Protein 7KIU (pdb70)

Foldseek 3Di:
DAKEKEDEWAQQEPVLVPPVLLLVLVLVVCVVHQKYKYWNYDYPPDPPVVSQCVNCVCVPPVAQHKDKDKDPFFADPPDTMMIMMIHRPVFKDWPDWDFDFDPDDDTCPQASGTWTKTKMAGCPFPPRIEIETEHDGDQQRLLRNQQCVVVVVVVCVVVDVHAKYKYWYFSNCWDPRNYPVSLVSRCCRVVPLKAWLDDQQQAFFLDPVDRGPRITMIMHHPRFVVQWDPPQWHFDNSCVVVVHDSVSVVSNHRTTMTMTDGD/DFKEKEDEWAQQEPVLVPPPLLLVLVLVVCQVHQKYKYWNYFDPPDPPVVSQCVNPPVPPDLQSRKDKDKDPFFFQDPGTMIIMMIHRPNFKDWPDWDFDDDPPDPPVDQARGTWTKTKMAGVPFQPRIEIETEHDGDQQRLLRNQQCVVVVVVVCCVVPVGAKYKYWYFSQCWDPRNYPVSLVSRCCRVVPLWPWLDDQQQAFFLDPVDRGPRITMIIHHPRQVVQWDPPQWHFDNSCVVVVHDSVSVVSNHRGTMTMTDGD/DFKEKEDEWAQQEPVLLPPVLLLVLVLVVCVVHQKYKYKNYDDPPDDVVVSQCVNPVPPPVRPWHKDKDKDPFFFQVRSTMIIMMIHTVVFKDWPDWDFDWDPPDPTCPQASGTWTKTKMAGCPFQDGIEIETEHDHDQQRLLRNQLCVVVVVVVCVVVDVHAKYKYWYFSQCWDPSNYPVSLVSRCCRVVPLWAWLDDQQQAFFLDPVDRGPRITMIIHHPRFVVQWDPPQWHFDNSCVVVVHDSVSVVSSHRGTMTMTDGD/DFKEKEDEWAQQEPVLVPPVLLLVLVLVVCLNHQKYKYWNYDYPPDDVVVSLCVQLVDDDDQQSQKDKDKDPWFFQPPRTIIIMMIHRVVFKDWPDWDFDDDPPDCDVVLARGTWTKTKMAGCPFPDGIEIETEHDGDLQSLLSNQQCVVVVVVVCCVVPVGAKYKYWYFSQCWDPRNDPVSQVSRCCRVVPLWAWLDDQQQAFFLDPVDRGPRITMIMHHPRQVVQWDPPFWHFDNSCVVVVHDSVSVVSNHRTTMTMTDGD

Sequence (1052 aa):
PMRICSFNVRSFGESKQEDKNAMDVIVKVIKRCDIILVMEIKDSNNRICPILMEKLNRNSRRGITYNYVISSRLGRNTYKEQYAFLYKEKLVSVKRSYHYHDYQDGDADVFSSREPFVVWFQSPHTAVKDFVIIPLHTTPETSVKEIDELVEVYTDVKHRWKAENFIFMGDFNAGCSYVPKKAWKNIRLRTDPRFVWLIGDQEDTTVKKSTNCAYDRIVLRGQEIVSSVVPKSNSVFDFQKAYKLTEEEALDVSDHFPVEFKLQPMRICSFNVRSFGESKQEDKNAMDVIVKVIKRCDIILVMEIKDSNNRICPILMEKLNRNSRRGITYNYVISSRLGRNTYKEQYAFLYKEKLVSVKRSYHYHDYQDGDADVFSREPFVVWFQSPHTAVKDFVIIPLHTTPETSVKEIDELVEVYTDVKHRWKAENFIFMGDFNAGCSYVPKKAWKNIRLRTDPRFVWLIGDQEDTTVKKSTNCAYDRIVLRGQEIVSSVVPKSNSVFDFQKAYKLTEEEALDVSDHFPVEFKLQPMRICCSFNVRSFGESKQEDKNAMDVIVKVIKRCDIILVMEIKDSNNRICPILMEKLNRNSRRGITYNYVISSRLGRNTYKEQYAFLYKEKLVSVKRRSYHYHDYQDGDADVFSREPFVVWFQSPHTAVKDFVIIPLHTTPETSVKEIDELVEVYTDVKHRWKAENFIFMGDFNAGCSYVPKKAWKNIRLRTDPRFVWLIGDQEDTTVKKSTNCAYDRIVLRGQEIVSSVVPKSNSVFDFQKAYKLTEEEALDVSDHFPVEFKLQPMRICSFNVRSFGESKQEDKNAMDVIVKVIKRCDIILVMEIKDSNNRICPILMEKLNRNSRRGITYNYVISSRLGRNTYKEQYAFLYKEKLVSVKRSYHYHDYQDGDADVFSREPFVVWFQSPHTAVKDFVIIPLHTTPETSVKEIDELVEVYTDVKHRWKAENFIFMGDFNAGCSYVPKKAWKNIRLRTDPRFVWLIGDQEDTTVKKSTNCAYDRIVLRGQEIVSSSVVPKSNSVFDFQKAYKLTEEEALDVSDHFPVEFKLQ

Secondary structure (DSSP, 8-state):
-EEEEEEEEEEESGGGGG-HHHHHHHHHHHHT-SEEEEEEE--SS-SHHHHHHHHHSS-HHHH--EEEEEPPPBSSSS--BEEEEEEETTT-EEEEEEE----SS-SSSS-SS--EEEEEE-TTSSS-EEEEEEEE--GGGHHHHHHHHHHHHHHHHHHS----EEEEEE---STTTS-GGGGGG-HHHHSTTSEESS-TT---BSSTT-----EEEEEE-HHHHTTBPTT--EE--HHHHTT--HHHHHHH-SB--EEEEE-/-EEEEEEEEEEESHHHHT-HHHHHHHHHHHHT-SEEEEEEE--SS-SHHHHHHHHTTT-SSSTT-EEEEE---B-SSS--BEEEEEEETTT-EEEEEEE---SS-STT---SS--EEEEEE-TTSSS-EEEEEEEE--GGGHHHHHHHHHHHHHHHHHHH----EEEEEE---STTTS-GGGGGG-HHHHSTTSEESS-TT---BSSTT-----EEEEEE-HHHHTTBPTT--EE--HHHHTT--HHHHHHH-SB--EEEEE-/-EEEEEEEEEEESTTGGG-HHHHHHHHHHHHT-SEEEEEEE--SS-SHHHHHHHHTSS-TTSS--EEEEE---B-TTS--BEEEEEEETTT-EEEEEEE----SSSSSSS-SS--EEEEEE-TTSSS-EEEEEEEE--GGGHHHHHHHHHHHHHHHHHHS----EEEEEE---STTTS-GGGGGG-HHHHSTTSEESS-TT---BSSTT-----EEEEEE-HHHHTTBPTT--EE--HHHHTT--HHHHHTT-SB--EEEEE-/-EEEEEEEEEEE-GGGGG-SHHHHHHHHHHHT-SEEEEEEE--SS--HHHHHHHHHHS--TTTT--EEEE---B-SSS--BEEEEEE-TTT-EEEEEEE---SS-TTT-S-SS--EEEEEE-TTSSS-EEEEEEEE--GGGHHHHHHHHHHHHHHHHHHH----EEEEEE---STTTS-GGGGGG-HHHHSTTSEESS-TT---BSSTT-----EEEEEESHHHHTTBPTT--EE--HHHHTT--HHHHHHH-SB--EEEEE-

Solvent-accessible surface area: 46081 Å² total; per-residue (Å²): 129,11,48,0,0,1,1,0,0,86,55,4,10,118,92,28,80,146,52,151,112,3,5,59,11,1,18,92,1,0,74,61,0,14,0,0,0,2,0,28,1,61,22,94,126,80,5,8,43,29,3,26,150,70,0,41,95,176,121,38,200,228,29,38,38,2,61,61,33,49,3,19,75,3,18,106,73,98,53,55,5,21,5,0,0,0,21,31,83,138,44,3,56,42,59,40,34,3,14,19,24,40,56,126,142,31,51,98,102,57,16,15,10,36,0,8,0,0,15,0,58,1,75,118,7,64,0,112,11,0,0,0,0,0,0,12,0,9,45,80,34,0,39,154,2,0,24,29,0,20,70,0,23,58,19,0,86,119,23,16,130,1,115,9,0,0,0,0,0,4,0,9,2,10,52,60,19,4,64,186,140,15,23,126,101,0,97,0,62,79,34,110,154,8,53,43,19,0,34,66,170,65,44,0,9,4,78,177,43,17,114,5,2,8,2,2,0,0,0,32,17,155,86,0,47,86,6,23,34,100,194,15,49,39,32,29,39,0,35,154,40,50,166,35,78,63,129,81,0,36,70,1,0,40,15,10,0,0,9,0,56,0,108,129,8,44,0,0,2,1,0,0,87,64,6,12,122,83,29,68,126,46,160,112,2,17,82,9,0,9,95,1,0,94,62,0,16,0,0,0,2,0,23,2,62,28,90,130,87,10,9,58,45,2,26,124,71,2,46,58,198,68,83,190,162,25,47,24,2,48,55,31,46,3,24,86,7,21,107,11,59,25,42,5,23,4,0,0,1,22,24,75,101,52,3,50,44,62,49,34,7,10,19,37,47,64,158,88,51,114,84,85,46,9,14,19,44,0,6,0,0,36,0,78,0,76,129,6,76,4,119,38,0,0,0,0,0,0,14,0,28,18,62,63,0,29,146,1,0,20,28,0,18,69,0,18,52,23,0,65,103,20,23,138,4,112,10,0,0,0,0,0,2,0,10,2,10,67,43,32,4,42,194,156,13,24,140,100,0,97,0,62,78,33,110,157,7,52,41,22,1,34,65,171,73,36,0,10,2,96,156,103,53,111,6,2,34,2,2,0,0,0,28,16,162,118,0,47,90,13,25,30,106,176,14,41,41,28,30,38,0,22,151,50,50,184,34,68,58,121,80,0,36,76,1,0,38,14,12,0,0,8,0,60,0,120,132,14,46,0,1,1,1,0,0,85,53,1,11,98,83,25,36,142,49,156,115,1,6,60,5,0,19,69,1,0,75,61,0,17,0,0,0,1,0,26,4,77,12,85,130,70,49,2,55,32,3,20,121,63,2,54,103,157,40,57,160,161,42,12,37,7,44,62,31,47,3,26,78,0,16,131,94,99,184,65,12,21,3,0,0,0,20,20,72,124,52,3,54,44,66,22,29,6,15,19,24,42,67,127,143,36,41,66,94,56,15,16,30,36,0,6,0,0,23,0,79,1,73,141,11,71,4,119,19,0,0,0,0,0,0,14,0,48,51,160,64,1,34,136,2,0,19,29,0,18,73,0,15,52,24,0,88,130,17,18,90,6,90,9,0,0,0,0,0,3,0,10,2,11,65,94,79,4,51,191,130,5,22,151,86,0,96,0,62,79,33,111,157,7,51,42,18,0,34,69,178,70,32,0,8,3,94,154,100,53,107,8,3,34,3,1,0,0,0,28,7,129,104,0,32,82,12,36,31,115,193,9,47,40,30,29,48,0,38,160,52,53,191,36,79,73,131,85,0,33,62,1,0,38,16,13,1,0,9,0,56,0,138,122,12,46,0,0,2,0,1,0,84,54,4,13,90,87,30,77,135,53,137,113,3,3,50,13,1,2,110,0,1,63,62,0,16,0,0,0,2,0,26,1,54,17,77,134,82,6,3,50,46,4,24,114,29,0,60,112,103,94,80,186,102,17,23,17,12,56,48,34,46,3,18,94,3,14,106,126,116,154,45,10,18,4,0,0,1,18,43,85,96,57,3,56,42,54,44,34,4,9,20,40,39,66,170,76,35,120,71,79,43,8,13,25,38,0,8,0,0,35,0,65,2,81,132,10,52,0,108,24,0,0,0,0,0,1,13,0,32,44,139,51,1,37,150,0,0,24,30,0,18,71,0,22,54,20,0,86,95,24,22,145,3,115,5,0,0,0,0,0,3,0,11,2,10,70,94,80,4,63,165,143,14,24,136,87,0,97,0,62,78,34,110,154,7,52,43,21,1,25,79,141,56,42,0,10,6,93,178,99,52,115,7,2,33,3,2,0,0,0,31,16,156,90,0,40,78,6,24,36,107,189,14,51,41,28,30,36,0,37,150,38,60,184,33,73,58,120,84,0,39,77,1,0,39,13,10,1,0,9,0,54,0,109

Radius of gyration: 33.16 Å; Cα contacts (8 Å, |Δi|>4): 2261; chains: 4; bounding box: 72×88×78 Å

Organism: Homo sapiens (NCBI:txid9606)

B-factor: mean 64.95, std 29.43, range [20.05, 199.14]

Structure (mmCIF, N/CA/C/O backbone):
data_7KIU
#
_entry.id   7KIU
#
_cell.length_a   52.313
_cell.length_b   72.671
_cell.length_c   73.169
_cell.angle_alpha   85.394
_cell.angle_beta   80.558
_cell.angle_gamma   88.392
#
_symmetry.space_group_name_H-M   'P 1'
#
loop_
_entity.id
_entity.type
_entity.pdbx_description
1 polymer 'Deoxyribonuclease gamma'
2 non-polymer 'MAGNESIUM ION'
3 water water
#
loop_
_atom_site.group_PDB
_atom_site.id
_atom_site.type_symbol
_atom_site.label_atom_id
_atom_site.label_alt_id
_atom_site.label_comp_id
_atom_site.label_asym_id
_atom_site.label_entity_id
_atom_site.label_seq_id
_atom_site.pdbx_PDB_ins_code
_atom_site.Cartn_x
_atom_site.Cartn_y
_atom_site.Cartn_z
_atom_site.occupancy
_atom_site.B_iso_or_equiv
_atom_site.auth_seq_id
_atom_site.auth_comp_id
_atom_site.auth_asym_id
_atom_site.auth_atom_id
_atom_site.pdbx_PDB_model_num
ATOM 1 N N . PRO A 1 19 ? 64.09900 19.77200 -2.41300 1.000 68.38188 20 PRO A N 1
ATOM 2 C CA . PRO A 1 19 ? 64.13200 21.22600 -2.54200 1.000 59.33343 20 PRO A CA 1
ATOM 3 C C . PRO A 1 19 ? 63.10800 21.90900 -1.63000 1.000 52.31417 20 PRO A C 1
ATOM 4 O O . PRO A 1 19 ? 61.96200 21.55400 -1.67000 1.000 71.88757 20 PRO A O 1
ATOM 8 N N . MET A 1 20 ? 63.57200 22.89800 -0.87500 1.000 59.65715 21 MET A N 1
ATOM 9 C CA . MET A 1 20 ? 62.72400 23.57300 0.13200 1.000 51.90096 21 MET A CA 1
ATOM 10 C C . MET A 1 20 ? 62.02000 24.78600 -0.46400 1.000 44.05528 21 MET A C 1
ATOM 11 O O . MET A 1 20 ? 62.67800 25.59200 -1.11100 1.000 57.24634 21 MET A O 1
ATOM 16 N N . ARG A 1 21 ? 60.72500 24.89600 -0.21500 1.000 47.37673 22 ARG A N 1
ATOM 17 C CA . ARG A 1 21 ? 59.90100 26.01200 -0.73200 1.000 40.88122 22 ARG A CA 1
ATOM 18 C C . ARG A 1 21 ? 59.69100 27.08600 0.33200 1.000 45.51072 22 ARG A C 1
ATOM 19 O O . ARG A 1 21 ? 59.27900 26.74700 1.43200 1.000 37.69399 22 ARG A O 1
ATOM 27 N N . ILE A 1 22 ? 59.95900 28.33500 -0.01700 1.000 39.10469 23 ILE A N 1
ATOM 28 C CA . ILE A 1 22 ? 59.77400 29.50200 0.86100 1.000 37.94666 23 ILE A CA 1
ATOM 29 C C . ILE A 1 22 ? 58.73200 30.40000 0.20400 1.000 37.65715 23 ILE A C 1
ATOM 30 O O . ILE A 1 22 ? 58.85500 30.72300 -0.95600 1.000 40.33642 23 ILE A O 1
ATOM 35 N N . CYS A 1 23 ? 57.71600 30.79600 0.97000 1.000 36.13065 24 CYS A N 1
ATOM 36 C CA . CYS A 1 23 ? 56.53200 31.48700 0.49500 1.000 41.95503 24 CYS A CA 1
ATOM 37 C C . CYS A 1 23 ? 56.29200 32.72200 1.33900 1.000 40.64961 24 CYS A C 1
ATOM 38 O O . CYS A 1 23 ? 56.59100 32.76100 2.48600 1.000 36.83336 24 CYS A O 1
ATOM 41 N N . SER A 1 24 ? 55.68100 33.73400 0.73600 1.000 37.07023 25 SER A N 1
ATOM 42 C CA . SER A 1 24 ? 55.18300 34.87000 1.43900 1.000 38.42303 25 SER A CA 1
ATOM 43 C C . SER A 1 24 ? 53.74100 35.01700 1.00000 1.000 38.41513 25 SER A C 1
ATOM 44 O O . SER A 1 24 ? 53.41900 34.90100 -0.18400 1.000 39.22576 25 SER A O 1
ATOM 47 N N . PHE A 1 25 ? 52.86300 35.25900 1.97700 1.000 38.33881 26 PHE A N 1
ATOM 48 C CA . PHE A 1 25 ? 51.41900 35.27000 1.76100 1.000 38.43092 26 PHE A CA 1
ATOM 49 C C . PHE A 1 25 ? 50.74800 36.36800 2.57300 1.000 38.46251 26 PHE A C 1
ATOM 50 O O . PHE A 1 25 ? 50.66700 36.27700 3.77100 1.000 40.88122 26 PHE A O 1
ATOM 58 N N . ASN A 1 26 ? 50.25300 37.40000 1.89500 1.000 43.79472 27 ASN A N 1
ATOM 59 C CA . ASN A 1 26 ? 49.41500 38.39200 2.53300 1.000 44.70536 27 ASN A CA 1
ATOM 60 C C . ASN A 1 26 ? 47.98000 37.88000 2.58300 1.000 50.87715 27 ASN A C 1
ATOM 61 O O . ASN A 1 26 ? 47.32200 37.85400 1.57800 1.000 46.97932 27 ASN A O 1
ATOM 66 N N . VAL A 1 27 ? 47.53000 37.49600 3.78600 1.000 43.78420 28 VAL A N 1
ATOM 67 C CA . VAL A 1 27 ? 46.19400 37.04500 4.05800 1.000 53.53800 28 VAL A CA 1
ATOM 68 C C . VAL A 1 27 ? 45.39500 38.18800 4.60700 1.000 49.07694 28 VAL A C 1
ATOM 69 O O . VAL A 1 27 ? 45.57600 38.59700 5.75900 1.000 58.93865 28 VAL A O 1
ATOM 73 N N . ARG A 1 28 ? 44.46300 38.68800 3.79400 1.000 58.65177 29 ARG A N 1
ATOM 74 C CA . ARG A 1 28 ? 43.70700 39.86400 4.13300 1.000 68.00815 29 ARG A CA 1
ATOM 75 C C . ARG A 1 28 ? 43.00700 39.69600 5.49500 1.000 64.19980 29 ARG A C 1
ATOM 76 O O . ARG A 1 28 ? 42.18600 38.78800 5.65200 1.000 56.68048 29 ARG A O 1
ATOM 84 N N . SER A 1 29 ? 43.37300 40.56600 6.45800 1.000 66.23426 30 SER A N 1
ATOM 85 C CA . SER A 1 29 ? 42.70500 40.69500 7.75600 1.000 66.76853 30 SER A CA 1
ATOM 86 C C . SER A 1 29 ? 42.54900 39.34400 8.44900 1.000 62.78384 30 SER A C 1
ATOM 87 O O . SER A 1 29 ? 41.45600 38.84300 8.64000 1.000 61.53369 30 SER A O 1
ATOM 90 N N . PHE A 1 30 ? 43.69500 38.72600 8.71800 1.000 64.44983 31 PHE A N 1
ATOM 91 C CA . PHE A 1 30 ? 43.70200 37.38400 9.33900 1.000 66.14477 31 PHE A CA 1
ATOM 92 C C . PHE A 1 30 ? 43.43000 37.54500 10.82300 1.000 62.86280 31 PHE A C 1
ATOM 93 O O . PHE A 1 30 ? 44.37500 37.53100 11.62000 1.000 65.45522 31 PHE A O 1
ATOM 101 N N . GLY A 1 31 ? 42.16000 37.70200 11.16100 1.000 75.02478 32 GLY A N 1
ATOM 102 C CA . GLY A 1 31 ? 41.73600 37.84200 12.54600 1.000 68.41873 32 GLY A CA 1
ATOM 103 C C . GLY A 1 31 ? 40.87300 36.67300 12.96200 1.000 84.99177 32 GLY A C 1
ATOM 104 O O . GLY A 1 31 ? 40.74400 35.69700 12.23500 1.000 81.80191 32 GLY A O 1
ATOM 105 N N . GLU A 1 32 ? 40.24400 36.77600 14.13400 1.000 91.21620 33 GLU A N 1
ATOM 106 C CA . GLU A 1 32 ? 39.39800 35.67200 14.67200 1.000 102.35964 33 GLU A CA 1
ATOM 107 C C . GLU A 1 32 ? 38.24600 35.35100 13.71800 1.000 95.51935 33 GLU A C 1
ATOM 108 O O . GLU A 1 32 ? 37.93500 34.17400 13.55000 1.000 95.10877 33 GLU A O 1
ATOM 114 N N . SER A 1 33 ? 37.65300 36.37100 13.11700 1.000 93.30592 34 SER A N 1
ATOM 115 C CA . SER A 1 33 ? 36.53800 36.16700 12.19700 1.000 92.39529 34 SER A CA 1
ATOM 116 C C . SER A 1 33 ? 36.86900 35.20200 11.04800 1.000 98.19335 34 SER A C 1
ATOM 117 O O . SER A 1 33 ? 36.01000 34.41500 10.62000 1.000 88.74485 34 SER A O 1
ATOM 120 N N . LYS A 1 34 ? 38.11000 35.28000 10.53500 1.000 88.84749 35 LYS A N 1
ATOM 121 C CA . LYS A 1 34 ? 38.49000 34.47000 9.40700 1.000 83.55739 35 LYS A CA 1
ATOM 122 C C . LYS A 1 34 ? 38.52000 32.98500 9.73700 1.000 99.02503 35 LYS A C 1
ATOM 123 O O . LYS A 1 34 ? 38.19600 32.16500 8.85900 1.000 101.99381 35 LYS A O 1
ATOM 129 N N . GLN A 1 35 ? 38.75800 32.64800 11.00600 1.000 114.34002 36 GLN A N 1
ATOM 130 C CA . GLN A 1 35 ? 38.80100 31.23200 11.46900 1.000 119.83016 36 GLN A CA 1
ATOM 131 C C . GLN A 1 35 ? 37.46000 30.54900 11.24100 1.000 117.11404 36 GLN A C 1
ATOM 132 O O . GLN A 1 35 ? 37.42900 29.30800 11.17000 1.000 128.14431 36 GLN A O 1
ATOM 138 N N . GLU A 1 36 ? 36.40200 31.33000 11.09800 1.000 112.48717 37 GLU A N 1
ATOM 139 C CA . GLU A 1 36 ? 35.03000 30.76300 11.00100 1.000 117.77202 37 GLU A CA 1
ATOM 140 C C . GLU A 1 36 ? 34.65000 30.39700 9.57000 1.000 117.42197 37 GLU A C 1
ATOM 141 O O . GLU A 1 36 ? 33.73000 29.57900 9.41600 1.000 118.19575 37 GLU A O 1
ATOM 147 N N . ASP A 1 37 ? 35.28300 31.00200 8.56900 1.000 123.31479 38 ASP A N 1
ATOM 148 C CA . ASP A 1 37 ? 34.99000 30.56700 7.20200 1.000 120.20652 38 ASP A CA 1
ATOM 149 C C . ASP A 1 37 ? 35.77800 29.28800 6.94900 1.000 97.78804 38 ASP A C 1
ATOM 150 O O . ASP A 1 37 ? 36.94000 29.34800 6.56300 1.000 89.22649 38 ASP A O 1
ATOM 155 N N . LYS A 1 38 ? 35.15800 28.13300 7.17700 1.000 91.05302 39 LYS A N 1
ATOM 156 C CA . LYS A 1 38 ? 35.90100 26.84900 7.06400 1.000 87.79474 39 LYS A CA 1
ATOM 157 C C . LYS A 1 38 ? 36.46800 26.68200 5.65500 1.000 86.70513 39 LYS A C 1
ATOM 158 O O . LYS A 1 38 ? 37.59000 26.18900 5.53900 1.000 92.30580 39 LYS A O 1
ATOM 164 N N . ASN A 1 39 ? 35.70800 27.06000 4.63500 1.000 86.06295 40 ASN A N 1
ATOM 165 C CA . ASN A 1 39 ? 36.19000 26.98100 3.26100 1.000 75.82225 40 ASN A CA 1
ATOM 166 C C . ASN A 1 39 ? 37.46300 27.77300 3.00200 1.000 83.47843 40 ASN A C 1
ATOM 167 O O . ASN A 1 39 ? 38.42200 27.25400 2.46600 1.000 67.88446 40 ASN A O 1
ATOM 172 N N . ALA A 1 40 ? 37.45800 29.03800 3.40900 1.000 71.07168 41 ALA A N 1
ATOM 173 C CA . ALA A 1 40 ? 38.63800 29.89900 3.27300 1.000 74.89845 41 ALA A CA 1
ATOM 174 C C . ALA A 1 40 ? 39.78000 29.37800 4.12600 1.000 66.37375 41 ALA A C 1
ATOM 175 O O . ALA A 1 40 ? 40.93900 29.41300 3.71000 1.000 72.27182 41 ALA A O 1
ATOM 177 N N . MET A 1 41 ? 39.45600 28.85600 5.30800 1.000 63.91029 42 MET A N 1
ATOM 178 C CA . MET A 1 41 ? 40.47900 28.37100 6.23100 1.000 72.16392 42 MET A CA 1
ATOM 179 C C . MET A 1 41 ? 41.13600 27.11000 5.68500 1.000 61.93901 42 MET A C 1
ATOM 180 O O . MET A 1 41 ? 42.33200 26.94700 5.81900 1.000 59.22552 42 MET A O 1
ATOM 185 N N . ASP A 1 42 ? 40.35500 26.22200 5.06100 1.000 65.21571 43 ASP A N 1
ATOM 186 C CA . ASP A 1 42 ? 40.91400 25.02200 4.45000 1.000 65.83158 43 ASP A CA 1
ATOM 187 C C . ASP A 1 42 ? 41.86100 25.36700 3.26800 1.000 77.70405 43 ASP A C 1
ATOM 188 O O . ASP A 1 42 ? 42.92100 24.76700 3.13300 1.000 74.55631 43 ASP A O 1
ATOM 193 N N . VAL A 1 43 ? 41.51900 26.37800 2.46000 1.000 68.13448 44 VAL A N 1
ATOM 194 C CA . VAL A 1 43 ? 42.39600 26.83100 1.40600 1.000 57.75692 44 VAL A CA 1
ATOM 195 C C . VAL A 1 43 ? 43.69600 27.36500 1.98600 1.000 56.54362 44 VAL A C 1
ATOM 196 O O . VAL A 1 43 ? 44.78400 27.08300 1.46100 1.000 64.76303 44 VAL A O 1
ATOM 200 N N . ILE A 1 44 ? 43.60000 28.16200 3.05700 1.000 55.29347 45 ILE A N 1
ATOM 201 C CA . ILE A 1 44 ? 44.80200 28.72200 3.69600 1.000 51.41406 45 ILE A CA 1
ATOM 202 C C . ILE A 1 44 ? 45.72500 27.63400 4.24900 1.000 51.65619 45 ILE A C 1
ATOM 203 O O . ILE A 1 44 ? 46.93900 27.69800 4.07200 1.000 56.33570 45 ILE A O 1
ATOM 208 N N . VAL A 1 45 ? 45.14900 26.63600 4.91400 1.000 52.92477 46 VAL A N 1
ATOM 209 C CA . VAL A 1 45 ? 45.91100 25.50700 5.40500 1.000 57.94905 46 VAL A CA 1
ATOM 210 C C . VAL A 1 45 ? 46.62000 24.78000 4.25800 1.000 56.74365 46 VAL A C 1
ATOM 211 O O . VAL A 1 45 ? 47.79700 24.47800 4.37200 1.000 55.71984 46 VAL A O 1
ATOM 215 N N . LYS A 1 46 ? 45.91100 24.50600 3.16300 1.000 55.61983 47 LYS A N 1
ATOM 216 C CA . LYS A 1 46 ? 46.51000 23.84500 1.98600 1.000 57.75692 47 LYS A CA 1
ATOM 217 C C . LYS A 1 46 ? 47.65500 24.65800 1.44100 1.000 52.47471 47 LYS A C 1
ATOM 218 O O . LYS A 1 46 ? 48.68000 24.12000 1.12000 1.000 55.17767 47 LYS A O 1
ATOM 224 N N . VAL A 1 47 ? 47.49000 25.97600 1.33800 1.000 49.60332 48 VAL A N 1
ATOM 225 C CA . VAL A 1 47 ? 48.58900 26.82400 0.85900 1.000 48.30053 48 VAL A CA 1
ATOM 226 C C . VAL A 1 47 ? 49.84800 26.68800 1.74200 1.000 50.14812 48 VAL A C 1
ATOM 227 O O . VAL A 1 47 ? 50.96900 26.52700 1.25700 1.000 49.51383 48 VAL A O 1
ATOM 231 N N . ILE A 1 48 ? 49.64400 26.76800 3.05100 1.000 46.74245 49 ILE A N 1
ATOM 232 C CA . ILE A 1 48 ? 50.72500 26.63700 4.00800 1.000 45.47387 49 ILE A CA 1
ATOM 233 C C . ILE A 1 48 ? 51.42100 25.29500 3.84500 1.000 50.90347 49 ILE A C 1
ATOM 234 O O . ILE A 1 48 ? 52.64100 25.23800 3.86400 1.000 56.15147 49 ILE A O 1
ATOM 239 N N . LYS A 1 49 ? 50.65200 24.22600 3.62800 1.000 49.74544 50 LYS A N 1
ATOM 240 C CA . LYS A 1 49 ? 51.20600 22.85400 3.57200 1.000 58.12013 50 LYS A CA 1
ATOM 241 C C . LYS A 1 49 ? 52.14100 22.57500 2.39600 1.000 59.92824 50 LYS A C 1
ATOM 242 O O . LYS A 1 49 ? 52.97500 21.70200 2.46800 1.000 68.03710 50 LYS A O 1
ATOM 248 N N . ARG A 1 50 ? 52.04800 23.38700 1.34500 1.000 51.20351 51 ARG A N 1
ATOM 249 C CA . ARG A 1 50 ? 53.02200 23.35600 0.27300 1.000 56.26990 51 ARG A CA 1
ATOM 250 C C . ARG A 1 50 ? 54.39400 23.93900 0.66300 1.000 56.17516 51 ARG A C 1
ATOM 251 O O . ARG A 1 50 ? 55.36600 23.73100 -0.02800 1.000 53.38798 51 ARG A O 1
ATOM 259 N N . CYS A 1 51 ? 54.45700 24.69100 1.76700 1.000 53.94331 52 CYS A N 1
ATOM 260 C CA . CYS A 1 51 ? 55.64000 25.49500 2.09100 1.000 50.93505 52 CYS A CA 1
ATOM 261 C C . CYS A 1 51 ? 56.39800 24.96700 3.30400 1.000 61.30209 52 CYS A C 1
ATOM 262 O O . CYS A 1 51 ? 55.80600 24.48100 4.27300 1.000 65.78157 52 CYS A O 1
ATOM 265 N N . ASP A 1 52 ? 57.73000 25.07800 3.23500 1.000 44.85538 53 ASP A N 1
ATOM 266 C CA . ASP A 1 52 ? 58.62800 24.68200 4.35000 1.000 47.93469 53 ASP A CA 1
ATOM 267 C C . ASP A 1 52 ? 58.79000 25.90400 5.25600 1.000 46.53189 53 ASP A C 1
ATOM 268 O O . ASP A 1 52 ? 58.90900 25.69200 6.45400 1.000 43.46837 53 ASP A O 1
ATOM 273 N N . ILE A 1 53 ? 58.89800 27.11300 4.70200 1.000 40.65751 54 ILE A N 1
ATOM 274 C CA . ILE A 1 53 ? 58.80400 28.33100 5.46800 1.000 40.27062 54 ILE A CA 1
ATOM 275 C C . ILE A 1 53 ? 57.78000 29.23500 4.81000 1.000 35.73850 54 ILE A C 1
ATOM 276 O O . ILE A 1 53 ? 57.82900 29.40700 3.61400 1.000 39.37577 54 ILE A O 1
ATOM 281 N N . ILE A 1 54 ? 56.86300 29.80500 5.59900 1.000 35.29371 55 ILE A N 1
ATOM 282 C CA . ILE A 1 54 ? 55.95800 30.77100 5.05500 1.000 34.09356 55 ILE A CA 1
ATOM 283 C C . ILE A 1 54 ? 55.76300 31.96600 5.95800 1.000 36.32804 55 ILE A C 1
ATOM 284 O O . ILE A 1 54 ? 55.47700 31.82900 7.13900 1.000 34.53309 55 ILE A O 1
ATOM 289 N N . LEU A 1 55 ? 55.92600 33.15400 5.37100 1.000 35.57795 56 LEU A N 1
ATOM 290 C CA . LEU A 1 55 ? 55.65000 34.39400 6.01300 1.000 38.92572 56 LEU A CA 1
ATOM 291 C C . LEU A 1 55 ? 54.19700 34.71900 5.77700 1.000 41.37338 56 LEU A C 1
ATOM 292 O O . LEU A 1 55 ? 53.74600 34.79200 4.64800 1.000 37.73084 56 LEU A O 1
ATOM 297 N N . VAL A 1 56 ? 53.46100 34.93700 6.85400 1.000 34.53046 57 VAL A N 1
ATOM 298 C CA . VAL A 1 56 ? 52.08700 35.34200 6.81000 1.000 35.90957 57 VAL A CA 1
ATOM 299 C C . VAL A 1 56 ? 52.00900 36.76100 7.35600 1.000 41.30232 57 VAL A C 1
ATOM 300 O O . VAL A 1 56 ? 52.54900 37.04800 8.41400 1.000 43.96053 57 VAL A O 1
ATOM 304 N N . MET A 1 57 ? 51.37200 37.65600 6.59400 1.000 38.87571 58 MET A N 1
ATOM 305 C CA . MET A 1 57 ? 51.18200 39.04800 6.96300 1.000 53.80908 58 MET A CA 1
ATOM 306 C C . MET A 1 57 ? 49.71300 39.37600 7.12900 1.000 54.50917 58 MET A C 1
ATOM 307 O O . MET A 1 57 ? 48.84100 38.68400 6.57600 1.000 53.27744 58 MET A O 1
ATOM 312 N N . GLU A 1 58 ? 49.47600 40.47900 7.84000 1.000 51.22719 59 GLU A N 1
ATOM 313 C CA . GLU A 1 58 ? 48.15600 41.03300 8.15300 1.000 62.17851 59 GLU A CA 1
ATOM 314 C C . GLU A 1 58 ? 47.46200 40.17700 9.22600 1.000 63.42076 59 GLU A C 1
ATOM 315 O O . GLU A 1 58 ? 46.23200 40.08800 9.26000 1.000 67.87130 59 GLU A O 1
ATOM 321 N N . ILE A 1 59 ? 48.24700 39.57600 10.13100 1.000 54.61971 60 ILE A N 1
ATOM 322 C CA . ILE A 1 59 ? 47.66900 38.95200 11.31300 1.000 58.50965 60 ILE A CA 1
ATOM 323 C C . ILE A 1 59 ? 47.24200 40.05200 12.27000 1.000 62.89175 60 ILE A C 1
ATOM 324 O O . ILE A 1 59 ? 48.07100 40.87800 12.66800 1.000 56.98841 60 ILE A O 1
ATOM 329 N N . LYS A 1 60 ? 45.94300 40.06500 12.60300 1.000 60.13353 61 LYS A N 1
ATOM 330 C CA . LYS A 1 60 ? 45.30900 41.08200 13.42300 1.000 83.44422 61 LYS A CA 1
ATOM 331 C C . LYS A 1 60 ? 44.50800 40.42900 14.56500 1.000 90.71614 61 LYS A C 1
ATOM 332 O O . LYS A 1 60 ? 43.38300 40.02900 14.34600 1.000 102.60441 61 LYS A O 1
ATOM 338 N N . ASP A 1 61 ? 45.11500 40.36500 15.76200 1.000 117.69569 62 ASP A N 1
ATOM 339 C CA . ASP A 1 61 ? 44.43900 39.79400 16.96400 1.000 129.37341 62 ASP A CA 1
ATOM 340 C C . ASP A 1 61 ? 45.23500 40.10700 18.24000 1.000 125.07815 62 ASP A C 1
ATOM 341 O O . ASP A 1 61 ? 46.47500 40.10000 18.16100 1.000 128.78123 62 ASP A O 1
ATOM 346 N N . SER A 1 62 ? 44.56000 40.38800 19.36300 1.000 120.44339 63 SER A N 1
ATOM 347 C CA . SER A 1 62 ? 45.21600 40.62800 20.66100 1.000 113.43729 63 SER A CA 1
ATOM 348 C C . SER A 1 62 ? 45.08800 39.42500 21.63300 1.000 114.20053 63 SER A C 1
ATOM 349 O O . SER A 1 62 ? 45.27200 39.57600 22.84600 1.000 118.08521 63 SER A O 1
ATOM 352 N N . ASN A 1 63 ? 44.96200 38.23400 21.03900 1.000 122.72787 64 ASN A N 1
ATOM 353 C CA . ASN A 1 63 ? 44.91900 36.97400 21.82800 1.000 110.38429 64 ASN A CA 1
ATOM 354 C C . ASN A 1 63 ? 45.76100 35.94300 21.06500 1.000 119.24324 64 ASN A C 1
ATOM 355 O O . ASN A 1 63 ? 46.99500 36.07500 21.11000 1.000 102.17014 64 ASN A O 1
ATOM 360 N N . ASN A 1 64 ? 45.12600 35.00600 20.34100 1.000 120.39338 65 ASN A N 1
ATOM 361 C CA . ASN A 1 64 ? 45.88800 33.92700 19.65500 1.000 99.97514 65 ASN A CA 1
ATOM 362 C C . ASN A 1 64 ? 45.16600 33.33100 18.44100 1.000 111.67655 65 ASN A C 1
ATOM 363 O O . ASN A 1 64 ? 44.16400 32.63100 18.64900 1.000 108.88674 65 ASN A O 1
ATOM 368 N N . ARG A 1 65 ? 45.67700 33.56300 17.22300 1.000 129.88136 66 ARG A N 1
ATOM 369 C CA . ARG A 1 65 ? 45.11500 32.98400 15.97100 1.000 122.55417 66 ARG A CA 1
ATOM 370 C C . ARG A 1 65 ? 46.17000 32.03300 15.41700 1.000 102.14909 66 ARG A C 1
ATOM 371 O O . ARG A 1 65 ? 45.82200 31.13600 14.64600 1.000 105.47844 66 ARG A O 1
ATOM 379 N N . ILE A 1 66 ? 47.41500 32.24100 15.79600 1.000 86.59986 67 ILE A N 1
ATOM 380 C CA . ILE A 1 66 ? 48.52000 31.43600 15.39100 1.000 84.44960 67 ILE A CA 1
ATOM 381 C C . ILE A 1 66 ? 48.53800 30.02000 16.04200 1.000 91.60572 67 ILE A C 1
ATOM 382 O O . ILE A 1 66 ? 49.16600 29.08400 15.54500 1.000 87.88159 67 ILE A O 1
ATOM 387 N N . CYS A 1 67 ? 47.87000 29.84200 17.18600 1.000 94.12971 68 CYS A N 1
ATOM 388 C CA . CYS A 1 67 ? 47.76700 28.47200 17.78000 1.000 100.51995 68 CYS A CA 1
ATOM 389 C C . CYS A 1 67 ? 46.63400 27.68600 17.08100 1.000 97.23008 68 CYS A C 1
ATOM 390 O O . CYS A 1 67 ? 46.91600 26.53300 16.72900 1.000 91.63204 68 CYS A O 1
ATOM 393 N N . PRO A 1 68 ? 45.36600 28.17500 16.89700 1.000 109.83949 69 PRO A N 1
ATOM 394 C CA . PRO A 1 68 ? 44.39600 27.48200 16.04400 1.000 97.86173 69 PRO A CA 1
ATOM 395 C C . PRO A 1 68 ? 44.95500 27.00900 14.72200 1.000 82.15985 69 PRO A C 1
ATOM 396 O O . PRO A 1 68 ? 44.64000 25.91800 14.31100 1.000 81.61505 69 PRO A O 1
ATOM 400 N N . ILE A 1 69 ? 45.79800 27.82400 14.10000 1.000 61.66002 70 ILE A N 1
ATOM 401 C CA . ILE A 1 69 ? 46.32600 27.44500 12.76600 1.000 69.69783 70 ILE A CA 1
ATOM 402 C C . ILE A 1 69 ? 47.25100 26.24300 12.95300 1.000 69.36884 70 ILE A C 1
ATOM 403 O O . ILE A 1 69 ? 47.18900 25.34200 12.12400 1.000 75.78277 70 ILE A O 1
ATOM 408 N N . LEU A 1 70 ? 48.03100 26.21400 14.03100 1.000 74.64579 71 LEU A N 1
ATOM 409 C CA . LEU A 1 70 ? 49.01300 25.11500 14.19400 1.000 72.43763 71 LEU A CA 1
ATOM 410 C C . LEU A 1 70 ? 48.24200 23.83500 14.49300 1.000 82.13616 71 LEU A C 1
ATOM 411 O O . LEU A 1 70 ? 48.58900 22.80900 13.94000 1.000 81.85981 71 LEU A O 1
ATOM 416 N N . MET A 1 71 ? 47.19900 23.93300 15.30600 1.000 88.08951 72 MET A N 1
ATOM 417 C CA . MET A 1 71 ? 46.37600 22.76000 15.59800 1.000 89.06857 72 MET A CA 1
ATOM 418 C C . MET A 1 71 ? 45.84500 22.18800 14.27900 1.000 83.99428 72 MET A C 1
ATOM 419 O O . MET A 1 71 ? 46.00900 20.99200 13.99500 1.000 83.11523 72 MET A O 1
ATOM 424 N N . GLU A 1 72 ? 45.24600 23.05700 13.45500 1.000 82.03352 73 GLU A N 1
ATOM 425 C CA . GLU A 1 72 ? 44.70800 22.66500 12.16100 1.000 86.71040 73 GLU A CA 1
ATOM 426 C C . GLU A 1 72 ? 45.76800 22.00800 11.28900 1.000 75.69065 73 GLU A C 1
ATOM 427 O O . GLU A 1 72 ? 45.55300 20.97100 10.67900 1.000 86.72619 73 GLU A O 1
ATOM 433 N N . LYS A 1 73 ? 46.97700 22.56200 11.28200 1.000 72.56660 74 LYS A N 1
ATOM 434 C CA . LYS A 1 73 ? 48.03100 22.03800 10.37300 1.000 72.01653 74 LYS A CA 1
ATOM 435 C C . LYS A 1 73 ? 48.67800 20.77300 10.92900 1.000 67.92657 74 LYS A C 1
ATOM 436 O O . LYS A 1 73 ? 49.33200 20.07600 10.14900 1.000 79.30951 74 LYS A O 1
ATOM 442 N N . LEU A 1 74 ? 48.51100 20.48400 12.21400 1.000 73.99308 75 LEU A N 1
ATOM 443 C CA . LEU A 1 74 ? 49.23600 19.33000 12.80300 1.000 75.31429 75 LEU A CA 1
ATOM 444 C C . LEU A 1 74 ? 48.28800 18.17200 13.11800 1.000 88.50272 75 LEU A C 1
ATOM 445 O O . LEU A 1 74 ? 48.75100 17.21000 13.75100 1.000 100.75419 75 LEU A O 1
ATOM 450 N N . ASN A 1 75 ? 47.03100 18.27000 12.66500 1.000 102.74390 76 ASN A N 1
ATOM 451 C CA . ASN A 1 75 ? 46.01500 17.21000 12.91900 1.000 113.03461 76 ASN A CA 1
ATOM 452 C C . ASN A 1 75 ? 46.49200 15.89500 12.28400 1.000 125.88615 76 ASN A C 1
ATOM 453 O O . ASN A 1 75 ? 46.62500 14.91700 13.03500 1.000 138.59030 76 ASN 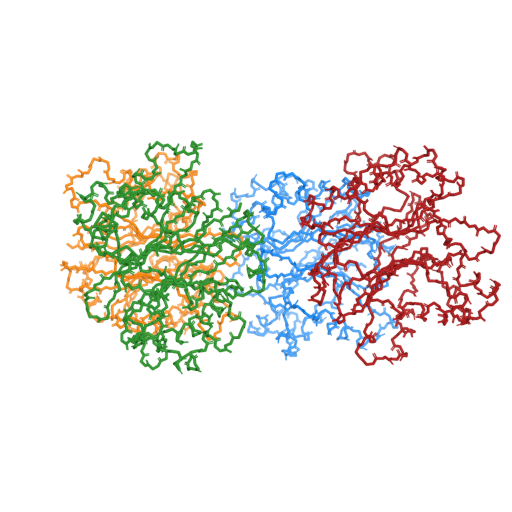A O 1
ATOM 458 N N . ARG A 1 76 ? 46.71600 15.85300 10.96900 1.000 123.86748 77 ARG A N 1
ATOM 459 C CA . ARG A 1 76 ? 47.31000 14.66700 10.31600 1.000 136.98221 77 ARG A CA 1
ATOM 460 C C . ARG A 1 76 ? 48.72700 14.76600 10.86400 1.000 145.15951 77 ARG A C 1
ATOM 461 O O . ARG A 1 76 ? 49.44800 15.67800 10.42500 1.000 149.65215 77 ARG A O 1
ATOM 469 N N . ASN A 1 77 ? 49.09400 13.91200 11.80500 1.000 150.31013 78 ASN A N 1
ATOM 470 C CA . ASN A 1 77 ? 50.36000 14.00600 12.56800 1.000 163.25642 78 ASN A CA 1
ATOM 471 C C . ASN A 1 77 ? 51.27400 13.27800 11.58700 1.000 172.91284 78 ASN A C 1
ATOM 472 O O . ASN A 1 77 ? 52.30300 12.72500 12.02400 1.000 171.39687 78 ASN A O 1
ATOM 477 N N . SER A 1 78 ? 50.95000 13.37300 10.28600 1.000 171.32054 79 SER A N 1
ATOM 478 C CA . SER A 1 78 ? 51.62100 12.64900 9.16900 1.000 164.99347 79 SER A CA 1
ATOM 479 C C . SER A 1 78 ? 53.13300 12.71400 8.93800 1.000 165.28561 79 SER A C 1
ATOM 480 O O . SER A 1 78 ? 53.72800 13.78400 9.13100 1.000 157.22411 79 SER A O 1
ATOM 483 N N . ARG A 1 79 ? 53.68700 11.61400 8.41200 1.000 178.74775 80 ARG A N 1
ATOM 484 C CA . ARG A 1 79 ? 55.15100 11.49200 8.17800 1.000 175.70791 80 ARG A CA 1
ATOM 485 C C . ARG A 1 79 ? 55.74900 11.41900 9.57800 1.000 181.20067 80 ARG A C 1
ATOM 486 O O . ARG A 1 79 ? 56.93000 11.79100 9.68500 1.000 181.95603 80 ARG A O 1
ATOM 494 N N . ARG A 1 80 ? 54.97400 10.92400 10.55600 1.000 174.43670 81 ARG A N 1
ATOM 495 C CA . ARG A 1 80 ? 55.41700 10.76200 11.96900 1.000 161.39567 81 ARG A CA 1
ATOM 496 C C . ARG A 1 80 ? 56.29300 11.99600 12.16300 1.000 163.78016 81 ARG A C 1
ATOM 497 O O . ARG A 1 80 ? 57.50500 11.82800 12.40600 1.000 159.71125 81 ARG A O 1
ATOM 505 N N . GLY A 1 81 ? 55.70000 13.18300 12.03200 1.000 158.91905 82 GLY A N 1
ATOM 506 C CA . GLY A 1 81 ? 56.52500 14.39500 12.13900 1.000 139.28249 82 GLY A CA 1
ATOM 507 C C . GLY A 1 81 ? 56.55100 15.50400 11.10800 1.000 124.37544 82 GLY A C 1
ATOM 508 O O . GLY A 1 81 ? 57.55900 16.22700 11.10000 1.000 134.24504 82 GLY A O 1
ATOM 509 N N . ILE A 1 82 ? 55.55000 15.64400 10.22500 1.000 108.86568 83 ILE A N 1
ATOM 510 C CA . ILE A 1 82 ? 55.54600 16.88500 9.38800 1.000 90.81089 83 ILE A CA 1
ATOM 511 C C . ILE A 1 82 ? 54.92800 17.94200 10.28900 1.000 82.19407 83 ILE A C 1
ATOM 512 O O . ILE A 1 82 ? 53.80800 18.39900 10.03600 1.000 89.85551 83 ILE A O 1
ATOM 517 N N . THR A 1 83 ? 55.63400 18.25300 11.36200 1.000 71.56121 84 THR A N 1
ATOM 518 C CA . THR A 1 83 ? 55.17700 19.25800 12.29100 1.000 74.08257 84 THR A CA 1
ATOM 519 C C . THR A 1 83 ? 55.61700 20.66800 11.88000 1.000 63.12073 84 THR A C 1
ATOM 520 O O . THR A 1 83 ? 56.67700 20.87700 11.31200 1.000 61.44421 84 THR A O 1
ATOM 524 N N . TYR A 1 84 ? 54.74000 21.62300 12.18200 1.000 60.71254 85 TYR A N 1
ATOM 525 C CA . TYR A 1 84 ? 54.90300 23.02800 11.93800 1.000 56.05409 85 TYR A CA 1
ATOM 526 C C . TYR A 1 84 ? 54.99300 23.71200 13.28800 1.000 56.19884 85 TYR A C 1
ATOM 527 O O . TYR A 1 84 ? 54.33800 23.31200 14.25200 1.000 59.32553 85 TYR A O 1
ATOM 536 N N . ASN A 1 85 ? 55.85800 24.71800 13.36400 1.000 53.39061 86 ASN A N 1
ATOM 537 C CA . ASN A 1 85 ? 55.94600 25.64100 14.48000 1.000 53.24586 86 ASN A CA 1
ATOM 538 C C . ASN A 1 85 ? 55.94800 27.04700 13.89000 1.000 49.36645 86 ASN A C 1
ATOM 539 O O . ASN A 1 85 ? 55.93400 27.21500 12.67500 1.000 48.94534 86 ASN A O 1
ATOM 544 N N . TYR A 1 86 ? 56.03100 28.01100 14.79700 1.000 52.37207 87 TYR A N 1
ATOM 545 C CA . TYR A 1 86 ? 55.93500 29.40600 14.35500 1.000 46.70034 87 TYR A CA 1
ATOM 546 C C . TYR A 1 86 ? 56.69500 30.36800 15.24000 1.000 48.96377 87 TYR A C 1
ATOM 547 O O . TYR A 1 86 ? 56.96500 30.03800 16.39600 1.000 49.89546 87 TYR A O 1
ATOM 556 N N . VAL A 1 87 ? 57.14500 31.46300 14.65200 1.000 44.77905 88 VAL A N 1
ATOM 557 C CA . VAL A 1 87 ? 57.60500 32.59700 15.39400 1.000 57.34635 88 VAL A CA 1
ATOM 558 C C . VAL A 1 87 ? 56.80500 33.75800 14.88800 1.000 44.47112 88 VAL A C 1
ATOM 559 O O . VAL A 1 87 ? 56.56500 33.86400 13.73800 1.000 42.19980 88 VAL A O 1
ATOM 563 N N . ILE A 1 88 ? 56.39300 34.62100 15.81500 1.000 51.42195 89 ILE A N 1
ATOM 564 C CA . ILE A 1 88 ? 55.57800 35.76600 15.49400 1.000 48.12682 89 ILE A CA 1
ATOM 565 C C . ILE A 1 88 ? 56.19600 37.03200 16.09500 1.000 48.65583 89 ILE A C 1
ATOM 566 O O . ILE A 1 88 ? 56.75100 36.99100 17.15600 1.000 50.96927 89 ILE A O 1
ATOM 571 N N . SER A 1 89 ? 56.08700 38.14200 15.36600 1.000 41.92345 90 SER A N 1
ATOM 572 C CA . SER A 1 89 ? 56.55400 39.43700 15.79900 1.000 37.10708 90 SER A CA 1
ATOM 573 C C . SER A 1 89 ? 55.67000 39.92200 16.91500 1.000 42.90251 90 SER A C 1
ATOM 574 O O . SER A 1 89 ? 54.65000 39.33900 17.19000 1.000 48.61636 90 SER A O 1
ATOM 577 N N . SER A 1 90 ? 56.06400 41.02000 17.56700 1.000 50.48237 91 SER A N 1
ATOM 578 C CA . SER A 1 90 ? 55.16900 41.83400 18.39200 1.000 48.01102 91 SER A CA 1
ATOM 579 C C . SER A 1 90 ? 54.15500 42.53500 17.52100 1.000 54.63023 91 SER A C 1
ATOM 580 O O . SER A 1 90 ? 54.21800 42.49100 16.26200 1.000 62.23378 91 SER A O 1
ATOM 583 N N . ARG A 1 91 ? 53.22100 43.19100 18.21000 1.000 52.11414 92 ARG A N 1
ATOM 584 C CA . ARG A 1 91 ? 52.17100 43.96600 17.52900 1.000 53.19322 92 ARG A CA 1
ATOM 585 C C . ARG A 1 91 ? 52.78000 45.29900 17.11900 1.000 57.62796 92 ARG A C 1
ATOM 586 O O . ARG A 1 91 ? 53.23100 46.02300 18.00500 1.000 63.36812 92 ARG A O 1
ATOM 594 N N . LEU A 1 92 ? 52.76800 45.60400 15.83200 1.000 60.30197 93 LEU A N 1
ATOM 595 C CA . LEU A 1 92 ? 53.40700 46.73700 15.21600 1.000 50.94558 93 LEU A CA 1
ATOM 596 C C . LEU A 1 92 ? 52.52000 47.65200 14.39200 1.000 55.01712 93 LEU A C 1
ATOM 597 O O . LEU A 1 92 ? 51.88700 47.24200 13.40600 1.000 68.56875 93 LEU A O 1
ATOM 602 N N . GLY A 1 93 ? 52.55800 48.93200 14.76300 1.000 60.67833 94 GLY A N 1
ATOM 603 C CA . GLY A 1 93 ? 51.87400 49.97300 14.04600 1.000 78.63838 94 GLY A CA 1
ATOM 604 C C . GLY A 1 93 ? 52.04400 51.26400 14.83400 1.000 88.01055 94 GLY A C 1
ATOM 605 O O . GLY A 1 93 ? 52.84300 51.32100 15.73900 1.000 92.79534 94 GLY A O 1
ATOM 606 N N . ARG A 1 94 ? 51.32800 52.32400 14.44200 1.000 117.39829 95 ARG A N 1
ATOM 607 C CA . ARG A 1 94 ? 51.45700 53.63700 15.13900 1.000 134.56613 95 ARG A CA 1
ATOM 608 C C . ARG A 1 94 ? 50.71600 53.52800 16.47700 1.000 144.94896 95 ARG A C 1
ATOM 609 O O . ARG A 1 94 ? 51.35700 53.78500 17.51700 1.000 145.13056 95 ARG A O 1
ATOM 617 N N . ASN A 1 95 ? 49.45300 53.01500 16.50900 1.000 161.70097 96 ASN A N 1
ATOM 618 C CA . ASN A 1 95 ? 48.64600 53.03200 17.77900 1.000 159.31647 96 ASN A CA 1
ATOM 619 C C . ASN A 1 95 ? 47.57500 51.93000 18.00400 1.000 154.93963 96 ASN A C 1
ATOM 620 O O . ASN A 1 95 ? 47.85700 51.04500 18.81300 1.000 156.50297 96 ASN A O 1
ATOM 625 N N . THR A 1 96 ? 46.34400 52.03700 17.47300 1.000 147.02552 97 THR A N 1
ATOM 626 C CA . THR A 1 96 ? 45.19800 51.11700 17.73400 1.000 137.17434 97 THR A CA 1
ATOM 627 C C . THR A 1 96 ? 45.35500 50.10600 16.59100 1.000 130.99465 97 THR A C 1
ATOM 628 O O . THR A 1 96 ? 45.01200 48.93000 16.81900 1.000 122.51206 97 THR A O 1
ATOM 632 N N . TYR A 1 97 ? 45.85200 50.52100 15.42000 1.000 118.76687 98 TYR A N 1
ATOM 633 C CA . TYR A 1 97 ? 45.89500 49.62400 14.28700 1.000 106.86808 98 TYR A CA 1
ATOM 634 C C . TYR A 1 97 ? 47.25300 48.91900 14.26100 1.000 98.64867 98 TYR A C 1
ATOM 635 O O . TYR A 1 97 ? 48.21500 49.46700 13.76800 1.000 109.92371 98 TYR A O 1
ATOM 644 N N . LYS A 1 98 ? 47.29800 47.67900 14.77000 1.000 73.78253 99 LYS A N 1
ATOM 645 C CA . LYS A 1 98 ? 48.47600 46.84900 14.85200 1.000 68.32398 99 LYS A CA 1
ATOM 646 C C . LYS A 1 98 ? 48.35300 45.62000 13.97200 1.000 70.99009 99 LYS A C 1
ATOM 647 O O . LYS A 1 98 ? 47.25900 45.09500 13.79600 1.000 75.40904 99 LYS A O 1
ATOM 653 N N . GLU A 1 99 ? 49.50100 45.13700 13.48000 1.000 56.32254 100 GLU A N 1
ATOM 654 C CA . GLU A 1 99 ? 49.60400 43.88100 12.77800 1.000 58.42806 100 GLU A CA 1
ATOM 655 C C . GLU A 1 99 ? 50.78900 43.10100 13.32600 1.000 50.06390 100 GLU A C 1
ATOM 656 O O . GLU A 1 99 ? 51.67500 43.66300 13.94700 1.000 48.64794 100 GLU A O 1
ATOM 662 N N . GLN A 1 100 ? 50.82600 41.80800 12.99100 1.000 41.11282 101 GLN A N 1
ATOM 663 C CA . GLN A 1 100 ? 51.94700 40.95200 13.25000 1.000 41.31285 101 GLN A CA 1
ATOM 664 C C . GLN A 1 100 ? 52.41600 40.28200 11.98800 1.000 45.67653 101 GLN A C 1
ATOM 665 O O . GLN A 1 100 ? 51.61200 40.05400 11.08500 1.000 47.10565 101 GLN A O 1
ATOM 671 N N . TYR A 1 101 ? 53.73400 40.03500 11.90900 1.000 40.72330 102 TYR A N 1
ATOM 672 C CA . TYR A 1 101 ? 54.36000 39.14600 10.93600 1.000 33.48823 102 TYR A CA 1
ATOM 673 C C . TYR A 1 101 ? 54.52000 37.83100 11.67400 1.000 33.28294 102 TYR A C 1
ATOM 674 O O . TYR A 1 101 ? 54.97400 37.82400 12.78300 1.000 41.54445 102 TYR A O 1
ATOM 683 N N . ALA A 1 102 ? 54.18400 36.71600 11.02300 1.000 37.87033 103 ALA A N 1
ATOM 684 C CA . ALA A 1 102 ? 54.45300 35.37300 11.49800 1.000 34.09619 103 ALA A CA 1
ATOM 685 C C . ALA A 1 102 ? 55.18800 34.56700 10.44600 1.000 40.15218 103 ALA A C 1
ATOM 686 O O . ALA A 1 102 ? 54.93100 34.68900 9.30500 1.000 47.56623 103 ALA A O 1
ATOM 688 N N . PHE A 1 103 ? 56.13600 33.74700 10.88700 1.000 39.48631 104 PHE A N 1
ATOM 689 C CA . PHE A 1 103 ? 56.79500 32.77400 10.09400 1.000 38.78886 104 PHE A CA 1
ATOM 690 C C . PHE A 1 103 ? 56.34700 31.41900 10.61700 1.000 40.35221 104 PHE A C 1
ATOM 691 O O . PHE A 1 103 ? 56.48100 31.13200 11.78900 1.000 48.15577 104 PHE A O 1
ATOM 699 N N . LEU A 1 104 ? 55.76800 30.60600 9.73900 1.000 40.07586 105 LEU A N 1
ATOM 700 C CA . LEU A 1 104 ? 55.40600 29.24100 10.04000 1.000 43.26835 105 LEU A CA 1
ATOM 701 C C . LEU A 1 104 ? 56.41300 28.40200 9.32400 1.000 43.41310 105 LEU A C 1
ATOM 702 O O . LEU A 1 104 ? 56.77000 28.71100 8.17200 1.000 47.34252 105 LEU A O 1
ATOM 707 N N . TYR A 1 105 ? 56.88600 27.33900 9.97700 1.000 41.04703 106 TYR A N 1
ATOM 708 C CA . TYR A 1 105 ? 57.96000 26.53100 9.38900 1.000 49.50067 106 TYR A CA 1
ATOM 709 C C . TYR A 1 105 ? 57.88600 25.09500 9.82200 1.000 50.30340 106 TYR A C 1
ATOM 710 O O . TYR A 1 105 ? 57.37800 24.78100 10.90400 1.000 46.60032 106 TYR A O 1
ATOM 719 N N . LYS A 1 106 ? 58.41600 24.21300 8.97200 1.000 56.05146 107 LYS A N 1
ATOM 720 C CA . LYS A 1 106 ? 58.50300 22.80100 9.30200 1.000 56.23832 107 LYS A CA 1
ATOM 721 C C . LYS A 1 106 ? 59.68300 22.57900 10.24800 1.000 58.07275 107 LYS A C 1
ATOM 722 O O . LYS A 1 106 ? 60.87200 22.69500 9.84500 1.000 53.84067 107 LYS A O 1
ATOM 728 N N . GLU A 1 107 ? 59.34200 22.24400 11.49700 1.000 59.67031 108 GLU A N 1
ATOM 729 C CA . GLU A 1 107 ? 60.29700 22.03900 12.58800 1.000 66.26058 108 GLU A CA 1
ATOM 730 C C . GLU A 1 107 ? 61.51600 21.17400 12.25600 1.000 73.48513 108 GLU A C 1
ATOM 731 O O . GLU A 1 107 ? 62.62500 21.50000 12.62900 1.000 83.90216 108 GLU A O 1
ATOM 737 N N . LYS A 1 108 ? 61.29400 20.06200 11.56200 1.000 64.38667 109 LYS A N 1
ATOM 738 C CA . LYS A 1 108 ? 62.34100 19.09700 11.27000 1.000 68.07658 109 LYS A CA 1
ATOM 739 C C . LYS A 1 108 ? 63.31500 19.54000 10.16700 1.000 63.95767 109 LYS A C 1
ATOM 740 O O . LYS A 1 108 ? 64.34000 18.91900 9.98200 1.000 72.67187 109 LYS A O 1
ATOM 746 N N . LEU A 1 109 ? 62.97800 20.60000 9.43600 1.000 56.99894 110 LEU A N 1
ATOM 747 C CA . LEU A 1 109 ? 63.77200 21.05700 8.30100 1.000 56.37518 110 LEU A CA 1
ATOM 748 C C . LEU A 1 109 ? 64.55900 22.31600 8.58400 1.000 55.91197 110 LEU A C 1
ATOM 749 O O . LEU A 1 109 ? 65.65100 22.48500 8.04400 1.000 75.13006 110 LEU A O 1
ATOM 754 N N . VAL A 1 110 ? 63.98100 23.21100 9.39500 1.000 62.34695 111 VAL A N 1
ATOM 755 C CA . VAL A 1 110 ? 64.63200 24.43000 9.82600 1.000 50.47447 111 VAL A CA 1
ATOM 756 C C . VAL A 1 110 ? 64.35100 24.77100 11.25600 1.000 51.62198 111 VAL A C 1
ATOM 757 O O . VAL A 1 110 ? 63.33500 24.33400 11.82200 1.000 63.01808 111 VAL A O 1
ATOM 761 N N . SER A 1 111 ? 65.24100 25.61600 11.80200 1.000 55.23031 112 SER A N 1
ATOM 762 C CA . SER A 1 111 ? 65.09400 26.22700 13.10700 1.000 52.69316 112 SER A CA 1
ATOM 763 C C . SER A 1 111 ? 65.45900 27.69900 13.08600 1.000 50.95874 112 SER A C 1
ATOM 764 O O . SER A 1 111 ? 66.10700 28.17000 12.16100 1.000 50.54553 112 SER A O 1
ATOM 767 N N . VAL A 1 112 ? 64.97100 28.42300 14.10700 1.000 57.22528 113 VAL A N 1
ATOM 768 C CA . VAL A 1 112 ? 65.22200 29.83800 14.31100 1.000 48.39001 113 VAL A CA 1
ATOM 769 C C . VAL A 1 112 ? 66.44200 29.99700 15.20400 1.000 51.43248 113 VAL A C 1
ATOM 770 O O . VAL A 1 112 ? 66.45200 29.53200 16.30200 1.000 62.91017 113 VAL A O 1
ATOM 774 N N . LYS A 1 113 ? 67.48300 30.62900 14.67400 1.000 50.01652 114 LYS A N 1
ATOM 775 C CA . LYS A 1 113 ? 68.68500 30.91100 15.48900 1.000 52.30627 114 LYS A CA 1
ATOM 776 C C . LYS A 1 113 ? 68.42100 32.18300 16.28900 1.000 49.89019 114 LYS A C 1
ATOM 777 O O . LYS A 1 113 ? 68.57800 32.13100 17.49800 1.000 61.53106 114 LYS A O 1
ATOM 783 N N . ARG A 1 114 ? 68.02600 33.26800 15.62700 1.000 48.95850 115 ARG A N 1
ATOM 784 C CA . ARG A 1 114 ? 67.73000 34.55000 16.31200 1.000 52.44839 115 ARG A CA 1
ATOM 785 C C . ARG A 1 114 ? 66.64500 35.33000 15.58100 1.000 40.68646 115 ARG A C 1
ATOM 786 O O . ARG A 1 114 ? 66.40000 35.03600 14.41600 1.000 36.04643 115 ARG A O 1
ATOM 794 N N . SER A 1 115 ? 66.03100 36.28400 16.26400 1.000 41.31548 116 SER A N 1
ATOM 795 C CA . SER A 1 115 ? 65.07100 37.17400 15.66500 1.000 38.08351 116 SER A CA 1
ATOM 796 C C . SER A 1 115 ? 65.17400 38.51400 16.34100 1.000 43.78683 116 SER A C 1
ATOM 797 O O . SER A 1 115 ? 65.49300 38.58500 17.52400 1.000 41.18652 116 SER A O 1
ATOM 800 N N . TYR A 1 116 ? 64.93600 39.59800 15.59900 1.000 34.12514 117 TYR A N 1
ATOM 801 C CA . TYR A 1 116 ? 64.80800 40.89100 16.25100 1.000 41.08914 117 TYR A CA 1
ATOM 802 C C . TYR A 1 116 ? 64.01600 41.84400 15.41000 1.000 40.55223 117 TYR A C 1
ATOM 803 O O . TYR A 1 116 ? 63.84900 41.62900 14.24600 1.000 44.62640 117 TYR A O 1
ATOM 812 N N . HIS A 1 117 ? 63.52200 42.90100 16.04900 1.000 38.11246 118 HIS A N 1
ATOM 813 C CA . HIS A 1 117 ? 62.81000 43.98200 15.38900 1.000 40.55486 118 HIS A CA 1
ATOM 814 C C . HIS A 1 117 ? 63.79500 45.08300 15.04900 1.000 36.09380 118 HIS A C 1
ATOM 815 O O . HIS A 1 117 ? 64.49700 45.59600 15.90000 1.000 40.07586 118 HIS A O 1
ATOM 822 N N . TYR A 1 118 ? 63.81600 45.46600 13.78300 1.000 42.68933 119 TYR A N 1
ATOM 823 C CA . TYR A 1 118 ? 64.70000 46.51200 13.33100 1.000 37.90718 119 TYR A CA 1
ATOM 824 C C . TYR A 1 118 ? 64.33600 47.79200 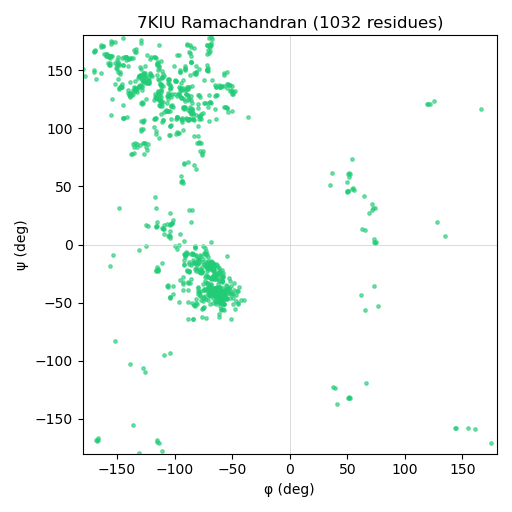14.06400 1.000 36.62544 119 TYR A C 1
ATOM 825 O O . TYR A 1 118 ? 63.18000 48.09500 14.24900 1.000 34.98314 119 TYR A O 1
ATOM 834 N N . HIS A 1 119 ? 65.34700 48.52800 14.50500 1.000 37.53871 120 HIS A N 1
ATOM 835 C CA . HIS A 1 119 ? 65.19100 49.84300 15.08400 1.000 36.30435 120 HIS A CA 1
ATOM 836 C C . HIS A 1 119 ? 66.30400 50.83100 14.65200 1.000 38.08878 120 HIS A C 1
ATOM 837 O O . HIS A 1 119 ? 67.47300 50.53600 14.75000 1.000 50.97716 120 HIS A O 1
ATOM 844 N N . ASP A 1 120 ? 65.91400 52.02200 14.19900 1.000 48.65320 121 ASP A N 1
ATOM 845 C CA . ASP A 1 120 ? 66.86800 52.97600 13.65600 1.000 52.52998 121 ASP A CA 1
ATOM 846 C C . ASP A 1 120 ? 67.31300 53.81400 14.81400 1.000 45.52914 121 ASP A C 1
ATOM 847 O O . ASP A 1 120 ? 66.57700 54.62500 15.32200 1.000 59.52293 121 ASP A O 1
ATOM 852 N N . TYR A 1 121 ? 68.55000 53.61800 15.24500 1.000 51.92991 122 TYR A N 1
ATOM 853 C CA . TYR A 1 121 ? 69.10700 54.34600 16.37400 1.000 66.42902 122 TYR A CA 1
ATOM 854 C C . TYR A 1 121 ? 69.38800 55.83900 16.10300 1.000 71.11379 122 TYR A C 1
ATOM 855 O O . TYR A 1 121 ? 69.49500 56.64000 17.03100 1.000 79.33846 122 TYR A O 1
ATOM 864 N N . GLN A 1 122 ? 69.36300 56.19400 14.82000 1.000 63.22863 123 GLN A N 1
ATOM 865 C CA . GLN A 1 122 ? 69.64100 57.58700 14.40500 1.000 85.53131 123 GLN A CA 1
ATOM 866 C C . GLN A 1 122 ? 68.38200 58.43400 14.25000 1.000 94.37711 123 GLN A C 1
ATOM 867 O O . GLN A 1 122 ? 67.39700 57.92700 13.70400 1.000 93.47700 123 GLN A O 1
ATOM 873 N N . ASP A 1 123 ? 68.44100 59.67500 14.70700 1.000 133.14228 124 ASP A N 1
ATOM 874 C CA . ASP A 1 123 ? 67.38300 60.71400 14.64000 1.000 138.53503 124 ASP A CA 1
ATOM 875 C C . ASP A 1 123 ? 65.96300 60.14400 14.85500 1.000 154.92384 124 ASP A C 1
ATOM 876 O O . ASP A 1 123 ? 65.73000 59.48500 15.87500 1.000 150.86809 124 ASP A O 1
ATOM 881 N N . GLY A 1 124 ? 65.09400 60.37600 13.86800 1.000 144.21203 125 GLY A N 1
ATOM 882 C CA . GLY A 1 124 ? 63.72400 59.84700 13.94300 1.000 134.44244 125 GLY A CA 1
ATOM 883 C C . GLY A 1 124 ? 63.74500 58.36100 14.18100 1.000 128.55489 125 GLY A C 1
ATOM 884 O O . GLY A 1 124 ? 64.20800 57.62400 13.29400 1.000 125.03341 125 GLY A O 1
ATOM 885 N N . ASP A 1 125 ? 63.26100 57.94500 15.34000 1.000 121.21453 126 ASP A N 1
ATOM 886 C CA . ASP A 1 125 ? 63.29300 56.52500 15.72000 1.000 130.48670 126 ASP A CA 1
ATOM 887 C C . ASP A 1 125 ? 62.13600 55.60400 15.24700 1.000 139.32197 126 ASP A C 1
ATOM 888 O O . ASP A 1 125 ? 62.35700 54.39400 15.09600 1.000 115.31646 126 ASP A O 1
ATOM 893 N N . ALA A 1 126 ? 60.92800 56.16300 15.07700 1.000 174.11561 127 ALA A N 1
ATOM 894 C CA . ALA A 1 126 ? 59.76700 55.43900 14.54200 1.000 165.16980 127 ALA A CA 1
ATOM 895 C C . ALA A 1 126 ? 59.30300 56.03900 13.19400 1.000 153.13415 127 ALA A C 1
ATOM 896 O O . ALA A 1 126 ? 58.09700 56.01000 12.87200 1.000 148.34673 127 ALA A O 1
ATOM 898 N N . ASP A 1 127 ? 60.26000 56.57600 12.42100 1.000 113.40833 128 ASP A N 1
ATOM 899 C CA . ASP A 1 127 ? 59.94500 57.40700 11.26100 1.000 97.56433 128 ASP A CA 1
ATOM 900 C C . ASP A 1 127 ? 59.46800 56.61300 10.03700 1.000 91.25041 128 ASP A C 1
ATOM 901 O O . ASP A 1 127 ? 58.35100 56.84100 9.62500 1.000 100.75419 128 ASP A O 1
ATOM 906 N N . VAL A 1 128 ? 60.29100 55.71900 9.46000 1.000 53.83803 129 VAL A N 1
ATOM 907 C CA . VAL A 1 128 ? 60.07600 55.21400 8.08400 1.000 53.62485 129 VAL A CA 1
ATOM 908 C C . VAL A 1 128 ? 59.06800 54.05300 7.94500 1.000 55.15661 129 VAL A C 1
ATOM 909 O O . VAL A 1 128 ? 58.17300 54.06900 7.10500 1.000 61.91532 129 VAL A O 1
ATOM 913 N N . PHE A 1 129 ? 59.26400 52.99900 8.72400 1.000 54.92237 130 PHE A N 1
ATOM 914 C CA . PHE A 1 129 ? 58.36800 51.85600 8.69000 1.000 59.15446 130 PHE A CA 1
ATOM 915 C C . PHE A 1 129 ? 57.24600 51.98400 9.71500 1.000 59.16236 130 PHE A C 1
ATOM 916 O O . PHE A 1 129 ? 57.48700 52.34000 10.85900 1.000 62.53381 130 PHE A O 1
ATOM 924 N N A SER A 1 130 ? 55.95300 51.84400 9.40900 0.350 62.49170 131 SER A N 1
ATOM 925 N N B SER A 1 130 ? 55.96000 51.77800 9.41400 0.650 62.53118 131 SER A N 1
ATOM 926 C CA A SER A 1 130 ? 54.95900 51.89100 10.53900 0.350 63.06546 131 SER A CA 1
ATOM 927 C CA B SER A 1 130 ? 54.93200 51.82100 10.51100 0.650 62.87596 131 SER A CA 1
ATOM 928 C C A SER A 1 130 ? 55.08800 50.54200 11.23800 0.350 60.99152 131 SER A C 1
ATOM 929 C C B SER A 1 130 ? 55.00100 50.46600 11.20100 0.650 61.02311 131 SER A C 1
ATOM 930 O O A SER A 1 130 ? 55.28800 50.54400 12.46900 0.350 64.44720 131 SER A O 1
ATOM 931 O O B SER A 1 130 ? 55.08700 50.44800 12.43700 0.650 64.80777 131 SER A O 1
ATOM 936 N N . ARG A 1 131 ? 55.36900 49.52700 10.45400 1.000 48.41107 132 ARG A N 1
ATOM 937 C CA . ARG A 1 131 ? 55.58900 48.08900 10.77200 1.000 41.80764 132 ARG A CA 1
ATOM 938 C C . ARG A 1 131 ? 57.04700 47.71000 10.51700 1.000 52.70106 132 ARG A C 1
ATOM 939 O O . ARG A 1 131 ? 57.35400 47.28400 9.39700 1.000 63.13389 132 ARG A O 1
ATOM 947 N N . GLU A 1 132 ? 57.89600 47.83100 11.53100 1.000 45.36597 133 GLU A N 1
ATOM 948 C CA . GLU A 1 132 ? 59.33700 47.57500 11.41900 1.000 53.19848 133 GLU A CA 1
ATOM 949 C C . GLU A 1 132 ? 59.54500 46.10500 11.08800 1.000 44.31847 133 GLU A C 1
ATOM 950 O O . GLU A 1 132 ? 58.90700 45.24300 11.66100 1.000 45.69232 133 GLU A O 1
ATOM 956 N N . PRO A 1 133 ? 60.43600 45.76100 10.14600 1.000 42.17348 134 PRO A N 1
ATOM 957 C CA . PRO A 1 133 ? 60.73200 44.35700 9.87100 1.000 42.19453 134 PRO A CA 1
ATOM 958 C C . PRO A 1 133 ? 61.09900 43.56000 11.08700 1.000 41.76290 134 PRO A C 1
ATOM 959 O O . PRO A 1 133 ? 61.84900 44.02200 11.93600 1.000 38.30196 134 PRO A O 1
ATOM 963 N N . PHE A 1 134 ? 60.53900 42.34900 11.15000 1.000 42.97357 135 PHE A N 1
ATOM 964 C CA . PHE A 1 134 ? 60.82100 41.36900 12.15800 1.000 38.66516 135 PHE A CA 1
ATOM 965 C C . PHE A 1 134 ? 61.72000 40.39000 11.43800 1.000 35.41214 135 PHE A C 1
ATOM 966 O O . PHE A 1 134 ? 61.24000 39.58300 10.68500 1.000 41.29442 135 PHE A O 1
ATOM 974 N N . VAL A 1 135 ? 63.03200 40.48300 11.71200 1.000 39.33103 136 VAL A N 1
ATOM 975 C CA . VAL A 1 135 ? 64.07600 39.83600 11.00500 1.000 30.99056 136 VAL A CA 1
ATOM 976 C C . VAL A 1 135 ? 64.35600 38.54600 11.69600 1.000 32.18807 136 VAL A C 1
ATOM 977 O O . VAL A 1 135 ? 64.44700 38.50600 12.88100 1.000 40.49696 136 VAL A O 1
ATOM 981 N N . VAL A 1 136 ? 64.48800 37.46900 10.93700 1.000 31.21953 137 VAL A N 1
ATOM 982 C CA . VAL A 1 136 ? 64.63600 36.14500 11.48800 1.000 38.33618 137 VAL A CA 1
ATOM 983 C C . VAL A 1 136 ? 65.74800 35.44300 10.77100 1.000 37.75453 137 VAL A C 1
ATOM 984 O O . VAL A 1 136 ? 65.82200 35.48300 9.54600 1.000 39.06521 137 VAL A O 1
ATOM 988 N N . TRP A 1 137 ? 66.60500 34.78400 11.55300 1.000 43.45521 138 TRP A N 1
ATOM 989 C CA . TRP A 1 137 ? 67.79100 34.10000 11.07800 1.000 41.55761 138 TRP A CA 1
ATOM 990 C C . TRP A 1 137 ? 67.46300 32.63700 11.19000 1.000 41.16546 138 TRP A C 1
ATOM 991 O O . TRP A 1 137 ? 67.20400 32.12800 12.30000 1.000 47.18197 138 TRP A O 1
ATOM 1002 N N . PHE A 1 138 ? 67.41800 31.95900 10.03700 1.000 40.31536 139 PHE A N 1
ATOM 1003 C CA . PHE A 1 138 ? 67.06000 30.52800 9.98800 1.000 40.61803 139 PHE A CA 1
ATOM 1004 C C . PHE A 1 138 ? 68.29200 29.69200 9.75700 1.000 48.18999 139 PHE A C 1
ATOM 1005 O O . PHE A 1 138 ? 69.17700 30.07200 8.99700 1.000 50.17707 139 PHE A O 1
ATOM 1013 N N . GLN A 1 139 ? 68.29400 28.54500 10.43300 1.000 53.99068 140 GLN A N 1
ATOM 1014 C CA . GLN A 1 139 ? 69.34300 27.52500 10.24100 1.000 59.06234 140 GLN A CA 1
ATOM 1015 C C . GLN A 1 139 ? 68.67600 26.46500 9.38400 1.000 64.13401 140 GLN A C 1
ATOM 1016 O O . GLN A 1 139 ? 67.55000 26.10100 9.70000 1.000 57.64112 140 GLN A O 1
ATOM 1022 N N . SER A 1 140 ? 69.36600 25.97700 8.37600 1.000 59.48871 141 SER A N 1
ATOM 1023 C CA . SER A 1 140 ? 68.81800 25.06500 7.39900 1.000 60.08352 141 SER A CA 1
ATOM 1024 C C . SER A 1 140 ? 69.82800 23.96800 7.09700 1.000 71.52437 141 SER A C 1
ATOM 1025 O O . SER A 1 140 ? 70.50000 24.00500 6.07400 1.000 65.90001 141 SER A O 1
ATOM 1028 N N . PRO A 1 141 ? 69.97000 22.95200 7.97700 1.000 73.23773 142 PRO A N 1
ATOM 1029 C CA . PRO A 1 141 ? 71.03400 21.95900 7.79800 1.000 70.07156 142 PRO A CA 1
ATOM 1030 C C . PRO A 1 141 ? 70.97300 21.13400 6.47900 1.000 71.68228 142 PRO A C 1
ATOM 1031 O O . PRO A 1 141 ? 72.00500 20.66000 6.04400 1.000 75.69855 142 PRO A O 1
ATOM 1035 N N . HIS A 1 142 ? 69.80100 21.02000 5.84700 1.000 70.55320 143 HIS A N 1
ATOM 1036 C CA . HIS A 1 142 ? 69.62000 20.19300 4.64100 1.000 74.13520 143 HIS A CA 1
ATOM 1037 C C . HIS A 1 142 ? 69.81800 20.88800 3.29200 1.000 70.56372 143 HIS A C 1
ATOM 1038 O O . HIS A 1 142 ? 70.00100 20.21100 2.27500 1.000 82.66517 143 HIS A O 1
ATOM 1045 N N . THR A 1 143 ? 69.80000 22.22400 3.27100 1.000 65.16044 144 THR A N 1
ATOM 1046 C CA . THR A 1 143 ? 70.09000 22.96400 2.04900 1.000 78.36466 144 THR A CA 1
ATOM 1047 C C . THR A 1 143 ? 71.58200 23.21700 1.86100 1.000 83.33631 144 THR A C 1
ATOM 1048 O O . THR A 1 143 ? 72.37000 23.04400 2.78700 1.000 79.88326 144 THR A O 1
ATOM 1052 N N . ALA A 1 144 ? 71.95100 23.60500 0.63400 1.000 90.60560 145 ALA A N 1
ATOM 1053 C CA . ALA A 1 144 ? 73.31400 23.99800 0.26900 1.000 86.70776 145 ALA A CA 1
ATOM 1054 C C . ALA A 1 144 ? 73.73500 25.22600 1.05800 1.000 87.98160 145 ALA A C 1
ATOM 1055 O O . ALA A 1 144 ? 74.86000 25.29500 1.53200 1.000 90.52928 145 ALA A O 1
ATOM 1057 N N . VAL A 1 145 ? 72.75800 26.13200 1.25800 1.000 85.16021 146 VAL A N 1
ATOM 1058 C CA . VAL A 1 145 ? 72.94300 27.34900 2.10400 1.000 74.71422 146 VAL A CA 1
ATOM 1059 C C . VAL A 1 145 ? 72.49900 26.93800 3.50700 1.000 71.75334 146 VAL A C 1
ATOM 1060 O O . VAL A 1 145 ? 71.31400 26.70100 3.68700 1.000 66.52640 146 VAL A O 1
ATOM 1064 N N . LYS A 1 146 ? 73.39200 26.94800 4.48200 1.000 57.54901 147 LYS A N 1
ATOM 1065 C CA . LYS A 1 146 ? 73.12500 26.40600 5.80100 1.000 62.96808 147 LYS A CA 1
ATOM 1066 C C . LYS A 1 146 ? 72.35100 27.33400 6.68400 1.000 67.36597 147 LYS A C 1
ATOM 1067 O O . LYS A 1 146 ? 71.72600 26.90200 7.65500 1.000 69.22146 147 LYS A O 1
ATOM 1073 N N . ASP A 1 147 ? 72.38900 28.62600 6.35300 1.000 53.68538 148 ASP A N 1
ATOM 1074 C CA . ASP A 1 147 ? 71.57200 29.60300 7.03100 1.000 52.60104 148 ASP A CA 1
ATOM 1075 C C . ASP A 1 147 ? 71.30700 30.83600 6.18500 1.000 55.83038 148 ASP A C 1
ATOM 1076 O O . ASP A 1 147 ? 72.06800 31.15500 5.23200 1.000 52.59052 148 ASP A O 1
ATOM 1081 N N . PHE A 1 148 ? 70.20300 31.51400 6.51400 1.000 47.65835 149 PHE A N 1
ATOM 1082 C CA . PHE A 1 148 ? 69.81800 32.71400 5.83300 1.000 44.48691 149 PHE A CA 1
ATOM 1083 C C . PHE A 1 148 ? 68.92000 33.57200 6.74000 1.000 43.07622 149 PHE A C 1
ATOM 1084 O O . PHE A 1 148 ? 68.33400 33.08100 7.69700 1.000 37.99929 149 PHE A O 1
ATOM 1092 N N . VAL A 1 149 ? 68.80200 34.84300 6.37500 1.000 32.84078 150 VAL A N 1
ATOM 1093 C CA . VAL A 1 149 ? 68.03100 35.78200 7.07200 1.000 34.15673 150 VAL A CA 1
ATOM 1094 C C . VAL A 1 149 ? 66.87900 36.15300 6.16800 1.000 33.98565 150 VAL A C 1
ATOM 1095 O O . VAL A 1 149 ? 67.08100 36.36000 5.00600 1.000 32.42494 150 VAL A O 1
ATOM 1099 N N . ILE A 1 150 ? 65.67700 36.26000 6.73500 1.000 30.47471 151 ILE A N 1
ATOM 1100 C CA . ILE A 1 150 ? 64.52100 36.76800 6.05100 1.000 32.55390 151 ILE A CA 1
ATOM 1101 C C . ILE A 1 150 ? 64.15100 38.07800 6.70700 1.000 31.14058 151 ILE A C 1
ATOM 1102 O O . ILE A 1 150 ? 63.96000 38.15300 7.93000 1.000 31.69064 151 ILE A O 1
ATOM 1107 N N . ILE A 1 151 ? 64.05800 39.11400 5.87300 1.000 32.44600 152 ILE A N 1
ATOM 1108 C CA . ILE A 1 151 ? 63.63600 40.43900 6.26000 1.000 26.16103 152 ILE A CA 1
ATOM 1109 C C . ILE A 1 151 ? 62.26500 40.62100 5.62100 1.000 32.16175 152 ILE A C 1
ATOM 1110 O O . ILE A 1 151 ? 62.16300 40.78400 4.41300 1.000 31.92751 152 ILE A O 1
ATOM 1115 N N . PRO A 1 152 ? 61.16700 40.60100 6.40000 1.000 29.69830 153 PRO A N 1
ATOM 1116 C CA . PRO A 1 152 ? 59.83200 40.81900 5.85900 1.000 30.52471 153 PRO A CA 1
ATOM 1117 C C . PRO A 1 152 ? 59.43500 42.27900 5.90200 1.000 35.45688 153 PRO A C 1
ATOM 1118 O O . PRO A 1 152 ? 59.84900 43.02600 6.75600 1.000 39.98111 153 PRO A O 1
ATOM 1122 N N . LEU A 1 153 ? 58.58700 42.68500 4.96500 1.000 32.07490 154 LEU A N 1
ATOM 1123 C CA . LEU A 1 153 ? 58.07000 44.02100 4.95400 1.000 41.28916 154 LEU A CA 1
ATOM 1124 C C . LEU A 1 153 ? 56.66300 44.04200 4.43000 1.000 38.30722 154 LEU A C 1
ATOM 1125 O O . LEU A 1 153 ? 56.36600 43.42300 3.39300 1.000 41.37601 154 LEU A O 1
ATOM 1130 N N . HIS A 1 154 ? 55.81200 44.79400 5.13200 1.000 40.50486 155 HIS A N 1
ATOM 1131 C CA . HIS A 1 154 ? 54.50900 45.11800 4.64300 1.000 43.95790 155 HIS A CA 1
ATOM 1132 C C . HIS A 1 154 ? 54.39000 46.60500 4.72000 1.000 42.71038 155 HIS A C 1
ATOM 1133 O O . HIS A 1 154 ? 54.27200 47.17000 5.78300 1.000 47.36357 155 HIS A O 1
ATOM 1140 N N . THR A 1 155 ? 54.43900 47.24800 3.55500 1.000 49.69017 156 THR A N 1
ATOM 1141 C CA . THR A 1 155 ? 54.51100 48.70100 3.45400 1.000 45.87129 156 THR A CA 1
ATOM 1142 C C . THR A 1 155 ? 53.11100 49.22600 3.51100 1.000 48.97166 156 THR A C 1
ATOM 1143 O O . THR A 1 155 ? 52.13800 48.50600 3.22300 1.000 41.32864 156 THR A O 1
ATOM 1147 N N . THR A 1 156 ? 53.11500 50.52800 3.81300 1.000 47.32146 157 THR A N 1
ATOM 1148 C CA . THR A 1 156 ? 51.90300 51.34200 3.73400 1.000 50.90347 157 THR A CA 1
ATOM 1149 C C . THR A 1 156 ? 51.89600 51.75500 2.25500 1.000 48.55845 157 THR A C 1
ATOM 1150 O O . THR A 1 156 ? 52.93500 52.25100 1.82200 1.000 55.14082 157 THR A O 1
ATOM 1154 N N . PRO A 1 157 ? 50.81900 51.58300 1.45200 1.000 51.97465 158 PRO A N 1
ATOM 1155 C CA . PRO A 1 157 ? 50.86700 51.82700 0.01100 1.000 48.82427 158 PRO A CA 1
ATOM 1156 C C . PRO A 1 157 ? 51.48400 53.17900 -0.38600 1.000 50.21918 158 PRO A C 1
ATOM 1157 O O . PRO A 1 157 ? 52.39100 53.14500 -1.19000 1.000 53.36692 158 PRO A O 1
ATOM 1161 N N . GLU A 1 158 ? 51.05300 54.30600 0.16200 1.000 47.50043 159 GLU A N 1
ATOM 1162 C CA . GLU A 1 158 ? 51.55300 55.61000 -0.35600 1.000 54.16702 159 GLU A CA 1
ATOM 1163 C C . GLU A 1 158 ? 53.01800 55.91100 -0.01200 1.000 43.15254 159 GLU A C 1
ATOM 1164 O O . GLU A 1 158 ? 53.54700 56.86300 -0.58700 1.000 57.95695 159 GLU A O 1
ATOM 1170 N N . THR A 1 159 ? 53.64500 55.14000 0.87100 1.000 46.86088 160 THR A N 1
ATOM 1171 C CA . THR A 1 159 ? 55.02600 55.39200 1.23300 1.000 53.10110 160 THR A CA 1
ATOM 1172 C C . THR A 1 159 ? 55.94400 54.24200 0.81900 1.000 40.24956 160 THR A C 1
ATOM 1173 O O . THR A 1 159 ? 57.06500 54.16500 1.22900 1.000 48.73216 160 THR A O 1
ATOM 1177 N N . SER A 1 160 ? 55.46100 53.37900 -0.06700 1.000 36.23592 161 SER A N 1
ATOM 1178 C CA . SER A 1 160 ? 56.24700 52.26600 -0.53300 1.000 44.09213 161 SER A CA 1
ATOM 1179 C C . SER A 1 160 ? 57.60300 52.63400 -1.13000 1.000 35.37003 161 SER A C 1
ATOM 1180 O O . SER A 1 160 ? 58.53800 51.91400 -0.88900 1.000 40.07586 161 SER A O 1
ATOM 1183 N N . VAL A 1 161 ? 57.70600 53.71800 -1.89100 1.000 36.65176 162 VAL A N 1
ATOM 1184 C CA . VAL A 1 161 ? 58.99600 54.09300 -2.47200 1.000 44.55534 162 VAL A CA 1
ATOM 1185 C C . VAL A 1 161 ? 60.07800 54.27200 -1.38400 1.000 45.89761 162 VAL A C 1
ATOM 1186 O O . VAL A 1 161 ? 61.08700 53.55400 -1.40900 1.000 38.79149 162 VAL A O 1
ATOM 1190 N N . LYS A 1 162 ? 59.81700 55.14900 -0.41300 1.000 36.82547 163 LYS A N 1
ATOM 1191 C CA . LYS A 1 162 ? 60.70100 55.28900 0.71200 1.000 34.81733 163 LYS A CA 1
ATOM 1192 C C . LYS A 1 162 ? 60.93400 54.00400 1.49900 1.000 43.89474 163 LYS A C 1
ATOM 1193 O O . LYS A 1 162 ? 62.07700 53.70800 1.84700 1.000 40.56802 163 LYS A O 1
ATOM 1199 N N . GLU A 1 163 ? 59.87800 53.22600 1.77100 1.000 37.79137 164 GLU A N 1
ATOM 1200 C CA . GLU A 1 163 ? 60.00400 52.06400 2.64600 1.000 37.08603 164 GLU A CA 1
ATOM 1201 C C . GLU A 1 163 ? 60.82100 51.00500 1.97600 1.000 32.52495 164 GLU A C 1
ATOM 1202 O O . GLU A 1 163 ? 61.68700 50.37800 2.60400 1.000 40.43643 164 GLU A O 1
ATOM 1208 N N . ILE A 1 164 ? 60.59200 50.79200 0.68100 1.000 30.52734 165 ILE A N 1
ATOM 1209 C CA . ILE A 1 164 ? 61.36900 49.76700 -0.02900 1.000 39.08363 165 ILE A CA 1
ATOM 1210 C C . ILE A 1 164 ? 62.84800 50.15900 -0.06400 1.000 41.63131 165 ILE A C 1
ATOM 1211 O O . ILE A 1 164 ? 63.71700 49.31800 0.12700 1.000 37.15709 165 ILE A O 1
ATOM 1216 N N . ASP A 1 165 ? 63.11100 51.44800 -0.29700 1.000 38.38618 166 ASP A N 1
ATOM 1217 C CA . ASP A 1 165 ? 64.44300 51.97800 -0.35400 1.000 34.98314 166 ASP A CA 1
ATOM 1218 C C . ASP A 1 165 ? 65.19700 51.73800 0.94600 1.000 46.05289 166 ASP A C 1
ATOM 1219 O O . ASP A 1 165 ? 66.36600 51.33600 0.91600 1.000 44.35005 166 ASP A O 1
ATOM 1224 N N . GLU A 1 166 ? 64.50000 51.92800 2.08300 1.000 40.74173 167 GLU A N 1
ATOM 1225 C CA . GLU A 1 166 ? 65.07600 51.77300 3.41300 1.000 41.81554 167 GLU A CA 1
ATOM 1226 C C . GLU A 1 166 ? 65.45000 50.34800 3.77900 1.000 38.62305 167 GLU A C 1
ATOM 1227 O O . GLU A 1 166 ? 66.18800 50.12500 4.71300 1.000 46.61612 167 GLU A O 1
ATOM 1233 N N . LEU A 1 167 ? 64.95500 49.35900 3.03100 1.000 38.20195 168 LEU A N 1
ATOM 1234 C CA . LEU A 1 167 ? 65.36700 47.99700 3.23300 1.000 32.97237 168 LEU A CA 1
ATOM 1235 C C . LEU A 1 167 ? 66.86900 47.79000 3.09300 1.000 38.20984 168 LEU A C 1
ATOM 1236 O O . LEU A 1 167 ? 67.40300 46.86400 3.70600 1.000 42.72881 168 LEU A O 1
ATOM 1241 N N . VAL A 1 168 ? 67.56800 48.61000 2.30300 1.000 38.14142 169 VAL A N 1
ATOM 1242 C CA . VAL A 1 168 ? 69.04700 48.49900 2.33400 1.000 40.16271 169 VAL A CA 1
ATOM 1243 C C . VAL A 1 168 ? 69.69400 48.87200 3.67000 1.000 32.73024 169 VAL A C 1
ATOM 1244 O O . VAL A 1 168 ? 70.73200 48.36100 4.00400 1.000 40.74962 169 VAL A O 1
ATOM 1248 N N . GLU A 1 169 ? 69.06300 49.75000 4.43400 1.000 38.51251 170 GLU A N 1
ATOM 1249 C CA . GLU A 1 169 ? 69.53100 50.08900 5.78800 1.000 38.56515 170 GLU A CA 1
ATOM 1250 C C . GLU A 1 169 ? 69.29500 48.94400 6.77500 1.000 34.78312 170 GLU A C 1
ATOM 1251 O O . GLU A 1 169 ? 70.06700 48.71400 7.69000 1.000 40.19429 170 GLU A O 1
ATOM 1257 N N . VAL A 1 170 ? 68.21800 48.18800 6.59000 1.000 36.23329 171 VAL A N 1
ATOM 1258 C CA . VAL A 1 170 ? 67.98300 47.00300 7.46700 1.000 32.91447 171 VAL A CA 1
ATOM 1259 C C . VAL A 1 170 ? 69.06600 45.97300 7.16600 1.000 34.87787 171 VAL A C 1
ATOM 1260 O O . VAL A 1 170 ? 69.59400 45.41200 8.10500 1.000 38.95993 171 VAL A O 1
ATOM 1264 N N . TYR A 1 171 ? 69.41000 45.80200 5.89500 1.000 31.19058 172 TYR A N 1
ATOM 1265 C CA . TYR A 1 171 ? 70.45200 44.84100 5.45600 1.000 32.68023 172 TYR A CA 1
ATOM 1266 C C . TYR A 1 171 ? 71.78100 45.18200 6.13000 1.000 38.28880 172 TYR A C 1
ATOM 1267 O O . TYR A 1 171 ? 72.46000 44.26800 6.60300 1.000 43.88947 172 TYR A O 1
ATOM 1276 N N . THR A 1 172 ? 72.12700 46.46100 6.15900 1.000 33.56455 173 THR A N 1
ATOM 1277 C CA . THR A 1 172 ? 73.33300 46.93500 6.81900 1.000 36.35173 173 THR A CA 1
ATOM 1278 C C . THR A 1 172 ? 73.33500 46.65100 8.31000 1.000 38.32038 173 THR A C 1
ATOM 1279 O O . THR A 1 172 ? 74.32200 46.20700 8.87000 1.000 42.01820 173 THR A O 1
ATOM 1283 N N . ASP A 1 173 ? 72.21800 46.93900 8.96700 1.000 41.90502 174 ASP A N 1
ATOM 1284 C CA . ASP A 1 173 ? 72.12100 46.75300 10.38400 1.000 44.94486 174 ASP A CA 1
ATOM 1285 C C . ASP A 1 173 ? 72.29500 45.26900 10.70400 1.000 37.38080 174 ASP A C 1
ATOM 1286 O O . ASP A 1 173 ? 73.04900 44.88500 11.58900 1.000 43.83683 174 ASP A O 1
ATOM 1291 N N . VAL A 1 174 ? 71.64000 44.40500 9.93400 1.000 45.31596 175 VAL A N 1
ATOM 1292 C CA . VAL A 1 174 ? 71.68100 42.93800 10.21100 1.000 37.72031 175 VAL A CA 1
ATOM 1293 C C . VAL A 1 174 ? 73.10300 42.41400 10.00400 1.000 38.16773 175 VAL A C 1
ATOM 1294 O O . VAL A 1 174 ? 73.52500 41.56900 10.78800 1.000 51.11929 175 VAL A O 1
ATOM 1298 N N . LYS A 1 175 ? 73.80800 42.93000 9.00000 1.000 42.86303 176 LYS A N 1
ATOM 1299 C CA . LYS A 1 175 ? 75.21000 42.49300 8.78100 1.000 44.62114 176 LYS A CA 1
ATOM 1300 C C . LYS A 1 175 ? 76.09200 42.92000 9.96700 1.000 43.70524 176 LYS A C 1
ATOM 1301 O O . LYS A 1 175 ? 76.93400 42.12200 10.36500 1.000 52.05887 176 LYS A O 1
ATOM 1307 N N . HIS A 1 176 ? 75.92300 44.13500 10.48700 1.000 47.29514 177 HIS A N 1
ATOM 1308 C CA . HIS A 1 176 ? 76.65400 44.58600 11.68600 1.000 47.99786 177 HIS A CA 1
ATOM 1309 C C . HIS A 1 176 ? 76.31900 43.64300 12.89300 1.000 46.69507 177 HIS A C 1
ATOM 1310 O O . HIS A 1 176 ? 77.18100 43.31000 13.69800 1.000 56.90156 177 HIS A O 1
ATOM 1317 N N . ARG A 1 177 ? 75.06200 43.26200 13.05600 1.000 43.55259 178 ARG A N 1
ATOM 1318 C CA . ARG A 1 177 ? 74.66000 42.49800 14.26400 1.000 44.43691 178 ARG A CA 1
ATOM 1319 C C . ARG A 1 177 ? 74.99200 41.01000 14.19500 1.000 45.97130 178 ARG A C 1
ATOM 1320 O O . ARG A 1 177 ? 75.36800 40.46500 15.23600 1.000 51.98255 178 ARG A O 1
ATOM 1328 N N . TRP A 1 178 ? 74.87100 40.37800 13.03800 1.000 41.84449 179 TRP A N 1
ATOM 1329 C CA . TRP A 1 178 ? 74.98700 38.92800 12.89000 1.000 51.24562 179 TRP A CA 1
ATOM 1330 C C . TRP A 1 178 ? 76.06400 38.58300 11.86200 1.000 46.15027 179 TRP A C 1
ATOM 1331 O O . TRP A 1 178 ? 76.47300 39.39200 10.99200 1.000 54.11965 179 TRP A O 1
ATOM 1342 N N . LYS A 1 179 ? 76.53200 37.26900 11.88600 1.000 63.18126 180 LYS A N 1
ATOM 1343 C CA . LYS A 1 179 ? 77.53800 36.87100 10.88400 1.000 77.59878 180 LYS A CA 1
ATOM 1344 C C . LYS A 1 179 ? 77.03000 36.81300 9.42400 1.000 63.92082 180 LYS A C 1
ATOM 1345 O O . LYS A 1 179 ? 77.82300 36.57800 8.55000 1.000 79.41478 180 LYS A O 1
ATOM 1351 N N . ALA A 1 180 ? 75.73600 37.16400 9.19000 1.000 67.66074 181 ALA A N 1
ATOM 1352 C CA . ALA A 1 180 ? 74.99400 36.63100 8.05600 1.000 58.24119 181 ALA A CA 1
ATOM 1353 C C . ALA A 1 180 ? 75.36400 37.21000 6.70200 1.000 57.30950 181 ALA A C 1
ATOM 1354 O O . ALA A 1 180 ? 75.58000 38.40200 6.56900 1.000 51.51144 181 ALA A O 1
ATOM 1356 N N . GLU A 1 181 ? 75.37500 36.33100 5.69200 1.000 61.18365 182 GLU A N 1
ATOM 1357 C CA . GLU A 1 181 ? 75.75900 36.64700 4.31100 1.000 60.38092 182 GLU A CA 1
ATOM 1358 C C . GLU A 1 181 ? 74.62600 36.49700 3.27600 1.000 46.48189 182 GLU A C 1
ATOM 1359 O O . GLU A 1 181 ? 74.65700 37.10600 2.23900 1.000 52.29048 182 GLU A O 1
ATOM 1365 N N . ASN A 1 182 ? 73.60500 35.70700 3.59700 1.000 42.90251 183 ASN A N 1
ATOM 1366 C CA . ASN A 1 182 ? 72.53900 35.37800 2.69400 1.000 36.53596 183 ASN A CA 1
ATOM 1367 C C . ASN A 1 182 ? 71.25000 35.90100 3.20400 1.000 36.40173 183 ASN A C 1
ATOM 1368 O O . ASN A 1 182 ? 70.84100 35.57400 4.32600 1.000 42.46825 183 ASN A O 1
ATOM 1373 N N . PHE A 1 183 ? 70.57400 36.67000 2.34700 1.000 34.95945 184 PHE A N 1
ATOM 1374 C CA . PHE A 1 183 ? 69.36600 37.38700 2.68000 1.000 30.90107 184 PHE A CA 1
ATOM 1375 C C . PHE A 1 183 ? 68.23800 37.16400 1.70100 1.000 33.64614 184 PHE A C 1
ATOM 1376 O O . PHE A 1 183 ? 68.46700 37.04800 0.48400 1.000 32.51179 184 PHE A O 1
ATOM 1384 N N . ILE A 1 184 ? 67.01900 37.14400 2.23800 1.000 28.57711 185 ILE A N 1
ATOM 1385 C CA . ILE A 1 184 ? 65.77400 37.08600 1.47400 1.000 29.00611 185 ILE A CA 1
ATOM 1386 C C . ILE A 1 184 ? 64.93600 38.22900 2.00100 1.000 34.25148 185 ILE A C 1
ATOM 1387 O O . ILE A 1 184 ? 64.73300 38.31300 3.15400 1.000 37.90718 185 ILE A O 1
ATOM 1392 N N . PHE A 1 185 ? 64.53600 39.16400 1.14500 1.000 32.09332 186 PHE A N 1
ATOM 1393 C CA . PHE A 1 185 ? 63.61200 40.23900 1.49800 1.000 34.52256 186 PHE A CA 1
ATOM 1394 C C . PHE A 1 185 ? 62.29000 39.83600 0.82600 1.000 39.67318 186 PHE A C 1
ATOM 1395 O O . PHE A 1 185 ? 62.24700 39.53000 -0.36600 1.000 33.83300 186 PHE A O 1
ATOM 1403 N N . MET A 1 186 ? 61.20900 39.80900 1.58800 1.000 36.73598 187 MET A N 1
ATOM 1404 C CA . MET A 1 186 ? 59.95900 39.40600 1.04600 1.000 41.19968 187 MET A CA 1
ATOM 1405 C C . MET A 1 186 ? 58.81400 40.06700 1.71200 1.000 39.87583 187 MET A C 1
ATOM 1406 O O . MET A 1 186 ? 58.94500 40.56300 2.84900 1.000 43.97106 187 MET A O 1
ATOM 1411 N N . GLY A 1 187 ? 57.70600 40.15500 0.96700 1.000 47.16618 188 GLY A N 1
ATOM 1412 C CA . GLY A 1 187 ? 56.43200 40.59600 1.53400 1.000 42.17085 188 GLY A CA 1
ATOM 1413 C C . GLY A 1 187 ? 55.64300 41.42800 0.56000 1.000 44.24478 188 GLY A C 1
ATOM 1414 O O . GLY A 1 187 ? 55.85500 41.37100 -0.63400 1.000 42.60774 188 GLY A O 1
ATOM 1415 N N . ASP A 1 188 ? 54.73800 42.22900 1.10400 1.000 43.48153 189 ASP A N 1
ATOM 1416 C CA . ASP A 1 188 ? 53.89800 43.08300 0.35200 1.000 39.93637 189 ASP A CA 1
ATOM 1417 C C . ASP A 1 188 ? 54.51700 44.47500 0.33900 1.000 42.20769 189 ASP A C 1
ATOM 1418 O O . ASP A 1 188 ? 54.27500 45.28600 1.23500 1.000 40.72594 189 ASP A O 1
ATOM 1423 N N . PHE A 1 189 ? 55.26200 44.74100 -0.73600 1.000 29.97201 190 PHE A N 1
ATOM 1424 C CA . PHE A 1 189 ? 55.90500 46.00100 -1.00100 1.000 35.84377 190 PHE A CA 1
ATOM 1425 C C . PHE A 1 189 ? 55.01000 46.99400 -1.67500 1.000 31.45640 190 PHE A C 1
ATOM 1426 O O . PHE A 1 189 ? 55.43300 48.09900 -1.93200 1.000 46.95563 190 PHE A O 1
ATOM 1434 N N . ASN A 1 190 ? 53.81000 46.58600 -2.08400 1.000 32.40915 191 ASN A N 1
ATOM 1435 C CA . ASN A 1 190 ? 52.93900 47.41500 -2.89600 1.000 34.18831 191 ASN A CA 1
ATOM 1436 C C . ASN A 1 190 ? 53.69200 47.99200 -4.09800 1.000 47.87942 191 ASN A C 1
ATOM 1437 O O . ASN A 1 190 ? 53.57900 49.17800 -4.43200 1.000 56.37781 191 ASN A O 1
ATOM 1442 N N . ALA A 1 191 ? 54.44800 47.11700 -4.76600 1.000 39.93374 192 ALA A N 1
ATOM 1443 C CA . ALA A 1 191 ? 55.46000 47.51500 -5.71400 1.000 42.38403 192 ALA A CA 1
ATOM 1444 C C . ALA A 1 191 ? 54.92000 47.51500 -7.10800 1.000 42.16821 192 ALA A C 1
ATOM 1445 O O . ALA A 1 191 ? 55.48700 46.90600 -8.00900 1.000 54.45390 192 ALA A O 1
ATOM 1447 N N . GLY A 1 192 ? 53.82800 48.22500 -7.31900 1.000 39.52579 193 GLY A N 1
ATOM 1448 C CA . GLY A 1 192 ? 53.34300 48.38700 -8.66200 1.000 46.34503 193 GLY A CA 1
ATOM 1449 C C . GLY A 1 192 ? 52.30900 49.44300 -8.78900 1.000 57.93589 193 GLY A C 1
ATOM 1450 O O . GLY A 1 192 ? 52.11800 50.23100 -7.87800 1.000 53.08005 193 GLY A O 1
ATOM 1451 N N . CYS A 1 193 ? 51.63200 49.42700 -9.94600 1.000 71.46646 194 CYS A N 1
ATOM 1452 C CA . CYS A 1 193 ? 50.44200 50.21700 -10.23300 1.000 77.81459 194 CYS A CA 1
ATOM 1453 C C . CYS A 1 193 ? 50.74600 51.67600 -9.87600 1.000 72.45606 194 CYS A C 1
ATOM 1454 O O . CYS A 1 193 ? 51.80500 52.16800 -10.28600 1.000 63.09178 194 CYS A O 1
ATOM 1457 N N . SER A 1 194 ? 49.87000 52.36500 -9.14000 1.000 62.79700 195 SER A N 1
ATOM 1458 C CA . SER A 1 194 ? 50.08900 53.78900 -8.85500 1.000 71.82177 195 SER A CA 1
ATOM 1459 C C . SER A 1 194 ? 51.05800 54.08800 -7.67900 1.000 63.30496 195 SER A C 1
ATOM 1460 O O . SER A 1 194 ? 51.55100 55.20300 -7.55000 1.000 68.59770 195 SER A O 1
ATOM 1463 N N . TYR A 1 195 ? 51.33600 53.08100 -6.85500 1.000 57.09369 196 TYR A N 1
ATOM 1464 C CA . TYR A 1 195 ? 52.19200 53.28200 -5.65700 1.000 54.59339 196 TYR A CA 1
ATOM 1465 C C . TYR A 1 195 ? 53.66900 53.35500 -6.03300 1.000 56.23043 196 TYR A C 1
ATOM 1466 O O . TYR A 1 195 ? 54.35800 54.23800 -5.51400 1.000 62.25746 196 TYR A O 1
ATOM 1475 N N . VAL A 1 196 ? 54.14700 52.42700 -6.85600 1.000 46.65823 197 VAL A N 1
ATOM 1476 C CA . VAL A 1 196 ? 55.49700 52.48200 -7.32800 1.000 49.39540 197 VAL A CA 1
ATOM 1477 C C . VAL A 1 196 ? 55.42500 52.49700 -8.84400 1.000 48.16893 197 VAL A C 1
ATOM 1478 O O . VAL A 1 196 ? 55.48500 51.45600 -9.48400 1.000 53.23270 197 VAL A O 1
ATOM 1482 N N . PRO A 1 197 ? 55.28600 53.67800 -9.46800 1.000 51.65356 198 PRO A N 1
ATOM 1483 C CA . PRO A 1 197 ? 55.28800 53.75800 -10.92900 1.000 47.22935 198 PRO A CA 1
ATOM 1484 C C . PRO A 1 197 ? 56.68700 53.48200 -11.50900 1.000 52.27469 198 PRO A C 1
ATOM 1485 O O . PRO A 1 197 ? 57.70000 53.46100 -10.77000 1.000 52.42207 198 PRO A O 1
ATOM 1489 N N . LYS A 1 198 ? 56.74000 53.26600 -12.82600 1.000 50.91663 199 LYS A N 1
ATOM 1490 C CA . LYS A 1 198 ? 57.97500 52.89500 -13.50700 1.000 55.46454 199 LYS A CA 1
ATOM 1491 C C . LYS A 1 198 ? 59.12700 53.87800 -13.26400 1.000 55.09871 199 LYS A C 1
ATOM 1492 O O . LYS A 1 198 ? 60.25800 53.44300 -13.06200 1.000 54.64866 199 LYS A O 1
ATOM 1498 N N . LYS A 1 199 ? 58.81600 55.18000 -13.23800 1.000 54.89342 200 LYS A N 1
ATOM 1499 C CA . LYS A 1 199 ? 59.79000 56.25000 -13.03800 1.000 63.34181 200 LYS A CA 1
ATOM 1500 C C . LYS A 1 199 ? 60.41100 56.27600 -11.62400 1.000 63.14968 200 LYS A C 1
ATOM 1501 O O . LYS A 1 199 ? 61.43100 56.90100 -11.41400 1.000 71.64017 200 LYS A O 1
ATOM 1507 N N . ALA A 1 200 ? 59.78300 55.61000 -10.65900 1.000 42.21296 201 ALA A N 1
ATOM 1508 C CA . ALA A 1 200 ? 60.19200 55.69500 -9.28100 1.000 46.52926 201 ALA A CA 1
ATOM 1509 C C . ALA A 1 200 ? 61.25200 54.68300 -8.93300 1.000 46.26871 201 ALA A C 1
ATOM 1510 O O . ALA A 1 200 ? 61.87800 54.79700 -7.88700 1.000 43.59470 201 ALA A O 1
ATOM 1512 N N . TRP A 1 201 ? 61.44200 53.67100 -9.78700 1.000 38.55725 202 TRP A N 1
ATOM 1513 C CA . TRP A 1 201 ? 62.45100 52.64700 -9.53000 1.000 46.68981 202 TRP A CA 1
ATOM 1514 C C . TRP A 1 201 ? 63.88900 53.19200 -9.39200 1.000 40.07059 202 TRP A C 1
ATOM 1515 O O . TRP A 1 201 ? 64.69100 52.65600 -8.63000 1.000 42.67354 202 TRP A O 1
ATOM 1526 N N . LYS A 1 202 ? 64.17000 54.29200 -10.08700 1.000 41.88660 203 LYS A N 1
ATOM 1527 C CA . LYS A 1 202 ? 65.40800 55.04300 -9.96700 1.000 48.25052 203 LYS A CA 1
ATOM 1528 C C . LYS A 1 202 ? 65.78400 55.43200 -8.53900 1.000 51.39827 203 LYS A C 1
ATOM 1529 O O . LYS A 1 202 ? 66.95100 55.60500 -8.24900 1.000 53.25112 203 LYS A O 1
ATOM 1535 N N . ASN A 1 203 ? 64.79200 55.66300 -7.67300 1.000 45.55809 204 ASN A N 1
ATOM 1536 C CA . ASN A 1 203 ? 65.05800 56.12200 -6.33000 1.000 46.65296 204 ASN A CA 1
ATOM 1537 C C . ASN A 1 203 ? 64.94900 55.05000 -5.32000 1.000 41.20494 204 ASN A C 1
ATOM 1538 O O . ASN A 1 203 ? 64.87400 55.33800 -4.14100 1.000 48.76901 204 ASN A O 1
ATOM 1543 N N . ILE A 1 204 ? 65.00800 53.79600 -5.76500 1.000 36.84126 205 ILE A N 1
ATOM 1544 C CA . ILE A 1 204 ? 64.96300 52.68200 -4.86000 1.000 35.99379 205 ILE A CA 1
ATOM 1545 C C . ILE A 1 204 ? 66.25400 51.89900 -4.97200 1.000 33.37769 205 ILE A C 1
ATOM 1546 O O . ILE A 1 204 ? 66.50000 51.21800 -5.99200 1.000 36.24645 205 ILE A O 1
ATOM 1551 N N . ARG A 1 205 ? 67.09500 52.00900 -3.93400 1.000 37.11761 206 ARG A N 1
ATOM 1552 C CA . ARG A 1 205 ? 68.43900 51.42900 -3.92500 1.000 37.14919 206 ARG A CA 1
ATOM 1553 C C . ARG A 1 205 ? 68.34200 49.88800 -3.96100 1.000 39.72582 206 ARG A C 1
ATOM 1554 O O . ARG A 1 205 ? 69.23900 49.20300 -4.41200 1.000 40.52591 206 ARG A O 1
ATOM 1562 N N . LEU A 1 206 ? 67.22800 49.34800 -3.48400 1.000 35.58585 207 LEU A N 1
ATOM 1563 C CA . LEU A 1 206 ? 67.02900 47.90200 -3.51500 1.000 36.42279 207 LEU A CA 1
ATOM 1564 C C . LEU A 1 206 ? 66.91700 47.36900 -4.97700 1.000 40.67593 207 LEU A C 1
ATOM 1565 O O . LEU A 1 206 ? 67.11500 46.19100 -5.20900 1.000 37.80190 207 LEU A O 1
ATOM 1570 N N . ARG A 1 207 ? 66.62600 48.25400 -5.92900 1.000 35.14369 208 ARG A N 1
ATOM 1571 C CA . ARG A 1 207 ? 66.57200 47.87000 -7.36200 1.000 36.75967 208 ARG A CA 1
ATOM 1572 C C . ARG A 1 207 ? 67.82800 48.36200 -8.09500 1.000 37.82296 208 ARG A C 1
ATOM 1573 O O . ARG A 1 207 ? 68.40300 47.56200 -8.83500 1.000 51.31931 208 ARG A O 1
ATOM 1581 N N . THR A 1 208 ? 68.24600 49.61300 -7.90000 1.000 41.07598 209 THR A N 1
ATOM 1582 C CA . THR A 1 208 ? 69.37900 50.11400 -8.68200 1.000 40.31010 209 THR A CA 1
ATOM 1583 C C . THR A 1 208 ? 70.75700 49.48900 -8.32000 1.000 42.34455 209 THR A C 1
ATOM 1584 O O . THR A 1 208 ? 71.67700 49.62200 -9.06600 1.000 51.25615 209 THR A O 1
ATOM 1588 N N . ASP A 1 209 ? 70.89600 48.87900 -7.13700 1.000 43.39468 210 ASP A N 1
ATOM 1589 C CA . ASP A 1 209 ? 72.08000 48.10400 -6.80300 1.000 47.45306 210 ASP A CA 1
ATOM 1590 C C . ASP A 1 209 ? 71.84600 46.67700 -7.30000 1.000 44.76063 210 ASP A C 1
ATOM 1591 O O . ASP A 1 209 ? 71.07100 45.94200 -6.70900 1.000 40.53381 210 ASP A O 1
ATOM 1596 N N . PRO A 1 210 ? 72.52500 46.22600 -8.37800 1.000 48.21104 211 PRO A N 1
ATOM 1597 C CA . PRO A 1 210 ? 72.18600 44.95700 -9.03400 1.000 44.31584 211 PRO A CA 1
ATOM 1598 C C . PRO A 1 210 ? 72.59800 43.69700 -8.23800 1.000 51.15613 211 PRO A C 1
ATOM 1599 O O . PRO A 1 210 ? 72.22900 42.58500 -8.58300 1.000 63.39181 211 PRO A O 1
ATOM 1603 N N . ARG A 1 211 ? 73.34100 43.86500 -7.14600 1.000 56.19358 212 ARG A N 1
ATOM 1604 C CA . ARG A 1 211 ? 73.61900 42.73600 -6.28200 1.000 49.07957 212 ARG A CA 1
ATOM 1605 C C . ARG A 1 211 ? 72.35500 42.23200 -5.58500 1.000 49.32697 212 ARG A C 1
ATOM 1606 O O . ARG A 1 211 ? 72.34700 41.13100 -5.02200 1.000 49.63227 212 ARG A O 1
ATOM 1614 N N . PHE A 1 212 ? 71.30600 43.06300 -5.58600 1.000 40.29167 213 PHE A N 1
ATOM 1615 C CA . PHE A 1 212 ? 69.98600 42.63800 -5.14200 1.000 38.99941 213 PHE A CA 1
ATOM 1616 C C . PHE A 1 212 ? 69.28800 42.01900 -6.34500 1.000 37.00444 213 PHE A C 1
ATOM 1617 O O . PHE A 1 212 ? 69.10200 42.69100 -7.33300 1.000 45.19752 213 PHE A O 1
ATOM 1625 N N . VAL A 1 213 ? 68.95500 40.72400 -6.23600 1.000 36.71756 214 VAL A N 1
ATOM 1626 C CA . VAL A 1 213 ? 68.34100 39.94300 -7.30600 1.000 36.30172 214 VAL A CA 1
ATOM 1627 C C . VAL A 1 213 ? 66.83600 39.75900 -7.04400 1.000 34.14883 214 VAL A C 1
ATOM 1628 O O . VAL A 1 213 ? 66.43800 39.23500 -5.98400 1.000 37.49923 214 VAL A O 1
ATOM 1632 N N . TRP A 1 214 ? 66.01900 40.27700 -7.97800 1.000 40.70225 215 TRP A N 1
ATOM 1633 C CA . TRP A 1 214 ? 64.55200 40.26800 -7.90800 1.000 38.31512 215 TRP A CA 1
ATOM 1634 C C . TRP A 1 214 ? 63.98900 38.97600 -8.48800 1.000 42.60511 215 TRP A C 1
ATOM 1635 O O . TRP A 1 214 ? 64.14100 38.72700 -9.61300 1.000 40.39695 215 TRP A O 1
ATOM 1646 N N . LEU A 1 215 ? 63.34800 38.14800 -7.68400 1.000 39.08363 216 LEU A N 1
ATOM 1647 C CA . LEU A 1 215 ? 62.80100 36.88000 -8.16200 1.000 43.51311 216 LEU A CA 1
ATOM 1648 C C . LEU A 1 215 ? 61.39300 36.99500 -8.68500 1.000 43.41310 216 LEU A C 1
ATOM 1649 O O . LEU A 1 215 ? 60.98400 36.18400 -9.44100 1.000 58.97549 216 LEU A O 1
ATOM 1654 N N . ILE A 1 216 ? 60.64800 38.01600 -8.28100 1.000 50.09548 217 ILE A N 1
ATOM 1655 C CA . ILE A 1 216 ? 59.35500 38.31800 -8.85800 1.000 35.47267 217 ILE A CA 1
ATOM 1656 C C . ILE A 1 216 ? 59.50900 39.63300 -9.58400 1.000 46.58980 217 ILE A C 1
ATOM 1657 O O . ILE A 1 216 ? 59.78800 40.69600 -8.97000 1.000 43.40784 217 ILE A O 1
ATOM 1662 N N . GLY A 1 217 ? 59.27600 39.58200 -10.89700 1.000 42.29981 218 GLY A N 1
ATOM 1663 C CA . GLY A 1 217 ? 59.52500 40.68700 -11.80100 1.000 39.20733 218 GLY A CA 1
ATOM 1664 C C . GLY A 1 217 ? 58.33600 41.58300 -11.93100 1.000 46.64770 218 GLY A C 1
ATOM 1665 O O . GLY A 1 217 ? 57.24300 41.27200 -11.43900 1.000 41.00228 218 GLY A O 1
ATOM 1666 N N . ASP A 1 218 ? 58.53600 42.71400 -12.61600 1.000 44.50270 219 ASP A N 1
ATOM 1667 C CA . ASP A 1 218 ? 57.52300 43.75200 -12.68000 1.000 44.46849 219 ASP A CA 1
ATOM 1668 C C . ASP A 1 218 ? 56.29800 43.32300 -13.50300 1.000 42.25243 219 ASP A C 1
ATOM 1669 O O . ASP A 1 218 ? 55.26700 43.94800 -13.39200 1.000 50.59817 219 ASP A O 1
ATOM 1674 N N . GLN A 1 219 ? 56.39900 42.24900 -14.28500 1.000 51.20614 220 GLN A N 1
ATOM 1675 C CA . GLN A 1 219 ? 55.26000 41.77800 -15.12400 1.000 50.85347 220 GLN A CA 1
ATOM 1676 C C . GLN A 1 219 ? 54.34200 40.72600 -14.45400 1.000 54.65919 220 GLN A C 1
ATOM 1677 O O . GLN A 1 219 ? 53.35900 40.32100 -15.02300 1.000 52.22995 220 GLN A O 1
ATOM 1683 N N . GLU A 1 220 ? 54.61400 40.39800 -13.20200 1.000 52.01413 221 GLU A N 1
ATOM 1684 C CA . GLU A 1 220 ? 53.79700 39.36900 -12.53200 1.000 50.20865 221 GLU A CA 1
ATOM 1685 C C . GLU A 1 220 ? 52.48800 39.95100 -11.99300 1.000 54.61971 221 GLU A C 1
ATOM 1686 O O . GLU A 1 220 ? 52.42800 41.16000 -11.78000 1.000 46.04499 221 GLU A O 1
ATOM 1692 N N . ASP A 1 221 ? 51.45700 39.12000 -11.86800 1.000 43.14465 222 ASP A N 1
ATOM 1693 C CA . ASP A 1 221 ? 50.22100 39.52800 -11.24900 1.000 45.09751 222 ASP A CA 1
ATOM 1694 C C . ASP A 1 221 ? 50.15600 38.84800 -9.89100 1.000 40.90490 222 ASP A C 1
ATOM 1695 O O . ASP A 1 221 ? 50.06300 37.65200 -9.82400 1.000 46.94773 222 ASP A O 1
ATOM 1700 N N . THR A 1 222 ? 50.18600 39.61800 -8.79900 1.000 38.04930 223 THR A N 1
ATOM 1701 C CA . THR A 1 222 ? 49.96700 39.06000 -7.46300 1.000 38.50198 223 THR A CA 1
ATOM 1702 C C . THR A 1 222 ? 48.59000 39.39700 -6.88500 1.000 40.06533 223 THR A C 1
ATOM 1703 O O . THR A 1 222 ? 48.33600 39.06200 -5.72900 1.000 42.57353 223 THR A O 1
ATOM 1707 N N . THR A 1 223 ? 47.70700 40.00600 -7.69800 1.000 39.93900 224 THR A N 1
ATOM 1708 C CA . THR A 1 223 ? 46.35200 40.31700 -7.29100 1.000 42.38140 224 THR A CA 1
ATOM 1709 C C . THR A 1 223 ? 45.31800 39.27800 -7.72500 1.000 43.92369 224 THR A C 1
ATOM 1710 O O . THR A 1 223 ? 45.21000 38.93600 -8.90600 1.000 44.55797 224 THR A O 1
ATOM 1714 N N . VAL A 1 224 ? 44.51100 38.82500 -6.75900 1.000 45.01856 225 VAL A N 1
ATOM 1715 C CA . VAL A 1 224 ? 43.46500 37.84300 -6.97500 1.000 46.99774 225 VAL A CA 1
ATOM 1716 C C . VAL A 1 224 ? 42.43800 38.37800 -7.95400 1.000 50.10864 225 VAL A C 1
ATOM 1717 O O . VAL A 1 224 ? 42.05500 37.68500 -8.86900 1.000 51.08507 225 VAL A O 1
ATOM 1721 N N . LYS A 1 225 ? 41.97200 39.60800 -7.75300 1.000 52.09309 226 LYS A N 1
ATOM 1722 C CA . LYS A 1 225 ? 41.04200 40.22700 -8.72100 1.000 55.46191 226 LYS A CA 1
ATOM 1723 C C . LYS A 1 225 ? 41.56700 40.14000 -10.15700 1.000 54.56444 226 LYS A C 1
ATOM 1724 O O . LYS A 1 225 ? 42.73600 40.45300 -10.43700 1.000 52.02466 226 LYS A O 1
ATOM 1730 N N . LYS A 1 226 ? 40.68400 39.72000 -11.05300 1.000 59.23342 227 LYS A N 1
ATOM 1731 C CA . LYS A 1 226 ? 40.98100 39.62000 -12.48100 1.000 59.97035 227 LYS A CA 1
ATOM 1732 C C . LYS A 1 226 ? 41.24200 40.99600 -13.12200 1.000 58.19382 227 LYS A C 1
ATOM 1733 O O . LYS A 1 226 ? 41.92900 41.08800 -14.08900 1.000 61.42052 227 LYS A O 1
ATOM 1739 N N . SER A 1 227 ? 40.65700 42.06000 -12.57500 1.000 60.45462 228 SER A N 1
ATOM 1740 C CA . SER A 1 227 ? 40.68000 43.37300 -13.20400 1.000 62.53381 228 SER A CA 1
ATOM 1741 C C . SER A 1 227 ? 42.00900 44.07200 -12.97300 1.000 64.15506 228 SER A C 1
ATOM 1742 O O . SER A 1 227 ? 42.31000 45.05400 -13.61000 1.000 61.61002 228 SER A O 1
ATOM 1745 N N . THR A 1 228 ? 42.81100 43.56500 -12.04400 1.000 56.38571 229 THR A N 1
ATOM 1746 C CA . THR A 1 228 ? 44.08900 44.16600 -11.81300 1.000 63.77344 229 THR A CA 1
ATOM 1747 C C . THR A 1 228 ? 45.20900 43.17700 -12.02700 1.000 50.58764 229 THR A C 1
ATOM 1748 O O . THR A 1 228 ? 45.03700 41.94400 -11.79500 1.000 49.35592 229 THR A O 1
ATOM 1752 N N . ASN A 1 229 ? 46.32700 43.74300 -12.51500 1.000 49.64806 230 ASN A N 1
ATOM 1753 C CA . ASN A 1 229 ? 47.55400 43.03300 -12.84200 1.000 49.28486 230 ASN A CA 1
ATOM 1754 C C . ASN A 1 229 ? 48.72600 43.84800 -12.28200 1.000 56.25411 230 ASN A C 1
ATOM 1755 O O . ASN A 1 229 ? 49.25600 44.71100 -12.96500 1.000 68.70297 230 ASN A O 1
ATOM 1760 N N . CYS A 1 230 ? 49.02600 43.64600 -10.99800 1.000 44.27373 231 CYS A N 1
ATOM 1761 C CA . CYS A 1 230 ? 50.17100 44.34000 -10.36400 1.000 46.72139 231 CYS A CA 1
ATOM 1762 C C . CYS A 1 230 ? 51.01200 43.36300 -9.53400 1.000 53.29323 231 CYS A C 1
ATOM 1763 O O . CYS A 1 230 ? 50.41100 42.49400 -8.89600 1.000 41.73132 231 CYS A O 1
ATOM 1766 N N . ALA A 1 231 ? 52.34200 43.48400 -9.56500 1.000 40.55223 232 ALA A N 1
ATOM 1767 C CA . ALA A 1 231 ? 53.27200 42.71900 -8.77700 1.000 38.39671 232 ALA A CA 1
ATOM 1768 C C . ALA A 1 231 ? 53.48400 43.46500 -7.43700 1.000 41.39180 232 ALA A C 1
ATOM 1769 O O . ALA A 1 231 ? 54.56900 43.99800 -7.16300 1.000 43.20255 232 ALA A O 1
ATOM 1771 N N . TYR A 1 232 ? 52.45800 43.44800 -6.59700 1.000 36.07011 233 TYR A N 1
ATOM 1772 C CA . TYR A 1 232 ? 52.56000 43.99100 -5.26400 1.000 36.61755 233 TYR A CA 1
ATOM 1773 C C . TYR A 1 232 ? 53.51900 43.25400 -4.36400 1.000 41.66552 233 TYR A C 1
ATOM 1774 O O . TYR A 1 232 ? 54.29000 43.88700 -3.65700 1.000 39.37314 233 TYR A O 1
ATOM 1783 N N . ASP A 1 233 ? 53.51400 41.92100 -4.43700 1.000 37.37027 234 ASP A N 1
ATOM 1784 C CA . ASP A 1 233 ? 54.28400 41.06000 -3.55600 1.000 35.42004 234 ASP A CA 1
ATOM 1785 C C . ASP A 1 233 ? 55.55200 40.62200 -4.25500 1.000 38.59147 234 ASP A C 1
ATOM 1786 O O . ASP A 1 233 ? 55.56500 40.37200 -5.45700 1.000 36.85179 234 ASP A O 1
ATOM 1791 N N . ARG A 1 234 ? 56.64100 40.56700 -3.49000 1.000 37.28605 235 ARG A N 1
ATOM 1792 C CA . ARG A 1 234 ? 57.97900 40.44400 -4.05100 1.000 37.06234 235 ARG A CA 1
ATOM 1793 C C . ARG A 1 234 ? 58.93000 39.62900 -3.20700 1.000 42.34192 235 ARG A C 1
ATOM 1794 O O . ARG A 1 234 ? 58.73800 39.40200 -2.03000 1.000 37.23341 235 ARG A O 1
ATOM 1802 N N . ILE A 1 235 ? 59.98300 39.16200 -3.86100 1.000 33.61982 236 ILE A N 1
ATOM 1803 C CA . ILE A 1 235 ? 61.02200 38.43500 -3.24300 1.000 34.25148 236 ILE A CA 1
ATOM 1804 C C . ILE A 1 235 ? 62.31000 38.94000 -3.86200 1.000 38.35197 236 ILE A C 1
ATOM 1805 O O . ILE A 1 235 ? 62.44700 38.97600 -5.08300 1.000 37.05181 236 ILE A O 1
ATOM 1810 N N . VAL A 1 236 ? 63.25600 39.31100 -2.99800 1.000 29.15350 237 VAL A N 1
ATOM 1811 C CA . VAL A 1 236 ? 64.54100 39.82600 -3.40600 1.000 40.19956 237 VAL A CA 1
ATOM 1812 C C . VAL A 1 236 ? 65.62900 39.08700 -2.58500 1.000 31.59063 237 VAL A C 1
ATOM 1813 O O . VAL A 1 236 ? 65.47800 38.86300 -1.38000 1.000 36.70177 237 VAL A O 1
ATOM 1817 N N . LEU A 1 237 ? 66.69200 38.65400 -3.26300 1.000 33.91986 238 LEU A N 1
ATOM 1818 C CA . LEU A 1 237 ? 67.76600 37.98300 -2.60500 1.000 34.98051 238 LEU A CA 1
ATOM 1819 C C . LEU A 1 237 ? 69.02500 38.86300 -2.62500 1.000 39.47052 238 LEU A C 1
ATOM 1820 O O . LEU A 1 237 ? 69.24700 39.64400 -3.55500 1.000 37.09392 238 LEU A O 1
ATOM 1825 N N . ARG A 1 238 ? 69.91900 38.57900 -1.68500 1.000 33.80405 239 ARG A N 1
ATOM 1826 C CA . ARG A 1 238 ? 71.28900 39.06400 -1.71000 1.000 37.89665 239 ARG A CA 1
ATOM 1827 C C . ARG A 1 238 ? 72.17200 38.02000 -1.11300 1.000 38.72306 239 ARG A C 1
ATOM 1828 O O . ARG A 1 238 ? 71.85800 37.45300 -0.07500 1.000 37.92034 239 ARG A O 1
ATOM 1836 N N . GLY A 1 239 ? 73.33400 37.81500 -1.74000 1.000 46.60559 240 GLY A N 1
ATOM 1837 C CA . GLY A 1 239 ? 74.30500 36.80100 -1.34200 1.000 45.79760 240 GLY A CA 1
ATOM 1838 C C . GLY A 1 239 ? 74.48600 35.85000 -2.50200 1.000 44.68167 240 GLY A C 1
ATOM 1839 O O . GLY A 1 239 ? 73.52200 35.22700 -2.94000 1.000 50.66397 240 GLY A O 1
ATOM 1840 N N . GLN A 1 240 ? 75.71800 35.73900 -3.00200 1.000 59.71242 241 GLN A N 1
ATOM 1841 C CA . GLN A 1 240 ? 76.00400 34.92000 -4.16700 1.000 55.89091 241 GLN A CA 1
ATOM 1842 C C . GLN A 1 240 ? 75.66000 33.43700 -3.94000 1.000 55.26452 241 GLN A C 1
ATOM 1843 O O . GLN A 1 240 ? 75.17900 32.77000 -4.86700 1.000 60.09142 241 GLN A O 1
ATOM 1849 N N . GLU A 1 241 ? 75.88100 32.93500 -2.71700 1.000 60.36776 242 GLU A N 1
ATOM 1850 C CA . GLU A 1 241 ? 75.52400 31.55600 -2.36000 1.000 58.56228 242 GLU A CA 1
ATOM 1851 C C . GLU A 1 241 ? 74.01800 31.23500 -2.49700 1.000 56.58573 242 GLU A C 1
ATOM 1852 O O . GLU A 1 241 ? 73.64200 30.24200 -3.09200 1.000 54.09859 242 GLU A O 1
ATOM 1858 N N . ILE A 1 242 ? 73.15900 32.08600 -1.94200 1.000 47.93996 243 ILE A N 1
ATOM 1859 C CA . ILE A 1 242 ? 71.75000 31.81900 -1.96400 1.000 48.99008 243 ILE A CA 1
ATOM 1860 C C . ILE A 1 242 ? 71.15400 32.05800 -3.34600 1.000 51.12718 243 ILE A C 1
ATOM 1861 O O . ILE A 1 242 ? 70.28200 31.29600 -3.77500 1.000 52.38786 243 ILE A O 1
ATOM 1866 N N . VAL A 1 243 ? 71.61900 33.10900 -4.03100 1.000 50.89031 244 VAL A N 1
ATOM 1867 C CA . VAL A 1 243 ? 71.19700 33.42000 -5.40000 1.000 49.37171 244 VAL A CA 1
ATOM 1868 C C . VAL A 1 243 ? 71.40600 32.23200 -6.34300 1.000 54.90922 244 VAL A C 1
ATOM 1869 O O . VAL A 1 243 ? 70.52400 31.88900 -7.12000 1.000 60.25722 244 VAL A O 1
ATOM 1873 N N . SER A 1 244 ? 72.58000 31.61400 -6.27100 1.000 51.14561 245 SER A N 1
ATOM 1874 C CA . SER A 1 244 ? 72.91700 30.51200 -7.17600 1.000 52.72474 245 SER A CA 1
ATOM 1875 C C . SER A 1 244 ? 72.35200 29.15200 -6.72000 1.000 53.03531 245 SER A C 1
ATOM 1876 O O . SER A 1 244 ? 72.50300 28.17500 -7.39700 1.000 56.72522 245 SER A O 1
ATOM 1879 N N . SER A 1 245 ? 71.68900 29.13200 -5.57200 1.000 59.25184 246 SER A N 1
ATOM 1880 C CA . SER A 1 245 ? 70.98300 27.96900 -5.02500 1.000 54.51706 246 SER A CA 1
ATOM 1881 C C . SER A 1 245 ? 69.45100 27.98000 -5.30000 1.000 54.59076 246 SER A C 1
ATOM 1882 O O . SER A 1 245 ? 68.76000 27.07200 -4.91000 1.000 60.10721 246 SER A O 1
ATOM 1885 N N . VAL A 1 246 ? 68.93000 29.04900 -5.92000 1.000 52.66158 247 VAL A N 1
ATOM 1886 C CA . VAL A 1 246 ? 67.53400 29.12100 -6.32800 1.000 51.84832 247 VAL A CA 1
ATOM 1887 C C . VAL A 1 246 ? 67.26400 28.06400 -7.41700 1.000 54.86447 247 VAL A C 1
ATOM 1888 O O . VAL A 1 246 ? 67.96100 27.98300 -8.39400 1.000 65.01832 247 VAL A O 1
ATOM 1892 N N . VAL A 1 247 ? 66.24400 27.23400 -7.22000 1.000 48.87428 248 VAL A N 1
ATOM 1893 C CA . VAL A 1 247 ? 65.88800 26.25700 -8.22000 1.000 43.63681 248 VAL A CA 1
ATOM 1894 C C . VAL A 1 247 ? 65.31800 26.98200 -9.43900 1.000 54.05911 248 VAL A C 1
ATOM 1895 O O . VAL A 1 247 ? 64.33800 27.71500 -9.32700 1.000 49.66648 248 VAL A O 1
ATOM 1899 N N . PRO A 1 248 ? 65.91200 26.79800 -10.64400 1.000 51.85359 249 PRO A N 1
ATOM 1900 C CA . PRO A 1 248 ? 65.39100 27.42000 -11.86200 1.000 50.12180 249 PRO A CA 1
ATOM 1901 C C . PRO A 1 248 ? 63.88700 27.17500 -12.11100 1.000 44.64219 249 PRO A C 1
ATOM 1902 O O . PRO A 1 248 ? 63.41200 26.04500 -12.06900 1.000 49.18221 249 PRO A O 1
ATOM 1906 N N . LYS A 1 249 ? 63.18400 28.26500 -12.41700 1.000 46.55032 250 LYS A N 1
ATOM 1907 C CA . LYS A 1 249 ? 61.74200 28.34400 -12.67100 1.000 51.53513 250 LYS A CA 1
ATOM 1908 C C . LYS A 1 249 ? 60.84300 28.21200 -11.43900 1.000 50.37972 250 LYS A C 1
ATOM 1909 O O . LYS A 1 249 ? 59.63200 28.19800 -11.56600 1.000 56.55152 250 LYS A O 1
ATOM 1915 N N . SER A 1 250 ? 61.42900 28.08500 -10.25100 1.000 47.97944 251 SER A N 1
ATOM 1916 C CA . SER A 1 250 ? 60.65400 27.86900 -9.03200 1.000 45.84760 251 SER A CA 1
ATOM 1917 C C . SER A 1 250 ? 60.01300 29.14500 -8.55500 1.000 46.47663 251 SER A C 1
ATOM 1918 O O . SER A 1 250 ? 59.03700 29.10800 -7.81500 1.000 43.82368 251 SER A O 1
ATOM 1921 N N . ASN A 1 251 ? 60.57500 30.28400 -8.98000 1.000 41.13914 252 ASN A N 1
ATOM 1922 C CA . ASN A 1 251 ? 60.18300 31.57100 -8.46100 1.000 46.04236 252 ASN A CA 1
ATOM 1923 C C . ASN A 1 251 ? 58.92800 32.00600 -9.16300 1.000 49.79544 252 ASN A C 1
ATOM 1924 O O . ASN A 1 251 ? 58.95900 32.27700 -10.31800 1.000 51.13508 252 ASN A O 1
ATOM 1929 N N . SER A 1 252 ? 57.80800 32.05300 -8.44300 1.000 41.97082 253 SER A N 1
ATOM 1930 C CA . SER A 1 252 ? 56.53500 32.27900 -9.04700 1.000 44.04212 253 SER A CA 1
ATOM 1931 C C . SER A 1 252 ? 55.45100 32.69000 -8.05900 1.000 44.20267 253 SER A C 1
ATOM 1932 O O . SER A 1 252 ? 55.64000 32.67100 -6.85900 1.000 42.48667 253 SER A O 1
ATOM 1935 N N . VAL A 1 253 ? 54.31700 33.10500 -8.63100 1.000 47.21619 254 VAL A N 1
ATOM 1936 C CA . VAL A 1 253 ? 53.06500 33.37400 -7.96600 1.000 46.02920 254 VAL A CA 1
ATOM 1937 C C . VAL A 1 253 ? 52.28800 32.07400 -7.96900 1.000 50.72713 254 VAL A C 1
ATOM 1938 O O . VAL A 1 253 ? 52.13800 31.44000 -9.00100 1.000 51.46670 254 VAL A O 1
ATOM 1942 N N . PHE A 1 254 ? 51.79200 31.66300 -6.80200 1.000 49.47435 255 PHE A N 1
ATOM 1943 C CA . PHE A 1 254 ? 50.96500 30.48000 -6.72900 1.000 51.77726 255 PHE A CA 1
ATOM 1944 C C . PHE A 1 254 ? 49.53400 30.91200 -6.82900 1.000 54.46442 255 PHE A C 1
ATOM 1945 O O . PHE A 1 254 ? 49.00500 31.46800 -5.88400 1.000 47.07670 255 PHE A O 1
ATOM 1953 N N . ASP A 1 255 ? 48.90900 30.61100 -7.96700 1.000 50.83767 256 ASP A N 1
ATOM 1954 C CA . ASP A 1 255 ? 47.48300 30.94400 -8.20500 1.000 57.10685 256 ASP A CA 1
ATOM 1955 C C . ASP A 1 255 ? 46.59300 29.90800 -7.52400 1.000 61.01784 256 ASP A C 1
ATOM 1956 O O . ASP A 1 255 ? 46.22800 28.93100 -8.18700 1.000 56.99631 256 ASP A O 1
ATOM 1961 N N . PHE A 1 256 ? 46.26400 30.12600 -6.25600 1.000 54.84868 257 PHE A N 1
ATOM 1962 C CA . PHE A 1 256 ? 45.45700 29.16700 -5.50700 1.000 48.01892 257 PHE A CA 1
ATOM 1963 C C . PHE A 1 256 ? 44.01800 29.04100 -6.02300 1.000 57.15685 257 PHE A C 1
ATOM 1964 O O . PHE A 1 256 ? 43.35000 28.06000 -5.77600 1.000 50.90347 257 PHE A O 1
ATOM 1972 N N . GLN A 1 257 ? 43.55600 30.06600 -6.73600 1.000 51.02454 258 GLN A N 1
ATOM 1973 C CA . GLN A 1 257 ? 42.23600 30.06900 -7.34000 1.000 53.98279 258 GLN A CA 1
ATOM 1974 C C . GLN A 1 257 ? 42.11500 29.03000 -8.45100 1.000 59.92297 258 GLN A C 1
ATOM 1975 O O . GLN A 1 257 ? 41.13400 28.30800 -8.49400 1.000 60.11510 258 GLN A O 1
ATOM 1981 N N . LYS A 1 258 ? 43.11400 28.97300 -9.32900 1.000 52.63789 259 LYS A N 1
ATOM 1982 C CA . LYS A 1 258 ? 43.11900 27.98500 -10.43200 1.000 61.00468 259 LYS A CA 1
ATOM 1983 C C . LYS A 1 258 ? 43.43300 26.61100 -9.85700 1.000 63.54972 259 LYS A C 1
ATOM 1984 O O . LYS A 1 258 ? 42.80800 25.65500 -10.29500 1.000 71.65070 259 LYS A O 1
ATOM 1990 N N . ALA A 1 259 ? 44.34100 26.53700 -8.89000 1.000 58.28594 260 ALA A N 1
ATOM 1991 C CA . ALA A 1 259 ? 44.78200 25.27300 -8.32500 1.000 55.05923 260 ALA A CA 1
ATOM 1992 C C . ALA A 1 259 ? 43.69300 24.51500 -7.57900 1.000 64.73671 260 ALA A C 1
ATOM 1993 O O . ALA A 1 259 ? 43.66900 23.29500 -7.63700 1.000 65.79473 260 ALA A O 1
ATOM 1995 N N . TYR A 1 260 ? 42.81400 25.23600 -6.86500 1.000 67.07646 261 TYR A N 1
ATOM 1996 C CA . TYR A 1 260 ? 41.73000 24.62200 -6.12400 1.000 63.61026 261 TYR A CA 1
ATOM 1997 C C . TYR A 1 260 ? 40.36500 24.90600 -6.76300 1.000 73.33511 261 TYR A C 1
ATOM 1998 O O . TYR A 1 260 ? 39.32700 24.62900 -6.15200 1.000 77.86986 261 TYR A O 1
ATOM 2007 N N . LYS A 1 261 ? 40.36800 25.33800 -8.02200 1.000 65.66050 262 LYS A N 1
ATOM 2008 C CA . LYS A 1 261 ? 39.10100 25.52700 -8.78200 1.000 81.38081 262 LYS A CA 1
ATOM 2009 C C . LYS A 1 261 ? 38.08400 26.34700 -7.99000 1.000 75.17480 262 LYS A C 1
ATOM 2010 O O . LYS A 1 261 ? 36.94700 25.88200 -7.83700 1.000 71.24538 262 LYS A O 1
ATOM 2016 N N . LEU A 1 262 ? 38.47600 27.52800 -7.53700 1.000 66.73695 263 LEU A N 1
ATOM 2017 C CA . LEU A 1 262 ? 37.59600 28.44400 -6.82200 1.000 58.70178 263 LEU A CA 1
ATOM 2018 C C . LEU A 1 262 ? 37.09000 29.55700 -7.73000 1.000 59.81770 263 LEU A C 1
ATOM 2019 O O . LEU A 1 262 ? 37.82500 30.00600 -8.61400 1.000 70.06630 263 LEU A O 1
ATOM 2024 N N . THR A 1 263 ? 35.92200 30.08300 -7.36500 1.000 62.94176 264 THR A N 1
ATOM 2025 C CA . THR A 1 263 ? 35.37400 31.26000 -8.07000 1.000 64.71829 264 THR A CA 1
ATOM 2026 C C . THR A 1 263 ? 36.01200 32.51400 -7.47300 1.000 74.92214 264 THR A C 1
ATOM 2027 O O . THR A 1 263 ? 36.65200 32.40400 -6.42600 1.000 60.09142 264 THR A O 1
ATOM 2031 N N . GLU A 1 264 ? 35.81700 33.65500 -8.11800 1.000 72.44816 265 GLU A N 1
ATOM 2032 C CA . GLU A 1 264 ? 36.42800 34.89700 -7.67400 1.000 73.00612 265 GLU A CA 1
ATOM 2033 C C . GLU A 1 264 ? 36.03000 35.26200 -6.23100 1.000 69.82153 265 GLU A C 1
ATOM 2034 O O . GLU A 1 264 ? 36.89600 35.69300 -5.43200 1.000 67.87393 265 GLU A O 1
ATOM 2040 N N . GLU A 1 265 ? 34.75100 35.05900 -5.90600 1.000 67.17384 266 GLU A N 1
ATOM 2041 C CA . GLU A 1 265 ? 34.21000 35.35600 -4.58200 1.000 71.26644 266 GLU A CA 1
ATOM 2042 C C . GLU A 1 265 ? 34.85800 34.46000 -3.51500 1.000 66.64220 266 GLU A C 1
ATOM 2043 O O . GLU A 1 265 ? 35.28800 34.94000 -2.48000 1.000 78.15937 266 GLU A O 1
ATOM 2049 N N . GLU A 1 266 ? 34.97300 33.17400 -3.81400 1.000 68.90037 267 GLU A N 1
ATOM 2050 C CA . GLU A 1 266 ? 35.59500 32.23600 -2.85100 1.000 65.60787 267 GLU A CA 1
ATOM 2051 C C . GLU A 1 266 ? 37.07400 32.60300 -2.69500 1.000 60.90467 267 GLU A C 1
ATOM 2052 O O . GLU A 1 266 ? 37.58800 32.48500 -1.58200 1.000 61.43631 267 GLU A O 1
ATOM 2058 N N . ALA A 1 267 ? 37.72300 33.00700 -3.78800 1.000 56.97788 268 ALA A N 1
ATOM 2059 C CA . ALA A 1 267 ? 39.14200 33.32300 -3.71100 1.000 61.12312 268 ALA A CA 1
ATOM 2060 C C . ALA A 1 267 ? 39.38100 34.62500 -2.94100 1.000 52.79580 268 ALA A C 1
ATOM 2061 O O . ALA A 1 267 ? 40.34000 34.72700 -2.21400 1.000 56.16200 268 ALA A O 1
ATOM 2063 N N . LEU A 1 268 ? 38.48300 35.59600 -3.09800 1.000 55.73037 269 LEU A N 1
ATOM 2064 C CA . LEU A 1 268 ? 38.58200 36.85400 -2.37500 1.000 63.60763 269 LEU A CA 1
ATOM 2065 C C . LEU A 1 268 ? 38.34800 36.72000 -0.87000 1.000 74.12468 269 LEU A C 1
ATOM 2066 O O . LEU A 1 268 ? 38.95100 37.48300 -0.11500 1.000 64.49721 269 LEU A O 1
ATOM 2071 N N . ASP A 1 269 ? 37.52900 35.74100 -0.44500 1.000 60.42303 270 ASP A N 1
ATOM 2072 C CA . ASP A 1 269 ? 37.39200 35.35400 0.97500 1.000 68.01079 270 ASP A CA 1
ATOM 2073 C C . ASP A 1 269 ? 38.69300 34.84700 1.61600 1.000 58.70704 270 ASP A C 1
ATOM 2074 O O . ASP A 1 269 ? 38.91500 34.97500 2.80000 1.000 62.19167 270 ASP A O 1
ATOM 2079 N N . VAL A 1 270 ? 39.54500 34.22400 0.81400 1.000 57.92537 271 VAL A N 1
ATOM 2080 C CA . VAL A 1 270 ? 40.85100 33.76800 1.27000 1.000 56.68048 271 VAL A CA 1
ATOM 2081 C C . VAL A 1 270 ? 41.80000 34.93800 1.40100 1.000 54.86184 271 VAL A C 1
ATOM 2082 O O . VAL A 1 270 ? 42.42900 35.13200 2.45100 1.000 54.61444 271 VAL A O 1
ATOM 2086 N N . SER A 1 271 ? 41.94100 35.69800 0.30800 1.000 54.96975 272 SER A N 1
ATOM 2087 C CA . SER A 1 271 ? 42.76700 36.89000 0.28600 1.000 47.91364 272 SER A CA 1
ATOM 2088 C C . SER A 1 271 ? 42.56600 37.68700 -0.97200 1.000 54.50917 272 SER A C 1
ATOM 2089 O O . SER A 1 271 ? 41.95300 37.21400 -1.95100 1.000 54.35125 272 SER A O 1
ATOM 2092 N N . ASP A 1 272 ? 43.07600 38.92000 -0.94200 1.000 55.75669 273 ASP A N 1
ATOM 2093 C CA . ASP A 1 272 ? 43.15200 39.76500 -2.13500 1.000 59.09393 273 ASP A CA 1
ATOM 2094 C C . ASP A 1 272 ? 44.49100 39.58600 -2.86900 1.000 46.63454 273 ASP A C 1
ATOM 2095 O O . ASP A 1 272 ? 44.65900 40.06000 -3.97300 1.000 43.98948 273 ASP A O 1
ATOM 2100 N N . HIS A 1 273 ? 45.42400 38.87300 -2.24600 1.000 42.92357 274 HIS A N 1
ATOM 2101 C CA . HIS A 1 273 ? 46.74100 38.68600 -2.78000 1.000 42.46035 274 HIS A CA 1
ATOM 2102 C C . HIS A 1 273 ? 47.01700 37.21200 -2.93800 1.000 40.71804 274 HIS A C 1
ATOM 2103 O O . HIS A 1 273 ? 46.67100 36.43700 -2.07900 1.000 41.03387 274 HIS A O 1
ATOM 2110 N N . PHE A 1 274 ? 47.67700 36.84300 -4.03800 1.000 39.28892 275 PHE A N 1
ATOM 2111 C CA . PHE A 1 274 ? 48.23200 35.51700 -4.20900 1.000 38.45461 275 PHE A CA 1
ATOM 2112 C C . PHE A 1 274 ? 49.57500 35.43600 -3.49300 1.000 41.34706 275 PHE A C 1
ATOM 2113 O O . PHE A 1 274 ? 50.31900 36.41100 -3.42500 1.000 37.53082 275 PHE A O 1
ATOM 2121 N N . PRO A 1 275 ? 49.93900 34.24700 -2.97500 1.000 38.67306 276 PRO A N 1
ATOM 2122 C CA . PRO A 1 275 ? 51.27600 34.03000 -2.44900 1.000 34.75417 276 PRO A CA 1
ATOM 2123 C C . PRO A 1 275 ? 52.34300 33.95400 -3.53000 1.000 37.22025 276 PRO A C 1
ATOM 2124 O O . PRO A 1 275 ? 52.04600 33.55100 -4.63400 1.000 40.74173 276 PRO A O 1
ATOM 2128 N N . VAL A 1 276 ? 53.57000 34.36700 -3.17400 1.000 39.41525 277 VAL A N 1
ATOM 2129 C CA . VAL A 1 276 ? 54.75500 34.24600 -4.00000 1.000 38.69674 277 VAL A CA 1
ATOM 2130 C C . VAL A 1 276 ? 55.68600 33.26700 -3.32800 1.000 36.45437 277 VAL A C 1
ATOM 2131 O O . VAL A 1 276 ? 55.60700 33.07900 -2.13900 1.000 36.09907 277 VAL A O 1
ATOM 2135 N N . GLU A 1 277 ? 56.53900 32.61600 -4.11500 1.000 39.65212 278 GLU A N 1
ATOM 2136 C CA . GLU A 1 277 ? 57.35600 31.54000 -3.60000 1.000 37.47555 278 GLU A CA 1
ATOM 2137 C C . GLU A 1 277 ? 58.57300 31.27200 -4.45100 1.000 41.67868 278 GLU A C 1
ATOM 2138 O O . GLU A 1 277 ? 58.65300 31.70700 -5.57100 1.000 39.72055 278 GLU A O 1
ATOM 2144 N N . PHE A 1 278 ? 59.53600 30.54800 -3.88700 1.000 33.45138 279 PHE A N 1
ATOM 2145 C CA . PHE A 1 278 ? 60.61900 30.02900 -4.67100 1.000 32.93816 279 PHE A CA 1
ATOM 2146 C C . PHE A 1 278 ? 61.13000 28.83100 -3.94300 1.000 33.54613 279 PHE A C 1
ATOM 2147 O O . PHE A 1 278 ? 60.69300 28.55400 -2.86200 1.000 32.62760 279 PHE A O 1
ATOM 2155 N N . LYS A 1 279 ? 62.04100 28.11300 -4.58900 1.000 36.79389 280 LYS A N 1
ATOM 2156 C CA . LYS A 1 279 ? 62.66800 26.95100 -4.01900 1.000 40.16797 280 LYS A CA 1
ATOM 2157 C C . LYS A 1 279 ? 64.17100 27.09800 -3.98400 1.000 46.41083 280 LYS A C 1
ATOM 2158 O O . LYS A 1 279 ? 64.77700 27.65900 -4.93100 1.000 41.60499 280 LYS A O 1
ATOM 2164 N N . LEU A 1 280 ? 64.74900 26.54700 -2.91300 1.000 46.31345 281 LEU A N 1
ATOM 2165 C CA . LEU A 1 280 ? 66.17300 26.51100 -2.65000 1.000 51.30352 281 LEU A CA 1
ATOM 2166 C C . LEU A 1 280 ? 66.65500 25.11400 -2.75600 1.000 59.93350 281 LEU A C 1
ATOM 2167 O O . LEU A 1 280 ? 66.07000 24.25500 -2.10200 1.000 66.21320 281 LEU A O 1
ATOM 2172 N N . GLN A 1 281 ? 67.80100 24.90600 -3.41800 1.000 74.30101 282 GLN A N 1
ATOM 2173 C CA . GLN A 1 281 ? 68.49000 23.58400 -3.48000 1.000 77.66984 282 GLN A CA 1
ATOM 2174 C C . GLN A 1 281 ? 69.15800 23.28000 -2.10800 1.000 103.97299 282 GLN A C 1
ATOM 2175 O O . GLN A 1 281 ? 68.92500 22.28300 -1.45800 1.000 100.24623 282 GLN A O 1
ATOM 2182 N N . PRO B 1 19 ? 27.22500 83.71800 -12.20000 1.000 74.17731 20 PRO B N 1
ATOM 2183 C CA . PRO B 1 19 ? 27.13700 82.26100 -11.98600 1.000 84.12061 20 PRO B CA 1
ATOM 2184 C C . PRO B 1 19 ? 28.36900 81.72900 -11.27300 1.000 85.40761 20 PRO B C 1
ATOM 2185 O O . PRO B 1 19 ? 29.49100 82.08600 -11.61900 1.000 85.32339 20 PRO B O 1
ATOM 2189 N N . MET B 1 20 ? 28.12600 80.92700 -10.22800 1.000 65.12886 21 MET B N 1
ATOM 2190 C CA . MET B 1 20 ? 29.22700 80.43700 -9.36200 1.000 63.58920 21 MET B CA 1
ATOM 2191 C C . MET B 1 20 ? 29.82600 79.12700 -9.86800 1.000 61.33630 21 MET B C 1
ATOM 2192 O O . MET B 1 20 ? 29.06600 78.25000 -10.25900 1.000 62.26010 21 MET B O 1
ATOM 2197 N N . ARG B 1 21 ? 31.14800 79.03100 -9.87300 1.000 52.67474 22 ARG B N 1
ATOM 2198 C CA . ARG B 1 21 ? 31.85400 77.84100 -10.28400 1.000 57.54637 22 ARG B CA 1
ATOM 2199 C C . ARG B 1 21 ? 32.41400 77.06400 -9.11700 1.000 44.86854 22 ARG B C 1
ATOM 2200 O O . ARG B 1 21 ? 33.13600 77.60500 -8.29300 1.000 56.73312 22 ARG B O 1
ATOM 2208 N N . ILE B 1 22 ? 32.12700 75.76100 -9.08600 1.000 47.26356 23 ILE B N 1
ATOM 2209 C CA . ILE B 1 22 ? 32.57900 74.82800 -8.03700 1.000 36.95180 23 ILE B CA 1
ATOM 2210 C C . ILE B 1 22 ? 33.50700 73.79800 -8.71000 1.000 41.27863 23 ILE B C 1
ATOM 2211 O O . ILE B 1 22 ? 33.12900 73.20400 -9.68000 1.000 40.76805 23 ILE B O 1
ATOM 2216 N N . CYS B 1 23 ? 34.70800 73.61300 -8.15900 1.000 41.02597 24 CYS B N 1
ATOM 2217 C CA . CYS B 1 23 ? 35.77800 72.83700 -8.73300 1.000 38.99678 24 CYS B CA 1
ATOM 2218 C C . CYS B 1 23 ? 36.32600 71.85900 -7.71100 1.000 40.11797 24 CYS B C 1
ATOM 2219 O O . CYS B 1 23 ? 36.33000 72.10200 -6.55400 1.000 42.93146 24 CYS B O 1
ATOM 2222 N N . SER B 1 24 ? 36.86700 70.75100 -8.19600 1.000 42.68407 25 SER B N 1
ATOM 2223 C CA . SER B 1 24 ? 37.57500 69.81200 -7.38900 1.000 39.23628 25 SER B CA 1
ATOM 2224 C C . SER B 1 24 ? 38.86800 69.56500 -8.14000 1.000 42.74986 25 SER B C 1
ATOM 2225 O O . SER B 1 24 ? 38.86000 69.36100 -9.37300 1.000 43.89474 25 SER B O 1
ATOM 2228 N N . PHE B 1 25 ? 39.97100 69.53700 -7.39100 1.000 35.94378 26 PHE B N 1
ATOM 2229 C CA . PHE B 1 25 ? 41.31000 69.50000 -7.96600 1.000 47.86890 26 PHE B CA 1
ATOM 2230 C C . PHE B 1 25 ? 42.24200 68.65100 -7.11600 1.000 39.83372 26 PHE B C 1
ATOM 2231 O O . PHE B 1 25 ? 42.63200 69.04600 -6.04500 1.000 43.12886 26 PHE B O 1
ATOM 2239 N N . ASN B 1 26 ? 42.62000 67.48400 -7.61800 1.000 38.00192 27 ASN B N 1
ATOM 2240 C CA . ASN B 1 26 ? 43.64900 66.68200 -6.98100 1.000 49.00061 27 ASN B CA 1
ATOM 2241 C C . ASN B 1 26 ? 45.01200 67.17600 -7.43700 1.000 46.96879 27 ASN B C 1
ATOM 2242 O O . ASN B 1 26 ? 45.39700 66.94500 -8.57100 1.000 50.72450 27 ASN B O 1
ATOM 2247 N N . VAL B 1 27 ? 45.72400 67.84000 -6.52900 1.000 48.23736 28 VAL B N 1
ATOM 2248 C CA . VAL B 1 27 ? 47.06700 68.34500 -6.74200 1.000 50.46921 28 VAL B CA 1
ATOM 2249 C C . VAL B 1 27 ? 48.04400 67.35600 -6.15300 1.000 48.92429 28 VAL B C 1
ATOM 2250 O O . VAL B 1 27 ? 48.17900 67.23800 -4.92900 1.000 68.89247 28 VAL B O 1
ATOM 2254 N N . ARG B 1 28 ? 48.76300 66.66900 -7.02400 1.000 54.79341 29 ARG B N 1
ATOM 2255 C CA . ARG B 1 28 ? 49.63800 65.59300 -6.59000 1.000 56.98052 29 ARG B CA 1
ATOM 2256 C C . ARG B 1 28 ? 50.65100 66.07600 -5.55800 1.000 70.91377 29 ARG B C 1
ATOM 2257 O O . ARG B 1 28 ? 51.43900 66.95000 -5.86500 1.000 65.93159 29 ARG B O 1
ATOM 2265 N N . SER B 1 29 ? 50.58900 65.50500 -4.34200 1.000 71.75334 30 SER B N 1
ATOM 2266 C CA . SER B 1 29 ? 51.57300 65.70900 -3.27100 1.000 70.44266 30 SER B CA 1
ATOM 2267 C C . SER B 1 29 ? 51.82300 67.19200 -3.02000 1.000 63.52077 30 SER B C 1
ATOM 2268 O O . SER B 1 29 ? 52.90000 67.70300 -3.24300 1.000 63.01808 30 SER B O 1
ATOM 2271 N N . PHE B 1 30 ? 50.75500 67.88800 -2.61900 1.000 55.54350 31 PHE B N 1
ATOM 2272 C CA . PHE B 1 30 ? 50.83500 69.34300 -2.33200 1.000 70.87955 31 PHE B CA 1
ATOM 2273 C C . PHE B 1 30 ? 51.50400 69.53200 -0.97800 1.000 73.74568 31 PHE B C 1
ATOM 2274 O O . PHE B 1 30 ? 50.79400 69.76200 0.01600 1.000 71.55068 31 PHE B O 1
ATOM 2282 N N . GLY B 1 31 ? 52.82600 69.41800 -0.95000 1.000 70.40581 32 GLY B N 1
ATOM 2283 C CA . GLY B 1 31 ? 53.60700 69.60500 0.26500 1.000 75.74592 32 GLY B CA 1
ATOM 2284 C C . GLY B 1 31 ? 54.48300 70.84600 0.15000 1.000 93.57438 32 GLY B C 1
ATOM 2285 O O . GLY B 1 31 ? 54.34600 71.62000 -0.78800 1.000 93.15327 32 GLY B O 1
ATOM 2286 N N . GLU B 1 32 ? 55.40200 71.04600 1.10100 1.000 122.09885 33 GLU B N 1
ATOM 2287 C CA . GLU B 1 32 ? 56.27600 72.26000 1.10600 1.000 139.05615 33 GLU B CA 1
ATOM 2288 C C . GLU B 1 32 ? 57.08700 72.32800 -0.18800 1.000 138.46397 33 GLU B C 1
ATOM 2289 O O . GLU B 1 32 ? 57.20400 73.41500 -0.76400 1.000 145.64641 33 GLU B O 1
ATOM 2295 N N . SER B 1 33 ? 57.61300 71.19400 -0.62300 1.000 110.92646 34 SER B N 1
ATOM 2296 C CA . SER B 1 33 ? 58.39700 71.13600 -1.86000 1.000 112.23714 34 SER B CA 1
ATOM 2297 C C . SER B 1 33 ? 57.68000 71.73100 -3.08700 1.000 105.61529 34 SER B C 1
ATOM 2298 O O . SER B 1 33 ? 58.30600 72.36600 -3.93300 1.000 112.69772 34 SER B O 1
ATOM 2301 N N . LYS B 1 34 ? 56.36600 71.52400 -3.19000 1.000 95.02718 35 LYS B N 1
ATOM 2302 C CA . LYS B 1 34 ? 55.62000 72.03400 -4.33600 1.000 103.44925 35 LYS B CA 1
ATOM 2303 C C . LYS B 1 34 ? 55.55300 73.56300 -4.34300 1.000 100.98842 35 LYS B C 1
ATOM 2304 O O . LYS B 1 34 ? 55.57000 74.18300 -5.40200 1.000 96.46420 35 LYS B O 1
ATOM 2310 N N . GLN B 1 35 ? 55.59200 74.16500 -3.15600 1.000 110.52904 36 GLN B N 1
ATOM 2311 C CA . GLN B 1 35 ? 55.55700 75.64900 -3.05100 1.000 119.04848 36 GLN B CA 1
ATOM 2312 C C . GLN B 1 35 ? 56.77100 76.24300 -3.76900 1.000 123.80958 36 GLN B C 1
ATOM 2313 O O . GLN B 1 35 ? 56.66800 77.38600 -4.25300 1.000 126.13354 36 GLN B O 1
ATOM 2319 N N . GLU B 1 36 ? 57.85200 75.46000 -3.89100 1.000 123.42006 37 GLU B N 1
ATOM 2320 C CA . GLU B 1 36 ? 59.12500 75.97500 -4.47600 1.000 133.60812 37 GLU B CA 1
ATOM 2321 C C . GLU B 1 36 ? 59.07100 76.08000 -6.01100 1.000 139.69833 37 GLU B C 1
ATOM 2322 O O . GLU B 1 36 ? 59.83600 76.88900 -6.56100 1.000 130.70251 37 GLU B O 1
ATOM 2328 N N . ASP B 1 37 ? 58.21400 75.30600 -6.68000 1.000 132.87646 38 ASP B N 1
ATOM 2329 C CA . ASP B 1 37 ? 58.15000 75.32400 -8.13000 1.000 124.21226 38 ASP B CA 1
ATOM 2330 C C . ASP B 1 37 ? 57.27400 76.50300 -8.50400 1.000 110.38166 38 ASP B C 1
ATOM 2331 O O . ASP B 1 37 ? 56.05900 76.37200 -8.54400 1.000 105.96534 38 ASP B O 1
ATOM 2336 N N . LYS B 1 38 ? 57.90300 77.65800 -8.75500 1.000 102.88602 39 LYS B N 1
ATOM 2337 C CA . LYS B 1 38 ? 57.21400 78.90100 -9.11200 1.000 93.84809 39 LYS B CA 1
ATOM 2338 C C . LYS B 1 38 ? 56.20900 78.68400 -10.23900 1.000 83.66266 39 LYS B C 1
ATOM 2339 O O . LYS B 1 38 ? 55.07000 79.13700 -10.15100 1.000 91.33727 39 LYS B O 1
ATOM 2345 N N . ASN B 1 39 ? 56.64700 77.96800 -11.27800 1.000 88.20005 40 ASN B N 1
ATOM 2346 C CA . ASN B 1 39 ? 55.83600 77.70000 -12.46400 1.000 84.16535 40 ASN B CA 1
ATOM 2347 C C . ASN B 1 39 ? 54.56800 76.92200 -12.13800 1.000 82.36777 40 ASN B C 1
ATOM 2348 O O . ASN B 1 39 ? 53.46800 77.32400 -12.51800 1.000 81.38081 40 ASN B O 1
ATOM 2353 N N . ALA B 1 40 ? 54.72600 75.81200 -11.40900 1.000 83.25209 41 ALA B N 1
ATOM 2354 C CA . ALA B 1 40 ? 53.60400 74.99500 -10.99600 1.000 81.22026 41 ALA B CA 1
ATOM 2355 C C . ALA B 1 40 ? 52.68900 75.76600 -10.05200 1.000 81.32554 41 ALA B C 1
ATOM 2356 O O . ALA B 1 40 ? 51.47300 75.65700 -10.13500 1.000 75.08532 41 ALA B O 1
ATOM 2358 N N . MET B 1 41 ? 53.28700 76.57500 -9.17400 1.000 84.95492 42 MET B N 1
ATOM 2359 C CA . MET B 1 41 ? 52.52600 77.30800 -8.18000 1.000 75.45115 42 MET B CA 1
ATOM 2360 C C . MET B 1 41 ? 51.68700 78.40600 -8.84100 1.000 73.29563 42 MET B C 1
ATOM 2361 O O . MET B 1 41 ? 50.52800 78.62200 -8.44100 1.000 71.00851 42 MET B O 1
ATOM 2366 N N . ASP B 1 42 ? 52.23900 79.06500 -9.86500 1.000 69.62940 43 ASP B N 1
ATOM 2367 C CA . ASP B 1 42 ? 51.47100 80.06400 -10.59100 1.000 75.99595 43 ASP B CA 1
ATOM 2368 C C . ASP B 1 42 ? 50.25600 79.46100 -11.33100 1.000 71.11642 43 ASP B C 1
ATOM 2369 O O . ASP B 1 42 ? 49.15700 80.04500 -11.30700 1.000 80.88865 43 ASP B O 1
ATOM 2374 N N . VAL B 1 43 ? 50.43600 78.26700 -11.92100 1.000 72.81136 44 VAL B N 1
ATOM 2375 C CA . VAL B 1 43 ? 49.33700 77.57600 -12.56600 1.000 64.82619 44 VAL B CA 1
ATOM 2376 C C . VAL B 1 43 ? 48.25600 77.23300 -11.53600 1.000 68.95037 44 VAL B C 1
ATOM 2377 O O . VAL B 1 43 ? 47.07100 77.38200 -11.80200 1.000 64.02873 44 VAL B O 1
ATOM 2381 N N . ILE B 1 44 ? 48.66800 76.73400 -10.36900 1.000 58.15960 45 ILE B N 1
ATOM 2382 C CA . ILE B 1 44 ? 47.72200 76.36500 -9.32600 1.000 53.18796 45 ILE B CA 1
ATOM 2383 C C . ILE B 1 44 ? 46.90500 77.55700 -8.82600 1.000 65.61839 45 ILE B C 1
ATOM 2384 O O . ILE B 1 44 ? 45.70100 77.45300 -8.65400 1.000 54.61181 45 ILE B O 1
ATOM 2389 N N . VAL B 1 45 ? 47.55100 78.70700 -8.67900 1.000 59.94929 46 VAL B N 1
ATOM 2390 C CA . VAL B 1 45 ? 46.82900 79.92400 -8.22100 1.000 62.31010 46 VAL B CA 1
ATOM 2391 C C . VAL B 1 45 ? 45.84600 80.36000 -9.30600 1.000 66.62115 46 VAL B C 1
ATOM 2392 O O . VAL B 1 45 ? 44.71000 80.68300 -8.95700 1.000 58.84916 46 VAL B O 1
ATOM 2396 N N . LYS B 1 46 ? 46.25100 80.31700 -10.57200 1.000 56.75154 47 LYS B N 1
ATOM 2397 C CA . LYS B 1 46 ? 45.33800 80.66500 -11.66200 1.000 58.19908 47 LYS B CA 1
ATOM 2398 C C . LYS B 1 46 ? 44.12900 79.71300 -11.68000 1.000 59.54925 47 LYS B C 1
ATOM 2399 O O . LYS B 1 46 ? 43.01000 80.14300 -11.84900 1.000 58.48596 47 LYS B O 1
ATOM 2405 N N . VAL B 1 47 ? 44.34900 78.41200 -11.47800 1.000 50.24023 48 VAL B N 1
ATOM 2406 C CA . VAL B 1 47 ? 43.24100 77.47400 -11.43900 1.000 50.85873 48 VAL B CA 1
ATOM 2407 C C . VAL B 1 47 ? 42.24900 77.80900 -10.33400 1.000 55.74879 48 VAL B C 1
ATOM 2408 O O . VAL B 1 47 ? 41.01700 77.81900 -10.55500 1.000 58.49912 48 VAL B O 1
ATOM 2412 N N . ILE B 1 48 ? 42.76300 78.07800 -9.13900 1.000 46.83719 49 ILE B N 1
ATOM 2413 C CA . ILE B 1 48 ? 41.90100 78.41000 -7.97500 1.000 46.23449 49 ILE B CA 1
ATOM 2414 C C . ILE B 1 48 ? 41.12100 79.68200 -8.28000 1.000 49.90335 49 ILE B C 1
ATOM 2415 O O . ILE B 1 48 ? 39.93700 79.72600 -7.94000 1.000 52.71158 49 ILE B O 1
ATOM 2420 N N . LYS B 1 49 ? 41.73600 80.63900 -8.96800 1.000 48.43475 50 LYS B N 1
ATOM 2421 C CA . LYS B 1 49 ? 41.09300 81.93900 -9.18500 1.000 51.02191 50 LYS B CA 1
ATOM 2422 C C . LYS B 1 49 ? 39.87900 81.91200 -10.09300 1.000 50.63765 50 LYS B C 1
ATOM 2423 O O . LYS B 1 49 ? 39.03100 82.78000 -10.01800 1.000 54.42758 50 LYS B O 1
ATOM 2429 N N . ARG B 1 50 ? 39.76400 80.87200 -10.91700 1.000 51.42985 51 ARG B N 1
ATOM 2430 C CA . ARG B 1 50 ? 38.57600 80.65000 -11.71100 1.000 55.71457 51 ARG B CA 1
ATOM 2431 C C . ARG B 1 50 ? 37.38700 80.18700 -10.86100 1.000 60.47567 51 ARG B C 1
ATOM 2432 O O . ARG B 1 50 ? 36.25000 80.23500 -11.32100 1.000 60.32565 51 ARG B O 1
ATOM 2440 N N . CYS B 1 51 ? 37.64600 79.70900 -9.63700 1.000 54.99607 52 CYS B N 1
ATOM 2441 C CA . CYS B 1 51 ? 36.62000 79.03900 -8.85200 1.000 62.87333 52 CYS B CA 1
ATOM 2442 C C . CYS B 1 51 ? 36.16400 79.83300 -7.64100 1.000 62.69173 52 CYS B C 1
ATOM 2443 O O . CYS B 1 51 ? 36.94300 80.51900 -6.98800 1.000 64.29718 52 CYS B O 1
ATOM 2446 N N . ASP B 1 52 ? 34.86700 79.72000 -7.36100 1.000 63.86029 53 ASP B N 1
ATOM 2447 C CA . ASP B 1 52 ? 34.21800 80.32900 -6.21300 1.000 50.67186 53 ASP B CA 1
ATOM 2448 C C . ASP B 1 52 ? 34.25900 79.42400 -4.97800 1.000 45.61073 53 ASP B C 1
ATOM 2449 O O . ASP B 1 52 ? 34.31900 79.90500 -3.87500 1.000 46.90562 53 ASP B O 1
ATOM 2454 N N . ILE B 1 53 ? 34.22800 78.10500 -5.18800 1.000 39.34156 54 ILE B N 1
ATOM 2455 C CA . ILE B 1 53 ? 34.59200 77.11100 -4.19800 1.000 36.04116 54 ILE B CA 1
ATOM 2456 C C . ILE B 1 53 ? 35.48100 76.08200 -4.89900 1.000 33.15398 54 ILE B C 1
ATOM 2457 O O . ILE B 1 53 ? 35.16000 75.61300 -5.98300 1.000 41.79975 54 ILE B O 1
ATOM 2462 N N . ILE B 1 54 ? 36.59700 75.71800 -4.26700 1.000 38.27038 55 ILE B N 1
ATOM 2463 C CA . ILE B 1 54 ? 37.42900 74.67500 -4.78700 1.000 31.42482 55 ILE B CA 1
ATOM 2464 C C . ILE B 1 54 ? 37.93200 73.76100 -3.70500 1.000 34.06987 55 ILE B C 1
ATOM 2465 O O . ILE B 1 54 ? 38.48600 74.19400 -2.70600 1.000 38.27564 55 ILE B O 1
ATOM 2470 N N . LEU B 1 55 ? 37.71000 72.45900 -3.91700 1.000 37.20709 56 LEU B N 1
ATOM 2471 C CA . LEU B 1 55 ? 38.22300 71.41000 -3.10100 1.000 34.72785 56 LEU B CA 1
ATOM 2472 C C . LEU B 1 55 ? 39.58800 71.05900 -3.62600 1.000 40.00480 56 LEU B C 1
ATOM 2473 O O . LEU B 1 55 ? 39.75700 70.73100 -4.78700 1.000 38.31775 56 LEU B O 1
ATOM 2478 N N . VAL B 1 56 ? 40.57900 71.10600 -2.74000 1.000 37.10182 57 VAL B N 1
ATOM 2479 C CA . VAL B 1 56 ? 41.94100 70.70600 -3.05800 1.000 37.28605 57 VAL B CA 1
ATOM 2480 C C . VAL B 1 56 ? 42.22800 69.45500 -2.22900 1.000 38.73359 57 VAL B C 1
ATOM 2481 O O . VAL B 1 56 ? 41.96400 69.44100 -1.03200 1.000 39.10206 57 VAL B O 1
ATOM 2485 N N . MET B 1 57 ? 42.72700 68.40200 -2.89200 1.000 35.72007 58 MET B N 1
ATOM 2486 C CA . MET B 1 57 ? 43.09800 67.16000 -2.24200 1.000 47.25303 58 MET B CA 1
ATOM 2487 C C . MET B 1 57 ? 44.57500 66.87800 -2.37400 1.000 55.50402 58 MET B C 1
ATOM 2488 O O . MET B 1 57 ? 45.23700 67.40300 -3.29700 1.000 49.44803 58 MET B O 1
ATOM 2493 N N . GLU B 1 58 ? 45.05400 65.98000 -1.49700 1.000 41.77869 59 GLU B N 1
ATOM 2494 C CA . GLU B 1 58 ? 46.43300 65.53300 -1.41700 1.000 45.57389 59 GLU B CA 1
ATOM 2495 C C . GLU B 1 58 ? 47.33900 66.66400 -0.82100 1.000 57.93589 59 GLU B C 1
ATOM 2496 O O . GLU B 1 58 ? 48.51700 66.73700 -1.10700 1.000 56.70680 59 GLU B O 1
ATOM 2502 N N . ILE B 1 59 ? 46.77600 67.49300 0.06200 1.000 55.11977 60 ILE B N 1
ATOM 2503 C CA . ILE B 1 59 ? 47.58800 68.37800 0.89900 1.000 48.30053 60 ILE B CA 1
ATOM 2504 C C . ILE B 1 59 ? 48.27100 67.54100 1.96300 1.000 56.76207 60 ILE B C 1
ATOM 2505 O O . ILE B 1 59 ? 47.61000 66.84300 2.71700 1.000 51.75094 60 ILE B O 1
ATOM 2510 N N . LYS B 1 60 ? 49.60900 67.60200 1.97900 1.000 66.15530 61 LYS B N 1
ATOM 2511 C CA . LYS B 1 60 ? 50.47400 66.79200 2.83700 1.000 66.78169 61 LYS B CA 1
ATOM 2512 C C . LYS B 1 60 ? 51.46400 67.68700 3.56800 1.000 70.26632 61 LYS B C 1
ATOM 2513 O O . LYS B 1 60 ? 52.43600 68.08000 2.97100 1.000 94.57976 61 LYS B O 1
ATOM 2519 N N . ASP B 1 61 ? 51.18900 68.01600 4.84800 1.000 76.61445 62 ASP B N 1
ATOM 2520 C CA . ASP B 1 61 ? 52.11500 68.84100 5.68900 1.000 104.62833 62 ASP B CA 1
ATOM 2521 C C . ASP B 1 61 ? 51.68400 68.85300 7.16700 1.000 104.97574 62 ASP B C 1
ATOM 2522 O O . ASP B 1 61 ? 50.46100 68.84200 7.41300 1.000 116.03760 62 ASP B O 1
ATOM 2527 N N . SER B 1 62 ? 52.65300 68.98500 8.07100 1.000 103.09131 63 SER B N 1
ATOM 2528 C CA . SER B 1 62 ? 52.36700 68.98300 9.53000 1.000 121.73565 63 SER B CA 1
ATOM 2529 C C . SER B 1 62 ? 52.45000 70.41100 10.07900 1.000 136.66902 63 SER B C 1
ATOM 2530 O O . SER B 1 62 ? 52.46800 70.55800 11.31400 1.000 135.03198 63 SER B O 1
ATOM 2533 N N . ASN B 1 63 ? 52.51700 71.41200 9.20000 1.000 130.89991 64 ASN B N 1
ATOM 2534 C CA . ASN B 1 63 ? 52.57800 72.83900 9.61400 1.000 119.56434 64 ASN B CA 1
ATOM 2535 C C . ASN B 1 63 ? 51.47600 73.61900 8.89200 1.000 121.15137 64 ASN B C 1
ATOM 2536 O O . ASN B 1 63 ? 50.30500 73.42900 9.26000 1.000 99.29612 64 ASN B O 1
ATOM 2541 N N . ASN B 1 64 ? 51.84600 74.43700 7.89600 1.000 128.48909 65 ASN B N 1
ATOM 2542 C CA . ASN B 1 64 ? 50.85100 75.25400 7.14900 1.000 113.11356 65 ASN B CA 1
ATOM 2543 C C . ASN B 1 64 ? 51.32000 75.61000 5.73300 1.000 107.95242 65 ASN B C 1
ATOM 2544 O O . ASN B 1 64 ? 52.39600 76.21400 5.60700 1.000 112.41085 65 ASN B O 1
ATOM 2549 N N . ARG B 1 65 ? 50.52500 75.28000 4.71600 1.000 114.79797 66 ARG B N 1
ATOM 2550 C CA . ARG B 1 65 ? 50.81500 75.73100 3.32700 1.000 122.24097 66 ARG B CA 1
ATOM 2551 C C . ARG B 1 65 ? 49.49200 76.30300 2.82600 1.000 111.21597 66 ARG B C 1
ATOM 2552 O O . ARG B 1 65 ? 49.45300 76.92400 1.75500 1.000 113.22937 66 ARG B O 1
ATOM 2560 N N . ILE B 1 66 ? 48.46700 76.17500 3.66200 1.000 108.06822 67 ILE B N 1
ATOM 2561 C CA . ILE B 1 66 ? 47.14400 76.73600 3.30200 1.000 98.19072 67 ILE B CA 1
ATOM 2562 C C . ILE B 1 66 ? 47.14300 78.23700 3.62700 1.000 92.73480 67 ILE B C 1
ATOM 2563 O O . ILE B 1 66 ? 46.27900 78.94700 3.10700 1.000 88.36849 67 ILE B O 1
ATOM 2568 N N . CYS B 1 67 ? 48.08700 78.71200 4.44100 1.000 93.41646 68 CYS B N 1
ATOM 2569 C CA . CYS B 1 67 ? 48.22700 80.18800 4.65000 1.000 106.69700 68 CYS B CA 1
ATOM 2570 C C . CYS B 1 67 ? 49.10900 80.79100 3.52500 1.000 102.25963 68 CYS B C 1
ATOM 2571 O O . CYS B 1 67 ? 48.67300 81.82300 2.99200 1.000 87.22362 68 CYS B O 1
ATOM 2574 N N . PRO B 1 68 ? 50.33600 80.29300 3.16000 1.000 117.84571 69 PRO B N 1
ATOM 2575 C CA . PRO B 1 68 ? 51.03200 80.76300 1.95900 1.000 109.43944 69 PRO B CA 1
ATOM 2576 C C . PRO B 1 68 ? 50.15600 80.86700 0.72500 1.000 92.40055 69 PRO B C 1
ATOM 2577 O O . PRO B 1 68 ? 50.28700 81.82800 -0.00200 1.000 98.99082 69 PRO B O 1
ATOM 2581 N N . ILE B 1 69 ? 49.26100 79.89800 0.50900 1.000 88.28164 70 ILE B N 1
ATOM 2582 C CA . ILE B 1 69 ? 48.40200 79.92100 -0.66100 1.000 82.88889 70 ILE B CA 1
ATOM 2583 C C . ILE B 1 69 ? 47.48800 81.14600 -0.58100 1.000 77.33296 70 ILE B C 1
ATOM 2584 O O . ILE B 1 69 ? 47.36100 81.85400 -1.58100 1.000 70.54793 70 ILE B O 1
ATOM 2589 N N . LEU B 1 70 ? 46.92400 81.43000 0.58900 1.000 79.60691 71 LEU B N 1
ATOM 2590 C CA . LEU B 1 70 ? 45.93400 82.52800 0.68500 1.000 74.15100 71 LEU B CA 1
ATOM 2591 C C . LEU B 1 70 ? 46.67000 83.84700 0.50000 1.000 85.38129 71 LEU B C 1
ATOM 2592 O O . LEU B 1 70 ? 46.14000 84.71300 -0.18600 1.000 78.56731 71 LEU B O 1
ATOM 2597 N N . MET B 1 71 ? 47.87500 83.95200 1.05300 1.000 89.44757 72 MET B N 1
ATOM 2598 C CA . MET B 1 71 ? 48.64600 85.18200 0.85400 1.000 85.72607 72 MET B CA 1
ATOM 2599 C C . MET B 1 71 ? 48.82200 85.40900 -0.64600 1.000 89.66338 72 MET B C 1
ATOM 2600 O O . MET B 1 71 ? 48.51600 86.47200 -1.16000 1.000 92.49530 72 MET B O 1
ATOM 2605 N N . GLU B 1 72 ? 49.28800 84.37900 -1.35400 1.000 80.13329 73 GLU B N 1
ATOM 2606 C CA . GLU B 1 72 ? 49.48600 84.44200 -2.80100 1.000 89.82393 73 GLU B CA 1
ATOM 2607 C C . GLU B 1 72 ? 48.19300 84.82700 -3.52100 1.000 82.21512 73 GLU B C 1
ATOM 2608 O O . GLU B 1 72 ? 48.17900 85.68300 -4.39200 1.000 85.46814 73 GLU B O 1
ATOM 2614 N N . LYS B 1 73 ? 47.06800 84.26400 -3.07700 1.000 86.78935 74 LYS B N 1
ATOM 2615 C CA . LYS B 1 73 ? 45.78100 84.50100 -3.78800 1.000 75.79856 74 LYS B CA 1
ATOM 2616 C C . LYS B 1 73 ? 45.17300 85.85700 -3.42600 1.000 84.17062 74 LYS B C 1
ATOM 2617 O O . LYS B 1 73 ? 44.28400 86.30800 -4.16700 1.000 77.69089 74 LYS B O 1
ATOM 2623 N N . LEU B 1 74 ? 45.64800 86.47700 -2.34700 1.000 85.41287 75 LEU B N 1
ATOM 2624 C CA . LEU B 1 74 ? 45.01900 87.73200 -1.85700 1.000 88.16320 75 LEU B CA 1
ATOM 2625 C C . LEU B 1 74 ? 45.98600 88.91200 -1.95700 1.000 102.41228 75 LEU B C 1
ATOM 2626 O O . LEU B 1 74 ? 45.74600 89.92200 -1.27600 1.000 95.16667 75 LEU B O 1
ATOM 2631 N N . ASN B 1 75 ? 47.02500 88.78700 -2.77800 1.000 114.74534 76 ASN B N 1
ATOM 2632 C CA . ASN B 1 75 ? 48.05700 89.85500 -2.88100 1.000 112.68983 76 ASN B CA 1
ATOM 2633 C C . ASN B 1 75 ? 47.70800 91.15500 -3.59900 1.000 126.89416 76 ASN B C 1
ATOM 2634 O O . ASN B 1 75 ? 47.90500 92.22100 -2.99000 1.000 121.05399 76 ASN B O 1
ATOM 2639 N N . ARG B 1 76 ? 47.41800 91.05800 -4.89500 1.000 154.50274 77 ARG B N 1
ATOM 2640 C CA . ARG B 1 76 ? 46.99900 92.26300 -5.64600 1.000 158.44795 77 ARG B CA 1
ATOM 2641 C C . ARG B 1 76 ? 45.48900 92.10400 -5.51700 1.000 154.63696 77 ARG B C 1
ATOM 2642 O O . ARG B 1 76 ? 44.84700 91.92500 -6.56700 1.000 162.16418 77 ARG B O 1
ATOM 2650 N N . ASN B 1 77 ? 44.98200 92.07700 -4.27500 1.000 161.45357 78 ASN B N 1
ATOM 2651 C CA . ASN B 1 77 ? 43.51900 91.95200 -4.01800 1.000 163.53013 78 ASN B CA 1
ATOM 2652 C C . ASN B 1 77 ? 42.79500 92.74100 -5.09900 1.000 170.68099 78 ASN B C 1
ATOM 2653 O O . ASN B 1 77 ? 42.83600 93.97800 -5.03600 1.000 158.85326 78 ASN B O 1
ATOM 2658 N N . SER B 1 78 ? 42.12200 92.05500 -6.01500 1.000 165.23823 79 SER B N 1
ATOM 2659 C CA . SER B 1 78 ? 41.54600 92.76300 -7.18400 1.000 168.21227 79 SER B CA 1
ATOM 2660 C C . SER B 1 78 ? 40.39100 93.66400 -6.73300 1.000 164.87503 79 SER B C 1
ATOM 2661 O O . SER B 1 78 ? 40.44300 94.85700 -7.08400 1.000 155.83974 79 SER B O 1
ATOM 2664 N N . ARG B 1 79 ? 39.42800 93.13800 -5.98500 1.000 119.43537 80 ARG B N 1
ATOM 2665 C CA . ARG B 1 79 ? 38.26700 94.00400 -5.68200 1.000 123.79642 80 ARG B CA 1
ATOM 2666 C C . ARG B 1 79 ? 37.66300 93.69400 -4.32200 1.000 135.22674 80 ARG B C 1
ATOM 2667 O O . ARG B 1 79 ? 36.44700 93.90800 -4.26600 1.000 143.08294 80 ARG B O 1
ATOM 2675 N N . ARG B 1 80 ? 38.46700 93.26000 -3.34300 1.000 144.31204 81 ARG B N 1
ATOM 2676 C CA . ARG B 1 80 ? 38.00300 92.93000 -1.96000 1.000 143.05926 81 ARG B CA 1
ATOM 2677 C C . ARG B 1 80 ? 36.98900 91.78300 -1.99400 1.000 130.52354 81 ARG B C 1
ATOM 2678 O O . ARG B 1 80 ? 37.08600 90.88600 -1.14400 1.000 125.32818 81 ARG B O 1
ATOM 2686 N N . GLY B 1 81 ? 36.04800 91.82300 -2.93200 1.000 130.21298 82 GLY B N 1
ATOM 2687 C CA . GLY B 1 81 ? 35.00600 90.78300 -3.02600 1.000 131.29732 82 GLY B CA 1
ATOM 2688 C C . GLY B 1 81 ? 35.56500 89.50600 -3.61500 1.000 140.63791 82 GLY B C 1
ATOM 2689 O O . GLY B 1 81 ? 34.78400 88.54600 -3.76100 1.000 144.79368 82 GLY B O 1
ATOM 2690 N N . ILE B 1 82 ? 36.84500 89.50100 -3.97300 1.000 119.83016 83 ILE B N 1
ATOM 2691 C CA . ILE B 1 82 ? 37.54900 88.30400 -4.47100 1.000 111.73445 83 ILE B CA 1
ATOM 2692 C C . ILE B 1 82 ? 38.52700 87.70900 -3.43100 1.000 102.46755 83 ILE B C 1
ATOM 2693 O O . ILE B 1 82 ? 39.41600 86.88400 -3.75800 1.000 99.25137 83 ILE B O 1
ATOM 2698 N N . THR B 1 83 ? 38.31600 88.11700 -2.17500 1.000 90.51085 84 THR B N 1
ATOM 2699 C CA . THR B 1 83 ? 39.13400 87.60400 -1.04700 1.000 74.57999 84 THR B CA 1
ATOM 2700 C C . THR B 1 83 ? 38.84900 86.11400 -0.82200 1.000 76.21703 84 THR B C 1
ATOM 2701 O O . THR B 1 83 ? 37.71800 85.67500 -0.89900 1.000 62.77858 84 THR B O 1
ATOM 2705 N N . TYR B 1 84 ? 39.87700 85.35900 -0.50700 1.000 71.52437 85 TYR B N 1
ATOM 2706 C CA . TYR B 1 84 ? 39.67300 83.91600 -0.36000 1.000 53.28534 85 TYR B CA 1
ATOM 2707 C C . TYR B 1 84 ? 39.90700 83.51700 1.08500 1.000 58.54386 85 TYR B C 1
ATOM 2708 O O . TYR B 1 84 ? 40.70000 84.16000 1.77300 1.000 60.88625 85 TYR B O 1
ATOM 2717 N N . ASN B 1 85 ? 39.11700 82.58200 1.56400 1.000 50.62449 86 ASN B N 1
ATOM 2718 C CA . ASN B 1 85 ? 39.34600 81.97000 2.84800 1.000 56.30938 86 ASN B CA 1
ATOM 2719 C C . ASN B 1 85 ? 39.30800 80.45500 2.62700 1.000 46.65823 86 ASN B C 1
ATOM 2720 O O . ASN B 1 85 ? 39.04500 80.00600 1.53700 1.000 44.40532 86 ASN B O 1
ATOM 2725 N N . TYR B 1 86 ? 39.58500 79.69000 3.67800 1.000 48.01628 87 TYR B N 1
ATOM 2726 C CA . TYR B 1 86 ? 39.61600 78.26000 3.58000 1.000 51.69304 87 TYR B CA 1
ATOM 2727 C C . TYR B 1 86 ? 39.18800 77.60900 4.86300 1.000 43.89474 87 TYR B C 1
ATOM 2728 O O . TYR B 1 86 ? 39.27500 78.21800 5.92800 1.000 46.65559 87 TYR B O 1
ATOM 2737 N N . VAL B 1 87 ? 38.68800 76.37800 4.73500 1.000 41.29969 88 VAL B N 1
ATOM 2738 C CA . VAL B 1 87 ? 38.52000 75.48400 5.84600 1.000 41.62341 88 VAL B CA 1
ATOM 2739 C C . VAL B 1 87 ? 39.21400 74.20900 5.42800 1.000 40.19956 88 VAL B C 1
ATOM 2740 O O . VAL B 1 87 ? 39.14200 73.81500 4.31400 1.000 38.03351 88 VAL B O 1
ATOM 2744 N N . ILE B 1 88 ? 39.91100 73.57800 6.36000 1.000 42.01030 89 ILE B N 1
ATOM 2745 C CA . ILE B 1 88 ? 40.71000 72.40300 6.10700 1.000 41.75501 89 ILE B CA 1
ATOM 2746 C C . ILE B 1 88 ? 40.41000 71.32400 7.13500 1.000 42.58142 89 ILE B C 1
ATOM 2747 O O . ILE B 1 88 ? 40.12000 71.62700 8.29400 1.000 44.66062 89 ILE B O 1
ATOM 2752 N N . SER B 1 89 ? 40.42500 70.06100 6.68500 1.000 36.35436 90 SER B N 1
ATOM 2753 C CA . SER B 1 89 ? 40.15000 68.91000 7.52100 1.000 33.68825 90 SER B CA 1
ATOM 2754 C C . SER B 1 89 ? 41.30900 68.70700 8.45600 1.000 39.72582 90 SER B C 1
ATOM 2755 O O . SER B 1 89 ? 42.34400 69.36200 8.32000 1.000 45.58178 90 SER B O 1
ATOM 2758 N N . SER B 1 90 ? 41.15200 67.79400 9.42300 1.000 41.89713 91 SER B N 1
ATOM 2759 C CA . SER B 1 90 ? 42.26100 67.18800 10.12700 1.000 39.38630 91 SER B CA 1
ATOM 2760 C C . SER B 1 90 ? 43.04600 66.27400 9.18000 1.000 41.81028 91 SER B C 1
ATOM 2761 O O . SER B 1 90 ? 42.67800 66.03100 8.01900 1.000 39.69423 91 SER B O 1
ATOM 2764 N N . ARG B 1 91 ? 44.09900 65.70000 9.73700 1.000 41.19704 92 ARG B N 1
ATOM 2765 C CA . ARG B 1 91 ? 45.02100 64.84700 9.07000 1.000 47.81100 92 ARG B CA 1
ATOM 2766 C C . ARG B 1 91 ? 44.50300 63.40600 9.08500 1.000 43.64997 92 ARG B C 1
ATOM 2767 O O . ARG B 1 91 ? 44.47200 62.76500 10.09800 1.000 47.74783 92 ARG B O 1
ATOM 2775 N N . LEU B 1 92 ? 44.15600 62.90800 7.90900 1.000 40.40748 93 LEU B N 1
ATOM 2776 C CA . LEU B 1 92 ? 43.42400 61.66400 7.70900 1.000 44.37111 93 LEU B CA 1
ATOM 2777 C C . LEU B 1 92 ? 44.26600 60.62700 7.01500 1.000 39.68634 93 LEU B C 1
ATOM 2778 O O . LEU B 1 92 ? 44.88600 60.90300 5.95500 1.000 47.42674 93 LEU B O 1
ATOM 2783 N N . GLY B 1 93 ? 44.27800 59.43200 7.59600 1.000 42.93146 94 GLY B N 1
ATOM 2784 C CA . GLY B 1 93 ? 44.76900 58.27100 6.92100 1.000 45.21858 94 GLY B CA 1
ATOM 2785 C C . GLY B 1 93 ? 44.62000 57.12900 7.88500 1.000 59.85981 94 GLY B C 1
ATOM 2786 O O . GLY B 1 93 ? 44.73700 57.30900 9.08900 1.000 59.57030 94 GLY B O 1
ATOM 2787 N N . ARG B 1 94 ? 44.42900 55.92500 7.32900 1.000 59.63083 95 ARG B N 1
ATOM 2788 C CA . ARG B 1 94 ? 44.37900 54.66300 8.06300 1.000 57.32793 95 ARG B CA 1
ATOM 2789 C C . ARG B 1 94 ? 45.68500 54.32600 8.80300 1.000 68.54243 95 ARG B C 1
ATOM 2790 O O . ARG B 1 94 ? 45.66000 53.57300 9.78100 1.000 86.02874 95 ARG B O 1
ATOM 2798 N N . ASN B 1 95 ? 46.81700 54.89200 8.34800 1.000 72.56923 96 ASN B N 1
ATOM 2799 C CA . ASN B 1 95 ? 48.14900 54.54800 8.83300 1.000 71.01378 96 ASN B CA 1
ATOM 2800 C C . ASN B 1 95 ? 49.00100 55.80000 9.05800 1.000 72.82452 96 ASN B C 1
ATOM 2801 O O . ASN B 1 95 ? 48.45200 56.85000 9.26900 1.000 86.51037 96 ASN B O 1
ATOM 2806 N N . THR B 1 96 ? 50.32400 55.67700 9.01400 1.000 83.33631 97 THR B N 1
ATOM 2807 C CA . THR B 1 96 ? 51.25500 56.80100 9.16700 1.000 77.79354 97 THR B CA 1
ATOM 2808 C C . THR B 1 96 ? 50.96600 57.99500 8.24200 1.000 75.98806 97 THR B C 1
ATOM 2809 O O . THR B 1 96 ? 51.12200 59.15700 8.62900 1.000 84.89702 97 THR B O 1
ATOM 2813 N N . TYR B 1 97 ? 50.60000 57.67200 6.99900 1.000 64.33140 98 TYR B N 1
ATOM 2814 C CA . TYR B 1 97 ? 50.54500 58.59700 5.89200 1.000 57.12264 98 TYR B CA 1
ATOM 2815 C C . TYR B 1 97 ? 49.22200 59.30800 5.93500 1.000 55.73563 98 TYR B C 1
ATOM 2816 O O . TYR B 1 97 ? 48.18900 58.71100 5.65800 1.000 56.70943 98 TYR B O 1
ATOM 2825 N N . LYS B 1 98 ? 49.27600 60.61900 6.20500 1.000 51.69830 99 LYS B N 1
ATOM 2826 C CA . LYS B 1 98 ? 48.10300 61.48300 6.31300 1.000 55.46191 99 LYS B CA 1
ATOM 2827 C C . LYS B 1 98 ? 47.98600 62.47500 5.19000 1.000 54.59339 99 LYS B C 1
ATOM 2828 O O . LYS B 1 98 ? 48.96500 62.89900 4.66100 1.000 59.32553 99 LYS B O 1
ATOM 2834 N N . GLU B 1 99 ? 46.75100 62.83400 4.84700 1.000 49.29802 100 GLU B N 1
ATOM 2835 C CA . GLU B 1 99 ? 46.43100 63.90500 3.91100 1.000 40.26272 100 GLU B CA 1
ATOM 2836 C C . GLU B 1 99 ? 45.33100 64.76700 4.50500 1.000 38.35197 100 GLU B C 1
ATOM 2837 O O . GLU B 1 99 ? 44.65600 64.36500 5.44100 1.000 46.09500 100 GLU B O 1
ATOM 2843 N N . GLN B 1 100 ? 45.09000 65.92000 3.89400 1.000 38.65727 101 GLN B N 1
ATOM 2844 C CA . GLN B 1 100 ? 44.01700 66.82500 4.26500 1.000 41.64183 101 GLN B CA 1
ATOM 2845 C C . GLN B 1 100 ? 43.20800 67.20200 3.04600 1.000 38.70201 101 GLN B C 1
ATOM 2846 O O . GLN B 1 100 ? 43.77400 67.27400 1.94700 1.000 37.52029 101 GLN B O 1
ATOM 2852 N N . TYR B 1 101 ? 41.88800 67.39600 3.24900 1.000 32.55127 102 TYR B N 1
ATOM 2853 C CA . TYR B 1 101 ? 40.98500 68.02700 2.31700 1.000 34.88576 102 TYR B CA 1
ATOM 2854 C C . TYR B 1 101 ? 40.91600 69.48600 2.72800 1.000 29.97465 102 TYR B C 1
ATOM 2855 O O . TYR B 1 101 ? 40.75300 69.76600 3.89000 1.000 41.69447 102 TYR B O 1
ATOM 2864 N N . ALA B 1 102 ? 41.03000 70.40800 1.77200 1.000 38.11510 103 ALA B N 1
ATOM 2865 C CA . ALA B 1 102 ? 40.81100 71.83100 1.97400 1.000 34.50414 103 ALA B CA 1
ATOM 2866 C C . ALA B 1 102 ? 39.80900 72.37200 1.00500 1.000 36.70440 103 ALA B C 1
ATOM 2867 O O . ALA B 1 102 ? 39.78200 71.98000 -0.14300 1.000 41.13651 103 ALA B O 1
ATOM 2869 N N . PHE B 1 103 ? 38.94200 73.26500 1.49100 1.000 33.10660 104 PHE B N 1
ATOM 2870 C CA . PHE B 1 103 ? 38.04800 74.00200 0.66700 1.000 36.26224 104 PHE B CA 1
ATOM 2871 C C . PHE B 1 103 ? 38.51200 75.43500 0.71800 1.000 37.77032 104 PHE B C 1
ATOM 2872 O O . PHE B 1 103 ? 38.64600 76.00600 1.79900 1.000 41.31811 104 PHE B O 1
ATOM 2880 N N . LEU B 1 104 ? 38.71800 75.98600 -0.46800 1.000 39.08890 105 LEU B N 1
ATOM 2881 C CA . LEU B 1 104 ? 39.10700 77.39400 -0.59400 1.000 37.16761 105 LEU B CA 1
ATOM 2882 C C . LEU B 1 104 ? 37.89300 78.04900 -1.23300 1.000 40.37326 105 LEU B C 1
ATOM 2883 O O . LEU B 1 104 ? 37.35300 77.45700 -2.16300 1.000 39.61791 105 LEU B O 1
ATOM 2888 N N . TYR B 1 105 ? 37.45400 79.18400 -0.70600 1.000 32.96711 106 TYR B N 1
ATOM 2889 C CA . TYR B 1 105 ? 36.22800 79.83700 -1.17600 1.000 45.33438 106 TYR B CA 1
ATOM 2890 C C . TYR B 1 105 ? 36.30000 81.32300 -1.14000 1.000 43.69734 106 TYR B C 1
ATOM 2891 O O . TYR B 1 105 ? 37.05000 81.87600 -0.37500 1.000 46.18185 106 TYR B O 1
ATOM 2900 N N . LYS B 1 106 ? 35.50800 81.96700 -1.99500 1.000 48.64794 107 LYS B N 1
ATOM 2901 C CA . LYS B 1 106 ? 35.37000 83.40400 -2.00200 1.000 50.54290 107 LYS B CA 1
ATOM 2902 C C . LYS B 1 106 ? 34.47000 83.85900 -0.85500 1.000 53.26954 107 LYS B C 1
ATOM 2903 O O . LYS B 1 106 ? 33.26300 83.67700 -0.90900 1.000 52.91424 107 LYS B O 1
ATOM 2909 N N . GLU B 1 107 ? 35.08500 84.47600 0.15800 1.000 60.58884 108 GLU B N 1
ATOM 2910 C CA . GLU B 1 107 ? 34.42600 84.99100 1.35600 1.000 59.73874 108 GLU B CA 1
ATOM 2911 C C . GLU B 1 107 ? 33.08700 85.72200 1.14300 1.000 66.35006 108 GLU B C 1
ATOM 2912 O O . GLU B 1 107 ? 32.12100 85.49000 1.84800 1.000 64.34456 108 GLU B O 1
ATOM 2918 N N . LYS B 1 108 ? 33.04400 86.63400 0.18200 1.000 63.06809 109 LYS B N 1
ATOM 2919 C CA . LYS B 1 108 ? 31.88900 87.47600 -0.03200 1.000 70.33475 109 LYS B CA 1
ATOM 2920 C C . LYS B 1 108 ? 30.74200 86.79200 -0.75000 1.000 71.33224 109 LYS B C 1
ATOM 2921 O O . LYS B 1 108 ? 29.66200 87.36100 -0.85300 1.000 80.20962 109 LYS B O 1
ATOM 2927 N N . LEU B 1 109 ? 30.97300 85.57900 -1.25900 1.000 59.40712 110 LEU B N 1
ATOM 2928 C CA . LEU B 1 109 ? 29.96700 84.83700 -2.01500 1.000 62.25220 110 LEU B CA 1
ATOM 2929 C C . LEU B 1 109 ? 29.37700 83.69100 -1.24300 1.000 57.36740 110 LEU B C 1
ATOM 2930 O O . LEU B 1 109 ? 28.21900 83.37700 -1.44200 1.000 58.74389 110 LEU B O 1
ATOM 2935 N N . VAL B 1 110 ? 30.19900 83.02800 -0.42400 1.000 46.27134 111 VAL B N 1
ATOM 2936 C CA . VAL B 1 110 ? 29.77600 81.94000 0.43000 1.000 53.88541 111 VAL B CA 1
ATOM 2937 C C . VAL B 1 110 ? 30.46300 81.94300 1.76500 1.000 50.29814 111 VAL B C 1
ATOM 2938 O O . VAL B 1 110 ? 31.52200 82.50400 1.90200 1.000 53.95121 111 VAL B O 1
ATOM 2942 N N . SER B 1 111 ? 29.85200 81.23300 2.71600 1.000 47.70046 112 SER B N 1
ATOM 2943 C CA . SER B 1 111 ? 30.38600 80.98600 4.04400 1.000 52.87739 112 SER B CA 1
ATOM 2944 C C . SER B 1 111 ? 30.10300 79.54800 4.47800 1.000 48.24526 112 SER B C 1
ATOM 2945 O O . SER B 1 111 ? 29.24000 78.86000 3.91900 1.000 45.21068 112 SER B O 1
ATOM 2948 N N . VAL B 1 112 ? 30.89000 79.09900 5.46300 1.000 47.05038 113 VAL B N 1
ATOM 2949 C CA . VAL B 1 112 ? 30.78800 77.78500 6.06300 1.000 51.16403 113 VAL B CA 1
ATOM 2950 C C . VAL B 1 112 ? 29.86600 77.89000 7.28500 1.000 42.33139 113 VAL B C 1
ATOM 2951 O O . VAL B 1 112 ? 30.13900 78.62900 8.18200 1.000 50.70345 113 VAL B O 1
ATOM 2955 N N . LYS B 1 113 ? 28.74300 77.17900 7.27000 1.000 42.59984 114 LYS B N 1
ATOM 2956 C CA . LYS B 1 113 ? 27.86700 77.09200 8.41700 1.000 43.62102 114 LYS B CA 1
ATOM 2957 C C . LYS B 1 113 ? 28.41600 76.05800 9.41200 1.000 40.52328 114 LYS B C 1
ATOM 2958 O O . LYS B 1 113 ? 28.53600 76.33500 10.57500 1.000 44.40006 114 LYS B O 1
ATOM 2964 N N . ARG B 1 114 ? 28.70600 74.86100 8.89900 1.000 38.82834 115 ARG B N 1
ATOM 2965 C CA . ARG B 1 114 ? 29.19900 73.76100 9.75700 1.000 37.69399 115 ARG B CA 1
ATOM 2966 C C . ARG B 1 114 ? 30.12200 72.82500 8.98000 1.000 40.61276 115 ARG B C 1
ATOM 2967 O O . ARG B 1 114 ? 30.05200 72.83200 7.75500 1.000 34.96998 115 ARG B O 1
ATOM 2975 N N . SER B 1 115 ? 30.96400 72.07200 9.68000 1.000 35.41740 116 SER B N 1
ATOM 2976 C CA . SER B 1 115 ? 31.78600 71.05100 9.07700 1.000 30.97213 116 SER B CA 1
ATOM 2977 C C . SER B 1 115 ? 31.97800 69.92500 10.04100 1.000 29.42984 116 SER B C 1
ATOM 2978 O O . SER B 1 115 ? 31.97100 70.14000 11.17900 1.000 29.83779 116 SER B O 1
ATOM 2981 N N . TYR B 1 116 ? 32.10900 68.69000 9.56000 1.000 33.54086 117 TYR B N 1
ATOM 2982 C CA . TYR B 1 116 ? 32.46100 67.58000 10.41900 1.000 28.91136 117 TYR B CA 1
ATOM 2983 C C . TYR B 1 116 ? 33.02600 66.43500 9.62400 1.000 30.77211 117 TYR B C 1
ATOM 2984 O O . TYR B 1 116 ? 32.88300 66.37900 8.45800 1.000 32.35651 117 TYR B O 1
ATOM 2993 N N . HIS B 1 117 ? 33.70700 65.52700 10.31500 1.000 32.97764 118 HIS B N 1
ATOM 2994 C CA . HIS B 1 117 ? 34.28700 64.33300 9.75800 1.000 31.38797 118 HIS B CA 1
ATOM 2995 C C . HIS B 1 117 ? 33.30700 63.19300 9.94200 1.000 36.30698 118 HIS B C 1
ATOM 2996 O O . HIS B 1 117 ? 32.88200 62.89200 11.04400 1.000 33.48033 118 HIS B O 1
ATOM 3003 N N . TYR B 1 118 ? 32.98500 62.51600 8.83900 1.000 30.69579 119 TYR B N 1
ATOM 3004 C CA . TYR B 1 118 ? 32.11400 61.37700 8.89900 1.000 27.29801 119 TYR B CA 1
ATOM 3005 C C . TYR B 1 118 ? 32.73400 60.31500 9.77800 1.000 31.23269 119 TYR B C 1
ATOM 3006 O O . TYR B 1 118 ? 33.87700 60.08600 9.71300 1.000 40.80226 119 TYR B O 1
ATOM 3015 N N . HIS B 1 119 ? 31.93900 59.70300 10.66100 1.000 37.32026 120 HIS B N 1
ATOM 3016 C CA . HIS B 1 119 ? 32.31200 58.50600 11.43000 1.000 35.58321 120 HIS B CA 1
ATOM 3017 C C . HIS B 1 119 ? 31.14300 57.50100 11.55400 1.000 39.71529 120 HIS B C 1
ATOM 3018 O O . HIS B 1 119 ? 30.05000 57.89400 11.88600 1.000 44.30531 120 HIS B O 1
ATOM 3025 N N . ASP B 1 120 ? 31.38200 56.21000 11.30900 1.000 40.20482 121 ASP B N 1
ATOM 3026 C CA . ASP B 1 120 ? 30.30900 55.22000 11.31300 1.000 44.01580 121 ASP B CA 1
ATOM 3027 C C . ASP B 1 120 ? 30.13100 54.74400 12.70200 1.000 47.71888 121 ASP B C 1
ATOM 3028 O O . ASP B 1 120 ? 30.96700 54.00300 13.22800 1.000 57.55427 121 ASP B O 1
ATOM 3033 N N . TYR B 1 121 ? 29.02800 55.14900 13.32300 1.000 48.13472 122 TYR B N 1
ATOM 3034 C CA . TYR B 1 121 ? 28.79700 54.79400 14.72500 1.000 65.05254 122 TYR B CA 1
ATOM 3035 C C . TYR B 1 121 ? 28.38100 53.3160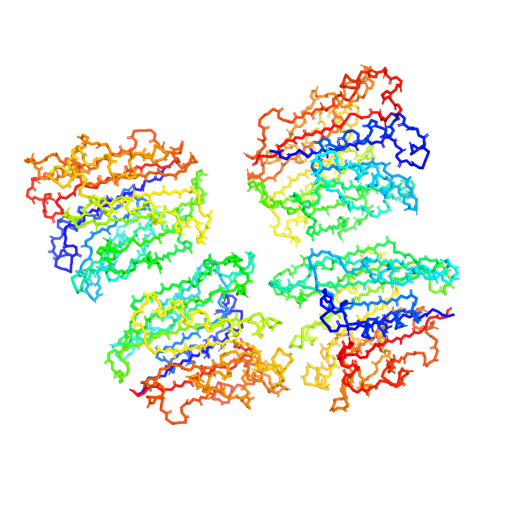0 14.94600 1.000 73.41670 122 TYR B C 1
ATOM 3036 O O . TYR B 1 121 ? 28.49000 52.81600 16.07200 1.000 77.77248 122 TYR B O 1
ATOM 3045 N N . GLN B 1 122 ? 27.94500 52.64100 13.87800 1.000 62.61803 123 GLN B N 1
ATOM 3046 C CA . GLN B 1 122 ? 27.50300 51.23800 13.96700 1.000 91.47413 123 GLN B CA 1
ATOM 3047 C C . GLN B 1 122 ? 28.68600 50.29400 13.87000 1.000 92.59005 123 GLN B C 1
ATOM 3048 O O . GLN B 1 122 ? 28.98700 49.67600 14.84300 1.000 91.90049 123 GLN B O 1
ATOM 3054 N N . ASP B 1 123 ? 29.40700 50.23600 12.75200 1.000 115.78757 124 ASP B N 1
ATOM 3055 C CA . ASP B 1 123 ? 30.64300 49.46400 12.73000 1.000 136.14001 124 ASP B CA 1
ATOM 3056 C C . ASP B 1 123 ? 31.84500 50.40700 12.44500 1.000 146.35702 124 ASP B C 1
ATOM 3057 O O . ASP B 1 123 ? 32.07600 50.80600 11.31300 1.000 140.15891 124 ASP B O 1
ATOM 3062 N N . GLY B 1 124 ? 32.57800 50.76300 13.51000 1.000 136.41636 125 GLY B N 1
ATOM 3063 C CA . GLY B 1 124 ? 33.94100 51.26900 13.40000 1.000 126.49938 125 GLY B CA 1
ATOM 3064 C C . GLY B 1 124 ? 34.87000 50.12600 12.99600 1.000 134.43454 125 GLY B C 1
ATOM 3065 O O . GLY B 1 124 ? 35.92300 50.35000 12.41900 1.000 115.42700 125 GLY B O 1
ATOM 3066 N N . ASP B 1 125 ? 34.37200 48.91300 13.26000 1.000 136.10316 126 ASP B N 1
ATOM 3067 C CA . ASP B 1 125 ? 35.10000 47.71100 12.79900 1.000 128.58121 126 ASP B CA 1
ATOM 3068 C C . ASP B 1 125 ? 34.75900 47.57900 11.32100 1.000 134.06607 126 ASP B C 1
ATOM 3069 O O . ASP B 1 125 ? 33.65600 48.02000 10.96100 1.000 138.50082 126 ASP B O 1
ATOM 3074 N N . ALA B 1 126 ? 35.66200 47.00700 10.51900 1.000 131.24468 127 ALA B N 1
ATOM 3075 C CA . ALA B 1 126 ? 35.47800 46.90600 9.05000 1.000 118.35630 127 ALA B CA 1
ATOM 3076 C C . ALA B 1 126 ? 35.46100 48.31900 8.45500 1.000 115.65597 127 ALA B C 1
ATOM 3077 O O . ALA B 1 126 ? 34.63900 48.56900 7.56200 1.000 109.82896 127 ALA B O 1
ATOM 3079 N N . ASP B 1 127 ? 36.34800 49.19400 8.93800 1.000 125.50715 128 ASP B N 1
ATOM 3080 C CA . ASP B 1 127 ? 36.40100 50.60000 8.44800 1.000 113.80312 128 ASP B CA 1
ATOM 3081 C C . ASP B 1 127 ? 36.54600 50.70000 6.93500 1.000 111.14491 128 ASP B C 1
ATOM 3082 O O . ASP B 1 127 ? 37.44000 50.04200 6.37900 1.000 121.21453 128 ASP B O 1
ATOM 3087 N N . VAL B 1 128 ? 35.76200 51.57500 6.32400 1.000 71.64543 129 VAL B N 1
ATOM 3088 C CA . VAL B 1 128 ? 35.67600 51.69500 4.86200 1.000 65.49996 129 VAL B CA 1
ATOM 3089 C C . VAL B 1 128 ? 36.54800 52.78900 4.22100 1.000 57.28845 129 VAL B C 1
ATOM 3090 O O . VAL B 1 128 ? 37.21200 52.57300 3.22200 1.000 59.10709 129 VAL B O 1
ATOM 3094 N N . PHE B 1 129 ? 36.48600 54.00500 4.75700 1.000 49.56384 130 PHE B N 1
ATOM 3095 C CA . PHE B 1 129 ? 37.29600 55.09900 4.26600 1.000 60.62043 130 PHE B CA 1
ATOM 3096 C C . PHE B 1 129 ? 38.65900 55.18500 4.97400 1.000 62.19693 130 PHE B C 1
ATOM 3097 O O . PHE B 1 129 ? 38.74000 55.07800 6.17400 1.000 63.61289 130 PHE B O 1
ATOM 3105 N N . SER B 1 130 ? 39.73200 55.35400 4.20400 1.000 49.31118 131 SER B N 1
ATOM 3106 C CA . SER B 1 130 ? 41.05000 55.60700 4.79800 1.000 55.69615 131 SER B CA 1
ATOM 3107 C C . SER B 1 130 ? 41.07000 57.09000 5.19900 1.000 48.38738 131 SER B C 1
ATOM 3108 O O . SER B 1 130 ? 41.53000 57.46400 6.25100 1.000 57.85167 131 SER B O 1
ATOM 3111 N N . ARG B 1 131 ? 40.50900 57.91700 4.32900 1.000 45.28701 132 ARG B N 1
ATOM 3112 C CA . ARG B 1 131 ? 40.30300 59.32800 4.49800 1.000 46.45820 132 ARG B CA 1
ATOM 3113 C C . ARG B 1 131 ? 38.81200 59.64600 4.57500 1.000 47.41884 132 ARG B C 1
ATOM 3114 O O . ARG B 1 131 ? 38.17900 59.92200 3.54600 1.000 53.77224 132 ARG B O 1
ATOM 3122 N N . GLU B 1 132 ? 38.26800 59.66900 5.79800 1.000 45.68969 133 GLU B N 1
ATOM 3123 C CA . GLU B 1 132 ? 36.84100 59.88900 6.00800 1.000 40.93122 133 GLU B CA 1
ATOM 3124 C C . GLU B 1 132 ? 36.47400 61.23700 5.40900 1.000 35.65164 133 GLU B C 1
ATOM 3125 O O . GLU B 1 132 ? 37.17900 62.21500 5.58000 1.000 42.78934 133 GLU B O 1
ATOM 3131 N N . PRO B 1 133 ? 35.35500 61.34500 4.69100 1.000 30.62209 134 PRO B N 1
ATOM 3132 C CA . PRO B 1 133 ? 34.92900 62.64000 4.1670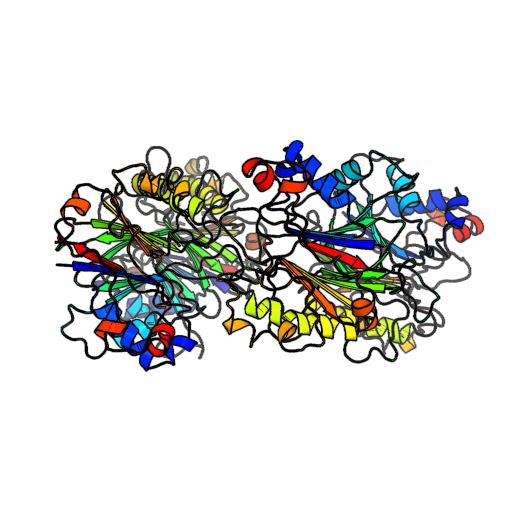0 1.000 31.65906 134 PRO B CA 1
ATOM 3133 C C . PRO B 1 133 ? 34.81400 63.72400 5.21700 1.000 37.77558 134 PRO B C 1
ATOM 3134 O O . PRO B 1 133 ? 34.33200 63.47600 6.30800 1.000 32.39073 134 PRO B O 1
ATOM 3138 N N . PHE B 1 134 ? 35.28200 64.91300 4.86000 1.000 35.24370 135 PHE B N 1
ATOM 3139 C CA . PHE B 1 134 ? 35.22100 66.10900 5.64400 1.000 31.35639 135 PHE B CA 1
ATOM 3140 C C . PHE B 1 134 ? 34.11500 66.88800 4.98400 1.000 40.54433 135 PHE B C 1
ATOM 3141 O O . PHE B 1 134 ? 34.34900 67.52000 3.97400 1.000 37.68083 135 PHE B O 1
ATOM 3149 N N . VAL B 1 135 ? 32.93400 66.86500 5.61400 1.000 31.40903 136 VAL B N 1
ATOM 3150 C CA . VAL B 1 135 ? 31.69400 67.32100 5.06300 1.000 30.23784 136 VAL B CA 1
ATOM 3151 C C . VAL B 1 135 ? 31.51100 68.74900 5.49000 1.000 32.51969 136 VAL B C 1
ATOM 3152 O O . VAL B 1 135 ? 31.73100 69.07700 6.62700 1.000 33.73036 136 VAL B O 1
ATOM 3156 N N . VAL B 1 136 ? 31.14800 69.61700 4.55000 1.000 26.52950 137 VAL B N 1
ATOM 3157 C CA . VAL B 1 136 ? 31.07100 71.02000 4.81000 1.000 32.53811 137 VAL B CA 1
ATOM 3158 C C . VAL B 1 136 ? 29.76300 71.54700 4.27000 1.000 27.59015 137 VAL B C 1
ATOM 3159 O O . VAL B 1 136 ? 29.37400 71.21700 3.14500 1.000 33.38032 137 VAL B O 1
ATOM 3163 N N . TRP B 1 137 ? 29.08600 72.35100 5.09600 1.000 29.58776 138 TRP B N 1
ATOM 3164 C CA . TRP B 1 137 ? 27.78100 72.90000 4.82700 1.000 37.78874 138 TRP B CA 1
ATOM 3165 C C . TRP B 1 137 ? 27.99700 74.34800 4.49500 1.000 36.50438 138 TRP B C 1
ATOM 3166 O O . TRP B 1 137 ? 28.45400 75.09700 5.32700 1.000 43.48942 138 TRP B O 1
ATOM 3177 N N . PHE B 1 138 ? 27.70000 74.72400 3.25100 1.000 44.03160 139 PHE B N 1
ATOM 3178 C CA . PHE B 1 138 ? 27.91700 76.04400 2.73400 1.000 45.46861 139 PHE B CA 1
ATOM 3179 C C . PHE B 1 138 ? 26.61700 76.80800 2.63400 1.000 50.61396 139 PHE B C 1
ATOM 3180 O O . PHE B 1 138 ? 25.60600 76.25700 2.25900 1.000 50.54290 139 PHE B O 1
ATOM 3188 N N . GLN B 1 139 ? 26.69300 78.10200 2.96000 1.000 50.18760 140 GLN B N 1
ATOM 3189 C CA . GLN B 1 139 ? 25.62600 79.04500 2.79400 1.000 51.97992 140 GLN B CA 1
ATOM 3190 C C . GLN B 1 139 ? 25.97200 79.85700 1.59800 1.000 55.86196 140 GLN B C 1
ATOM 3191 O O . GLN B 1 139 ? 27.10500 80.29400 1.47100 1.000 59.85981 140 GLN B O 1
ATOM 3197 N N . SER B 1 140 ? 24.96500 79.90600 0.73900 1.000 55.43296 141 SER B N 1
ATOM 3198 C CA . SER B 1 140 ? 25.09600 80.55200 -0.56700 1.000 54.76709 141 SER B CA 1
ATOM 3199 C C . SER B 1 140 ? 24.01500 81.64400 -0.76100 1.000 58.29646 141 SER B C 1
ATOM 3200 O O . SER B 1 140 ? 23.06200 81.34600 -1.48400 1.000 58.35437 141 SER B O 1
ATOM 3203 N N . PRO B 1 141 ? 24.13000 82.90800 -0.25200 1.000 50.61660 142 PRO B N 1
ATOM 3204 C CA . PRO B 1 141 ? 23.01500 83.84700 -0.38600 1.000 60.54147 142 PRO B CA 1
ATOM 3205 C C . PRO B 1 141 ? 22.63700 84.26400 -1.82000 1.000 70.05840 142 PRO B C 1
ATOM 3206 O O . PRO B 1 141 ? 21.48400 84.60800 -2.04100 1.000 75.22744 142 PRO B O 1
ATOM 3210 N N . HIS B 1 142 ? 23.57400 84.19800 -2.77200 1.000 69.61361 143 HIS B N 1
ATOM 3211 C CA . HIS B 1 142 ? 23.35200 84.69600 -4.14500 1.000 74.22206 143 HIS B CA 1
ATOM 3212 C C . HIS B 1 142 ? 22.83400 83.68700 -5.16400 1.000 66.16320 143 HIS B C 1
ATOM 3213 O O . HIS B 1 142 ? 22.30700 84.08400 -6.19300 1.000 90.01079 143 HIS B O 1
ATOM 3220 N N . THR B 1 143 ? 22.88500 82.40600 -4.81600 1.000 69.17672 144 THR B N 1
ATOM 3221 C CA . THR B 1 143 ? 22.38900 81.37000 -5.74900 1.000 78.36203 144 THR B CA 1
ATOM 3222 C C . THR B 1 143 ? 20.95400 80.99300 -5.40700 1.000 76.62498 144 THR B C 1
ATOM 3223 O O . THR B 1 143 ? 20.52200 81.30400 -4.29700 1.000 84.70489 144 THR B O 1
ATOM 3227 N N . ALA B 1 144 ? 20.25800 80.35100 -6.34200 1.000 78.29623 145 ALA B N 1
ATOM 3228 C CA . ALA B 1 144 ? 18.88900 79.86200 -6.08100 1.000 64.45773 145 ALA B CA 1
ATOM 3229 C C . ALA B 1 144 ? 18.95800 78.91700 -4.89300 1.000 66.52640 145 ALA B C 1
ATOM 3230 O O . ALA B 1 144 ? 18.16800 79.09100 -3.96200 1.000 80.27278 145 ALA B O 1
ATOM 3232 N N . VAL B 1 145 ? 19.86100 77.94100 -4.94700 1.000 67.67654 146 VAL B N 1
ATOM 3233 C CA . VAL B 1 145 ? 20.08200 77.06700 -3.76600 1.000 61.94427 146 VAL B CA 1
ATOM 3234 C C . VAL B 1 145 ? 20.79100 77.92300 -2.72000 1.000 69.52676 146 VAL B C 1
ATOM 3235 O O . VAL B 1 145 ? 21.88600 78.39600 -2.99600 1.000 70.68479 146 VAL B O 1
ATOM 3239 N N . LYS B 1 146 ? 20.17500 78.11900 -1.56300 1.000 67.69759 147 LYS B N 1
ATOM 3240 C CA . LYS B 1 146 ? 20.73700 78.99600 -0.53300 1.000 50.24023 147 LYS B CA 1
ATOM 3241 C C . LYS B 1 146 ? 21.79100 78.31100 0.30000 1.000 52.12467 147 LYS B C 1
ATOM 3242 O O . LYS B 1 146 ? 22.60700 78.96900 0.91400 1.000 48.27421 147 LYS B O 1
ATOM 3248 N N . ASP B 1 147 ? 21.77300 76.97700 0.30200 1.000 46.52926 148 ASP B N 1
ATOM 3249 C CA . ASP B 1 147 ? 22.77200 76.20200 0.95600 1.000 51.01401 148 ASP B CA 1
ATOM 3250 C C . ASP B 1 147 ? 22.89400 74.78100 0.37600 1.000 51.67462 148 ASP B C 1
ATOM 3251 O O . ASP B 1 147 ? 21.96600 74.21900 -0.21200 1.000 46.17396 148 ASP B O 1
ATOM 3256 N N . PHE B 1 148 ? 24.09100 74.22500 0.54100 1.000 43.69471 149 PHE B N 1
ATOM 3257 C CA . PHE B 1 148 ? 24.38900 72.90200 0.10400 1.000 37.73874 149 PHE B CA 1
ATOM 3258 C C . PHE B 1 148 ? 25.53700 72.31200 0.92200 1.000 40.36273 149 PHE B C 1
ATOM 3259 O O . PHE B 1 148 ? 26.28800 73.01900 1.57700 1.000 35.15685 149 PHE B O 1
ATOM 3267 N N . VAL B 1 149 ? 25.65200 70.99100 0.85800 1.000 30.68526 150 VAL B N 1
ATOM 3268 C CA . VAL B 1 149 ? 26.64400 70.23300 1.53300 1.000 32.54601 150 VAL B CA 1
ATOM 3269 C C . VAL B 1 149 ? 27.55100 69.68400 0.43500 1.000 36.16486 150 VAL B C 1
ATOM 3270 O O . VAL B 1 149 ? 27.08800 69.24300 -0.59800 1.000 30.52471 150 VAL B O 1
ATOM 3274 N N . ILE B 1 150 ? 28.86500 69.72200 0.69100 1.000 39.01784 151 ILE B N 1
ATOM 3275 C CA . ILE B 1 150 ? 29.85300 69.10000 -0.14400 1.000 33.63824 151 ILE B CA 1
ATOM 3276 C C . ILE B 1 150 ? 30.46800 67.98800 0.65500 1.000 32.08279 151 ILE B C 1
ATOM 3277 O O . ILE B 1 150 ? 30.96100 68.21700 1.76100 1.000 35.32529 151 ILE B O 1
ATOM 3282 N N . ILE B 1 151 ? 30.41900 66.77400 0.07900 1.000 36.27277 152 ILE B N 1
ATOM 3283 C CA . ILE B 1 151 ? 31.01100 65.58300 0.63900 1.000 29.72198 152 ILE B CA 1
ATOM 3284 C C . ILE B 1 151 ? 32.19100 65.25800 -0.26500 1.000 37.60977 152 ILE B C 1
ATOM 3285 O O . ILE B 1 151 ? 31.99500 64.81000 -1.39000 1.000 37.11498 152 ILE B O 1
ATOM 3290 N N . PRO B 1 152 ? 33.45100 65.48100 0.17700 1.000 30.59841 153 PRO B N 1
ATOM 3291 C CA . PRO B 1 152 ? 34.62100 65.15100 -0.62700 1.000 29.62987 153 PRO B CA 1
ATOM 3292 C C . PRO B 1 152 ? 35.12400 63.75200 -0.35300 1.000 38.73359 153 PRO B C 1
ATOM 3293 O O . PRO B 1 152 ? 34.96400 63.22500 0.73000 1.000 35.63585 153 PRO B O 1
ATOM 3297 N N . LEU B 1 153 ? 35.75000 63.14700 -1.35800 1.000 32.74340 154 LEU B N 1
ATOM 3298 C CA . LEU B 1 153 ? 36.32800 61.83000 -1.20100 1.000 37.85980 154 LEU B CA 1
ATOM 3299 C C . LEU B 1 153 ? 37.56800 61.68300 -2.04100 1.000 35.68586 154 LEU B C 1
ATOM 3300 O O . LEU B 1 153 ? 37.57800 62.05400 -3.19700 1.000 38.49672 154 LEU B O 1
ATOM 3305 N N . HIS B 1 154 ? 38.61000 61.11300 -1.44200 1.000 39.12574 155 HIS B N 1
ATOM 3306 C CA . HIS B 1 154 ? 39.76700 60.67500 -2.14800 1.000 34.80944 155 HIS B CA 1
ATOM 3307 C C . HIS B 1 154 ? 39.98900 59.22500 -1.75400 1.000 39.18365 155 HIS B C 1
ATOM 3308 O O . HIS B 1 154 ? 40.42300 58.92700 -0.64700 1.000 43.14991 155 HIS B O 1
ATOM 3315 N N . THR B 1 155 ? 39.66800 58.32500 -2.68700 1.000 41.57604 156 THR B N 1
ATOM 3316 C CA . THR B 1 155 ? 39.62800 56.89900 -2.41300 1.000 50.92979 156 THR B CA 1
ATOM 3317 C C . THR B 1 155 ? 41.01200 56.37200 -2.59200 1.000 48.27158 156 THR B C 1
ATOM 3318 O O . THR B 1 155 ? 41.83300 56.99100 -3.26500 1.000 44.48954 156 THR B O 1
ATOM 3322 N N . THR B 1 156 ? 41.26000 55.23300 -1.94500 1.000 50.64555 157 THR B N 1
ATOM 3323 C CA . THR B 1 156 ? 42.37200 54.36000 -2.22000 1.000 62.12324 157 THR B CA 1
ATOM 3324 C C . THR B 1 156 ? 42.00200 53.57200 -3.46700 1.000 58.87285 157 THR B C 1
ATOM 3325 O O . THR B 1 156 ? 40.93800 52.98100 -3.48800 1.000 57.11474 157 THR B O 1
ATOM 3329 N N . PRO B 1 157 ? 42.84600 53.54000 -4.52400 1.000 58.96496 158 PRO B N 1
ATOM 3330 C CA . PRO B 1 157 ? 42.49300 52.86300 -5.77200 1.000 66.63431 158 PRO B CA 1
ATOM 3331 C C . PRO B 1 157 ? 41.86200 51.46300 -5.60700 1.000 62.52592 158 PRO B C 1
ATOM 3332 O O . PRO B 1 157 ? 40.78500 51.26800 -6.12000 1.000 56.43045 158 PRO B O 1
ATOM 3336 N N . GLU B 1 158 ? 42.47400 50.56900 -4.83500 1.000 55.80932 159 GLU B N 1
ATOM 3337 C CA . GLU B 1 158 ? 41.99700 49.16100 -4.75100 1.000 66.64483 159 GLU B CA 1
ATOM 3338 C C . GLU B 1 158 ? 40.64700 49.00800 -4.04600 1.000 68.34504 159 GLU B C 1
ATOM 3339 O O . GLU B 1 158 ? 40.05700 47.93000 -4.18200 1.000 69.87943 159 GLU B O 1
ATOM 3345 N N . THR B 1 159 ? 40.19400 50.01200 -3.29600 1.000 61.56264 160 THR B N 1
ATOM 3346 C CA . THR B 1 159 ? 38.95900 49.88800 -2.55500 1.000 53.63275 160 THR B CA 1
ATOM 3347 C C . THR B 1 159 ? 37.90000 50.88300 -3.05100 1.000 52.32996 160 THR B C 1
ATOM 3348 O O . THR B 1 159 ? 36.91100 51.08200 -2.41500 1.000 47.34515 160 THR B O 1
ATOM 3352 N N . SER B 1 160 ? 38.11200 51.46200 -4.23000 1.000 43.85526 161 SER B N 1
ATOM 3353 C CA . SER B 1 160 ? 37.18800 52.45000 -4.75800 1.000 46.99774 161 SER B CA 1
ATOM 3354 C C . SER B 1 160 ? 35.71600 51.99100 -4.85400 1.000 38.22300 161 SER B C 1
ATOM 3355 O O . SER B 1 160 ? 34.83900 52.74000 -4.58800 1.000 36.12012 161 SER B O 1
ATOM 3358 N N . VAL B 1 161 ? 35.47900 50.75200 -5.24500 1.000 39.56527 162 VAL B N 1
ATOM 3359 C CA . VAL B 1 161 ? 34.12400 50.24200 -5.40500 1.000 46.08974 162 VAL B CA 1
ATOM 3360 C C . VAL B 1 161 ? 33.38000 50.32500 -4.08400 1.000 37.60977 162 VAL B C 1
ATOM 3361 O O . VAL B 1 161 ? 32.34500 50.98500 -4.01700 1.000 40.81542 162 VAL B O 1
ATOM 3365 N N . LYS B 1 162 ? 33.93000 49.71400 -3.03200 1.000 39.51000 163 LYS B N 1
ATOM 3366 C CA . LYS B 1 162 ? 33.35700 49.86100 -1.69200 1.000 39.23365 163 LYS B CA 1
ATOM 3367 C C . LYS B 1 162 ? 33.21000 51.30800 -1.23200 1.000 44.19740 163 LYS B C 1
ATOM 3368 O O . LYS B 1 162 ? 32.17500 51.67700 -0.72800 1.000 43.10517 163 LYS B O 1
ATOM 3374 N N . GLU B 1 163 ? 34.23500 52.13800 -1.42900 1.000 40.88911 164 GLU B N 1
ATOM 3375 C CA . GLU B 1 163 ? 34.25700 53.47200 -0.86500 1.000 33.69878 164 GLU B CA 1
ATOM 3376 C C . GLU B 1 163 ? 33.22100 54.32100 -1.56500 1.000 30.97213 164 GLU B C 1
ATOM 3377 O O . GLU B 1 163 ? 32.50600 55.08800 -0.94400 1.000 41.27863 164 GLU B O 1
ATOM 3383 N N . ILE B 1 164 ? 33.13100 54.22000 -2.88000 1.000 34.41728 165 ILE B N 1
ATOM 3384 C CA . ILE B 1 164 ? 32.12700 55.00200 -3.60400 1.000 34.60415 165 ILE B CA 1
ATOM 3385 C C . ILE B 1 164 ? 30.71100 54.59600 -3.18800 1.000 33.57245 165 ILE B C 1
ATOM 3386 O O . ILE B 1 164 ? 29.85900 55.43700 -2.99600 1.000 37.04655 165 ILE B O 1
ATOM 3391 N N . ASP B 1 165 ? 30.49700 53.29600 -3.02400 1.000 36.48069 166 ASP B N 1
ATOM 3392 C CA . ASP B 1 165 ? 29.22600 52.76400 -2.60400 1.000 39.02836 166 ASP B CA 1
ATOM 3393 C C . ASP B 1 165 ? 28.78600 53.32300 -1.23700 1.000 36.67545 166 ASP B C 1
ATOM 3394 O O . ASP B 1 165 ? 27.63300 53.69900 -1.04700 1.000 45.35544 166 ASP B O 1
ATOM 3399 N N . GLU B 1 166 ? 29.74500 53.42000 -0.31600 1.000 37.59924 167 GLU B N 1
ATOM 3400 C CA . GLU B 1 166 ? 29.53300 53.91400 1.02600 1.000 33.21451 167 GLU B CA 1
ATOM 3401 C C . GLU B 1 166 ? 29.19200 55.38700 1.12400 1.000 34.25411 167 GLU B C 1
ATOM 3402 O O . GLU B 1 166 ? 28.68400 55.83400 2.12900 1.000 40.50486 167 GLU B O 1
ATOM 3408 N N . LEU B 1 167 ? 29.42900 56.14800 0.06600 1.000 34.56204 168 LEU B N 1
ATOM 3409 C CA . LEU B 1 167 ? 29.00900 57.52300 0.03300 1.000 36.49911 168 LEU B CA 1
ATOM 3410 C C . LEU B 1 167 ? 27.49800 57.69500 0.22200 1.000 40.12060 168 LEU B C 1
ATOM 3411 O O . LEU B 1 167 ? 27.09600 58.74400 0.70100 1.000 35.70428 168 LEU B O 1
ATOM 3416 N N . VAL B 1 168 ? 26.66600 56.70600 -0.14400 1.000 32.75393 169 VAL B N 1
ATOM 3417 C CA . VAL B 1 168 ? 25.25300 56.84500 0.21000 1.000 34.44887 169 VAL B CA 1
ATOM 3418 C C . VAL B 1 168 ? 24.97800 56.81300 1.72100 1.000 36.35173 169 VAL B C 1
ATOM 3419 O O . VAL B 1 168 ? 24.00400 57.38800 2.17900 1.000 41.54709 169 VAL B O 1
ATOM 3423 N N . GLU B 1 169 ? 25.82800 56.14200 2.49500 1.000 37.69399 170 GLU B N 1
ATOM 3424 C CA . GLU B 1 169 ? 25.69200 56.12400 3.94600 1.000 36.82547 170 GLU B CA 1
ATOM 3425 C C . GLU B 1 169 ? 26.10800 57.46800 4.56100 1.000 32.74077 170 GLU B C 1
ATOM 3426 O O . GLU B 1 169 ? 25.54700 57.90600 5.56100 1.000 34.37254 170 GLU B O 1
ATOM 3432 N N . VAL B 1 170 ? 27.06000 58.14700 3.92900 1.000 29.16929 171 VAL B N 1
ATOM 3433 C CA . VAL B 1 170 ? 27.46200 59.49700 4.40800 1.000 34.95419 171 VAL B CA 1
ATOM 3434 C C . VAL B 1 170 ? 26.28400 60.42900 4.14800 1.000 38.97046 171 VAL B C 1
ATOM 3435 O O . VAL B 1 170 ? 25.95400 61.19200 5.03300 1.000 39.29155 171 VAL B O 1
ATOM 3439 N N . TYR B 1 171 ? 25.64200 60.28700 2.99600 1.000 33.87511 172 TYR B N 1
ATOM 3440 C CA . TYR B 1 171 ? 24.48800 61.13900 2.62400 1.000 33.48823 172 TYR B CA 1
ATOM 3441 C C . TYR B 1 171 ? 23.39500 61.00400 3.68100 1.000 39.55737 172 TYR B C 1
ATOM 3442 O O . TYR B 1 171 ? 22.85400 62.02000 4.11800 1.000 37.01233 172 TYR B O 1
ATOM 3451 N N . THR B 1 172 ? 23.10500 59.77800 4.08100 1.000 32.01436 173 THR B N 1
ATOM 3452 C CA . THR B 1 172 ? 22.09100 59.51300 5.07600 1.000 39.43894 173 THR B CA 1
ATOM 3453 C C . THR B 1 172 ? 22.42600 60.11200 6.43500 1.000 42.01556 173 THR B C 1
ATOM 3454 O O . THR B 1 172 ? 21.56700 60.69500 7.08800 1.000 37.37553 173 THR B O 1
ATOM 3458 N N . ASP B 1 173 ? 23.68700 59.95700 6.85500 1.000 39.50210 174 ASP B N 1
ATOM 3459 C CA . ASP B 1 173 ? 24.12600 60.46600 8.13300 1.000 34.52519 174 ASP B CA 1
ATOM 3460 C C . ASP B 1 173 ? 23.96500 61.97900 8.11700 1.000 33.43296 174 ASP B C 1
ATOM 3461 O O . ASP B 1 173 ? 23.39100 62.54700 9.03500 1.000 43.92369 174 ASP B O 1
ATOM 3466 N N . VAL B 1 174 ? 24.39100 62.63100 7.02900 1.000 30.62472 175 VAL B N 1
ATOM 3467 C CA . VAL B 1 174 ? 24.35800 64.08000 6.95900 1.000 32.83288 175 VAL B CA 1
ATOM 3468 C C . VAL B 1 174 ? 22.97200 64.63100 6.94800 1.000 30.83001 175 VAL B C 1
ATOM 3469 O O . VAL B 1 174 ? 22.71900 65.66400 7.57300 1.000 42.92094 175 VAL B O 1
ATOM 3473 N N . LYS B 1 175 ? 22.05200 63.96600 6.24200 1.000 39.23102 176 LYS B N 1
ATOM 3474 C CA . LYS B 1 175 ? 20.63600 64.33200 6.33300 1.000 41.63394 176 LYS B CA 1
ATOM 3475 C C . LYS B 1 175 ? 20.07200 64.25000 7.72800 1.000 38.32828 176 LYS B C 1
ATOM 3476 O O . LYS B 1 175 ? 19.40400 65.16200 8.14500 1.000 47.75046 176 LYS B O 1
ATOM 3482 N N . HIS B 1 176 ? 20.33800 63.15800 8.45700 1.000 46.38451 177 HIS B N 1
ATOM 3483 C CA . HIS B 1 176 ? 19.87800 63.01400 9.84400 1.000 49.93757 177 HIS B CA 1
ATOM 3484 C C . HIS B 1 176 ? 20.49700 64.14600 10.73000 1.000 45.53177 177 HIS B C 1
ATOM 3485 O O . HIS B 1 176 ? 19.84000 64.67100 11.60700 1.000 53.88014 177 HIS B O 1
ATOM 3492 N N . ARG B 1 177 ? 21.77400 64.46700 10.53700 1.000 38.43619 178 ARG B N 1
ATOM 3493 C CA . ARG B 1 177 ? 22.45500 65.43700 11.44000 1.000 40.47591 178 ARG B CA 1
ATOM 3494 C C . ARG B 1 177 ? 22.02600 66.87600 11.17900 1.000 35.83324 178 ARG B C 1
ATOM 3495 O O . ARG B 1 177 ? 21.75700 67.58400 12.14500 1.000 38.01772 178 ARG B O 1
ATOM 3503 N N . TRP B 1 178 ? 21.97900 67.28500 9.92300 1.000 33.82774 179 TRP B N 1
ATOM 3504 C CA . TRP B 1 178 ? 21.68800 68.67000 9.56600 1.000 43.21044 179 TRP B CA 1
ATOM 3505 C C . TRP B 1 178 ? 20.35900 68.98100 8.87600 1.000 40.89438 179 TRP B C 1
ATOM 3506 O O . TRP B 1 178 ? 19.99300 70.12900 8.73700 1.000 50.59291 179 TRP B O 1
ATOM 3517 N N . LYS B 1 179 ? 19.67000 67.98200 8.34000 1.000 45.98183 180 LYS B N 1
ATOM 3518 C CA . LYS B 1 179 ? 18.42500 68.26100 7.60300 1.000 60.76781 180 LYS B CA 1
ATOM 3519 C C . LYS B 1 179 ? 18.62100 69.08100 6.30000 1.000 60.88888 180 LYS B C 1
ATOM 3520 O O . LYS B 1 179 ? 17.66200 69.54900 5.69300 1.000 63.74185 180 LYS B O 1
ATOM 3526 N N . ALA B 1 180 ? 19.88300 69.22200 5.86300 1.000 57.38056 181 ALA B N 1
ATOM 3527 C CA . ALA B 1 180 ? 20.23500 69.63900 4.50800 1.000 49.11642 181 ALA B CA 1
ATOM 3528 C C . ALA B 1 180 ? 19.64100 68.74000 3.40200 1.000 57.04631 181 ALA B C 1
ATOM 3529 O O . ALA B 1 180 ? 19.51000 67.52600 3.59100 1.000 55.64615 181 ALA B O 1
ATOM 3531 N N . GLU B 1 181 ? 19.29300 69.35300 2.26100 1.000 47.52938 182 GLU B N 1
ATOM 3532 C CA . GLU B 1 181 ? 18.63300 68.69300 1.13700 1.000 50.07179 182 GLU B CA 1
ATOM 3533 C C . GLU B 1 181 ? 19.43600 68.60200 -0.17400 1.000 48.27421 182 GLU B C 1
ATOM 3534 O O . GLU B 1 181 ? 19.19200 67.74000 -1.00600 1.000 50.88768 182 GLU B O 1
ATOM 3540 N N . ASN B 1 182 ? 20.43600 69.46900 -0.32200 1.000 40.48907 183 ASN B N 1
ATOM 3541 C CA . ASN B 1 182 ? 21.21100 69.58100 -1.53300 1.000 37.97034 183 ASN B CA 1
ATOM 3542 C C . ASN B 1 182 ? 22.62600 69.21100 -1.28600 1.000 33.30662 183 ASN B C 1
ATOM 3543 O O . ASN B 1 182 ? 23.26700 69.77200 -0.41200 1.000 35.56742 183 ASN B O 1
ATOM 3548 N N . PHE B 1 183 ? 23.11800 68.26000 -2.08400 1.000 31.90646 184 PHE B N 1
ATOM 3549 C CA . PHE B 1 183 ? 24.42000 67.64800 -1.92500 1.000 40.14166 184 PHE B CA 1
ATOM 3550 C C . PHE B 1 183 ? 25.22900 67.62100 -3.20600 1.000 33.00133 184 PHE B C 1
ATOM 3551 O O . PHE B 1 183 ? 24.70100 67.44100 -4.29600 1.000 29.87727 184 PHE B O 1
ATOM 3559 N N . ILE B 1 184 ? 26.54100 67.75800 -3.03100 1.000 37.78874 185 ILE B N 1
ATOM 3560 C CA . ILE B 1 184 ? 27.53100 67.64100 -4.08300 1.000 29.13770 185 ILE B CA 1
ATOM 3561 C C . ILE B 1 184 ? 28.55200 66.67300 -3.52800 1.000 27.51909 185 ILE B C 1
ATOM 3562 O O . ILE B 1 184 ? 29.03700 66.88700 -2.48000 1.000 38.73886 185 ILE B O 1
ATOM 3567 N N . PHE B 1 185 ? 28.79900 65.55900 -4.21700 1.000 35.79640 186 PHE B N 1
ATOM 3568 C CA . PHE B 1 185 ? 29.84500 64.61500 -3.88900 1.000 27.37433 186 PHE B CA 1
ATOM 3569 C C . PHE B 1 185 ? 30.91500 64.83700 -4.94300 1.000 39.51263 186 PHE B C 1
ATOM 3570 O O . PHE B 1 185 ? 30.63800 64.84400 -6.14200 1.000 37.80453 186 PHE B O 1
ATOM 3578 N N . MET B 1 186 ? 32.14800 65.04200 -4.51500 1.000 29.44564 187 MET B N 1
ATOM 3579 C CA . MET B 1 186 ? 33.19200 65.29600 -5.46600 1.000 43.91316 187 MET B CA 1
ATOM 3580 C C . MET B 1 186 ? 34.50300 64.83600 -4.94600 1.000 36.38857 187 MET B C 1
ATOM 3581 O O . MET B 1 186 ? 34.67600 64.63900 -3.75000 1.000 40.28904 187 MET B O 1
ATOM 3586 N N . GLY B 1 187 ? 35.40800 64.56700 -5.87800 1.000 40.26535 188 GLY B N 1
ATOM 3587 C CA . GLY B 1 187 ? 36.79900 64.27500 -5.56900 1.000 41.94977 188 GLY B CA 1
ATOM 3588 C C . GLY B 1 187 ? 37.36000 63.23600 -6.52600 1.000 48.25842 188 GLY B C 1
ATOM 3589 O O . GLY B 1 187 ? 36.85900 63.02100 -7.60600 1.000 42.23664 188 GLY B O 1
ATOM 3590 N N . ASP B 1 188 ? 38.41300 62.57900 -6.06900 1.000 38.39671 189 ASP B N 1
ATOM 3591 C CA . ASP B 1 188 ? 39.08800 61.56800 -6.78700 1.000 39.89163 189 ASP B CA 1
ATOM 3592 C C . ASP B 1 188 ? 38.56200 60.21400 -6.29700 1.000 41.27863 189 ASP B C 1
ATOM 3593 O O . ASP B 1 188 ? 39.04300 59.66000 -5.33100 1.000 45.96341 189 ASP B O 1
ATOM 3598 N N . PHE B 1 189 ? 37.59500 59.68000 -7.04600 1.000 36.06485 190 PHE B N 1
ATOM 3599 C CA . PHE B 1 189 ? 36.98400 58.39700 -6.81400 1.000 39.93900 190 PHE B CA 1
ATOM 3600 C C . PHE B 1 189 ? 37.74100 57.24900 -7.43700 1.000 40.36273 190 PHE B C 1
ATOM 3601 O O . PHE B 1 189 ? 37.33200 56.09100 -7.30200 1.000 43.41047 190 PHE B O 1
ATOM 3609 N N . ASN B 1 190 ? 38.75900 57.55600 -8.24700 1.000 39.52053 191 ASN B N 1
ATOM 3610 C CA . ASN B 1 190 ? 39.46700 56.55200 -9.02300 1.000 43.57101 191 ASN B CA 1
ATOM 3611 C C . ASN B 1 190 ? 38.46200 55.68500 -9.80500 1.000 48.27421 191 ASN B C 1
ATOM 3612 O O . ASN B 1 190 ? 38.56700 54.44100 -9.86500 1.000 51.40353 191 ASN B O 1
ATOM 3617 N N . ALA B 1 191 ? 37.50800 56.37000 -10.44100 1.000 40.19692 192 ALA B N 1
ATOM 3618 C CA . ALA B 1 191 ? 36.32100 55.74100 -10.97200 1.000 43.77367 192 ALA B CA 1
ATOM 3619 C C . ALA B 1 191 ? 36.51000 55.37300 -12.43500 1.000 45.82392 192 ALA B C 1
ATOM 3620 O O . ALA B 1 191 ? 35.72600 55.75600 -13.29400 1.000 46.87404 192 ALA B O 1
ATOM 3622 N N . GLY B 1 192 ? 37.55400 54.62300 -12.72800 1.000 44.77905 193 GLY B N 1
ATOM 3623 C CA . GLY B 1 192 ? 37.71300 54.14500 -14.07400 1.000 47.93996 193 GLY B CA 1
ATOM 3624 C C . GLY B 1 192 ? 38.74000 53.08100 -14.21300 1.000 58.99392 193 GLY B C 1
ATOM 3625 O O . GLY B 1 192 ? 39.20500 52.54700 -13.20800 1.000 67.41861 193 GLY B O 1
ATOM 3626 N N . CYS B 1 193 ? 39.07900 52.76900 -15.46000 1.000 61.19155 194 CYS B N 1
ATOM 3627 C CA . CYS B 1 193 ? 40.17200 51.90300 -15.83900 1.000 64.21033 194 CYS B CA 1
ATOM 3628 C C . CYS B 1 193 ? 40.06000 50.59700 -15.07500 1.000 59.92561 194 CYS B C 1
ATOM 3629 O O . CYS B 1 193 ? 38.98600 50.05100 -15.04800 1.000 61.70477 194 CYS B O 1
ATOM 3632 N N . SER B 1 194 ? 41.12600 50.11100 -14.45200 1.000 58.63335 195 SER B N 1
ATOM 3633 C CA . SER B 1 194 ? 41.08900 48.82000 -13.76500 1.000 65.37100 195 SER B CA 1
ATOM 3634 C C . SER B 1 194 ? 40.48200 48.86100 -12.33000 1.000 60.47830 195 SER B C 1
ATOM 3635 O O . SER B 1 194 ? 40.12500 47.81800 -11.77800 1.000 75.82751 195 SER B O 1
ATOM 3638 N N . TYR B 1 195 ? 40.34300 50.05700 -11.75700 1.000 52.80370 196 TYR B N 1
ATOM 3639 C CA . TYR B 1 195 ? 39.85500 50.18600 -10.40200 1.000 50.00863 196 TYR B CA 1
ATOM 3640 C C . TYR B 1 195 ? 38.35200 50.07500 -10.25000 1.000 51.31931 196 TYR B C 1
ATOM 3641 O O . TYR B 1 195 ? 37.85800 49.47700 -9.30200 1.000 53.90910 196 TYR B O 1
ATOM 3650 N N . VAL B 1 196 ? 37.61700 50.71200 -11.15800 1.000 50.07179 197 VAL B N 1
ATOM 3651 C CA . VAL B 1 196 ? 36.18100 50.54000 -11.22300 1.000 44.69483 197 VAL B CA 1
ATOM 3652 C C . VAL B 1 196 ? 35.87900 50.13600 -12.65100 1.000 52.09046 197 VAL B C 1
ATOM 3653 O O . VAL B 1 196 ? 35.61100 50.99000 -13.48000 1.000 54.83815 197 VAL B O 1
ATOM 3657 N N . PRO B 1 197 ? 35.93000 48.83000 -12.97100 1.000 49.89546 198 PRO B N 1
ATOM 3658 C CA . PRO B 1 197 ? 35.57200 48.37000 -14.32100 1.000 52.79054 198 PRO B CA 1
ATOM 3659 C C . PRO B 1 197 ? 34.04800 48.50200 -14.57900 1.000 52.15099 198 PRO B C 1
ATOM 3660 O O . PRO B 1 197 ? 33.24800 48.72000 -13.64200 1.000 57.80956 198 PRO B O 1
ATOM 3664 N N . LYS B 1 198 ? 33.66300 48.41700 -15.84400 1.000 54.74077 199 LYS B N 1
ATOM 3665 C CA . LYS B 1 198 ? 32.28500 48.56300 -16.30400 1.000 64.63407 199 LYS B CA 1
ATOM 3666 C C . LYS B 1 198 ? 31.26600 47.71200 -15.52200 1.000 55.22241 199 LYS B C 1
ATOM 3667 O O . LYS B 1 198 ? 30.21500 48.18700 -15.17800 1.000 61.46263 199 LYS B O 1
ATOM 3673 N N . LYS B 1 199 ? 31.63000 46.46200 -15.22700 1.000 57.28318 200 LYS B N 1
ATOM 3674 C CA . LYS B 1 199 ? 30.79800 45.48700 -14.56300 1.000 58.58860 200 LYS B CA 1
ATOM 3675 C C . LYS B 1 199 ? 30.55300 45.82100 -13.07600 1.000 66.02897 200 LYS B C 1
ATOM 3676 O O . LYS B 1 199 ? 29.64400 45.27100 -12.47600 1.000 64.38404 200 LYS B O 1
ATOM 3682 N N . ALA B 1 200 ? 31.36700 46.70900 -12.48800 1.000 54.02753 201 ALA B N 1
ATOM 3683 C CA . ALA B 1 200 ? 31.31500 46.97000 -11.08200 1.000 49.07694 201 ALA B CA 1
ATOM 3684 C C . ALA B 1 200 ? 30.29500 48.04700 -10.74400 1.000 53.56695 201 ALA B C 1
ATOM 3685 O O . ALA B 1 200 ? 29.91100 48.17400 -9.58500 1.000 44.66062 201 ALA B O 1
ATOM 3687 N N . TRP B 1 201 ? 29.86600 48.81700 -11.75100 1.000 47.22935 202 TRP B N 1
ATOM 3688 C CA . TRP B 1 201 ? 28.89100 49.87500 -11.53600 1.000 44.84748 202 TRP B CA 1
ATOM 3689 C C . TRP B 1 201 ? 27.54800 49.40000 -10.95000 1.000 45.07646 202 TRP B C 1
ATOM 3690 O O . TRP B 1 201 ? 26.93200 50.10900 -10.12500 1.000 49.42698 202 TRP B O 1
ATOM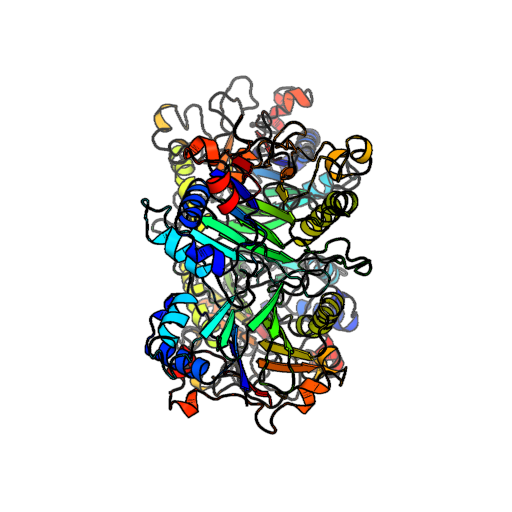 3701 N N . LYS B 1 202 ? 27.16500 48.17200 -11.29200 1.000 49.07167 203 LYS B N 1
ATOM 3702 C CA . LYS B 1 202 ? 26.02100 47.48600 -10.71800 1.000 50.85083 203 LYS B CA 1
ATOM 3703 C C . LYS B 1 202 ? 25.99200 47.41700 -9.20600 1.000 54.86184 203 LYS B C 1
ATOM 3704 O O . LYS B 1 202 ? 24.93700 47.29400 -8.64900 1.000 63.19442 203 LYS B O 1
ATOM 3710 N N . ASN B 1 203 ? 27.15000 47.40900 -8.54500 1.000 47.47148 204 ASN B N 1
ATOM 3711 C CA . ASN B 1 203 ? 27.19600 47.25400 -7.08300 1.000 50.40868 204 ASN B CA 1
ATOM 3712 C C . ASN B 1 203 ? 27.48200 48.52800 -6.39800 1.000 43.75261 204 ASN B C 1
ATOM 3713 O O . ASN B 1 203 ? 27.85600 48.54000 -5.23100 1.000 51.90359 204 ASN B O 1
ATOM 3718 N N . ILE B 1 204 ? 27.29200 49.63800 -7.10500 1.000 41.96029 205 ILE B N 1
ATOM 3719 C CA . ILE B 1 204 ? 27.52000 50.94300 -6.51600 1.000 43.62892 205 ILE B CA 1
ATOM 3720 C C . ILE B 1 204 ? 26.22300 51.69600 -6.49500 1.000 38.28091 205 ILE B C 1
ATOM 3721 O O . ILE B 1 204 ? 25.72600 52.12700 -7.52100 1.000 37.46502 205 ILE B O 1
ATOM 3726 N N . ARG B 1 205 ? 25.68200 51.86000 -5.29300 1.000 46.52663 206 ARG B N 1
ATOM 3727 C CA . ARG B 1 205 ? 24.37400 52.48100 -5.05100 1.000 41.29706 206 ARG B CA 1
ATOM 3728 C C . ARG B 1 205 ? 24.42600 53.94800 -5.46200 1.000 45.76075 206 ARG B C 1
ATOM 3729 O O . ARG B 1 205 ? 23.40700 54.53000 -5.83200 1.000 36.90442 206 ARG B O 1
ATOM 3737 N N . LEU B 1 206 ? 25.62400 54.55500 -5.43300 1.000 34.93577 207 LEU B N 1
ATOM 3738 C CA . LEU B 1 206 ? 25.74300 55.94800 -5.85700 1.000 32.48547 207 LEU B CA 1
ATOM 3739 C C . LEU B 1 206 ? 25.46000 56.12300 -7.36100 1.000 34.90945 207 LEU B C 1
ATOM 3740 O O . LEU B 1 206 ? 25.14100 57.21700 -7.79800 1.000 42.93146 207 LEU B O 1
ATOM 3745 N N . ARG B 1 207 ? 25.52400 55.03200 -8.12500 1.000 34.92261 208 ARG B N 1
ATOM 3746 C CA . ARG B 1 207 ? 25.20400 55.06000 -9.57800 1.000 34.79891 208 ARG B CA 1
ATOM 3747 C C . ARG B 1 207 ? 23.82500 54.44000 -9.83800 1.000 37.53871 208 ARG B C 1
ATOM 3748 O O . ARG B 1 207 ? 23.06000 55.03600 -10.59500 1.000 43.49995 208 ARG B O 1
ATOM 3756 N N . THR B 1 208 ? 23.51400 53.29800 -9.22500 1.000 43.97633 209 THR B N 1
ATOM 3757 C CA . THR B 1 208 ? 22.25300 52.64400 -9.54500 1.000 50.62712 209 THR B CA 1
ATOM 3758 C C . THR B 1 208 ? 20.98600 53.35700 -9.04300 1.000 55.25663 209 THR B C 1
ATOM 3759 O O . THR B 1 208 ? 19.90300 53.06700 -9.51900 1.000 50.39025 209 THR B O 1
ATOM 3763 N N . ASP B 1 209 ? 21.11400 54.23700 -8.04000 1.000 44.71326 210 ASP B N 1
ATOM 3764 C CA . ASP B 1 209 ? 20.01000 55.07000 -7.60000 1.000 42.79460 210 ASP B CA 1
ATOM 3765 C C . ASP B 1 209 ? 20.04700 56.33500 -8.45300 1.000 43.90790 210 ASP B C 1
ATOM 3766 O O . ASP B 1 209 ? 20.90600 57.18300 -8.24400 1.000 41.59972 210 ASP B O 1
ATOM 3771 N N . PRO B 1 210 ? 19.12100 56.52900 -9.42200 1.000 41.98924 211 PRO B N 1
ATOM 3772 C CA . PRO B 1 210 ? 19.25400 57.60000 -10.41000 1.000 44.13424 211 PRO B CA 1
ATOM 3773 C C . PRO B 1 210 ? 18.95800 59.01300 -9.84300 1.000 48.98482 211 PRO B C 1
ATOM 3774 O O . PRO B 1 210 ? 19.18800 59.99600 -10.49800 1.000 56.53309 211 PRO B O 1
ATOM 3778 N N . ARG B 1 211 ? 18.48500 59.11500 -8.60300 1.000 43.89737 212 ARG B N 1
ATOM 3779 C CA . ARG B 1 211 ? 18.37200 60.41300 -7.97000 1.000 42.73933 212 ARG B CA 1
ATOM 3780 C C . ARG B 1 211 ? 19.75300 61.03300 -7.71200 1.000 42.14189 212 ARG B C 1
ATOM 3781 O O . ARG B 1 211 ? 19.83600 62.23300 -7.46200 1.000 42.23401 212 ARG B O 1
ATOM 3789 N N . PHE B 1 212 ? 20.81500 60.21600 -7.75500 1.000 36.93338 213 PHE B N 1
ATOM 3790 C CA . PHE B 1 212 ? 22.18700 60.72100 -7.80700 1.000 33.33558 213 PHE B CA 1
ATOM 3791 C C . PHE B 1 212 ? 22.55000 61.02000 -9.25100 1.000 44.26320 213 PHE B C 1
ATOM 3792 O O . PHE B 1 212 ? 22.54600 60.12700 -10.05800 1.000 44.35532 213 PHE B O 1
ATOM 3800 N N . VAL B 1 213 ? 22.78200 62.29800 -9.56900 1.000 36.09643 214 VAL B N 1
ATOM 3801 C CA . VAL B 1 213 ? 23.06200 62.77700 -10.93500 1.000 44.17635 214 VAL B CA 1
ATOM 3802 C C . VAL B 1 213 ? 24.58800 63.02400 -11.13700 1.000 37.80453 214 VAL B C 1
ATOM 3803 O O . VAL B 1 213 ? 25.19400 63.78600 -10.39300 1.000 38.67043 214 VAL B O 1
ATOM 3807 N N . TRP B 1 214 ? 25.17400 62.28100 -12.07300 1.000 35.47267 215 TRP B N 1
ATOM 3808 C CA . TRP B 1 214 ? 26.58900 62.26700 -12.41200 1.000 34.46466 215 TRP B CA 1
ATOM 3809 C C . TRP B 1 214 ? 26.91100 63.34100 -13.43300 1.000 37.80716 215 TRP B C 1
ATOM 3810 O O . TRP B 1 214 ? 26.48400 63.25900 -14.51300 1.000 38.96520 215 TRP B O 1
ATOM 3821 N N . LEU B 1 215 ? 27.70200 64.34700 -13.05600 1.000 39.71529 216 LEU B N 1
ATOM 3822 C CA . LEU B 1 215 ? 28.04400 65.42400 -13.93800 1.000 45.83971 216 LEU B CA 1
ATOM 3823 C C . LEU B 1 215 ? 29.25600 65.16600 -14.78400 1.000 54.62760 216 LEU B C 1
ATOM 3824 O O . LEU B 1 215 ? 29.38500 65.74600 -15.81900 1.000 52.12993 216 LEU B O 1
ATOM 3829 N N . ILE B 1 216 ? 30.14400 64.28100 -14.34600 1.000 46.73718 217 ILE B N 1
ATOM 3830 C CA . ILE B 1 216 ? 31.24300 63.82300 -15.18500 1.000 38.26511 217 ILE B CA 1
ATOM 3831 C C . ILE B 1 216 ? 30.97500 62.36700 -15.49700 1.000 43.20255 217 ILE B C 1
ATOM 3832 O O . ILE B 1 216 ? 30.91700 61.50600 -14.59800 1.000 41.10493 217 ILE B O 1
ATOM 3837 N N . GLY B 1 217 ? 30.86200 62.08200 -16.79500 1.000 40.24956 218 GLY B N 1
ATOM 3838 C CA . GLY B 1 217 ? 30.48400 60.77400 -17.28300 1.000 46.79245 218 GLY B CA 1
ATOM 3839 C C . GLY B 1 217 ? 31.68500 59.88300 -17.48800 1.000 56.29886 218 GLY B C 1
ATOM 3840 O O . GLY B 1 217 ? 32.83800 60.30600 -17.40300 1.000 51.20088 218 GLY B O 1
ATOM 3841 N N . ASP B 1 218 ? 31.39300 58.62100 -17.79300 1.000 48.13209 219 ASP B N 1
ATOM 3842 C CA . ASP B 1 218 ? 32.38200 57.58100 -17.89200 1.000 53.83803 219 ASP B CA 1
ATOM 3843 C C . ASP B 1 218 ? 33.33600 57.78600 -19.07200 1.000 61.01521 219 ASP B C 1
ATOM 3844 O O . ASP B 1 218 ? 34.39600 57.19500 -19.07900 1.000 52.45366 219 ASP B O 1
ATOM 3849 N N . GLN B 1 219 ? 32.97100 58.63500 -20.04100 1.000 53.86698 220 GLN B N 1
ATOM 3850 C CA . GLN B 1 219 ? 33.83000 58.88200 -21.22700 1.000 68.07658 220 GLN B CA 1
ATOM 3851 C C . GLN B 1 219 ? 34.84700 60.01800 -21.10800 1.000 52.19310 220 GLN B C 1
ATOM 3852 O O . GLN B 1 219 ? 35.65800 60.18200 -21.97900 1.000 60.39145 220 GLN B O 1
ATOM 3858 N N . GLU B 1 220 ? 34.79800 60.77800 -20.01400 1.000 50.18760 221 GLU B N 1
ATOM 3859 C CA . GLU B 1 220 ? 35.69800 61.91900 -19.81300 1.000 69.11618 221 GLU B CA 1
ATOM 3860 C C . GLU B 1 220 ? 37.17100 61.47100 -19.51100 1.000 55.18030 221 GLU B C 1
ATOM 3861 O O . GLU B 1 220 ? 37.41400 60.39400 -18.96300 1.000 58.21487 221 GLU B O 1
ATOM 3867 N N . ASP B 1 221 ? 38.12300 62.34000 -19.82800 1.000 61.68898 222 ASP B N 1
ATOM 3868 C CA . ASP B 1 221 ? 39.53200 62.06700 -19.45700 1.000 57.13580 222 ASP B CA 1
ATOM 3869 C C . ASP B 1 221 ? 39.92300 63.08800 -18.39600 1.000 42.52089 222 ASP B C 1
ATOM 3870 O O . ASP B 1 221 ? 39.98700 64.27000 -18.72200 1.000 56.69890 222 ASP B O 1
ATOM 3875 N N . THR B 1 222 ? 40.15400 62.62300 -17.17700 1.000 44.20793 223 THR B N 1
ATOM 3876 C CA . THR B 1 222 ? 40.63300 63.52300 -16.11900 1.000 42.27875 223 THR B CA 1
ATOM 3877 C C . THR B 1 222 ? 42.13100 63.35000 -15.82800 1.000 46.27660 223 THR B C 1
ATOM 3878 O O . THR B 1 222 ? 42.62800 63.94600 -14.87500 1.000 52.87476 223 THR B O 1
ATOM 3882 N N . THR B 1 223 ? 42.82800 62.55000 -16.64700 1.000 41.42602 224 THR B N 1
ATOM 3883 C CA . THR B 1 223 ? 44.25900 62.35000 -16.51800 1.000 43.11043 224 THR B CA 1
ATOM 3884 C C . THR B 1 223 ? 45.07300 63.25700 -17.45500 1.000 47.56886 224 THR B C 1
ATOM 3885 O O . THR B 1 223 ? 44.86000 63.29300 -18.66500 1.000 48.32422 224 THR B O 1
ATOM 3889 N N . VAL B 1 224 ? 46.05200 63.94400 -16.87400 1.000 51.18772 225 VAL B N 1
ATOM 3890 C CA . VAL B 1 224 ? 46.94900 64.84700 -17.59700 1.000 53.97489 225 VAL B CA 1
ATOM 3891 C C . VAL B 1 224 ? 47.72600 64.08300 -18.64800 1.000 53.67749 225 VAL B C 1
ATOM 3892 O O . VAL B 1 224 ? 47.82600 64.53000 -19.76100 1.000 64.21823 225 VAL B O 1
ATOM 3896 N N . LYS B 1 225 ? 48.30800 62.94200 -18.29100 1.000 55.24610 226 LYS B N 1
ATOM 3897 C CA . LYS B 1 225 ? 48.98500 62.09500 -19.28700 1.000 63.51814 226 LYS B CA 1
ATOM 3898 C C . LYS B 1 225 ? 48.10100 61.82200 -20.50300 1.000 76.18019 226 LYS B C 1
ATOM 3899 O O . LYS B 1 225 ? 46.92700 61.43500 -20.36400 1.000 58.19908 226 LYS B O 1
ATOM 3905 N N . LYS B 1 226 ? 48.68600 62.01400 -21.68700 1.000 77.34348 227 LYS B N 1
ATOM 3906 C CA . LYS B 1 226 ? 48.02600 61.72600 -22.94700 1.000 83.52317 227 LYS B CA 1
ATOM 3907 C C . LYS B 1 226 ? 47.71900 60.23000 -23.13100 1.000 75.76435 227 LYS B C 1
ATOM 3908 O O . LYS B 1 226 ? 46.77500 59.86500 -23.80700 1.000 81.43082 227 LYS B O 1
ATOM 3914 N N . SER B 1 227 ? 48.54000 59.36000 -22.53500 1.000 72.51396 228 SER B N 1
ATOM 3915 C CA . SER B 1 227 ? 48.47100 57.92800 -22.79600 1.000 78.76997 228 SER B CA 1
ATOM 3916 C C . SER B 1 227 ? 47.34000 57.27700 -22.02700 1.000 75.36693 228 SER B C 1
ATOM 3917 O O . SER B 1 227 ? 46.99000 56.14200 -22.27100 1.000 79.68850 228 SER B O 1
ATOM 3920 N N . THR B 1 228 ? 46.75900 57.99500 -21.07300 1.000 61.67055 229 THR B N 1
ATOM 3921 C CA . THR B 1 228 ? 45.61800 57.45600 -20.36600 1.000 73.37196 229 THR B CA 1
ATOM 3922 C C . THR B 1 228 ? 44.39900 58.35100 -20.55600 1.000 58.85179 229 THR B C 1
ATOM 3923 O O . THR B 1 228 ? 44.51600 59.58800 -20.67400 1.000 59.33606 229 THR B O 1
ATOM 3927 N N . ASN B 1 229 ? 43.24700 57.67600 -20.62700 1.000 55.52508 230 ASN B N 1
ATOM 3928 C CA . ASN B 1 229 ? 41.93700 58.35200 -20.76900 1.000 63.30496 230 ASN B CA 1
ATOM 3929 C C . ASN B 1 229 ? 40.99700 57.71100 -19.74300 1.000 63.38392 230 ASN B C 1
ATOM 3930 O O . ASN B 1 229 ? 40.30000 56.76100 -20.11200 1.000 83.82584 230 ASN B O 1
ATOM 3935 N N . CYS B 1 230 ? 41.02000 58.16900 -18.49900 1.000 61.50474 231 CYS B N 1
ATOM 3936 C CA . CYS B 1 230 ? 40.17600 57.64600 -17.39800 1.000 57.65691 231 CYS B CA 1
ATOM 3937 C C . CYS B 1 230 ? 39.45100 58.81000 -16.71800 1.000 58.73599 231 CYS B C 1
ATOM 3938 O O . CYS B 1 230 ? 40.07600 59.86800 -16.59500 1.000 52.03255 231 CYS B O 1
ATOM 3941 N N . ALA B 1 231 ? 38.19300 58.63600 -16.32000 1.000 54.83289 232 ALA B N 1
ATOM 3942 C CA . ALA B 1 231 ? 37.40800 59.57100 -15.56400 1.000 48.13209 232 ALA B CA 1
ATOM 3943 C C . ALA B 1 231 ? 37.58000 59.24600 -14.07800 1.000 47.67940 232 ALA B C 1
ATOM 3944 O O . ALA B 1 231 ? 36.64100 58.78200 -13.41100 1.000 39.53369 232 ALA B O 1
ATOM 3946 N N . TYR B 1 232 ? 38.77800 59.51400 -13.55700 1.000 33.68035 233 TYR B N 1
ATOM 3947 C CA . TYR B 1 232 ? 39.04800 59.29400 -12.16400 1.000 52.15889 233 TYR B CA 1
ATOM 3948 C C . TYR B 1 232 ? 38.27600 60.22400 -11.24900 1.000 43.82368 233 TYR B C 1
ATOM 3949 O O . TYR B 1 232 ? 37.75900 59.78500 -10.23000 1.000 44.35795 233 TYR B O 1
ATOM 3958 N N . ASP B 1 233 ? 38.17500 61.49200 -11.64200 1.000 37.37553 234 ASP B N 1
ATOM 3959 C CA . ASP B 1 233 ? 37.60100 62.54100 -10.81300 1.000 39.62844 234 ASP B CA 1
ATOM 3960 C C . ASP B 1 233 ? 36.18100 62.78500 -11.25000 1.000 42.34981 234 ASP B C 1
ATOM 3961 O O . ASP B 1 233 ? 35.85100 62.73200 -12.44800 1.000 39.94953 234 ASP B O 1
ATOM 3966 N N . ARG B 1 234 ? 35.31700 63.00700 -10.25800 1.000 37.02023 235 ARG B N 1
ATOM 3967 C CA . ARG B 1 234 ? 33.88700 63.01600 -10.49700 1.000 35.77008 235 ARG B CA 1
ATOM 3968 C C . ARG B 1 234 ? 33.15300 64.04700 -9.70000 1.000 33.83037 235 ARG B C 1
ATOM 3969 O O . ARG B 1 234 ? 33.61700 64.53100 -8.64900 1.000 34.30938 235 ARG B O 1
ATOM 3977 N N . ILE B 1 235 ? 31.96300 64.37700 -10.19700 1.000 29.36142 236 ILE B N 1
ATOM 3978 C CA . ILE B 1 235 ? 31.04600 65.15900 -9.43300 1.000 28.74555 236 ILE B CA 1
ATOM 3979 C C . ILE B 1 235 ? 29.69000 64.51200 -9.55400 1.000 32.62760 236 ILE B C 1
ATOM 3980 O O . ILE B 1 235 ? 29.25100 64.22100 -10.64400 1.000 36.91758 236 ILE B O 1
ATOM 3985 N N . VAL B 1 236 ? 29.03400 64.33000 -8.41300 1.000 35.25423 237 VAL B N 1
ATOM 3986 C CA . VAL B 1 236 ? 27.69700 63.78600 -8.31800 1.000 31.55378 237 VAL B CA 1
ATOM 3987 C C . VAL B 1 236 ? 26.81300 64.73500 -7.45000 1.000 28.62448 237 VAL B C 1
ATOM 3988 O O . VAL B 1 236 ? 27.22800 65.22600 -6.43800 1.000 33.84616 237 VAL B O 1
ATOM 3992 N N . LEU B 1 237 ? 25.58000 64.97200 -7.88300 1.000 33.74615 238 LEU B N 1
ATOM 3993 C CA . LEU B 1 237 ? 24.64600 65.79900 -7.18600 1.000 32.61970 238 LEU B CA 1
ATOM 3994 C C . LEU B 1 237 ? 23.47400 65.01000 -6.70100 1.000 35.74902 238 LEU B C 1
ATOM 3995 O O . LEU B 1 237 ? 23.10800 64.02700 -7.30200 1.000 36.09907 238 LEU B O 1
ATOM 4000 N N . ARG B 1 238 ? 22.82600 65.50300 -5.64100 1.000 35.37529 239 ARG B N 1
ATOM 4001 C CA . ARG B 1 238 ? 21.55800 64.98200 -5.17400 1.000 34.69627 239 ARG B CA 1
ATOM 4002 C C . ARG B 1 238 ? 20.79600 66.14300 -4.60800 1.000 38.42303 239 ARG B C 1
ATOM 4003 O O . ARG B 1 238 ? 21.32200 66.93500 -3.83300 1.000 33.91196 239 ARG B O 1
ATOM 4011 N N . GLY B 1 239 ? 19.51300 66.19700 -4.96300 1.000 47.95575 240 GLY B N 1
ATOM 4012 C CA . GLY B 1 239 ? 18.59600 67.24600 -4.57100 1.000 41.76027 240 GLY B CA 1
ATOM 4013 C C . GLY B 1 239 ? 18.05800 67.85400 -5.84300 1.000 47.53991 240 GLY B C 1
ATOM 4014 O O . GLY B 1 239 ? 18.82900 68.35200 -6.65600 1.000 51.44301 240 GLY B O 1
ATOM 4015 N N . GLN B 1 240 ? 16.73100 67.81200 -6.01900 1.000 47.95049 241 GLN B N 1
ATOM 4016 C CA . GLN B 1 240 ? 16.09300 68.36100 -7.20100 1.000 59.20973 241 GLN B CA 1
ATOM 4017 C C . GLN B 1 240 ? 16.39300 69.86100 -7.40500 1.000 66.32111 241 GLN B C 1
ATOM 4018 O O . GLN B 1 240 ? 16.57500 70.29600 -8.53500 1.000 73.26405 241 GLN B O 1
ATOM 4024 N N . GLU B 1 241 ? 16.46000 70.64000 -6.31700 1.000 56.19358 242 GLU B N 1
ATOM 4025 C CA . GLU B 1 241 ? 16.80200 72.05400 -6.39100 1.000 49.11115 242 GLU B CA 1
ATOM 4026 C C . GLU B 1 241 ? 18.20500 72.34300 -6.97800 1.000 48.62688 242 GLU B C 1
ATOM 4027 O O . GLU B 1 241 ? 18.36800 73.17800 -7.86700 1.000 56.90419 242 GLU B O 1
ATOM 4033 N N . ILE B 1 242 ? 19.22400 71.66000 -6.48100 1.000 40.28378 243 ILE B N 1
ATOM 4034 C CA . ILE B 1 242 ? 20.57900 71.90200 -6.94600 1.000 45.11594 243 ILE B CA 1
ATOM 4035 C C . ILE B 1 242 ? 20.81700 71.33200 -8.35600 1.000 54.41179 243 ILE B C 1
ATOM 4036 O O . ILE B 1 242 ? 21.47700 71.95800 -9.16500 1.000 66.33953 243 ILE B O 1
ATOM 4041 N N . VAL B 1 243 ? 20.24300 70.16200 -8.63500 1.000 47.97154 244 VAL B N 1
ATOM 4042 C CA . VAL B 1 243 ? 20.30000 69.53900 -9.96400 1.000 53.47483 244 VAL B CA 1
ATOM 4043 C C . VAL B 1 243 ? 19.78000 70.45700 -11.05200 1.000 64.45246 244 VAL B C 1
ATOM 4044 O O . VAL B 1 243 ? 20.40800 70.60200 -12.09900 1.000 50.57712 244 VAL B O 1
ATOM 4048 N N . SER B 1 244 ? 18.61700 71.07200 -10.80600 1.000 55.05397 245 SER B N 1
ATOM 4049 C CA . SER B 1 244 ? 17.97800 71.91400 -11.81600 1.000 61.22050 245 SER B CA 1
ATOM 4050 C C . SER B 1 244 ? 18.55300 73.33900 -11.85400 1.000 62.77332 245 SER B C 1
ATOM 4051 O O . SER B 1 244 ? 18.16100 74.11700 -12.71100 1.000 69.46359 245 SER B O 1
ATOM 4054 N N . SER B 1 245 ? 19.49600 73.64600 -10.94300 1.000 59.29922 246 SER B N 1
ATOM 4055 C CA . SER B 1 245 ? 20.21800 74.91300 -10.94300 1.000 65.83421 246 SER B CA 1
ATOM 4056 C C . SER B 1 245 ? 21.62900 74.84400 -11.57700 1.000 65.91843 246 SER B C 1
ATOM 4057 O O . SER B 1 245 ? 22.32300 75.84700 -11.64500 1.000 60.84151 246 SER B O 1
ATOM 4060 N N . VAL B 1 246 ? 22.05200 73.66000 -12.02800 1.000 55.84617 247 VAL B N 1
ATOM 4061 C CA . VAL B 1 246 ? 23.27900 73.50400 -12.80100 1.000 60.25196 247 VAL B CA 1
ATOM 4062 C C . VAL B 1 246 ? 23.17300 74.26200 -14.12600 1.000 53.06426 247 VAL B C 1
ATOM 4063 O O . VAL B 1 246 ? 22.21800 74.10200 -14.86300 1.000 56.21727 247 VAL B O 1
ATOM 4067 N N . VAL B 1 247 ? 24.18300 75.09200 -14.38600 1.000 47.93996 248 VAL B N 1
ATOM 4068 C CA . VAL B 1 247 ? 24.25200 75.82100 -15.67900 1.000 62.17851 248 VAL B CA 1
ATOM 4069 C C . VAL B 1 247 ? 24.43700 74.78700 -16.81900 1.000 58.35963 248 VAL B C 1
ATOM 4070 O O . VAL B 1 247 ? 25.44700 74.09400 -16.79500 1.000 60.74939 248 VAL B O 1
ATOM 4074 N N . PRO B 1 248 ? 23.50300 74.61300 -17.79200 1.000 57.77535 249 PRO B N 1
ATOM 4075 C CA . PRO B 1 248 ? 23.67300 73.62900 -18.86500 1.000 64.79987 249 PRO B CA 1
ATOM 4076 C C . PRO B 1 248 ? 25.03600 73.69400 -19.59100 1.000 72.46658 249 PRO B C 1
ATOM 4077 O O . PRO B 1 248 ? 25.46000 74.77900 -20.03500 1.000 74.64842 249 PRO B O 1
ATOM 4081 N N . LYS B 1 249 ? 25.68500 72.52900 -19.71200 1.000 71.35066 250 LYS B N 1
ATOM 4082 C CA . LYS B 1 249 ? 27.01600 72.35600 -20.33100 1.000 67.57126 250 LYS B CA 1
ATOM 4083 C C . LYS B 1 249 ? 28.22100 72.86500 -19.53600 1.000 57.98327 250 LYS B C 1
ATOM 4084 O O . LYS B 1 249 ? 29.32200 72.81800 -20.01200 1.000 71.04010 250 LYS B O 1
ATOM 4090 N N . SER B 1 250 ? 27.99100 73.33400 -18.30800 1.000 57.67797 251 SER B N 1
ATOM 4091 C CA . SER B 1 250 ? 29.06900 73.88400 -17.47900 1.000 51.47459 251 SER B CA 1
ATOM 4092 C C . SER B 1 250 ? 29.93600 72.79100 -16.87800 1.000 53.02478 251 SER B C 1
ATOM 4093 O O . SER B 1 250 ? 31.05900 73.02400 -16.48500 1.000 46.73981 251 SER B O 1
ATOM 4096 N N . ASN B 1 251 ? 29.37100 71.59000 -16.78000 1.000 49.32170 252 ASN B N 1
ATOM 4097 C CA . ASN B 1 251 ? 30.02300 70.47400 -16.12700 1.000 50.83241 252 ASN B CA 1
ATOM 4098 C C . ASN B 1 251 ? 31.07800 69.89200 -17.02300 1.000 51.73252 252 ASN B C 1
ATOM 4099 O O . ASN B 1 251 ? 30.76600 69.35400 -18.05000 1.000 55.87512 252 ASN B O 1
ATOM 4104 N N . SER B 1 252 ? 32.34600 70.03800 -16.63300 1.000 56.30412 253 SER B N 1
ATOM 4105 C CA . SER B 1 252 ? 33.44100 69.64700 -17.48700 1.000 59.77296 253 SER B CA 1
ATOM 4106 C C . SER B 1 252 ? 34.76100 69.47700 -16.73600 1.000 46.25028 253 SER B C 1
ATOM 4107 O O . SER B 1 252 ? 34.87600 69.83200 -15.56700 1.000 46.75034 253 SER B O 1
ATOM 4110 N N . VAL B 1 253 ? 35.73600 68.93400 -17.46400 1.000 48.88744 254 VAL B N 1
ATOM 4111 C CA . VAL B 1 253 ? 37.13400 68.87100 -17.13700 1.000 50.04284 254 VAL B CA 1
ATOM 4112 C C . VAL B 1 253 ? 37.77400 70.13500 -17.65400 1.000 53.16690 254 VAL B C 1
ATOM 4113 O O . VAL B 1 253 ? 37.62300 70.46400 -18.79900 1.000 61.96796 254 VAL B O 1
ATOM 4117 N N . PHE B 1 254 ? 38.51100 70.84200 -16.80100 1.000 48.89797 255 PHE B N 1
ATOM 4118 C CA . PHE B 1 254 ? 39.22300 72.02600 -17.23400 1.000 56.21727 255 PHE B CA 1
ATOM 4119 C C . PHE B 1 254 ? 40.61500 71.57000 -17.58300 1.000 53.49852 255 PHE B C 1
ATOM 4120 O O . PHE B 1 254 ? 41.41500 71.24300 -16.68200 1.000 48.67426 255 PHE B O 1
ATOM 4128 N N . ASP B 1 255 ? 40.90900 71.54100 -18.88700 1.000 50.31393 256 ASP B N 1
ATOM 4129 C CA . ASP B 1 255 ? 42.23800 71.18100 -19.36100 1.000 65.85526 256 ASP B CA 1
ATOM 4130 C C . ASP B 1 255 ? 43.22100 72.36800 -19.22900 1.000 60.36513 256 ASP B C 1
ATOM 4131 O O . ASP B 1 255 ? 43.39900 73.15800 -20.17900 1.000 63.35233 256 ASP B O 1
ATOM 4136 N N . PHE B 1 256 ? 43.86700 72.47000 -18.06000 1.000 57.82272 257 PHE B N 1
ATOM 4137 C CA . PHE B 1 256 ? 44.79900 73.57500 -17.79800 1.000 70.61899 257 PHE B CA 1
ATOM 4138 C C . PHE B 1 256 ? 46.04100 73.56700 -18.69400 1.000 63.34444 257 PHE B C 1
ATOM 4139 O O . PHE B 1 256 ? 46.67400 74.59000 -18.87900 1.000 63.84713 257 PHE B O 1
ATOM 4147 N N . GLN B 1 257 ? 46.37600 72.39100 -19.23300 1.000 65.79736 258 GLN B N 1
ATOM 4148 C CA . GLN B 1 257 ? 47.50300 72.23300 -20.15700 1.000 65.28678 258 GLN B CA 1
ATOM 4149 C C . GLN B 1 257 ? 47.28600 72.99100 -21.46200 1.000 66.95540 258 GLN B C 1
ATOM 4150 O O . GLN B 1 257 ? 48.16400 73.70800 -21.90500 1.000 82.42304 258 GLN B O 1
ATOM 4156 N N . LYS B 1 258 ? 46.11100 72.81200 -22.06800 1.000 70.75059 259 LYS B N 1
ATOM 4157 C CA . LYS B 1 258 ? 45.74500 73.51300 -23.29900 1.000 77.49350 259 LYS B CA 1
ATOM 4158 C C . LYS B 1 258 ? 45.52400 74.99700 -23.00100 1.000 78.49099 259 LYS B C 1
ATOM 4159 O O . LYS B 1 258 ? 45.99000 75.84800 -23.71700 1.000 83.98902 259 LYS B O 1
ATOM 4165 N N . ALA B 1 259 ? 44.83300 75.28600 -21.89800 1.000 68.87142 260 ALA B N 1
ATOM 4166 C CA . ALA B 1 259 ? 44.46200 76.65200 -21.53400 1.000 73.05613 260 ALA B CA 1
ATOM 4167 C C . ALA B 1 259 ? 45.65000 77.58400 -21.27600 1.000 78.30149 260 ALA B C 1
ATOM 4168 O O . ALA B 1 259 ? 45.57300 78.75200 -21.60500 1.000 85.55236 260 ALA B O 1
ATOM 4170 N N . TYR B 1 260 ? 46.72100 77.06500 -20.66600 1.000 80.19119 261 TYR B N 1
ATOM 4171 C CA . TYR B 1 260 ? 47.92000 77.86500 -20.39700 1.000 79.45690 261 TYR B CA 1
ATOM 4172 C C . TYR B 1 260 ? 49.09600 77.44300 -21.26800 1.000 82.24934 261 TYR B C 1
ATOM 4173 O O . TYR B 1 260 ? 50.22700 77.86300 -21.02200 1.000 82.33356 261 TYR B O 1
ATOM 4182 N N . LYS B 1 261 ? 48.81200 76.64700 -22.30900 1.000 90.96354 262 LYS B N 1
ATOM 4183 C CA . LYS B 1 261 ? 49.79100 76.29700 -23.35400 1.000 89.70023 262 LYS B CA 1
ATOM 4184 C C . LYS B 1 261 ? 51.07600 75.70100 -22.77300 1.000 80.23067 262 LYS B C 1
ATOM 4185 O O . LYS B 1 261 ? 52.14800 76.11000 -23.13900 1.000 86.47353 262 LYS B O 1
ATOM 4191 N N . LEU B 1 262 ? 50.91900 74.73200 -21.86300 1.000 82.31513 263 LEU B N 1
ATOM 4192 C CA . LEU B 1 262 ? 52.00900 74.03000 -21.20100 1.000 79.42268 263 LEU B CA 1
ATOM 4193 C C . LEU B 1 262 ? 52.33100 72.71700 -21.92200 1.000 81.28080 263 LEU B C 1
ATOM 4194 O O . LEU B 1 262 ? 51.42800 72.06800 -22.45900 1.000 78.81998 263 LEU B O 1
ATOM 4199 N N . THR B 1 263 ? 53.60600 72.30400 -21.88200 1.000 79.82536 264 THR B N 1
ATOM 4200 C CA . THR B 1 263 ? 54.01600 70.95800 -22.29800 1.000 82.74940 264 THR B CA 1
ATOM 4201 C C . THR B 1 263 ? 53.49300 69.91400 -21.30700 1.000 76.57234 264 THR B C 1
ATOM 4202 O O . THR B 1 263 ? 53.00000 70.27600 -20.25100 1.000 85.66027 264 THR B O 1
ATOM 4206 N N . GLU B 1 264 ? 53.63000 68.62700 -21.63500 1.000 83.13365 265 GLU B N 1
ATOM 4207 C CA . GLU B 1 264 ? 53.18700 67.54400 -20.74100 1.000 95.49040 265 GLU B CA 1
ATOM 4208 C C . GLU B 1 264 ? 53.98700 67.52300 -19.43200 1.000 94.63240 265 GLU B C 1
ATOM 4209 O O . GLU B 1 264 ? 53.40900 67.31000 -18.35300 1.000 87.72368 265 GLU B O 1
ATOM 4215 N N . GLU B 1 265 ? 55.28500 67.80400 -19.51700 1.000 84.24958 266 GLU B N 1
ATOM 4216 C CA . GLU B 1 265 ? 56.15900 67.77200 -18.31500 1.000 87.22888 266 GLU B CA 1
ATOM 4217 C C . GLU B 1 265 ? 55.79500 68.93500 -17.39900 1.000 91.42938 266 GLU B C 1
ATOM 4218 O O . GLU B 1 265 ? 55.73100 68.71800 -16.18200 1.000 80.38859 266 GLU B O 1
ATOM 4224 N N . GLU B 1 266 ? 55.60700 70.12300 -17.96600 1.000 79.05422 267 GLU B N 1
ATOM 4225 C CA . GLU B 1 266 ? 55.14900 71.25700 -17.15700 1.000 74.19574 267 GLU B CA 1
ATOM 4226 C C . GLU B 1 266 ? 53.84900 70.92400 -16.47600 1.000 73.80359 267 GLU B C 1
ATOM 4227 O O . GLU B 1 266 ? 53.68600 71.19800 -15.31200 1.000 70.12420 267 GLU B O 1
ATOM 4233 N N . ALA B 1 267 ? 52.91400 70.31100 -17.21100 1.000 69.79521 268 ALA B N 1
ATOM 4234 C CA . ALA B 1 267 ? 51.60000 70.03100 -16.67500 1.000 62.02586 268 ALA B CA 1
ATOM 4235 C C . ALA B 1 267 ? 51.65600 68.95300 -15.60100 1.000 61.35736 268 ALA B C 1
ATOM 4236 O O . ALA B 1 267 ? 50.92100 69.02900 -14.63700 1.000 59.13077 268 ALA B O 1
ATOM 4238 N N . LEU B 1 268 ? 52.54400 67.96500 -15.76300 1.000 63.01808 269 LEU B N 1
ATOM 4239 C CA . LEU B 1 268 ? 52.72400 66.91500 -14.76000 1.000 62.48381 269 LEU B CA 1
ATOM 4240 C C . LEU B 1 268 ? 53.33100 67.39700 -13.45500 1.000 63.02335 269 LEU B C 1
ATOM 4241 O O . LEU B 1 268 ? 52.99500 66.83700 -12.41800 1.000 63.90766 269 LEU B O 1
ATOM 4246 N N . ASP B 1 269 ? 54.15700 68.45400 -13.50100 1.000 65.67366 270 ASP B N 1
ATOM 4247 C CA . ASP B 1 269 ? 54.65100 69.17300 -12.29700 1.000 69.66625 270 ASP B CA 1
ATOM 4248 C C . ASP B 1 269 ? 53.53700 69.81200 -11.46800 1.000 76.14071 270 ASP B C 1
ATOM 4249 O O . ASP B 1 269 ? 53.64400 69.94200 -10.25200 1.000 64.80251 270 ASP B O 1
ATOM 4254 N N . VAL B 1 270 ? 52.46500 70.23800 -12.14300 1.000 67.52915 271 VAL B N 1
ATOM 4255 C CA . VAL B 1 270 ? 51.31600 70.80200 -11.47000 1.000 61.13891 271 VAL B CA 1
ATOM 4256 C C . VAL B 1 270 ? 50.50200 69.69100 -10.82000 1.000 57.23581 271 VAL B C 1
ATOM 4257 O O . VAL B 1 270 ? 50.18800 69.74900 -9.62300 1.000 52.45892 271 VAL B O 1
ATOM 4261 N N . SER B 1 271 ? 50.12300 68.70000 -11.62700 1.000 57.18844 272 SER B N 1
ATOM 4262 C CA . SER B 1 271 ? 49.37800 67.53900 -11.15600 1.000 50.34551 272 SER B CA 1
ATOM 4263 C C . SER B 1 271 ? 49.29900 66.45100 -12.21900 1.000 59.54398 272 SER B C 1
ATOM 4264 O O . SER B 1 271 ? 49.61900 66.66800 -13.40700 1.000 57.22791 272 SER B O 1
ATOM 4267 N N . ASP B 1 272 ? 48.87100 65.26900 -11.77500 1.000 58.26488 273 ASP B N 1
ATOM 4268 C CA . ASP B 1 272 ? 48.54500 64.16000 -12.66800 1.000 51.00348 273 ASP B CA 1
ATOM 4269 C C . ASP B 1 272 ? 47.07800 64.17800 -13.05600 1.000 59.38870 273 ASP B C 1
ATOM 4270 O O . ASP B 1 272 ? 46.66500 63.44600 -13.93700 1.000 63.13915 273 ASP B O 1
ATOM 4275 N N . HIS B 1 273 ? 46.28700 65.04400 -12.41500 1.000 46.51610 274 HIS B N 1
ATOM 4276 C CA . HIS B 1 273 ? 44.86500 65.08700 -12.59900 1.000 43.47363 274 HIS B CA 1
ATOM 4277 C C . HIS B 1 273 ? 44.47300 66.44900 -13.04300 1.000 41.28653 274 HIS B C 1
ATOM 4278 O O . HIS B 1 273 ? 44.98700 67.42800 -12.53500 1.000 48.88481 274 HIS B O 1
ATOM 4285 N N . PHE B 1 274 ? 43.53300 66.51800 -13.99700 1.000 41.95503 275 PHE B N 1
ATOM 4286 C CA . PHE B 1 274 ? 42.87900 67.75400 -14.35300 1.000 46.72139 275 PHE B CA 1
ATOM 4287 C C . PHE B 1 274 ? 41.75400 68.02300 -13.37000 1.000 48.65057 275 PHE B C 1
ATOM 4288 O O . PHE B 1 274 ? 41.11200 67.09400 -12.89900 1.000 45.67390 275 PHE B O 1
ATOM 4296 N N . PRO B 1 275 ? 41.47500 69.30800 -13.05300 1.000 49.81387 276 PRO B N 1
ATOM 4297 C CA . PRO B 1 275 ? 40.30900 69.66000 -12.25300 1.000 53.37745 276 PRO B CA 1
ATOM 4298 C C . PRO B 1 275 ? 38.99500 69.48100 -13.01700 1.000 46.99774 276 PRO B C 1
ATOM 4299 O O . PRO B 1 275 ? 38.98400 69.57900 -14.24300 1.000 40.57855 276 PRO B O 1
ATOM 4303 N N . VAL B 1 276 ? 37.93500 69.16300 -12.27300 1.000 38.57831 277 VAL B N 1
ATOM 4304 C CA . VAL B 1 276 ? 36.59400 69.04800 -12.76600 1.000 39.36788 277 VAL B CA 1
ATOM 4305 C C . VAL B 1 276 ? 35.78400 70.15500 -12.11200 1.000 38.76517 277 VAL B C 1
ATOM 4306 O O . VAL B 1 276 ? 36.10900 70.59300 -11.03700 1.000 33.94618 277 VAL B O 1
ATOM 4310 N N . GLU B 1 277 ? 34.70300 70.58000 -12.77400 1.000 40.61013 278 GLU B N 1
ATOM 4311 C CA . GLU B 1 277 ? 33.96900 71.74700 -12.34300 1.000 35.75955 278 GLU B CA 1
ATOM 4312 C C . GLU B 1 277 ? 32.58600 71.81500 -12.89500 1.000 34.60941 278 GLU B C 1
ATOM 4313 O O . GLU B 1 277 ? 32.25800 71.12900 -13.83000 1.000 43.18676 278 GLU B O 1
ATOM 4319 N N . PHE B 1 278 ? 31.74700 72.65400 -12.29500 1.000 40.97597 279 PHE B N 1
ATOM 4320 C CA . PHE B 1 278 ? 30.47000 72.97700 -12.89700 1.000 38.65727 279 PHE B CA 1
ATOM 4321 C C . PHE B 1 278 ? 30.07700 74.31800 -12.38900 1.000 42.19190 279 PHE B C 1
ATOM 4322 O O . PHE B 1 278 ? 30.76900 74.86400 -11.55000 1.000 39.24944 279 PHE B O 1
ATOM 4330 N N . LYS B 1 279 ? 28.97900 74.84600 -12.92000 1.000 46.41609 280 LYS B N 1
ATOM 4331 C CA . LYS B 1 279 ? 28.43600 76.11600 -12.49700 1.000 49.39540 280 LYS B CA 1
ATOM 4332 C C . LYS B 1 279 ? 27.02000 75.99600 -12.00800 1.000 46.57401 280 LYS B C 1
ATOM 4333 O O . LYS B 1 279 ? 26.22400 75.25200 -12.60400 1.000 49.26117 280 LYS B O 1
ATOM 4339 N N . LEU B 1 280 ? 26.72300 76.77200 -10.95100 1.000 59.13341 281 LEU B N 1
ATOM 4340 C CA . LEU B 1 280 ? 25.40400 76.91200 -10.35300 1.000 57.45426 281 LEU B CA 1
ATOM 4341 C C . LEU B 1 280 ? 24.82400 78.25500 -10.70600 1.000 78.84366 281 LEU B C 1
ATOM 4342 O O . LEU B 1 280 ? 25.49600 79.26000 -10.55300 1.000 69.68467 281 LEU B O 1
ATOM 4347 N N . GLN B 1 281 ? 23.59800 78.37300 -11.24200 1.000 115.16118 282 GLN B N 1
ATOM 4348 C CA . GLN B 1 281 ? 22.96700 79.69500 -11.54600 1.000 120.90397 282 GLN B CA 1
ATOM 4349 C C . GLN B 1 281 ? 22.43000 80.38200 -10.26700 1.000 123.10423 282 GLN B C 1
ATOM 4350 O O . GLN B 1 281 ? 22.51400 81.56200 -10.09800 1.000 126.62044 282 GLN B O 1
ATOM 4357 N N . PRO C 1 19 ? 55.36100 71.89900 34.35600 1.000 79.52796 20 PRO C N 1
ATOM 4358 C CA . PRO C 1 19 ? 53.97000 71.45800 34.50700 1.000 77.26190 20 PRO C CA 1
ATOM 4359 C C . PRO C 1 19 ? 52.99800 72.36500 33.75400 1.000 61.54948 20 PRO C C 1
ATOM 4360 O O . PRO C 1 19 ? 53.11100 73.56800 33.79600 1.000 70.60320 20 PRO C O 1
ATOM 4364 N N . MET C 1 20 ? 52.09000 71.72700 33.01100 1.000 58.91496 21 MET C N 1
ATOM 4365 C CA . MET C 1 20 ? 51.16200 72.46600 32.12200 1.000 64.43931 21 MET C CA 1
ATOM 4366 C C . MET C 1 20 ? 49.88700 72.89900 32.84500 1.000 63.80239 21 MET C C 1
ATOM 4367 O O . MET C 1 20 ? 49.30800 72.08000 33.55300 1.000 60.54673 21 MET C O 1
ATOM 4372 N N . ARG C 1 21 ? 49.47300 74.13900 32.63000 1.000 51.84569 22 ARG C N 1
ATOM 4373 C CA . ARG C 1 21 ? 48.25700 74.68600 33.25400 1.000 51.56671 22 ARG C CA 1
ATOM 4374 C C . ARG C 1 21 ? 47.10400 74.70700 32.25500 1.000 48.24789 22 ARG C C 1
ATOM 4375 O O . ARG C 1 21 ? 47.28100 75.23200 31.16400 1.000 57.95695 22 ARG C O 1
ATOM 4383 N N . ILE C 1 22 ? 45.96000 74.17100 32.64600 1.000 50.95348 23 ILE C N 1
ATOM 4384 C CA . ILE C 1 22 ? 44.71900 74.13400 31.83900 1.000 46.00025 23 ILE C CA 1
ATOM 4385 C C . ILE C 1 22 ? 43.67500 74.95600 32.58100 1.000 42.93673 23 ILE C C 1
ATOM 4386 O O . ILE C 1 22 ? 43.41800 74.70100 33.74700 1.000 50.41131 23 ILE C O 1
ATOM 4391 N N A CYS C 1 23 ? 43.02800 75.82800 31.82000 0.430 50.58501 24 CYS C N 1
ATOM 4392 N N B CYS C 1 23 ? 43.07700 75.89000 31.85500 0.570 57.37530 24 CYS C N 1
ATOM 4393 C CA A CYS C 1 23 ? 42.06000 76.72000 32.46900 0.430 55.67510 24 CYS C CA 1
ATOM 4394 C CA B CYS C 1 23 ? 42.10300 76.76700 32.52200 0.570 56.70943 24 CYS C CA 1
ATOM 4395 C C A CYS C 1 23 ? 40.81100 76.93400 31.65500 0.430 56.08041 24 CYS C C 1
ATOM 4396 C C B CYS C 1 23 ? 40.86300 77.01700 31.68500 0.570 54.98291 24 CYS C C 1
ATOM 4397 O O A CYS C 1 23 ? 40.71500 76.34700 30.56800 0.430 49.74281 24 CYS C O 1
ATOM 4398 O O B CYS C 1 23 ? 40.81600 76.48900 30.56800 0.570 49.21116 24 CYS C O 1
ATOM 4403 N N . SER C 1 24 ? 39.79200 77.30900 32.40100 1.000 44.18951 25 SER C N 1
ATOM 4404 C CA . SER C 1 24 ? 38.51600 77.55800 31.79100 1.000 51.29036 25 SER C CA 1
ATOM 4405 C C . SER C 1 24 ? 38.07500 78.90700 32.32100 1.000 45.14752 25 SER C C 1
ATOM 4406 O O . SER C 1 24 ? 38.18800 79.16600 33.51500 1.000 46.38188 25 SER C O 1
ATOM 4409 N N . PHE C 1 25 ? 37.56100 79.75800 31.42700 1.000 39.77319 26 PHE C N 1
ATOM 4410 C CA . PHE C 1 25 ? 37.27800 81.15600 31.72900 1.000 42.77881 26 PHE C CA 1
ATOM 4411 C C . PHE C 1 25 ? 36.02400 81.62700 31.00800 1.000 45.10804 26 PHE C C 1
ATOM 4412 O O . PHE C 1 25 ? 36.03700 81.82000 29.81800 1.000 46.88983 26 PHE C O 1
ATOM 4420 N N . ASN C 1 26 ? 34.93600 81.84300 31.75200 1.000 40.90490 27 ASN C N 1
ATOM 4421 C CA . ASN C 1 26 ? 33.75800 82.47100 31.21700 1.000 45.31333 27 ASN C CA 1
ATOM 4422 C C . ASN C 1 26 ? 33.93800 83.97300 31.28000 1.000 54.49864 27 ASN C C 1
ATOM 4423 O O . ASN C 1 26 ? 33.86900 84.56500 32.35700 1.000 59.83349 27 ASN C O 1
ATOM 4428 N N . VAL C 1 27 ? 34.14700 84.58400 30.10600 1.000 57.48321 28 VAL C N 1
ATOM 4429 C CA . VAL C 1 27 ? 34.27500 86.01100 29.94500 1.000 55.17504 28 VAL C CA 1
ATOM 4430 C C . VAL C 1 27 ? 32.93600 86.55900 29.50900 1.000 62.32589 28 VAL C C 1
ATOM 4431 O O . VAL C 1 27 ? 32.51700 86.38100 28.36800 1.000 69.22935 28 VAL C O 1
ATOM 4435 N N . ARG C 1 28 ? 32.28600 87.28700 30.41000 1.000 60.69675 29 ARG C N 1
ATOM 4436 C CA . ARG C 1 28 ? 30.96900 87.80200 30.17500 1.000 62.89701 29 ARG C CA 1
ATOM 4437 C C . ARG C 1 28 ? 30.92200 88.63000 28.87900 1.000 64.94200 29 ARG C C 1
ATOM 4438 O O . ARG C 1 28 ? 31.60700 89.62900 28.77800 1.000 58.06749 29 ARG C O 1
ATOM 4446 N N . SER C 1 29 ? 30.12100 88.16000 27.90200 1.000 70.17157 30 SER C N 1
ATOM 4447 C CA . SER C 1 29 ? 29.78500 88.87500 26.67300 1.000 70.59267 30 SER C CA 1
ATOM 4448 C C . SER C 1 29 ? 31.03200 89.35800 25.95900 1.000 61.93637 30 SER C C 1
ATOM 4449 O O . SER C 1 29 ? 31.27000 90.54200 25.82900 1.000 69.80311 30 SER C O 1
ATOM 4452 N N . PHE C 1 30 ? 31.88100 88.39800 25.58000 1.000 59.49924 31 PHE C N 1
ATOM 4453 C CA . PHE C 1 30 ? 33.15100 88.70900 24.87900 1.000 70.72164 31 PHE C CA 1
ATOM 4454 C C . PHE C 1 30 ? 32.83600 89.04700 23.42800 1.000 70.10314 31 PHE C C 1
ATOM 4455 O O . PHE C 1 30 ? 33.08600 88.21500 22.55300 1.000 71.09800 31 PHE C O 1
ATOM 4463 N N . GLY C 1 31 ? 32.34000 90.25400 23.19600 1.000 76.52233 32 GLY C N 1
ATOM 4464 C CA . GLY C 1 31 ? 31.94700 90.70800 21.87700 1.000 76.36705 32 GLY C CA 1
ATOM 4465 C C . GLY C 1 31 ? 32.81100 91.85300 21.41700 1.000 91.41359 32 GLY C C 1
ATOM 4466 O O . GLY C 1 31 ? 33.82600 92.14900 22.02700 1.000 84.38643 32 GLY C O 1
ATOM 4467 N N . GLU C 1 32 ? 32.39600 92.52000 20.33600 1.000 105.94428 33 GLU C N 1
ATOM 4468 C CA . GLU C 1 32 ? 33.19500 93.58300 19.72300 1.000 113.68732 33 GLU C CA 1
ATOM 4469 C C . GLU C 1 32 ? 33.42000 94.76600 20.67500 1.000 104.77835 33 GLU C C 1
ATOM 4470 O O . GLU C 1 32 ? 34.51400 95.34800 20.71800 1.000 109.72105 33 GLU C O 1
ATOM 4476 N N . SER C 1 33 ? 32.43200 95.05800 21.52400 1.000 100.28834 34 SER C N 1
ATOM 4477 C CA . SER C 1 33 ? 32.54000 96.20500 22.46400 1.000 96.46420 34 SER C CA 1
ATOM 4478 C C . SER C 1 33 ? 33.50400 95.90500 23.61600 1.000 97.20639 34 SER C C 1
ATOM 4479 O O . SER C 1 33 ? 34.05400 96.84300 24.18500 1.000 103.75981 34 SER C O 1
ATOM 4482 N N . LYS C 1 34 ? 33.66900 94.65300 23.98300 1.000 88.75538 35 LYS C N 1
ATOM 4483 C CA . LYS C 1 34 ? 34.62700 94.31600 25.04000 1.000 83.39158 35 LYS C CA 1
ATOM 4484 C C . LYS C 1 34 ? 36.07100 94.50200 24.56500 1.000 100.36467 35 LYS C C 1
ATOM 4485 O O . LYS C 1 34 ? 36.92900 94.90600 25.35300 1.000 102.19120 35 LYS C O 1
ATOM 4491 N N . GLN C 1 35 ? 36.28900 94.34900 23.26400 1.000 125.65717 36 GLN C N 1
ATOM 4492 C CA . GLN C 1 35 ? 37.66500 94.46100 22.71500 1.000 123.12266 36 GLN C CA 1
ATOM 4493 C C . GLN C 1 35 ? 38.12300 95.91900 22.69400 1.000 109.50787 36 GLN C C 1
ATOM 4494 O O . GLN C 1 35 ? 39.28400 96.15800 22.34000 1.000 115.05590 36 GLN C O 1
ATOM 4500 N N . GLU C 1 36 ? 37.24500 96.84200 23.08200 1.000 114.27686 37 GLU C N 1
ATOM 4501 C CA . GLU C 1 36 ? 37.60500 98.25600 23.15800 1.000 118.46420 37 GLU C CA 1
ATOM 4502 C C . GLU C 1 36 ? 37.67800 98.82900 24.59300 1.000 117.12720 37 GLU C C 1
ATOM 4503 O O . GLU C 1 36 ? 37.69400 100.04700 24.78300 1.000 117.98257 37 GLU C O 1
ATOM 4509 N N . ASP C 1 37 ? 37.70200 97.94200 25.59900 1.000 119.17482 38 ASP C N 1
ATOM 4510 C CA . ASP C 1 37 ? 38.01200 98.31000 26.98700 1.000 118.00889 38 ASP C CA 1
ATOM 4511 C C . ASP C 1 37 ? 39.43200 97.80300 27.20300 1.000 104.02300 38 ASP C C 1
ATOM 4512 O O . ASP C 1 37 ? 39.63300 96.63000 27.52900 1.000 103.33607 38 ASP C O 1
ATOM 4517 N N . LYS C 1 38 ? 40.41100 98.69100 26.99400 1.000 87.91317 39 LYS C N 1
ATOM 4518 C CA . LYS C 1 38 ? 41.83700 98.38700 27.09300 1.000 96.19311 39 LYS C CA 1
ATOM 4519 C C . LYS C 1 38 ? 42.14500 97.70300 28.41900 1.000 90.83194 39 LYS C C 1
ATOM 4520 O O . LYS C 1 38 ? 42.86800 96.71900 28.47000 1.000 89.74234 39 LYS C O 1
ATOM 4526 N N . ASN C 1 39 ? 41.54900 98.19300 29.50900 1.000 92.60058 40 ASN C N 1
ATOM 4527 C CA . ASN C 1 39 ? 41.88800 97.69400 30.87500 1.000 90.72140 40 ASN C CA 1
ATOM 4528 C C . ASN C 1 39 ? 41.27500 96.32300 31.16000 1.000 85.51815 40 ASN C C 1
ATOM 4529 O O . ASN C 1 39 ? 41.79200 95.61800 31.99800 1.000 87.72104 40 ASN C O 1
ATOM 4534 N N . ALA C 1 40 ? 40.10000 96.03800 30.64800 1.000 73.69831 41 ALA C N 1
ATOM 4535 C CA . ALA C 1 40 ? 39.54200 94.68900 30.72700 1.000 84.83122 41 ALA C CA 1
ATOM 4536 C C . ALA C 1 40 ? 40.31800 93.74100 29.80500 1.000 82.57306 41 ALA C C 1
ATOM 4537 O O . ALA C 1 40 ? 40.57300 92.58800 30.15300 1.000 71.56648 41 ALA C O 1
ATOM 4539 N N . MET C 1 41 ? 40.72000 94.23800 28.63800 1.000 76.25914 42 MET C N 1
ATOM 4540 C CA . MET C 1 41 ? 41.41500 93.37100 27.65800 1.000 70.61899 42 MET C CA 1
ATOM 4541 C C . MET C 1 41 ? 42.80200 93.01300 28.18300 1.000 79.25161 42 MET C C 1
ATOM 4542 O O . MET C 1 41 ? 43.21500 91.86200 28.01300 1.000 66.90013 42 MET C O 1
ATOM 4547 N N . ASP C 1 42 ? 43.45800 93.95700 28.85600 1.000 77.56456 43 ASP C N 1
ATOM 4548 C CA . ASP C 1 42 ? 44.81000 93.69900 29.41300 1.000 78.89893 43 ASP C CA 1
ATOM 4549 C C . ASP C 1 42 ? 44.71200 92.58500 30.44900 1.000 78.64364 43 ASP C C 1
ATOM 4550 O O . ASP C 1 42 ? 45.57600 91.70400 30.45200 1.000 73.68252 43 ASP C O 1
ATOM 4555 N N . VAL C 1 43 ? 43.69600 92.65200 31.30000 1.000 78.56205 44 VAL C N 1
ATOM 4556 C CA . VAL C 1 43 ? 43.50200 91.62500 32.30700 1.000 67.22648 44 VAL C CA 1
ATOM 4557 C C . VAL C 1 43 ? 43.26100 90.27000 31.65200 1.000 59.72032 44 VAL C C 1
ATOM 4558 O O . VAL C 1 43 ? 43.82100 89.25100 32.09100 1.000 65.47890 44 VAL C O 1
ATOM 4562 N N . ILE C 1 44 ? 42.41900 90.24700 30.61100 1.000 58.53860 45 ILE C N 1
ATOM 4563 C CA . ILE C 1 44 ? 42.13000 89.00400 29.89100 1.000 55.26978 45 ILE C CA 1
ATOM 4564 C C . ILE C 1 44 ? 43.38200 88.38500 29.25800 1.000 63.83134 45 ILE C C 1
ATOM 4565 O O . ILE C 1 44 ? 43.59900 87.17600 29.35200 1.000 56.05935 45 ILE C O 1
ATOM 4570 N N . VAL C 1 45 ? 44.20700 89.21800 28.62200 1.000 58.98076 46 VAL C N 1
ATOM 4571 C CA . VAL C 1 45 ? 45.44900 88.75400 28.04500 1.000 63.03124 46 VAL C CA 1
ATOM 4572 C C . VAL C 1 45 ? 46.35700 88.16700 29.11100 1.000 59.84928 46 VAL C C 1
ATOM 4573 O O . VAL C 1 45 ? 46.91500 87.10000 28.91600 1.000 58.63335 46 VAL C O 1
ATOM 4577 N N . LYS C 1 46 ? 46.51000 88.85700 30.24000 1.000 61.42315 47 LYS C N 1
ATOM 4578 C CA . LYS C 1 46 ? 47.35200 88.35800 31.34400 1.000 71.73228 47 LYS C CA 1
ATOM 4579 C C . LYS C 1 46 ? 46.83600 87.01200 31.84000 1.000 58.02275 47 LYS C C 1
ATOM 4580 O O . LYS C 1 46 ? 47.60000 86.10700 32.07600 1.000 57.79377 47 LYS C O 1
ATOM 4586 N N . VAL C 1 47 ? 45.52000 86.87000 31.99200 1.000 64.81303 48 VAL C N 1
ATOM 4587 C CA . VAL C 1 47 ? 44.96400 85.57300 32.40900 1.000 62.21535 48 VAL C CA 1
ATOM 4588 C C . VAL C 1 47 ? 45.33700 84.43700 31.43100 1.000 55.40928 48 VAL C C 1
ATOM 4589 O O . VAL C 1 47 ? 45.76800 83.36400 31.83100 1.000 62.35484 48 VAL C O 1
ATOM 4593 N N . ILE C 1 48 ? 45.16200 84.70600 30.14400 1.000 50.76661 49 ILE C N 1
ATOM 4594 C CA . ILE C 1 48 ? 45.48500 83.73900 29.10400 1.000 58.36226 49 ILE C CA 1
ATOM 4595 C C . ILE C 1 48 ? 46.95700 83.34200 29.17900 1.000 61.92058 49 ILE C C 1
ATOM 4596 O O . ILE C 1 48 ? 47.27100 82.14300 29.07600 1.000 60.20985 49 ILE C O 1
ATOM 4601 N N . LYS C 1 49 ? 47.83900 84.32000 29.43300 1.000 55.06450 50 LYS C N 1
ATOM 4602 C CA . LYS C 1 49 ? 49.28800 84.08300 29.40700 1.000 69.50307 50 LYS C CA 1
ATOM 4603 C C . LYS C 1 49 ? 49.80400 83.14600 30.50600 1.000 67.31070 50 LYS C C 1
ATOM 4604 O O . LYS C 1 49 ? 50.84200 82.54800 30.37700 1.000 63.87082 50 LYS C O 1
ATOM 4610 N N . ARG C 1 50 ? 49.04100 82.99300 31.58000 1.000 57.33845 51 ARG C N 1
ATOM 4611 C CA . ARG C 1 50 ? 49.33200 82.00400 32.59700 1.000 66.20531 51 ARG C CA 1
ATOM 4612 C C . ARG C 1 50 ? 49.06800 80.56700 32.13400 1.000 65.12097 51 ARG C C 1
ATOM 4613 O O . ARG C 1 50 ? 49.54800 79.62400 32.75500 1.000 72.74293 51 ARG C O 1
ATOM 4621 N N . CYS C 1 51 ? 48.26400 80.44000 31.07900 1.000 64.28139 52 CYS C N 1
ATOM 4622 C CA . CYS C 1 51 ? 47.78100 79.08900 30.70500 1.000 64.70513 52 CYS C CA 1
ATOM 4623 C C . CYS C 1 51 ? 48.35500 78.49400 29.42300 1.000 61.48895 52 CYS C C 1
ATOM 4624 O O . CYS C 1 51 ? 48.59800 79.24400 28.47700 1.000 75.54590 52 CYS C O 1
ATOM 4627 N N . ASP C 1 52 ? 48.54700 77.18400 29.42000 1.000 60.98363 53 ASP C N 1
ATOM 4628 C CA . ASP C 1 52 ? 49.00800 76.41000 28.29600 1.000 52.39049 53 ASP C CA 1
ATOM 4629 C C . ASP C 1 52 ? 47.87800 75.97300 27.38000 1.000 51.00875 53 ASP C C 1
ATOM 4630 O O . ASP C 1 52 ? 48.07800 75.87200 26.17800 1.000 49.76123 53 ASP C O 1
ATOM 4635 N N . ILE C 1 53 ? 46.69500 75.71100 27.95000 1.000 46.03183 54 ILE C N 1
ATOM 4636 C CA . ILE C 1 53 ? 45.43500 75.60500 27.20200 1.000 44.48691 54 ILE C CA 1
ATOM 4637 C C . ILE C 1 53 ? 44.37300 76.36200 27.98300 1.000 44.64483 54 ILE C C 1
ATOM 4638 O O . ILE C 1 53 ? 44.25200 76.17200 29.18500 1.000 47.17934 54 ILE C O 1
ATOM 4643 N N . ILE C 1 54 ? 43.59600 77.20800 27.31300 1.000 47.22672 55 ILE C N 1
ATOM 4644 C CA . ILE C 1 54 ? 42.49900 77.85600 27.95200 1.000 41.05755 55 ILE C CA 1
ATOM 4645 C C . ILE C 1 54 ? 41.22800 77.86500 27.11000 1.000 44.85538 55 ILE C C 1
ATOM 4646 O O . ILE C 1 54 ? 41.24100 78.23100 25.95000 1.000 41.57341 55 ILE C O 1
ATOM 4651 N N . LEU C 1 55 ? 40.14500 77.42500 27.76800 1.000 40.94701 56 LEU C N 1
ATOM 4652 C CA . LEU C 1 55 ? 38.80700 77.45700 27.15000 1.000 46.03973 56 LEU C CA 1
ATOM 4653 C C . LEU C 1 55 ? 38.15600 78.77900 27.51500 1.000 44.45796 56 LEU C C 1
ATOM 4654 O O . LEU C 1 55 ? 38.09000 79.10300 28.69900 1.000 45.76865 56 LEU C O 1
ATOM 4659 N N . VAL C 1 56 ? 37.75500 79.52500 26.51100 1.000 40.82068 57 VAL C N 1
ATOM 4660 C CA . VAL C 1 56 ? 37.05600 80.78100 26.68700 1.000 40.76541 57 VAL C CA 1
ATOM 4661 C C . VAL C 1 56 ? 35.64000 80.58300 26.19300 1.000 46.40820 57 VAL C C 1
ATOM 4662 O O . VAL C 1 56 ? 35.41800 80.03500 25.12500 1.000 55.35927 57 VAL C O 1
ATOM 4666 N N . MET C 1 57 ? 34.67100 81.00100 27.01500 1.000 59.06761 58 MET C N 1
ATOM 4667 C CA . MET C 1 57 ? 33.24700 80.91300 26.72700 1.000 51.35353 58 MET C CA 1
ATOM 4668 C C . MET C 1 57 ? 32.62400 82.28800 26.66600 1.000 63.58920 58 MET C C 1
ATOM 4669 O O . MET C 1 57 ? 33.15900 83.26900 27.25000 1.000 49.04272 58 MET C O 1
ATOM 4674 N N . GLU C 1 58 ? 31.44200 82.32700 26.04100 1.000 55.25399 59 GLU C N 1
ATOM 4675 C CA . GLU C 1 58 ? 30.63300 83.52700 25.83800 1.000 67.04488 59 GLU C CA 1
ATOM 4676 C C . GLU C 1 58 ? 31.26300 84.47000 24.78300 1.000 57.63586 59 GLU C C 1
ATOM 4677 O O . GLU C 1 58 ? 31.05000 85.66600 24.83700 1.000 64.29455 59 GLU C O 1
ATOM 4683 N N . ILE C 1 59 ? 31.99900 83.91100 23.81600 1.000 57.77272 60 ILE C N 1
ATOM 4684 C CA . ILE C 1 59 ? 32.40500 84.66400 22.62700 1.000 56.67258 60 ILE C CA 1
ATOM 4685 C C . ILE C 1 59 ? 31.19000 84.89700 21.74900 1.000 61.13365 60 ILE C C 1
ATOM 4686 O O . ILE C 1 59 ? 30.54100 83.93200 21.33500 1.000 61.22313 60 ILE C O 1
ATOM 4691 N N . LYS C 1 60 ? 30.89200 86.17300 21.48800 1.000 57.59638 61 LYS C N 1
ATOM 4692 C CA . LYS C 1 60 ? 29.76200 86.61200 20.68400 1.000 67.98184 61 LYS C CA 1
ATOM 4693 C C . LYS C 1 60 ? 30.23500 87.56900 19.57900 1.000 79.86747 61 LYS C C 1
ATOM 4694 O O . LYS C 1 60 ? 30.43400 88.72700 19.83200 1.000 89.25544 61 LYS C O 1
ATOM 4700 N N . ASP C 1 61 ? 30.40600 87.07300 18.35300 1.000 90.41610 62 ASP C N 1
ATOM 4701 C CA . ASP C 1 61 ? 30.56600 87.91600 17.15200 1.000 102.55440 62 ASP C CA 1
ATOM 4702 C C . ASP C 1 61 ? 30.49800 87.10700 15.84100 1.000 104.06511 62 ASP C C 1
ATOM 4703 O O . ASP C 1 61 ? 30.93400 85.97400 15.80400 1.000 102.60178 62 ASP C O 1
ATOM 4708 N N . SER C 1 62 ? 30.00000 87.72500 14.77100 1.000 101.84905 63 SER C N 1
ATOM 4709 C CA . SER C 1 62 ? 29.78500 86.97300 13.50600 1.000 109.57893 63 SER C CA 1
ATOM 4710 C C . SER C 1 62 ? 30.95600 87.12000 12.53300 1.000 112.81353 63 SER C C 1
ATOM 4711 O O . SER C 1 62 ? 30.80400 86.68900 11.37900 1.000 112.10028 63 SER C O 1
ATOM 4714 N N . ASN C 1 63 ? 32.06400 87.72100 12.99400 1.000 105.82585 64 ASN C N 1
ATOM 4715 C CA . ASN C 1 63 ? 33.25000 87.97600 12.13200 1.000 98.35390 64 ASN C CA 1
ATOM 4716 C C . ASN C 1 63 ? 34.50800 87.38100 12.78500 1.000 103.51241 64 ASN C C 1
ATOM 4717 O O . ASN C 1 63 ? 34.58700 86.14400 12.84400 1.000 97.78804 64 ASN C O 1
ATOM 4722 N N . ASN C 1 64 ? 35.39000 88.23200 13.25800 1.000 108.29983 65 ASN C N 1
ATOM 4723 C CA . ASN C 1 64 ? 36.51300 87.64900 14.00900 1.000 107.66028 65 ASN C CA 1
ATOM 4724 C C . ASN C 1 64 ? 36.81200 88.54700 15.19500 1.000 112.50559 65 ASN C C 1
ATOM 4725 O O . ASN C 1 64 ? 36.42700 89.72800 15.16100 1.000 107.17074 65 ASN C O 1
ATOM 4730 N N . ARG C 1 65 ? 37.38900 87.95700 16.26400 1.000 128.07588 66 ARG C N 1
ATOM 4731 C CA . ARG C 1 65 ? 37.77300 88.67000 17.52100 1.000 127.91534 66 ARG C CA 1
ATOM 4732 C C . ARG C 1 65 ? 38.87300 87.83300 18.17400 1.000 122.16202 66 ARG C C 1
ATOM 4733 O O . ARG C 1 65 ? 39.57600 88.35700 19.06100 1.000 123.37006 66 ARG C O 1
ATOM 4741 N N . ILE C 1 66 ? 38.97900 86.56400 17.77900 1.000 107.18127 67 ILE C N 1
ATOM 4742 C CA . ILE C 1 66 ? 40.01600 85.64600 18.30600 1.000 95.89834 67 ILE C CA 1
ATOM 4743 C C . ILE C 1 66 ? 41.32400 85.99100 17.59200 1.000 99.69880 67 ILE C C 1
ATOM 4744 O O . ILE C 1 66 ? 42.39200 85.69700 18.13200 1.000 90.79773 67 ILE C O 1
ATOM 4749 N N . CYS C 1 67 ? 41.28500 86.58800 16.40200 1.000 90.98196 68 CYS C N 1
ATOM 4750 C CA . CYS C 1 67 ? 42.55900 87.03700 15.76000 1.000 99.77775 68 CYS C CA 1
ATOM 4751 C C . CYS C 1 67 ? 43.14000 88.26300 16.50900 1.000 91.48992 68 CYS C C 1
ATOM 4752 O O . CYS C 1 67 ? 44.35300 88.21200 16.76000 1.000 84.21010 68 CYS C O 1
ATOM 4755 N N . PRO C 1 68 ? 42.40300 89.34700 16.86100 1.000 100.53837 69 PRO C N 1
ATOM 4756 C CA . PRO C 1 68 ? 42.96900 90.39500 17.70400 1.000 100.90420 69 PRO C CA 1
ATOM 4757 C C . PRO C 1 68 ? 43.60100 89.80700 18.97200 1.000 88.01582 69 PRO C C 1
ATOM 4758 O O . PRO C 1 68 ? 44.59900 90.33300 19.39600 1.000 102.03855 69 PRO C O 1
ATOM 4762 N N . ILE C 1 69 ? 43.02300 88.75100 19.54500 1.000 79.69113 70 ILE C N 1
ATOM 4763 C CA . ILE C 1 69 ? 43.59300 88.24600 20.82000 1.000 79.04369 70 ILE C CA 1
ATOM 4764 C C . ILE C 1 69 ? 44.95400 87.64200 20.49200 1.000 81.90982 70 ILE C C 1
ATOM 4765 O O . ILE C 1 69 ? 45.89500 87.90200 21.23800 1.000 78.34360 70 ILE C O 1
ATOM 4770 N N . LEU C 1 70 ? 45.06100 86.93800 19.36800 1.000 74.17995 71 LEU C N 1
ATOM 4771 C CA . LEU C 1 70 ? 46.31000 86.24300 19.02400 1.000 72.21919 71 LEU C CA 1
ATOM 4772 C C . LEU C 1 70 ? 47.40400 87.23900 18.64000 1.000 87.74473 71 LEU C C 1
ATOM 4773 O O . LEU C 1 70 ? 48.57700 86.99600 18.90700 1.000 84.74700 71 LEU C O 1
ATOM 4778 N N . MET C 1 71 ? 47.03100 88.40000 18.11200 1.000 90.64508 72 MET C N 1
ATOM 4779 C CA . MET C 1 71 ? 48.10400 89.39600 17.87400 1.000 95.09035 72 MET C CA 1
ATOM 4780 C C . MET C 1 71 ? 48.54000 89.94700 19.23700 1.000 100.91736 72 MET C C 1
ATOM 4781 O O . MET C 1 71 ? 49.74800 89.94800 19.49700 1.000 101.07528 72 MET C O 1
ATOM 4786 N N . GLU C 1 72 ? 47.58500 90.31300 20.09300 1.000 96.89583 73 GLU C N 1
ATOM 4787 C CA . GLU C 1 72 ? 47.91200 90.78800 21.43800 1.000 97.44589 73 GLU C CA 1
ATOM 4788 C C . GLU C 1 72 ? 48.81400 89.80000 22.17700 1.000 89.50284 73 GLU C C 1
ATOM 4789 O O . GLU C 1 72 ? 49.81100 90.16700 22.78300 1.000 94.21130 73 GLU C O 1
ATOM 4795 N N . LYS C 1 73 ? 48.51600 88.51700 22.03800 1.000 87.54208 74 LYS C N 1
ATOM 4796 C CA . LYS C 1 73 ? 49.25800 87.48300 22.79400 1.000 84.25484 74 LYS C CA 1
ATOM 4797 C C . LYS C 1 73 ? 50.63900 87.20300 22.21900 1.000 94.41922 74 LYS C C 1
ATOM 4798 O O . LYS C 1 73 ? 51.47400 86.66500 22.96400 1.000 89.38703 74 LYS C O 1
ATOM 4804 N N . LEU C 1 74 ? 50.86100 87.49000 20.94200 1.000 97.45116 75 LEU C N 1
ATOM 4805 C CA . LEU C 1 74 ? 52.15100 87.09700 20.31900 1.000 96.91952 75 LEU C CA 1
ATOM 4806 C C . LEU C 1 74 ? 52.92400 88.34600 19.90900 1.000 104.25724 75 LEU C C 1
ATOM 4807 O O . LEU C 1 74 ? 53.82200 88.19500 19.07000 1.000 104.97574 75 LEU C O 1
ATOM 4812 N N . ASN C 1 75 ? 52.54800 89.52700 20.42100 1.000 122.88052 76 ASN C N 1
ATOM 4813 C CA . ASN C 1 75 ? 53.19500 90.81100 20.02100 1.000 133.48706 76 ASN C CA 1
ATOM 4814 C C . ASN C 1 75 ? 54.68800 90.94800 20.32200 1.000 142.56183 76 ASN C C 1
ATOM 4815 O O . ASN C 1 75 ? 55.45800 91.25000 19.38600 1.000 155.47917 76 ASN C O 1
ATOM 4820 N N . ARG C 1 76 ? 55.01600 90.90300 21.60200 1.000 156.45560 77 ARG C N 1
ATOM 4821 C CA . ARG C 1 76 ? 56.43800 90.86200 21.98900 1.000 175.21048 77 ARG C CA 1
ATOM 4822 C C . ARG C 1 76 ? 56.44900 89.51900 22.68700 1.000 174.25247 77 ARG C C 1
ATOM 4823 O O . ARG C 1 76 ? 55.59500 89.32800 23.56700 1.000 178.49245 77 ARG C O 1
ATOM 4831 N N . ASN C 1 77 ? 57.31600 88.61200 22.26800 1.000 166.09360 78 ASN C N 1
ATOM 4832 C CA . ASN C 1 77 ? 57.19700 87.23500 22.80800 1.000 167.87539 78 ASN C CA 1
ATOM 4833 C C . ASN C 1 77 ? 57.46000 87.29800 24.31700 1.000 182.61137 78 ASN C C 1
ATOM 4834 O O . ASN C 1 77 ? 58.62400 87.51800 24.68400 1.000 185.27221 78 ASN C O 1
ATOM 4839 N N . SER C 1 78 ? 56.42200 87.12900 25.13800 1.000 184.53265 79 SER C N 1
ATOM 4840 C CA . SER C 1 78 ? 56.58000 87.29500 26.60600 1.000 184.92480 79 SER C CA 1
ATOM 4841 C C . SER C 1 78 ? 57.80400 86.52900 27.10800 1.000 191.61245 79 SER C C 1
ATOM 4842 O O . SER C 1 78 ? 58.67100 87.16500 27.74200 1.000 183.71413 79 SER C O 1
ATOM 4845 N N . ARG C 1 79 ? 57.86800 85.22400 26.83200 1.000 181.16646 80 ARG C N 1
ATOM 4846 C CA . ARG C 1 79 ? 59.01200 84.41400 27.32000 1.000 181.61125 80 ARG C CA 1
ATOM 4847 C C . ARG C 1 79 ? 59.98800 84.19800 26.16000 1.000 181.06118 80 ARG C C 1
ATOM 4848 O O . ARG C 1 79 ? 60.77700 83.24100 26.24900 1.000 178.33191 80 ARG C O 1
ATOM 4856 N N . ARG C 1 80 ? 59.92800 85.04900 25.12200 1.000 192.18357 81 ARG C N 1
ATOM 4857 C CA . ARG C 1 80 ? 60.85800 84.93600 23.96700 1.000 186.40130 81 ARG C CA 1
ATOM 4858 C C . ARG C 1 80 ? 60.79500 83.51700 23.38000 1.000 178.55299 81 ARG C C 1
ATOM 4859 O O . ARG C 1 80 ? 61.77200 82.76300 23.56100 1.000 193.44688 81 ARG C O 1
ATOM 4867 N N . GLY C 1 81 ? 59.71900 83.17900 22.66700 1.000 137.20066 82 GLY C N 1
ATOM 4868 C CA . GLY C 1 81 ? 59.64200 81.83800 22.06300 1.000 134.99250 82 GLY C CA 1
ATOM 4869 C C . GLY C 1 81 ? 58.27700 81.21600 22.27800 1.000 140.71424 82 GLY C C 1
ATOM 4870 O O . GLY C 1 81 ? 58.11000 80.03100 21.93300 1.000 139.45093 82 GLY C O 1
ATOM 4871 N N . ILE C 1 82 ? 57.34700 82.00800 22.81700 1.000 138.16393 83 ILE C N 1
ATOM 4872 C CA . ILE C 1 82 ? 55.98400 81.49500 23.12300 1.000 132.77381 83 ILE C CA 1
ATOM 4873 C C . ILE C 1 82 ? 55.02100 81.89400 22.00900 1.000 123.29110 83 ILE C C 1
ATOM 4874 O O . ILE C 1 82 ? 54.72800 83.09100 21.85500 1.000 125.09131 83 ILE C O 1
ATOM 4879 N N . THR C 1 83 ? 54.60300 80.92700 21.20400 1.000 110.69485 84 THR C N 1
ATOM 4880 C CA . THR C 1 83 ? 53.54500 81.25900 20.22200 1.000 98.40654 84 THR C CA 1
ATOM 4881 C C . THR C 1 83 ? 52.25900 80.55600 20.62500 1.000 99.29348 84 THR C C 1
ATOM 4882 O O . THR C 1 83 ? 52.31900 79.46300 21.19600 1.000 82.06773 84 THR C O 1
ATOM 4886 N N . TYR C 1 84 ? 51.14800 81.20500 20.33700 1.000 77.38823 85 TYR C N 1
ATOM 4887 C CA . TYR C 1 84 ? 49.84500 80.62200 20.67200 1.000 73.32984 85 TYR C CA 1
ATOM 4888 C C . TYR C 1 84 ? 49.02400 80.47500 19.40600 1.000 72.12181 85 TYR C C 1
ATOM 4889 O O . TYR C 1 84 ? 49.32400 81.14900 18.41700 1.000 90.01606 85 TYR C O 1
ATOM 4898 N N . ASN C 1 85 ? 48.03500 79.60800 19.45000 1.000 66.48692 86 ASN C N 1
ATOM 4899 C CA . ASN C 1 85 ? 47.08900 79.39000 18.36400 1.000 65.30783 86 ASN C CA 1
ATOM 4900 C C . ASN C 1 85 ? 45.73600 79.08400 19.02200 1.000 68.59507 86 ASN C C 1
ATOM 4901 O O . ASN C 1 85 ? 45.62900 79.01000 20.24100 1.000 56.63047 86 ASN C O 1
ATOM 4906 N N . TYR C 1 86 ? 44.74700 78.90100 18.15300 1.000 68.88984 87 TYR C N 1
ATOM 4907 C CA . TYR C 1 86 ? 43.37300 78.71400 18.64100 1.000 66.91065 87 TYR C CA 1
ATOM 4908 C C . TYR C 1 86 ? 42.51600 77.85300 17.72800 1.000 53.70644 87 TYR C C 1
ATOM 4909 O O . TYR C 1 86 ? 42.82400 77.74500 16.53200 1.000 54.34336 87 TYR C O 1
ATOM 4918 N N . VAL C 1 87 ? 41.54500 77.16500 18.30700 1.000 58.30436 88 VAL C N 1
ATOM 4919 C CA . VAL C 1 87 ? 40.48300 76.53400 17.54700 1.000 54.30388 88 VAL C CA 1
ATOM 4920 C C . VAL C 1 87 ? 39.20700 77.03100 18.15900 1.000 44.47902 88 VAL C C 1
ATOM 4921 O O . VAL C 1 87 ? 39.12400 77.18200 19.33600 1.000 47.84258 88 VAL C O 1
ATOM 4925 N N . ILE C 1 88 ? 38.21000 77.31400 17.33400 1.000 46.86878 89 ILE C N 1
ATOM 4926 C CA . ILE C 1 88 ? 36.92700 77.84400 17.77000 1.000 43.38415 89 ILE C CA 1
ATOM 4927 C C . ILE C 1 88 ? 35.78000 77.03800 17.15600 1.000 47.25830 89 ILE C C 1
ATOM 4928 O O . ILE C 1 88 ? 35.87800 76.55800 16.03200 1.000 44.20267 89 ILE C O 1
ATOM 4933 N N . SER C 1 89 ? 34.70100 76.87600 17.92600 1.000 47.07143 90 SER C N 1
ATOM 4934 C CA . SER C 1 89 ? 33.49400 76.17200 17.49700 1.000 42.08399 90 SER C CA 1
ATOM 4935 C C . SER C 1 89 ? 32.76400 77.00700 16.48700 1.000 43.85789 90 SER C C 1
ATOM 4936 O O . SER C 1 89 ? 33.11800 78.14700 16.29000 1.000 44.81064 90 SER C O 1
ATOM 4939 N N . SER C 1 90 ? 31.73100 76.43700 15.85500 1.000 52.39312 91 SER C N 1
ATOM 4940 C CA . SER C 1 90 ? 30.68200 77.18800 15.16900 1.000 47.17671 91 SER C CA 1
ATOM 4941 C C . SER C 1 90 ? 29.84300 77.97500 16.16100 1.000 52.54051 91 SER C C 1
ATOM 4942 O O . SER C 1 90 ? 29.99400 77.83400 17.40500 1.000 54.88816 91 SER C O 1
ATOM 4945 N N . ARG C 1 91 ? 28.90800 78.74400 15.60200 1.000 51.37721 92 ARG C N 1
ATOM 4946 C CA . ARG C 1 91 ? 27.99400 79.56900 16.35300 1.000 57.87799 92 ARG C CA 1
ATOM 4947 C C . ARG C 1 91 ? 26.78000 78.74800 16.82000 1.000 55.74089 92 ARG C C 1
ATOM 4948 O O . ARG C 1 91 ? 25.95600 78.33900 16.02700 1.000 53.71697 92 ARG C O 1
ATOM 4956 N N . LEU C 1 92 ? 26.69200 78.56100 18.13500 1.000 50.19023 93 LEU C N 1
ATOM 4957 C CA . LEU C 1 92 ? 25.76500 77.66700 18.78700 1.000 52.37996 93 LEU C CA 1
ATOM 4958 C C . LEU C 1 92 ? 24.72400 78.43700 19.59400 1.000 57.78588 93 LEU C C 1
ATOM 4959 O O . LEU C 1 92 ? 25.05300 79.31700 20.40500 1.000 63.12336 93 LEU C O 1
ATOM 4964 N N . GLY C 1 93 ? 23.48300 77.97700 19.47800 1.000 57.23055 94 GLY C N 1
ATOM 4965 C CA . GLY C 1 93 ? 22.36700 78.57800 20.22100 1.000 69.39779 94 GLY C CA 1
ATOM 4966 C C . GLY C 1 93 ? 21.07000 78.07400 19.63000 1.000 98.01965 94 GLY C C 1
ATOM 4967 O O . GLY C 1 93 ? 20.84700 78.35000 18.43900 1.000 101.55428 94 GLY C O 1
ATOM 4968 N N . ARG C 1 94 ? 20.26000 77.33300 20.39600 1.000 125.62822 95 ARG C N 1
ATOM 4969 C CA . ARG C 1 94 ? 19.02400 76.70800 19.83900 1.000 132.28428 95 ARG C CA 1
ATOM 4970 C C . ARG C 1 94 ? 18.03700 77.78200 19.36500 1.000 147.44926 95 ARG C C 1
ATOM 4971 O O . ARG C 1 94 ? 17.21000 77.46600 18.48700 1.000 130.68146 95 ARG C O 1
ATOM 4979 N N . ASN C 1 95 ? 18.11100 78.97800 19.94800 1.000 173.60503 96 ASN C N 1
ATOM 4980 C CA . ASN C 1 95 ? 17.23300 80.09700 19.52700 1.000 167.26479 96 ASN C CA 1
ATOM 4981 C C . ASN C 1 95 ? 18.13700 81.30600 19.30700 1.000 159.27436 96 ASN C C 1
ATOM 4982 O O . ASN C 1 95 ? 18.26000 82.09400 20.24800 1.000 172.47331 96 ASN C O 1
ATOM 4987 N N . THR C 1 96 ? 18.73300 81.44500 18.11500 1.000 111.82393 97 THR C N 1
ATOM 4988 C CA . THR C 1 96 ? 19.71900 82.53500 17.86300 1.000 92.97694 97 THR C CA 1
ATOM 4989 C C . THR C 1 96 ? 20.60100 82.70200 19.11800 1.000 100.72787 97 THR C C 1
ATOM 4990 O O . THR C 1 96 ? 21.20800 81.69300 19.50700 1.000 90.26345 97 THR C O 1
ATOM 4994 N N . TYR C 1 97 ? 20.67000 83.90300 19.71600 1.000 104.61781 98 TYR C N 1
ATOM 4995 C CA . TYR C 1 97 ? 21.52500 84.13100 20.91600 1.000 82.76255 98 TYR C CA 1
ATOM 4996 C C . TYR C 1 97 ? 22.86100 83.31600 20.92700 1.000 77.94092 98 TYR C C 1
ATOM 4997 O O . TYR C 1 97 ? 23.23200 82.60900 21.88200 1.000 81.87561 98 TYR C O 1
ATOM 5006 N N . LYS C 1 98 ? 23.58800 83.41500 19.83000 1.000 64.02610 99 LYS C N 1
ATOM 5007 C CA . LYS C 1 98 ? 24.64200 82.44800 19.53700 1.000 69.87154 99 LYS C CA 1
ATOM 5008 C C . LYS C 1 98 ? 25.90300 82.77100 20.28900 1.000 58.93601 99 LYS C C 1
ATOM 5009 O O . LYS C 1 98 ? 26.22000 83.91600 20.50300 1.000 58.72809 99 LYS C O 1
ATOM 5015 N N . GLU C 1 99 ? 26.63600 81.72700 20.66100 1.000 58.71230 100 GLU C N 1
ATOM 5016 C CA . GLU C 1 99 ? 27.93200 81.83500 21.30400 1.000 56.39097 100 GLU C CA 1
ATOM 5017 C C . GLU C 1 99 ? 28.89400 80.86600 20.63400 1.000 51.18245 100 GLU C C 1
ATOM 5018 O O . GLU C 1 99 ? 28.48600 79.94600 19.95100 1.000 48.35580 100 GLU C O 1
ATOM 5024 N N . GLN C 1 100 ? 30.17800 81.06000 20.91500 1.000 46.88194 101 GLN C N 1
ATOM 5025 C CA . GLN C 1 100 ? 31.22100 80.15400 20.51200 1.000 51.08507 101 GLN C CA 1
ATOM 5026 C C . GLN C 1 100 ? 32.04600 79.75800 21.71400 1.000 46.28713 101 GLN C C 1
ATOM 5027 O O . GLN C 1 100 ? 32.17900 80.54700 22.65600 1.000 49.64543 101 GLN C O 1
ATOM 5033 N N . TYR C 1 101 ? 32.55000 78.51500 21.68000 1.000 41.75501 102 TYR C N 1
ATOM 5034 C CA . TYR C 1 101 ? 33.59900 78.02000 22.53600 1.000 42.44456 102 TYR C CA 1
ATOM 5035 C C . TYR C 1 101 ? 34.88800 78.18700 21.74800 1.000 48.81638 102 TYR C C 1
ATOM 5036 O O . TYR C 1 101 ? 34.91300 77.83800 20.57700 1.000 50.40868 102 TYR C O 1
ATOM 5045 N N . ALA C 1 102 ? 35.94400 78.72000 22.39200 1.000 47.05301 103 ALA C N 1
ATOM 5046 C CA . ALA C 1 102 ? 37.28100 78.77900 21.82800 1.000 41.14441 103 ALA C CA 1
ATOM 5047 C C . ALA C 1 102 ? 38.30300 78.18400 22.75600 1.000 42.66827 103 ALA C C 1
ATOM 5048 O O . ALA C 1 102 ? 38.20800 78.33000 23.95200 1.000 48.86639 103 ALA C O 1
ATOM 5050 N N . PHE C 1 103 ? 39.27000 77.46600 22.19300 1.000 45.17647 104 PHE C N 1
ATOM 5051 C CA . PHE C 1 103 ? 40.41000 76.97400 22.91000 1.000 46.07921 104 PHE C CA 1
ATOM 5052 C C . PHE C 1 103 ? 41.62400 77.72100 22.39200 1.000 47.50043 104 PHE C C 1
ATOM 5053 O O . PHE C 1 103 ? 41.88300 77.74700 21.18800 1.000 52.59578 104 PHE C O 1
ATOM 5061 N N . LEU C 1 104 ? 42.34300 78.38100 23.29300 1.000 55.82248 105 LEU C N 1
ATOM 5062 C CA . LEU C 1 104 ? 43.62300 79.03100 22.98400 1.000 50.40868 105 LEU C CA 1
ATOM 5063 C C . LEU C 1 104 ? 44.67400 78.14300 23.57200 1.000 54.12491 105 LEU C C 1
ATOM 5064 O O . LEU C 1 104 ? 44.49600 77.66900 24.69300 1.000 53.81172 105 LEU C O 1
ATOM 5069 N N . TYR C 1 105 ? 45.77600 77.90900 22.85600 1.000 53.10110 106 TYR C N 1
ATOM 5070 C CA . TYR C 1 105 ? 46.83800 77.01500 23.35100 1.000 53.84593 106 TYR C CA 1
ATOM 5071 C C . TYR C 1 105 ? 48.22200 77.39000 22.88700 1.000 59.99667 106 TYR C C 1
ATOM 5072 O O . TYR C 1 105 ? 48.38000 78.02500 21.85200 1.000 63.06809 106 TYR C O 1
ATOM 5081 N N . LYS C 1 106 ? 49.23600 76.95700 23.63600 1.000 63.74712 107 LYS C N 1
ATOM 5082 C CA . LYS C 1 106 ? 50.62700 77.16200 23.22700 1.000 65.93159 107 LYS C CA 1
ATOM 5083 C C . LYS C 1 106 ? 51.04000 76.15500 22.18000 1.000 67.85024 107 LYS C C 1
ATOM 5084 O O . LYS C 1 106 ? 51.24400 75.01000 22.49700 1.000 68.15554 107 LYS C O 1
ATOM 5090 N N . GLU C 1 107 ? 51.19200 76.62500 20.93700 1.000 74.24311 108 GLU C N 1
ATOM 5091 C CA . GLU C 1 107 ? 51.62700 75.83400 19.77300 1.000 76.72499 108 GLU C CA 1
ATOM 5092 C C . GLU C 1 107 ? 52.73200 74.81600 20.00600 1.000 77.74090 108 GLU C C 1
ATOM 5093 O O . GLU C 1 107 ? 52.61100 73.67000 19.56500 1.000 82.98363 108 GLU C O 1
ATOM 5099 N N . LYS C 1 108 ? 53.82800 75.16000 20.66100 1.000 76.10913 109 LYS C N 1
ATOM 5100 C CA . LYS C 1 108 ? 54.96400 74.19900 20.74400 1.000 79.95959 109 LYS C CA 1
ATOM 5101 C C . LYS C 1 108 ? 54.74800 73.15800 21.83400 1.000 84.55751 109 LYS C C 1
ATOM 5102 O O . LYS C 1 108 ? 55.53200 72.19800 21.88100 1.000 86.82094 109 LYS C O 1
ATOM 5108 N N . LEU C 1 109 ? 53.73400 73.33700 22.67600 1.000 83.64424 110 LEU C N 1
ATOM 5109 C CA . LEU C 1 109 ? 53.51100 72.42900 23.79700 1.000 71.66649 110 LEU C CA 1
ATOM 5110 C C . LEU C 1 109 ? 52.41200 71.42500 23.52900 1.000 75.78540 110 LEU C C 1
ATOM 5111 O O . LEU C 1 109 ? 52.48100 70.30200 24.01000 1.000 74.07467 110 LEU C O 1
ATOM 5116 N N . VAL C 1 110 ? 51.37600 71.86200 22.80300 1.000 65.61839 111 VAL C N 1
ATOM 5117 C CA . VAL C 1 110 ? 50.27800 71.01400 22.38100 1.000 72.37447 111 VAL C CA 1
ATOM 5118 C C . VAL C 1 110 ? 49.79500 71.34300 20.98700 1.000 65.02622 111 VAL C C 1
ATOM 5119 O O . VAL C 1 110 ? 50.01200 72.41600 20.50500 1.000 74.95899 111 VAL C O 1
ATOM 5123 N N . SER C 1 111 ? 49.07900 70.39200 20.39200 1.000 53.80645 112 SER C N 1
ATOM 5124 C CA . SER C 1 111 ? 48.36900 70.54300 19.13300 1.000 52.87476 112 SER C CA 1
ATOM 5125 C C . SER C 1 111 ? 46.98400 69.87400 19.20000 1.000 53.50905 112 SER C C 1
ATOM 5126 O O . SER C 1 111 ? 46.73100 69.02700 20.06500 1.000 51.45354 112 SER C O 1
ATOM 5129 N N . VAL C 1 112 ? 46.11000 70.28900 18.28000 1.000 55.35401 113 VAL C N 1
ATOM 5130 C CA . VAL C 1 112 ? 44.77700 69.75400 18.10300 1.000 51.17719 113 VAL C CA 1
ATOM 5131 C C . VAL C 1 112 ? 44.83800 68.60800 17.07600 1.000 54.22492 113 VAL C C 1
ATOM 5132 O O . VAL C 1 112 ? 45.23500 68.81300 15.96600 1.000 52.76159 113 VAL C O 1
ATOM 5136 N N . LYS C 1 113 ? 44.49000 67.39100 17.49100 1.000 46.45557 114 LYS C N 1
ATOM 5137 C CA . LYS C 1 113 ? 44.40500 66.28400 16.60500 1.000 48.67689 114 LYS C CA 1
ATOM 5138 C C . LYS C 1 113 ? 43.05000 66.31600 15.85400 1.000 49.46383 114 LYS C C 1
ATOM 5139 O O . LYS C 1 113 ? 43.00100 66.18500 14.64400 1.000 49.56384 114 LYS C O 1
ATOM 5145 N N A ARG C 1 114 ? 41.97600 66.49600 16.62700 0.700 45.41597 115 ARG C N 1
ATOM 5146 N N B ARG C 1 114 ? 41.97500 66.48800 16.62900 0.300 45.59231 115 ARG C N 1
ATOM 5147 C CA A ARG C 1 114 ? 40.61600 66.47400 16.03700 0.700 48.86375 115 ARG C CA 1
ATOM 5148 C CA B ARG C 1 114 ? 40.62100 66.49700 16.02500 0.300 49.25591 115 ARG C CA 1
ATOM 5149 C C A ARG C 1 114 ? 39.62500 67.24500 16.90700 0.700 53.81698 115 ARG C C 1
ATOM 5150 C C B ARG C 1 114 ? 39.62100 67.23600 16.91000 0.300 54.13281 115 ARG C C 1
ATOM 5151 O O A ARG C 1 114 ? 39.99000 67.58000 18.03600 0.700 60.93099 115 ARG C O 1
ATOM 5152 O O B ARG C 1 114 ? 39.99900 67.58500 18.03400 0.300 65.38416 115 ARG C O 1
ATOM 5167 N N . SER C 1 115 ? 38.57500 67.76800 16.28900 1.000 43.91842 116 SER C N 1
ATOM 5168 C CA . SER C 1 115 ? 37.50800 68.44300 16.99500 1.000 48.20052 116 SER C CA 1
ATOM 5169 C C . SER C 1 115 ? 36.18800 68.07600 16.36800 1.000 44.59219 116 SER C C 1
ATOM 5170 O O . SER C 1 115 ? 36.14900 67.78300 15.20700 1.000 34.46203 116 SER C O 1
ATOM 5173 N N . TYR C 1 116 ? 35.10900 68.02900 17.16600 1.000 41.42865 117 TYR C N 1
ATOM 5174 C CA . TYR C 1 116 ? 33.78600 67.90000 16.58100 1.000 34.89892 117 TYR C CA 1
ATOM 5175 C C . TYR C 1 116 ? 32.72700 68.41000 17.49800 1.000 35.95957 117 TYR C C 1
ATOM 5176 O O . TYR C 1 116 ? 32.95900 68.52800 18.67300 1.000 37.22815 117 TYR C O 1
ATOM 5185 N N . HIS C 1 117 ? 31.55200 68.70000 16.92800 1.000 38.47567 118 HIS C N 1
ATOM 5186 C CA . HIS C 1 117 ? 30.36400 69.08600 17.68200 1.000 37.17288 118 HIS C CA 1
ATOM 5187 C C . HIS C 1 117 ? 29.54200 67.88500 18.00600 1.000 34.23305 118 HIS C C 1
ATOM 5188 O O . HIS C 1 117 ? 29.16100 67.14500 17.13600 1.000 38.12036 118 HIS C O 1
ATOM 5195 N N . TYR C 1 118 ? 29.25000 67.69400 19.29600 1.000 37.02812 119 TYR C N 1
ATOM 5196 C CA . TYR C 1 118 ? 28.41400 66.60900 19.70700 1.000 37.34395 119 TYR C CA 1
ATOM 5197 C C . TYR C 1 118 ? 27.04500 66.75000 19.04100 1.000 32.80130 119 TYR C C 1
ATOM 5198 O O . TYR C 1 118 ? 26.52200 67.82300 18.95000 1.000 43.41573 119 TYR C O 1
ATOM 5207 N N . HIS C 1 119 ? 26.49900 65.65400 18.53300 1.000 36.19645 120 HIS C N 1
ATOM 5208 C CA . HIS C 1 119 ? 25.12100 65.59800 18.06600 1.000 37.43344 120 HIS C CA 1
ATOM 5209 C C . HIS C 1 119 ? 24.37700 64.29500 18.44200 1.000 34.99104 120 HIS C C 1
ATOM 5210 O O . HIS C 1 119 ? 24.87900 63.24200 18.20700 1.000 46.90036 120 HIS C O 1
ATOM 5217 N N . ASP C 1 120 ? 23.17700 64.37700 19.00300 1.000 54.44600 121 ASP C N 1
ATOM 5218 C CA . ASP C 1 120 ? 22.51000 63.15200 19.49300 1.000 63.67606 121 ASP C CA 1
ATOM 5219 C C . ASP C 1 120 ? 21.72600 62.59900 18.33600 1.000 40.68119 121 ASP C C 1
ATOM 5220 O O . ASP C 1 120 ? 20.71000 63.14400 17.98700 1.000 57.47794 121 ASP C O 1
ATOM 5225 N N . TYR C 1 121 ? 22.20700 61.50300 17.75600 1.000 52.08782 122 TYR C N 1
ATOM 5226 C CA . TYR C 1 121 ? 21.57400 60.92200 16.57800 1.000 62.16272 122 TYR C CA 1
ATOM 5227 C C . TYR C 1 121 ? 20.23300 60.20700 16.89300 1.000 78.38835 122 TYR C C 1
ATOM 5228 O O . TYR C 1 121 ? 19.40300 60.03600 15.97700 1.000 87.31836 122 TYR C O 1
ATOM 5237 N N . GLN C 1 122 ? 19.99500 59.93600 18.18200 1.000 69.80311 123 GLN C N 1
ATOM 5238 C CA . GLN C 1 122 ? 18.75100 59.25600 18.62500 1.000 82.14143 123 GLN C CA 1
ATOM 5239 C C . GLN C 1 122 ? 17.65100 60.24100 19.01200 1.000 78.40677 123 GLN C C 1
ATOM 5240 O O . GLN C 1 122 ? 17.98200 61.26900 19.60500 1.000 83.84163 123 GLN C O 1
ATOM 5246 N N . ASP C 1 123 ? 16.40500 59.89900 18.66000 1.000 117.84044 124 ASP C N 1
ATOM 5247 C CA . ASP C 1 123 ? 15.19500 60.69500 19.00700 1.000 132.73697 124 ASP C CA 1
ATOM 5248 C C . ASP C 1 123 ? 15.43400 62.19300 18.86600 1.000 144.65682 124 ASP C C 1
ATOM 5249 O O . ASP C 1 123 ? 15.99300 62.61600 17.83300 1.000 141.45643 124 ASP C O 1
ATOM 5254 N N . GLY C 1 124 ? 14.93900 62.95900 19.83500 1.000 138.14288 125 GLY C N 1
ATOM 5255 C CA . GLY C 1 124 ? 15.21300 64.40200 19.82900 1.000 131.77106 125 GLY C CA 1
ATOM 5256 C C . GLY C 1 124 ? 16.70300 64.56800 19.64300 1.000 135.39518 125 GLY C C 1
ATOM 5257 O O . GLY C 1 124 ? 17.46600 64.13200 20.52400 1.000 128.26538 125 GLY C O 1
ATOM 5258 N N . ASP C 1 125 ? 17.10500 65.15600 18.52900 1.000 133.14754 126 ASP C N 1
ATOM 5259 C CA . ASP C 1 125 ? 18.54000 65.27300 18.20100 1.000 133.98975 126 ASP C CA 1
ATOM 5260 C C . ASP C 1 125 ? 19.27500 66.56200 18.64700 1.000 138.50871 126 ASP C C 1
ATOM 5261 O O . ASP C 1 125 ? 20.50000 66.53600 18.85900 1.000 128.74965 126 ASP C O 1
ATOM 5266 N N . ALA C 1 126 ? 18.53200 67.67200 18.75600 1.000 143.07242 127 ALA C N 1
ATOM 5267 C CA . ALA C 1 126 ? 19.02900 68.94200 19.31100 1.000 143.10137 127 ALA C CA 1
ATOM 5268 C C . ALA C 1 126 ? 18.24500 69.32100 20.58600 1.000 140.32735 127 ALA C C 1
ATOM 5269 O O . ALA C 1 126 ? 17.99800 70.52000 20.85300 1.000 140.47211 127 ALA C O 1
ATOM 5271 N N . ASP C 1 127 ? 17.94400 68.35800 21.45500 1.000 127.01260 128 ASP C N 1
ATOM 5272 C CA . ASP C 1 127 ? 17.03400 68.69300 22.58500 1.000 106.51803 128 ASP C CA 1
ATOM 5273 C C . ASP C 1 127 ? 17.68600 69.14100 23.89800 1.000 91.03197 128 ASP C C 1
ATOM 5274 O O . ASP C 1 127 ? 17.13400 70.06500 24.50200 1.000 106.54435 128 ASP C O 1
ATOM 5279 N N . VAL C 1 128 ? 18.80500 68.56000 24.32900 1.000 64.69460 129 VAL C N 1
ATOM 5280 C CA . VAL C 1 128 ? 19.27300 68.83700 25.69300 1.000 68.83457 129 VAL C CA 1
ATOM 5281 C C . VAL C 1 128 ? 20.20000 70.06700 25.86400 1.000 60.89678 129 VAL C C 1
ATOM 5282 O O . VAL C 1 128 ? 19.99800 70.89800 26.74300 1.000 60.77308 129 VAL C O 1
ATOM 5286 N N . PHE C 1 129 ? 21.23700 70.16000 25.03600 1.000 44.18161 130 PHE C N 1
ATOM 5287 C CA . PHE C 1 129 ? 22.14000 71.29800 25.07000 1.000 56.21727 130 PHE C CA 1
ATOM 5288 C C . PHE C 1 129 ? 21.69400 72.42200 24.13700 1.000 56.88314 130 PHE C C 1
ATOM 5289 O O . PHE C 1 129 ? 21.34100 72.17300 23.00400 1.000 65.74472 130 PHE C O 1
ATOM 5297 N N . SER C 1 130 ? 21.71400 73.66400 24.62200 1.000 45.94498 131 SER C N 1
ATOM 5298 C CA . SER C 1 130 ? 21.47900 74.82300 23.76400 1.000 57.34109 131 SER C CA 1
ATOM 5299 C C . SER C 1 130 ? 22.77100 75.06100 22.97500 1.000 54.63287 131 SER C C 1
ATOM 5300 O O . SER C 1 130 ? 22.73400 75.32900 21.76700 1.000 63.66816 131 SER C O 1
ATOM 5303 N N . ARG C 1 131 ? 23.89000 74.89400 23.67600 1.000 42.56826 132 ARG C N 1
ATOM 5304 C CA . ARG C 1 131 ? 25.22000 75.00100 23.04000 1.000 53.81435 132 ARG C CA 1
ATOM 5305 C C . ARG C 1 131 ? 25.89100 73.63000 23.13900 1.000 45.35281 132 ARG C C 1
ATOM 5306 O O . ARG C 1 131 ? 26.46600 73.33500 24.19300 1.000 50.59554 132 ARG C O 1
ATOM 5314 N N . GLU C 1 132 ? 25.82600 72.83500 22.07400 1.000 46.08447 133 GLU C N 1
ATOM 5315 C CA . GLU C 1 132 ? 26.37900 71.46500 22.07000 1.000 46.69770 133 GLU C CA 1
ATOM 5316 C C . GLU C 1 132 ? 27.87400 71.53800 22.33100 1.000 45.64758 133 GLU C C 1
ATOM 5317 O O . GLU C 1 132 ? 28.55400 72.36800 21.76800 1.000 45.25543 133 GLU C O 1
ATOM 5323 N N . PRO C 1 133 ? 28.44600 70.69300 23.19500 1.000 39.94163 134 PRO C N 1
ATOM 5324 C CA . PRO C 1 133 ? 29.88400 70.66400 23.38700 1.000 35.14895 134 PRO C CA 1
ATOM 5325 C C . PRO C 1 133 ? 30.68500 70.56100 22.09800 1.000 43.87105 134 PRO C C 1
ATOM 5326 O O . PRO C 1 133 ? 30.34000 69.80400 21.20000 1.000 29.53775 134 PRO C O 1
ATOM 5330 N N . PHE C 1 134 ? 31.75200 71.36900 22.05100 1.000 35.91220 135 PHE C N 1
ATOM 5331 C CA . PHE C 1 134 ? 32.70900 71.39400 20.98900 1.000 36.79915 135 PHE C CA 1
ATOM 5332 C C . PHE C 1 134 ? 33.89100 70.67900 21.57600 1.000 40.06270 135 PHE C C 1
ATOM 5333 O O . PHE C 1 134 ? 34.63000 71.28100 22.32300 1.000 34.50940 135 PHE C O 1
ATOM 5341 N N . VAL C 1 135 ? 33.92700 69.37600 21.30400 1.000 36.11749 136 VAL C N 1
ATOM 5342 C CA . VAL C 1 135 ? 34.94100 68.48300 21.90600 1.000 35.62006 136 VAL C CA 1
ATOM 5343 C C . VAL C 1 135 ? 36.22400 68.50900 21.08900 1.000 43.87631 136 VAL C C 1
ATOM 5344 O O . VAL C 1 135 ? 36.13700 68.48800 19.87000 1.000 41.50234 136 VAL C O 1
ATOM 5348 N N . VAL C 1 136 ? 37.36200 68.57300 21.76700 1.000 37.71768 137 VAL C N 1
ATOM 5349 C CA . VAL C 1 136 ? 38.65300 68.76700 21.12600 1.000 39.64686 137 VAL C CA 1
ATOM 5350 C C . VAL C 1 136 ? 39.62400 67.78800 21.71800 1.000 36.95180 137 VAL C C 1
ATOM 5351 O O . VAL C 1 136 ? 39.66800 67.61000 22.92500 1.000 45.96341 137 VAL C O 1
ATOM 5355 N N . TRP C 1 137 ? 40.39000 67.14600 20.84500 1.000 32.57759 138 TRP C N 1
ATOM 5356 C CA . TRP C 1 137 ? 41.33800 66.09500 21.18300 1.000 36.24908 138 TRP C CA 1
ATOM 5357 C C . TRP C 1 137 ? 42.69900 66.71700 21.04500 1.000 40.85753 138 TRP C C 1
ATOM 5358 O O . TRP C 1 137 ? 43.06900 67.14900 19.96600 1.000 45.03435 138 TRP C O 1
ATOM 5369 N N . PHE C 1 138 ? 43.41700 66.82700 22.16000 1.000 40.91280 139 PHE C N 1
ATOM 5370 C CA . PHE C 1 138 ? 44.73000 67.47100 22.19500 1.000 47.10038 139 PHE C CA 1
ATOM 5371 C C . PHE C 1 138 ? 45.83000 66.44500 22.31000 1.000 51.06139 139 PHE C C 1
ATOM 5372 O O . PHE C 1 138 ? 45.68800 65.45000 23.02100 1.000 47.47938 139 PHE C O 1
ATOM 5380 N N . GLN C 1 139 ? 46.93300 66.70500 21.61600 1.000 51.19298 140 GLN C N 1
ATOM 5381 C CA . GLN C 1 139 ? 48.14300 65.89300 21.68500 1.000 62.61277 140 GLN C CA 1
ATOM 5382 C C . GLN C 1 139 ? 49.11600 66.68300 22.52800 1.000 62.88122 140 GLN C C 1
ATOM 5383 O O . GLN C 1 139 ? 49.26600 67.88800 22.32400 1.000 59.03339 140 GLN C O 1
ATOM 5389 N N . SER C 1 140 ? 49.77000 66.00400 23.47000 1.000 66.30005 141 SER C N 1
ATOM 5390 C CA . SER C 1 140 ? 50.59800 66.66600 24.46400 1.000 73.13245 141 SER C CA 1
ATOM 5391 C C . SER C 1 140 ? 51.90200 65.89700 24.66300 1.000 76.82763 141 SER C C 1
ATOM 5392 O O . SER C 1 140 ? 52.05300 65.16500 25.63900 1.000 73.74305 141 SER C O 1
ATOM 5395 N N . PRO C 1 141 ? 52.88400 66.03400 23.75200 1.000 72.17971 142 PRO C N 1
ATOM 5396 C CA . PRO C 1 141 ? 54.08800 65.20000 23.82000 1.000 84.51803 142 PRO C CA 1
ATOM 5397 C C . PRO C 1 141 ? 54.92800 65.32500 25.12100 1.000 88.39481 142 PRO C C 1
ATOM 5398 O O . PRO C 1 141 ? 55.61800 64.38200 25.46400 1.000 96.56684 142 PRO C O 1
ATOM 5402 N N . HIS C 1 142 ? 54.84500 66.46100 25.82700 1.000 97.46169 143 HIS C N 1
ATOM 5403 C CA . HIS C 1 142 ? 55.66500 66.72200 27.02600 1.000 83.94954 143 HIS C CA 1
ATOM 5404 C C . HIS C 1 142 ? 55.08600 66.31200 28.38000 1.000 85.75765 143 HIS C C 1
ATOM 5405 O O . HIS C 1 142 ? 55.82900 66.19300 29.33400 1.000 94.97718 143 HIS C O 1
ATOM 5412 N N . THR C 1 143 ? 53.80400 65.96400 28.39700 1.000 77.75406 144 THR C N 1
ATOM 5413 C CA . THR C 1 143 ? 53.21700 65.49600 29.66600 1.000 73.97992 144 THR C CA 1
ATOM 5414 C C . THR C 1 143 ? 53.18600 63.97800 29.73700 1.000 83.72320 144 THR C C 1
ATOM 5415 O O . THR C 1 143 ? 53.31200 63.33600 28.69400 1.000 82.64412 144 THR C O 1
ATOM 5419 N N . ALA C 1 144 ? 53.00700 63.45600 30.94100 1.000 87.10255 145 ALA C N 1
ATOM 5420 C CA . ALA C 1 144 ? 52.92300 62.01900 31.19800 1.000 81.91772 145 ALA C CA 1
ATOM 5421 C C . ALA C 1 144 ? 51.74900 61.41600 30.41800 1.000 83.70214 145 ALA C C 1
ATOM 5422 O O . ALA C 1 144 ? 51.86700 60.33800 29.86000 1.000 96.29576 145 ALA C O 1
ATOM 5424 N N . VAL C 1 145 ? 50.60900 62.11000 30.41100 1.000 82.38356 146 VAL C N 1
ATOM 5425 C CA . VAL C 1 145 ? 49.51800 61.77800 29.50400 1.000 72.36394 146 VAL C CA 1
ATOM 5426 C C . VAL C 1 145 ? 49.73800 62.44400 28.14500 1.000 78.86472 146 VAL C C 1
ATOM 5427 O O . VAL C 1 145 ? 49.85900 63.66500 28.05500 1.000 74.45630 146 VAL C O 1
ATOM 5431 N N . LYS C 1 146 ? 49.79500 61.61200 27.09700 1.000 65.17624 147 LYS C N 1
ATOM 5432 C CA . LYS C 1 146 ? 50.22100 62.06200 25.77400 1.000 72.66924 147 LYS C CA 1
ATOM 5433 C C . LYS C 1 146 ? 49.12500 62.71400 24.98200 1.000 55.94881 147 LYS C C 1
ATOM 5434 O O . LYS C 1 146 ? 49.38100 63.47700 24.05600 1.000 61.78636 147 LYS C O 1
ATOM 5440 N N . ASP C 1 147 ? 47.88700 62.41200 25.35300 1.000 53.55642 148 ASP C N 1
ATOM 5441 C CA . ASP C 1 147 ? 46.73900 63.07400 24.76800 1.000 70.31106 148 ASP C CA 1
ATOM 5442 C C . ASP C 1 147 ? 45.50700 63.00000 25.66200 1.000 50.36130 148 ASP C C 1
ATOM 5443 O O . ASP C 1 147 ? 45.35600 62.11100 26.52400 1.000 51.39300 148 ASP C O 1
ATOM 5448 N N . PHE C 1 148 ? 44.62000 63.96000 25.44800 1.000 42.38666 149 PHE C N 1
ATOM 5449 C CA . PHE C 1 148 ? 43.38400 64.03300 26.20300 1.000 43.69734 149 PHE C CA 1
ATOM 5450 C C . PHE C 1 148 ? 42.33000 64.80000 25.41000 1.000 41.50498 149 PHE C C 1
ATOM 5451 O O . PHE C 1 148 ? 42.63600 65.55000 24.46700 1.000 37.18341 149 PHE C O 1
ATOM 5459 N N . VAL C 1 149 ? 41.08400 64.61300 25.83500 1.000 37.22815 150 VAL C N 1
ATOM 5460 C CA . VAL C 1 149 ? 39.94900 65.22400 25.21800 1.000 32.40389 150 VAL C CA 1
ATOM 5461 C C . VAL C 1 149 ? 39.40100 66.20700 26.23300 1.000 36.77283 150 VAL C C 1
ATOM 5462 O O . VAL C 1 149 ? 39.35300 65.90500 27.41300 1.000 34.62784 150 VAL C O 1
ATOM 5466 N N . ILE C 1 150 ? 39.01400 67.39800 25.76100 1.000 33.13029 151 ILE C N 1
ATOM 5467 C CA . ILE C 1 150 ? 38.35300 68.36900 26.54900 1.000 36.23329 151 ILE C CA 1
ATOM 5468 C C . ILE C 1 150 ? 36.95400 68.51600 26.00400 1.000 39.48105 151 ILE C C 1
ATOM 5469 O O . ILE C 1 150 ? 36.77500 68.79400 24.80000 1.000 26.86901 151 ILE C O 1
ATOM 5474 N N . ILE C 1 151 ? 35.99400 68.22600 26.89600 1.000 36.82284 152 ILE C N 1
ATOM 5475 C CA . ILE C 1 151 ? 34.55100 68.39200 26.58800 1.000 33.46191 152 ILE C CA 1
ATOM 5476 C C . ILE C 1 151 ? 34.09000 69.68500 27.30800 1.000 33.54876 152 ILE C C 1
ATOM 5477 O O . ILE C 1 151 ? 33.99000 69.64600 28.53400 1.000 39.50210 152 ILE C O 1
ATOM 5482 N N . PRO C 1 152 ? 33.80500 70.80700 26.59900 1.000 24.77929 153 PRO C N 1
ATOM 5483 C CA . PRO C 1 152 ? 33.31100 72.00100 27.23000 1.000 32.82236 153 PRO C CA 1
ATOM 5484 C C . PRO C 1 152 ? 31.79200 72.13000 27.31600 1.000 37.44660 153 PRO C C 1
ATOM 5485 O O . PRO C 1 152 ? 31.08800 71.62700 26.48400 1.000 41.27863 153 PRO C O 1
ATOM 5489 N N . LEU C 1 153 ? 31.34400 72.81500 28.35300 1.000 41.47866 154 LEU C N 1
ATOM 5490 C CA . LEU C 1 153 ? 29.93800 73.04500 28.46500 1.000 39.34419 154 LEU C CA 1
ATOM 5491 C C . LEU C 1 153 ? 29.64800 74.38400 29.08200 1.000 40.11270 154 LEU C C 1
ATOM 5492 O O . LEU C 1 153 ? 30.25300 74.75400 30.07500 1.000 43.03148 154 LEU C O 1
ATOM 5497 N N . HIS C 1 154 ? 28.69300 75.10000 28.49000 1.000 47.94522 155 HIS C N 1
ATOM 5498 C CA . HIS C 1 154 ? 28.13000 76.27800 29.07400 1.000 50.32182 155 HIS C CA 1
ATOM 5499 C C . HIS C 1 154 ? 26.64500 76.09100 29.08100 1.000 41.98661 155 HIS C C 1
ATOM 5500 O O . HIS C 1 154 ? 26.01800 76.16600 28.09300 1.000 45.72390 155 HIS C O 1
ATOM 5507 N N . THR C 1 155 ? 26.10300 75.82700 30.26700 1.000 52.12467 156 THR C N 1
ATOM 5508 C CA . THR C 1 155 ? 24.70500 75.44900 30.44900 1.000 45.88971 156 THR C CA 1
ATOM 5509 C C . THR C 1 155 ? 23.91200 76.71500 30.54900 1.000 48.14261 156 THR C C 1
ATOM 5510 O O . THR C 1 155 ? 24.42400 77.76800 30.84400 1.000 52.62999 156 THR C O 1
ATOM 5514 N N . THR C 1 156 ? 22.63200 76.57900 30.23400 1.000 54.70130 157 THR C N 1
ATOM 5515 C CA . THR C 1 156 ? 21.58500 77.52700 30.54600 1.000 57.66744 157 THR C CA 1
ATOM 5516 C C . THR C 1 156 ? 21.24200 77.26400 32.00700 1.000 55.92249 157 THR C C 1
ATOM 5517 O O . THR C 1 156 ? 20.98300 76.10800 32.37400 1.000 61.16523 157 THR C O 1
ATOM 5521 N N . PRO C 1 157 ? 21.21900 78.30000 32.87700 1.000 56.29622 158 PRO C N 1
ATOM 5522 C CA . PRO C 1 157 ? 20.99400 78.08700 34.31100 1.000 56.74891 158 PRO C CA 1
ATOM 5523 C C . PRO C 1 157 ? 19.86200 77.13300 34.65100 1.000 56.44887 158 PRO C C 1
ATOM 5524 O O . PRO C 1 157 ? 20.10800 76.18700 35.35700 1.000 48.25052 158 PRO C O 1
ATOM 5528 N N . GLU C 1 158 ? 18.67100 77.34100 34.07400 1.000 53.01425 159 GLU C N 1
ATOM 5529 C CA . GLU C 1 158 ? 17.47800 76.58300 34.45700 1.000 64.66828 159 GLU C CA 1
ATOM 5530 C C . GLU C 1 158 ? 17.42700 75.13900 33.99800 1.000 62.87070 159 GLU C C 1
ATOM 5531 O O . GLU C 1 158 ? 16.55100 74.41400 34.38400 1.000 67.00803 159 GLU C O 1
ATOM 5537 N N . THR C 1 159 ? 18.40300 74.72600 33.19000 1.000 57.52532 160 THR C N 1
ATOM 5538 C CA . THR C 1 159 ? 18.44400 73.33900 32.66200 1.000 56.15673 160 THR C CA 1
ATOM 5539 C C . THR C 1 159 ? 19.76200 72.66600 33.04500 1.000 50.91400 160 THR C C 1
ATOM 5540 O O . THR C 1 159 ? 20.05800 71.62400 32.46800 1.000 50.48237 160 THR C O 1
ATOM 5544 N N . SER C 1 160 ? 20.49400 73.22500 34.00200 1.000 48.99008 161 SER C N 1
ATOM 5545 C CA . SER C 1 160 ? 21.78200 72.67400 34.35300 1.000 52.31417 161 SER C CA 1
ATOM 5546 C C . SER C 1 160 ? 21.78400 71.21200 34.81300 1.000 37.69136 161 SER C C 1
ATOM 5547 O O . SER C 1 160 ? 22.67000 70.47800 34.47000 1.000 40.87069 161 SER C O 1
ATOM 5550 N N . VAL C 1 161 ? 20.80100 70.81100 35.60900 1.000 44.22636 162 VAL C N 1
ATOM 5551 C CA . VAL C 1 161 ? 20.74500 69.43200 36.11900 1.000 47.75309 162 VAL C CA 1
ATOM 5552 C C . VAL C 1 161 ? 20.72500 68.42700 34.95500 1.000 43.50258 162 VAL C C 1
ATOM 5553 O O . VAL C 1 161 ? 21.62000 67.57400 34.86700 1.000 47.43463 162 VAL C O 1
ATOM 5557 N N . LYS C 1 162 ? 19.76200 68.57200 34.04600 1.000 41.08124 163 LYS C N 1
ATOM 5558 C CA . LYS C 1 162 ? 19.74200 67.72600 32.85600 1.000 40.58908 163 LYS C CA 1
ATOM 5559 C C . LYS C 1 162 ? 21.01900 67.80800 32.00500 1.000 49.19274 163 LYS C C 1
ATOM 5560 O O . LYS C 1 162 ? 21.53100 66.78800 31.58800 1.000 49.24275 163 LYS C O 1
ATOM 5566 N N . GLU C 1 163 ? 21.49700 69.02100 31.73600 1.000 44.06844 164 GLU C N 1
ATOM 5567 C CA . GLU C 1 163 ? 22.65800 69.20200 30.82900 1.000 39.74950 164 GLU C CA 1
ATOM 5568 C C . GLU C 1 163 ? 23.90600 68.55800 31.43000 1.000 34.61994 164 GLU C C 1
ATOM 5569 O O . GLU C 1 163 ? 24.62600 67.89200 30.69200 1.000 42.72618 164 GLU C O 1
ATOM 5575 N N . ILE C 1 164 ? 24.13100 68.76000 32.72000 1.000 32.69339 165 ILE C N 1
ATOM 5576 C CA . ILE C 1 164 ? 25.31200 68.18200 33.34800 1.000 38.82571 165 ILE C CA 1
ATOM 5577 C C . ILE C 1 164 ? 25.24600 66.66200 33.30800 1.000 32.64602 165 ILE C C 1
ATOM 5578 O O . ILE C 1 164 ? 26.23500 66.00800 33.04100 1.000 42.75249 165 ILE C O 1
ATOM 5583 N N . ASP C 1 165 ? 24.06500 66.11500 33.56200 1.000 40.41011 166 ASP C N 1
ATOM 5584 C CA . ASP C 1 165 ? 23.83100 64.68400 33.55600 1.000 38.59147 166 ASP C CA 1
ATOM 5585 C C . ASP C 1 165 ? 24.15200 64.07200 32.18600 1.000 48.26105 166 ASP C C 1
ATOM 5586 O O . ASP C 1 165 ? 24.79700 63.02100 32.10900 1.000 44.75537 166 ASP C O 1
ATOM 5591 N N . GLU C 1 166 ? 23.75300 64.78700 31.12100 1.000 42.09978 167 GLU C N 1
ATOM 5592 C CA . GLU C 1 166 ? 23.96400 64.37500 29.75600 1.000 47.20566 167 GLU C CA 1
ATOM 5593 C C . GLU C 1 166 ? 25.42300 64.34100 29.29700 1.000 49.65859 167 GLU C C 1
ATOM 5594 O O . GLU C 1 166 ? 25.74000 63.71300 28.30100 1.000 44.50007 167 GLU C O 1
ATOM 5600 N N . LEU C 1 167 ? 26.31900 64.98600 30.05400 1.000 42.47878 168 LEU C N 1
ATOM 5601 C CA . LEU C 1 167 ? 27.71800 64.91500 29.75600 1.000 35.44372 168 LEU C CA 1
ATOM 5602 C C . LEU C 1 167 ? 28.26300 63.50000 29.76000 1.000 35.68059 168 LEU C C 1
ATOM 5603 O O . LEU C 1 167 ? 29.24300 63.23900 29.08400 1.000 38.22037 168 LEU C O 1
ATOM 5608 N N . VAL C 1 168 ? 27.66400 62.58000 30.53000 1.000 36.44911 169 VAL C N 1
ATOM 5609 C CA . VAL C 1 168 ? 28.10300 61.18300 30.39800 1.000 44.30794 169 VAL C CA 1
ATOM 5610 C C . VAL C 1 168 ? 27.80700 60.55300 29.03900 1.000 41.27863 169 VAL C C 1
ATOM 5611 O O . VAL C 1 168 ? 28.50900 59.66800 28.61400 1.000 42.92883 169 VAL C O 1
ATOM 5615 N N . GLU C 1 169 ? 26.75900 61.01200 28.35400 1.000 45.10541 170 GLU C N 1
ATOM 5616 C CA . GLU C 1 169 ? 26.45900 60.52700 27.00200 1.000 39.91005 170 GLU C CA 1
ATOM 5617 C C . GLU C 1 169 ? 27.46200 61.08400 25.97700 1.000 34.75680 170 GLU C C 1
ATOM 5618 O O . GLU C 1 169 ? 27.82700 60.41000 25.03000 1.000 34.68047 170 GLU C O 1
ATOM 5624 N N . VAL C 1 170 ? 27.94100 62.30100 26.20600 1.000 31.34323 171 VAL C N 1
ATOM 5625 C CA . VAL C 1 170 ? 28.99400 62.85700 25.31000 1.000 34.63047 171 VAL C CA 1
ATOM 5626 C C . VAL C 1 170 ? 30.26300 62.02800 25.50500 1.000 35.98063 171 VAL C C 1
ATOM 5627 O O . VAL C 1 170 ? 30.86400 61.66600 24.51500 1.000 39.30208 171 VAL C O 1
ATOM 5631 N N . TYR C 1 171 ? 30.59400 61.69000 26.74400 1.000 32.11964 172 TYR C N 1
ATOM 5632 C CA . TYR C 1 171 ? 31.79800 60.88900 27.06300 1.000 39.36261 172 TYR C CA 1
ATOM 5633 C C . TYR C 1 171 ? 31.74600 59.55500 26.32200 1.000 44.18951 172 TYR C C 1
ATOM 5634 O O . TYR C 1 171 ? 32.76600 59.15400 25.76100 1.000 39.40736 172 TYR C O 1
ATOM 5643 N N . THR C 1 172 ? 30.59000 58.90500 26.32700 1.000 31.30902 173 THR C N 1
ATOM 5644 C CA . THR C 1 172 ? 30.41200 57.63500 25.64200 1.000 38.56515 173 THR C CA 1
ATOM 5645 C C . THR C 1 172 ? 30.57200 57.76000 24.14500 1.000 41.50498 173 THR C C 1
ATOM 5646 O O . THR C 1 172 ? 31.21200 56.93100 23.52100 1.000 45.23963 173 THR C O 1
ATOM 5650 N N . ASP C 1 173 ? 29.96600 58.79700 23.56200 1.000 37.31763 174 ASP C N 1
ATOM 5651 C CA . ASP C 1 173 ? 30.02300 59.01700 22.13900 1.000 36.33857 174 ASP C CA 1
ATOM 5652 C C . ASP C 1 173 ? 31.49000 59.22000 21.74700 1.000 44.70273 174 ASP C C 1
ATOM 5653 O O . ASP C 1 173 ? 31.97800 58.55700 20.83400 1.000 44.98171 174 ASP C O 1
ATOM 5658 N N . VAL C 1 174 ? 32.20800 60.09900 22.45100 1.000 41.30495 175 VAL C N 1
ATOM 5659 C CA . VAL C 1 174 ? 33.64200 60.40200 22.14700 1.000 34.78838 175 VAL C CA 1
ATOM 5660 C C . VAL C 1 174 ? 34.49300 59.13600 22.26400 1.000 35.76218 175 VAL C C 1
ATOM 5661 O O . VAL C 1 174 ? 35.31800 58.91800 21.38100 1.000 46.67928 175 VAL C O 1
ATOM 5665 N N . LYS C 1 175 ? 34.31600 58.35100 23.32000 1.000 32.91184 176 LYS C N 1
ATOM 5666 C CA . LYS C 1 175 ? 35.03200 57.07300 23.40700 1.000 40.10744 176 LYS C CA 1
ATOM 5667 C C . LYS C 1 175 ? 34.79700 56.16400 22.21600 1.000 45.32649 176 LYS C C 1
ATOM 5668 O O . LYS C 1 175 ? 35.75200 55.63300 21.70100 1.000 59.84139 176 LYS C O 1
ATOM 5674 N N . HIS C 1 176 ? 33.54400 55.99300 21.77100 1.000 48.21368 177 HIS C N 1
ATOM 5675 C CA . HIS C 1 176 ? 33.24000 55.17900 20.57100 1.000 49.41119 177 HIS C CA 1
ATOM 5676 C C . HIS C 1 176 ? 33.95300 55.77400 19.32600 1.000 50.91400 177 HIS C C 1
ATOM 5677 O O . HIS C 1 176 ? 34.47600 55.05600 18.48200 1.000 48.10840 177 HIS C O 1
ATOM 5684 N N . ARG C 1 177 ? 33.91900 57.09700 19.17800 1.000 46.76087 178 ARG C N 1
ATOM 5685 C CA . ARG C 1 177 ? 34.43400 57.75300 17.94300 1.000 49.22959 178 ARG C CA 1
ATOM 5686 C C . ARG C 1 177 ? 35.95500 57.76500 17.85500 1.000 42.85251 178 ARG C C 1
ATOM 5687 O O . ARG C 1 177 ? 36.47700 57.48100 16.77600 1.000 50.49553 178 ARG C O 1
ATOM 5695 N N . TRP C 1 178 ? 36.62900 58.08100 18.94300 1.000 40.75489 179 TRP C N 1
ATOM 5696 C CA . TRP C 1 178 ? 38.09000 58.22500 18.97900 1.000 49.63227 179 TRP C CA 1
ATOM 5697 C C . TRP C 1 178 ? 38.72500 57.12400 19.86500 1.000 49.67438 179 TRP C C 1
ATOM 5698 O O . TRP C 1 178 ? 38.05400 56.42000 20.62600 1.000 56.39624 179 TRP C O 1
ATOM 5709 N N . LYS C 1 179 ? 40.03300 56.98100 19.88900 1.000 71.93757 180 LYS C N 1
ATOM 5710 C CA . LYS C 1 179 ? 40.56100 55.93700 20.81700 1.000 89.70023 180 LYS C CA 1
ATOM 5711 C C . LYS C 1 179 ? 40.74300 56.50600 22.22500 1.000 78.93841 180 LYS C C 1
ATOM 5712 O O . LYS C 1 179 ? 41.40400 55.83400 23.03000 1.000 95.39565 180 LYS C O 1
ATOM 5718 N N . ALA C 1 180 ? 40.09300 57.61300 22.55800 1.000 55.71194 181 ALA C N 1
ATOM 5719 C CA . ALA C 1 180 ? 40.40500 58.33800 23.81100 1.000 48.33211 181 ALA C CA 1
ATOM 5720 C C . ALA C 1 180 ? 40.12100 57.65300 25.14300 1.000 54.81184 181 ALA C C 1
ATOM 5721 O O . ALA C 1 180 ? 39.05200 57.05000 25.28500 1.000 60.80729 181 ALA C O 1
ATOM 5723 N N . GLU C 1 181 ? 41.06100 57.78200 26.08200 1.000 47.50306 182 GLU C N 1
ATOM 5724 C CA . GLU C 1 181 ? 40.89500 57.29000 27.46100 1.000 48.22683 182 GLU C CA 1
ATOM 5725 C C . GLU C 1 181 ? 40.86300 58.39500 28.55400 1.000 56.29359 182 GLU C C 1
ATOM 5726 O O . GLU C 1 181 ? 40.31600 58.18200 29.62400 1.000 55.50402 182 GLU C O 1
ATOM 5732 N N . ASN C 1 182 ? 41.41800 59.57100 28.26200 1.000 43.53154 183 ASN C N 1
ATOM 5733 C CA . ASN C 1 182 ? 41.57100 60.62700 29.22400 1.000 43.07885 183 ASN C CA 1
ATOM 5734 C C . ASN C 1 182 ? 40.77100 61.82300 28.85700 1.000 37.73610 183 ASN C C 1
ATOM 5735 O O . ASN C 1 182 ? 40.92000 62.34800 27.74700 1.000 46.23712 183 ASN C O 1
ATOM 5740 N N . PHE C 1 183 ? 39.93400 62.27300 29.79700 1.000 39.37577 184 PHE C N 1
ATOM 5741 C CA . PHE C 1 183 ? 38.96000 63.33300 29.58300 1.000 30.28784 184 PHE C CA 1
ATOM 5742 C C . PHE C 1 183 ? 38.99200 64.41500 30.64800 1.000 34.36465 184 PHE C C 1
ATOM 5743 O O . PHE C 1 183 ? 39.19500 64.15000 31.82500 1.000 32.56706 184 PHE C O 1
ATOM 5751 N N . ILE C 1 184 ? 38.73400 65.64400 30.21200 1.000 33.74615 185 ILE C N 1
ATOM 5752 C CA . ILE C 1 184 ? 38.56600 66.79900 31.06100 1.000 36.40700 185 ILE C CA 1
ATOM 5753 C C . ILE C 1 184 ? 37.24000 67.40900 30.64500 1.000 30.06939 185 ILE C C 1
ATOM 5754 O O . ILE C 1 184 ? 37.05900 67.68100 29.50000 1.000 41.84712 185 ILE C O 1
ATOM 5759 N N . PHE C 1 185 ? 36.29700 67.54900 31.57300 1.000 35.24107 186 PHE C N 1
ATOM 5760 C CA . PHE C 1 185 ? 35.03700 68.24800 31.33500 1.000 33.18293 186 PHE C CA 1
ATOM 5761 C C . PHE C 1 185 ? 35.19100 69.56800 32.07700 1.000 39.73898 186 PHE C C 1
ATOM 5762 O O . PHE C 1 185 ? 35.55300 69.59800 33.25100 1.000 37.08339 186 PHE C O 1
ATOM 5770 N N . MET C 1 186 ? 34.99700 70.67000 31.35000 1.000 34.40149 187 MET C N 1
ATOM 5771 C CA . MET C 1 186 ? 35.23800 71.98200 31.99900 1.000 49.70859 187 MET C CA 1
ATOM 5772 C C . MET C 1 186 ? 34.37500 73.08500 31.39900 1.000 46.98721 187 MET C C 1
ATOM 5773 O O . MET C 1 186 ? 34.17200 73.08300 30.17500 1.000 60.08089 187 MET C O 1
ATOM 5778 N N . GLY C 1 187 ? 33.83200 73.94900 32.25000 1.000 45.64758 188 GLY C N 1
ATOM 5779 C CA . GLY C 1 187 ? 33.10800 75.11700 31.80800 1.000 35.26212 188 GLY C CA 1
ATOM 5780 C C . GLY C 1 187 ? 32.21700 75.66200 32.88400 1.000 46.41346 188 GLY C C 1
ATOM 5781 O O . GLY C 1 187 ? 32.38900 75.38900 34.04900 1.000 48.50845 188 GLY C O 1
ATOM 5782 N N . ASP C 1 188 ? 31.21700 76.42000 32.45200 1.000 42.54721 189 ASP C N 1
ATOM 5783 C CA . ASP C 1 188 ? 30.24700 76.98700 33.30300 1.000 45.08172 189 ASP C CA 1
ATOM 5784 C C . ASP C 1 188 ? 29.01600 76.07400 33.32500 1.000 36.99391 189 ASP C C 1
ATOM 5785 O O . ASP C 1 188 ? 28.12900 76.18400 32.49200 1.000 45.22911 189 ASP C O 1
ATOM 5790 N N . PHE C 1 189 ? 28.98000 75.21100 34.34100 1.000 47.65308 190 PHE C N 1
ATOM 5791 C CA . PHE C 1 189 ? 27.89100 74.28800 34.61100 1.000 39.26787 190 PHE C CA 1
ATOM 5792 C C . PHE C 1 189 ? 26.75000 74.90700 35.39400 1.000 37.56503 190 PHE C C 1
ATOM 5793 O O . PHE C 1 189 ? 25.77000 74.24300 35.66500 1.000 41.96819 190 PHE C O 1
ATOM 5801 N N . ASN C 1 190 ? 26.93300 76.14300 35.88100 1.000 45.43439 191 ASN C N 1
ATOM 5802 C CA . ASN C 1 190 ? 25.98300 76.76300 36.78000 1.000 35.54110 191 ASN C CA 1
ATOM 5803 C C . ASN C 1 190 ? 25.63700 75.82600 37.93700 1.000 49.12957 191 ASN C C 1
ATOM 5804 O O . ASN C 1 190 ? 24.47400 75.66300 38.33600 1.000 44.83959 191 ASN C O 1
ATOM 5809 N N . ALA C 1 191 ? 26.68500 75.22400 38.50000 1.000 42.42877 192 ALA C N 1
ATOM 5810 C CA . ALA C 1 191 ? 26.57400 74.09300 39.39000 1.000 43.27361 192 ALA C CA 1
ATOM 5811 C C . ALA C 1 191 ? 26.51000 74.51100 40.82300 1.000 33.85932 192 ALA C C 1
ATOM 5812 O O . ALA C 1 191 ? 27.27700 74.04600 41.64600 1.000 46.88720 192 ALA C O 1
ATOM 5814 N N . GLY C 1 192 ? 25.59100 75.40500 41.13900 1.000 41.10756 193 GLY C N 1
ATOM 5815 C CA . GLY C 1 192 ? 25.42100 75.76900 42.52800 1.000 51.79832 193 GLY C CA 1
ATOM 5816 C C . GLY C 1 192 ? 24.15800 76.52600 42.76900 1.000 52.50366 193 GLY C C 1
ATOM 5817 O O . GLY C 1 192 ? 23.28900 76.58700 41.89500 1.000 57.62270 193 GLY C O 1
ATOM 5818 N N . CYS C 1 193 ? 24.07200 77.09300 43.96200 1.000 65.73420 194 CYS C N 1
ATOM 5819 C CA . CYS C 1 193 ? 23.04000 78.04900 44.37900 1.000 63.47077 194 CYS C CA 1
ATOM 5820 C C . CYS C 1 193 ? 21.67800 77.42200 44.06900 1.000 51.54302 194 CYS C C 1
ATOM 5821 O O . CYS C 1 193 ? 21.48900 76.26500 44.40000 1.000 59.28869 194 CYS C O 1
ATOM 5824 N N . SER C 1 194 ? 20.75700 78.14900 43.44200 1.000 52.75106 195 SER C N 1
ATOM 5825 C CA . SER C 1 194 ? 19.40500 77.60500 43.21800 1.000 63.05230 195 SER C CA 1
ATOM 5826 C C . SER C 1 194 ? 19.27900 76.71400 41.96000 1.000 64.85514 195 SER C C 1
ATOM 5827 O O . SER C 1 194 ? 18.30100 75.99800 41.80900 1.000 60.23880 195 SER C O 1
ATOM 5830 N N . TYR C 1 195 ? 20.28400 76.74400 41.08000 1.000 62.37590 196 TYR C N 1
ATOM 5831 C CA . TYR C 1 195 ? 20.24400 75.99900 39.83900 1.000 59.68084 196 TYR C CA 1
ATOM 5832 C C . TYR C 1 195 ? 20.53200 74.51500 39.98600 1.000 57.65428 196 TYR C C 1
ATOM 5833 O O . TYR C 1 195 ? 19.89800 73.68700 39.34600 1.000 62.84438 196 TYR C O 1
ATOM 5842 N N . VAL C 1 196 ? 21.54400 74.18600 40.78300 1.000 54.81710 197 VAL C N 1
ATOM 5843 C CA . VAL C 1 196 ? 21.80900 72.81200 41.12600 1.000 53.62222 197 VAL C CA 1
ATOM 5844 C C . VAL C 1 196 ? 21.88400 72.77600 42.64000 1.000 44.18161 197 VAL C C 1
ATOM 5845 O O . VAL C 1 196 ? 22.95500 72.91500 43.20600 1.000 59.39923 197 VAL C O 1
ATOM 5849 N N . PRO C 1 197 ? 20.75100 72.60200 43.33400 1.000 59.82296 198 PRO C N 1
ATOM 5850 C CA . PRO C 1 197 ? 20.79000 72.49400 44.80100 1.000 60.74676 198 PRO C CA 1
ATOM 5851 C C . PRO C 1 197 ? 21.40300 71.15000 45.25300 1.000 59.20710 198 PRO C C 1
ATOM 5852 O O . PRO C 1 197 ? 21.55100 70.21900 44.44400 1.000 58.75704 198 PRO C O 1
ATOM 5856 N N . LYS C 1 198 ? 21.78700 71.07800 46.53200 1.000 52.23258 199 LYS C N 1
ATOM 5857 C CA . LYS C 1 198 ? 22.39800 69.90800 47.13400 1.000 58.38858 199 LYS C CA 1
ATOM 5858 C C . LYS C 1 198 ? 21.65200 68.58000 46.83500 1.000 65.54470 199 LYS C C 1
ATOM 5859 O O . LYS C 1 198 ? 22.30900 67.58200 46.55400 1.000 62.25483 199 LYS C O 1
ATOM 5865 N N . LYS C 1 199 ? 20.32000 68.59700 46.83000 1.000 48.85586 200 LYS C N 1
ATOM 5866 C CA . LYS C 1 199 ? 19.52500 67.35300 46.65600 1.000 54.93817 200 LYS C CA 1
ATOM 5867 C C . LYS C 1 199 ? 19.52000 66.87800 45.20500 1.000 66.05529 200 LYS C C 1
ATOM 5868 O O . LYS C 1 199 ? 19.12500 65.73000 44.97600 1.000 61.06785 200 LYS C O 1
ATOM 5874 N N . ALA C 1 200 ? 19.92400 67.72800 44.27200 1.000 55.04081 201 ALA C N 1
ATOM 5875 C CA . ALA C 1 200 ? 19.84700 67.39100 42.85300 1.000 57.54637 201 ALA C CA 1
ATOM 5876 C C . ALA C 1 200 ? 21.04400 66.58500 42.38700 1.000 42.89988 201 ALA C C 1
ATOM 5877 O O . ALA C 1 200 ? 20.99800 65.98800 41.33800 1.000 45.10541 201 ALA C O 1
ATOM 5879 N N . TRP C 1 201 ? 22.12300 66.58000 43.18600 1.000 54.42231 202 TRP C N 1
ATOM 5880 C CA . TRP C 1 201 ? 23.32400 65.83000 42.83100 1.000 46.29502 202 TRP C CA 1
ATOM 5881 C C . TRP C 1 201 ? 23.10300 64.32800 42.63800 1.000 48.56372 202 TRP C C 1
ATOM 5882 O O . TRP C 1 201 ? 23.74100 63.72500 41.78300 1.000 46.31608 202 TRP C O 1
ATOM 5893 N N . LYS C 1 202 ? 22.15600 63.75700 43.38200 1.000 42.18927 203 LYS C N 1
ATOM 5894 C CA . LYS C 1 202 ? 21.66900 62.40000 43.19500 1.000 51.26930 203 LYS C CA 1
ATOM 5895 C C . LYS C 1 202 ? 21.30500 62.01100 41.76200 1.000 50.58764 203 LYS C C 1
ATOM 5896 O O . LYS C 1 202 ? 21.37700 60.86200 41.41200 1.000 49.37697 203 LYS C O 1
ATOM 5902 N N . ASN C 1 203 ? 20.80300 62.96100 40.98100 1.000 50.71398 204 ASN C N 1
ATOM 5903 C CA . ASN C 1 203 ? 20.31900 62.64000 39.64100 1.000 52.27995 204 ASN C CA 1
ATOM 5904 C C . ASN C 1 203 ? 21.27400 63.04300 38.58300 1.000 47.81626 204 ASN C C 1
ATOM 5905 O O . ASN C 1 203 ? 20.91500 63.11700 37.43800 1.000 57.47531 204 ASN C O 1
ATOM 5910 N N . ILE C 1 204 ? 22.52500 63.27900 38.96300 1.000 41.13125 205 ILE C N 1
ATOM 5911 C CA . ILE C 1 204 ? 23.54900 63.64100 38.02200 1.000 36.12802 205 ILE C CA 1
ATOM 5912 C C . ILE C 1 204 ? 24.60900 62.56900 38.03400 1.000 42.53668 205 ILE C C 1
ATOM 5913 O O . ILE C 1 204 ? 25.37900 62.45800 38.98300 1.000 37.03339 205 ILE C O 1
ATOM 5918 N N . ARG C 1 205 ? 24.64400 61.78300 36.94800 1.000 44.15266 206 ARG C N 1
ATOM 5919 C CA . ARG C 1 205 ? 25.52400 60.63600 36.79900 1.000 38.38355 206 ARG C CA 1
ATOM 5920 C C . ARG C 1 205 ? 26.99500 61.10300 36.76900 1.000 42.98936 206 ARG C C 1
ATOM 5921 O O . ARG C 1 205 ? 27.90200 60.37000 37.12800 1.000 35.65691 206 ARG C O 1
ATOM 5929 N N . LEU C 1 206 ? 27.22900 62.35400 36.36700 1.000 41.03387 207 LEU C N 1
ATOM 5930 C CA . LEU C 1 206 ? 28.58300 62.88100 36.34900 1.000 38.53620 207 LEU C CA 1
ATOM 5931 C C . LEU C 1 206 ? 29.16300 63.01700 37.77800 1.000 42.50773 207 LEU C C 1
ATOM 5932 O O . LEU C 1 206 ? 30.37500 63.06900 37.94700 1.000 42.63669 207 LEU C O 1
ATOM 5937 N N . ARG C 1 207 ? 28.28500 63.07500 38.78400 1.000 38.89940 208 ARG C N 1
ATOM 5938 C CA . ARG C 1 207 ? 28.66700 63.11300 40.17700 1.000 37.94666 208 ARG C CA 1
ATOM 5939 C C . ARG C 1 207 ? 28.53600 61.77200 40.89900 1.000 44.23162 208 ARG C C 1
ATOM 5940 O O . ARG C 1 207 ? 29.37700 61.40100 41.67800 1.000 50.19812 208 ARG C O 1
ATOM 5948 N N . THR C 1 208 ? 27.45700 61.03100 40.67000 1.000 37.25183 209 THR C N 1
ATOM 5949 C CA . THR C 1 208 ? 27.28100 59.76100 41.36700 1.000 44.86591 209 THR C CA 1
ATOM 5950 C C . THR C 1 208 ? 28.19300 58.61500 40.92000 1.000 36.96233 209 THR C C 1
ATOM 5951 O O . THR C 1 208 ? 28.32600 57.62500 41.62400 1.000 46.12922 209 THR C O 1
ATOM 5955 N N . ASP C 1 209 ? 28.76200 58.70800 39.71900 1.000 36.82547 210 ASP C N 1
ATOM 5956 C CA . ASP C 1 209 ? 29.75400 57.74900 39.27400 1.000 50.78504 210 ASP C CA 1
ATOM 5957 C C . ASP C 1 209 ? 31.11400 58.27400 39.73200 1.000 46.21080 210 ASP C C 1
ATOM 5958 O O . ASP C 1 209 ? 31.61000 59.23600 39.16800 1.000 42.27349 210 ASP C O 1
ATOM 5963 N N . PRO C 1 210 ? 31.76500 57.65300 40.73900 1.000 50.08495 211 PRO C N 1
ATOM 5964 C CA . PRO C 1 210 ? 32.95400 58.23400 41.36100 1.000 50.65607 211 PRO C CA 1
ATOM 5965 C C . PRO C 1 210 ? 34.22800 58.14900 40.48500 1.000 54.01174 211 PRO C C 1
ATOM 5966 O O . PRO C 1 210 ? 35.23700 58.75100 40.79900 1.000 61.86005 211 PRO C O 1
ATOM 5970 N N . ARG C 1 211 ? 34.16600 57.44600 39.36200 1.000 52.25100 212 ARG C N 1
ATOM 5971 C CA . ARG C 1 211 ? 35.26400 57.47400 38.42400 1.000 53.45115 212 ARG C CA 1
ATOM 5972 C C . ARG C 1 211 ? 35.40700 58.85800 37.77100 1.000 47.84784 212 ARG C C 1
ATOM 5973 O O . ARG C 1 211 ? 36.44100 59.15400 37.17800 1.000 51.19035 212 ARG C O 1
ATOM 5981 N N . PHE C 1 212 ? 34.36100 59.68700 37.85800 1.000 46.38451 213 PHE C N 1
ATOM 5982 C CA . PHE C 1 212 ? 34.46700 61.09600 37.51700 1.000 38.86782 213 PHE C CA 1
ATOM 5983 C C . PHE C 1 212 ? 34.97500 61.84300 38.74900 1.000 41.78133 213 PHE C C 1
ATOM 5984 O O . PHE C 1 212 ? 34.34000 61.82700 39.75000 1.000 44.10266 213 PHE C O 1
ATOM 5992 N N . VAL C 1 213 ? 36.16200 62.44500 38.64300 1.000 39.11522 214 VAL C N 1
ATOM 5993 C CA . VAL C 1 213 ? 36.84500 63.14500 39.73800 1.000 39.66791 214 VAL C CA 1
ATOM 5994 C C . VAL C 1 213 ? 36.68000 64.67200 39.56500 1.000 45.14752 214 VAL C C 1
ATOM 5995 O O . VAL C 1 213 ? 37.02700 65.24000 38.51500 1.000 37.49923 214 VAL C O 1
ATOM 5999 N N . TRP C 1 214 ? 36.05700 65.28800 40.58000 1.000 37.20183 215 TRP C N 1
ATOM 6000 C CA . TRP C 1 214 ? 35.73400 66.70900 40.60700 1.000 43.74998 215 TRP C CA 1
ATOM 6001 C C . TRP C 1 214 ? 36.90200 67.50100 41.19200 1.000 40.90754 215 TRP C C 1
ATOM 6002 O O . TRP C 1 214 ? 37.21500 67.33900 42.31700 1.000 44.42638 215 TRP C O 1
ATOM 6013 N N . LEU C 1 215 ? 37.52200 68.36800 40.41300 1.000 35.79113 216 LEU C N 1
ATOM 6014 C CA . LEU C 1 215 ? 38.62500 69.17500 40.89400 1.000 49.79281 216 LEU C CA 1
ATOM 6015 C C . LEU C 1 215 ? 38.22000 70.47000 41.52800 1.000 45.06593 216 LEU C C 1
ATOM 6016 O O . LEU C 1 215 ? 38.94800 70.98700 42.32000 1.000 55.85670 216 LEU C O 1
ATOM 6021 N N . ILE C 1 216 ? 37.04100 70.98600 41.19800 1.000 42.62090 217 ILE C N 1
ATOM 6022 C CA . ILE C 1 216 ? 36.47800 72.12000 41.90600 1.000 48.26368 217 ILE C CA 1
ATOM 6023 C C . ILE C 1 216 ? 35.27500 71.60900 42.69200 1.000 44.40532 217 ILE C C 1
ATOM 6024 O O . ILE C 1 216 ? 34.28700 71.14000 42.11900 1.000 40.11270 217 ILE C O 1
ATOM 6029 N N . GLY C 1 217 ? 35.35000 71.75100 44.01300 1.000 44.36848 218 GLY C N 1
ATOM 6030 C CA . GLY C 1 217 ? 34.35700 71.25300 44.94700 1.000 40.86806 218 GLY C CA 1
ATOM 6031 C C . GLY C 1 217 ? 33.21700 72.21400 45.15700 1.000 38.70464 218 GLY C C 1
ATOM 6032 O O . GLY C 1 217 ? 33.26800 73.37200 44.75100 1.000 42.66301 218 GLY C O 1
ATOM 6033 N N . ASP C 1 218 ? 32.18700 71.73200 45.84000 1.000 40.12323 219 ASP C N 1
ATOM 6034 C CA . ASP C 1 218 ? 30.96000 72.48700 46.03100 1.000 49.73754 219 ASP C CA 1
ATOM 6035 C C . ASP C 1 218 ? 31.15800 73.74000 46.92300 1.000 48.23736 219 ASP C C 1
ATOM 6036 O O . ASP C 1 218 ? 30.34100 74.61300 46.91500 1.000 52.09046 219 ASP C O 1
ATOM 6041 N N . GLN C 1 219 ? 32.25200 73.80900 47.67800 1.000 49.89282 220 GLN C N 1
ATOM 6042 C CA . GLN C 1 219 ? 32.54300 74.96800 48.57500 1.000 52.38260 220 GLN C CA 1
ATOM 6043 C C . GLN C 1 219 ? 33.32700 76.13200 47.94400 1.000 52.35628 220 GLN C C 1
ATOM 6044 O O . GLN C 1 219 ? 33.49400 77.13900 48.56100 1.000 48.18209 220 GLN C O 1
ATOM 6050 N N . GLU C 1 220 ? 33.82100 75.96200 46.71000 1.000 45.14489 221 GLU C N 1
ATOM 6051 C CA . GLU C 1 220 ? 34.59300 76.99000 46.02000 1.000 57.01473 221 GLU C CA 1
ATOM 6052 C C . GLU C 1 220 ? 33.71000 78.19800 45.56700 1.000 53.45641 221 GLU C C 1
ATOM 6053 O O . GLU C 1 220 ? 32.50500 78.05100 45.32400 1.000 46.57664 221 GLU C O 1
ATOM 6059 N N . ASP C 1 221 ? 34.33200 79.37200 45.49200 1.000 46.23712 222 ASP C N 1
ATOM 6060 C CA . ASP C 1 221 ? 33.60000 80.54800 44.96700 1.000 48.43739 222 ASP C CA 1
ATOM 6061 C C . ASP C 1 221 ? 34.17600 80.89200 43.59800 1.000 40.48907 222 ASP C C 1
ATOM 6062 O O . ASP C 1 221 ? 35.34000 81.28300 43.52100 1.000 50.60870 222 ASP C O 1
ATOM 6067 N N . THR C 1 222 ? 33.36600 80.74000 42.56900 1.000 41.05229 223 THR C N 1
ATOM 6068 C CA . THR C 1 222 ? 33.79200 81.12900 41.22600 1.000 40.52328 223 THR C CA 1
ATOM 6069 C C . THR C 1 222 ? 33.16900 82.43600 40.75800 1.000 41.80764 223 THR C C 1
ATOM 6070 O O . THR C 1 222 ? 33.39900 82.82700 39.62400 1.000 45.93709 223 THR C O 1
ATOM 6074 N N . THR C 1 223 ? 32.42300 83.11600 41.64300 1.000 39.46526 224 THR C N 1
ATOM 6075 C CA . THR C 1 223 ? 31.82300 84.39300 41.33500 1.000 46.27134 224 THR C CA 1
ATOM 6076 C C . THR C 1 223 ? 32.66400 85.58300 41.80800 1.000 42.94989 224 THR C C 1
ATOM 6077 O O . THR C 1 223 ? 33.06200 85.66400 42.97200 1.000 42.50773 224 THR C O 1
ATOM 6081 N N . VAL C 1 224 ? 32.87000 86.53100 40.88900 1.000 47.45043 225 VAL C N 1
ATOM 6082 C CA . VAL C 1 224 ? 33.64400 87.73300 41.14300 1.000 45.46598 225 VAL C CA 1
ATOM 6083 C C . VAL C 1 224 ? 33.02100 88.55100 42.26700 1.000 46.73981 225 VAL C C 1
ATOM 6084 O O . VAL C 1 224 ? 33.69400 88.99800 43.15900 1.000 49.62174 225 VAL C O 1
ATOM 6088 N N . LYS C 1 225 ? 31.71500 88.78500 42.19200 1.000 52.08519 226 LYS C N 1
ATOM 6089 C CA . LYS C 1 225 ? 31.00900 89.50600 43.25600 1.000 53.94331 226 LYS C CA 1
ATOM 6090 C C . LYS C 1 225 ? 31.28400 88.86900 44.62400 1.000 48.95324 226 LYS C C 1
ATOM 6091 O O . LYS C 1 225 ? 31.20700 87.64200 44.79300 1.000 47.08196 226 LYS C O 1
ATOM 6097 N N . LYS C 1 226 ? 31.51800 89.71900 45.62100 1.000 53.74592 227 LYS C N 1
ATOM 6098 C CA . LYS C 1 226 ? 31.76200 89.23900 47.00200 1.000 66.63957 227 LYS C CA 1
ATOM 6099 C C . LYS C 1 226 ? 30.44900 88.80200 47.65900 1.000 63.49972 227 LYS C C 1
ATOM 6100 O O . LYS C 1 226 ? 30.51700 88.03600 48.62500 1.000 69.22146 227 LYS C O 1
ATOM 6106 N N . SER C 1 227 ? 29.30700 89.24800 47.14400 1.000 57.35425 228 SER C N 1
ATOM 6107 C CA . SER C 1 227 ? 28.03300 88.92500 47.78000 1.000 57.14633 228 SER C CA 1
ATOM 6108 C C . SER C 1 227 ? 27.55100 87.53500 47.43100 1.000 54.43811 228 SER C C 1
ATOM 6109 O O . SER C 1 227 ? 26.64900 87.01800 48.01700 1.000 53.17216 228 SER C O 1
ATOM 6112 N N . THR C 1 228 ? 28.17200 86.91000 46.44200 1.000 49.25591 229 THR C N 1
ATOM 6113 C CA . THR C 1 228 ? 27.82900 85.55200 46.12800 1.000 54.09859 229 THR C CA 1
ATOM 6114 C C . THR C 1 228 ? 29.03400 84.65300 46.26400 1.000 49.75070 229 THR C C 1
ATOM 6115 O O . THR C 1 228 ? 30.17900 85.05900 45.99200 1.000 51.43248 229 THR C O 1
ATOM 6119 N N . ASN C 1 229 ? 28.73900 83.42400 46.69800 1.000 61.47579 230 ASN C N 1
ATOM 6120 C CA . ASN C 1 229 ? 29.67900 82.33200 46.92400 1.000 57.77272 230 ASN C CA 1
ATOM 6121 C C . ASN C 1 229 ? 29.10000 81.06000 46.30700 1.000 57.89642 230 ASN C C 1
ATOM 6122 O O . ASN C 1 229 ? 28.38000 80.32200 46.95000 1.000 74.75370 230 ASN C O 1
ATOM 6127 N N . CYS C 1 230 ? 29.40100 80.87900 45.02400 1.000 49.61384 231 CYS C N 1
ATOM 6128 C CA . CYS C 1 230 ? 28.86400 79.72000 44.28600 1.000 48.92692 231 CYS C CA 1
ATOM 6129 C C . CYS C 1 230 ? 29.93600 79.12700 43.38200 1.000 44.37901 231 CYS C C 1
ATOM 6130 O O . CYS C 1 230 ? 30.69200 79.90500 42.80400 1.000 53.02215 231 CYS C O 1
ATOM 6133 N N . ALA C 1 231 ? 30.00400 77.80600 43.29800 1.000 46.56611 232 ALA C N 1
ATOM 6134 C CA . ALA C 1 231 ? 30.89100 77.07700 42.41600 1.000 44.69746 232 ALA C CA 1
ATOM 6135 C C . ALA C 1 231 ? 30.17200 76.80100 41.09600 1.000 35.20685 232 ALA C C 1
ATOM 6136 O O . ALA C 1 231 ? 29.87700 75.65800 40.75900 1.000 37.15972 232 ALA C O 1
ATOM 6138 N N . TYR C 1 232 ? 29.94500 77.86100 40.33300 1.000 35.93326 233 TYR C N 1
ATOM 6139 C CA . TYR C 1 232 ? 29.35900 77.73900 39.01700 1.000 44.51060 233 TYR C CA 1
ATOM 6140 C C . TYR C 1 232 ? 30.24200 77.00400 38.01800 1.000 39.32840 233 TYR C C 1
ATOM 6141 O O . TYR C 1 232 ? 29.75700 76.17100 37.28500 1.000 41.26021 233 TYR C O 1
ATOM 6150 N N . ASP C 1 233 ? 31.53100 77.29100 38.03600 1.000 40.21535 234 ASP C N 1
ATOM 6151 C CA . ASP C 1 233 ? 32.49100 76.77700 37.06200 1.000 40.78121 234 ASP C CA 1
ATOM 6152 C C . ASP C 1 233 ? 33.21700 75.59700 37.65800 1.000 40.85227 234 ASP C C 1
ATOM 6153 O O . ASP C 1 233 ? 33.54300 75.56700 38.85800 1.000 43.70261 234 ASP C O 1
ATOM 6158 N N . ARG C 1 234 ? 33.44100 74.58900 36.81200 1.000 42.21296 235 ARG C N 1
ATOM 6159 C CA . ARG C 1 234 ? 33.90100 73.30400 37.27400 1.000 34.88839 235 ARG C CA 1
ATOM 6160 C C . ARG C 1 234 ? 34.88500 72.63800 36.35900 1.000 33.84616 235 ARG C C 1
ATOM 6161 O O . ARG C 1 234 ? 35.01000 72.96000 35.17000 1.000 36.88600 235 ARG C O 1
ATOM 6169 N N . ILE C 1 235 ? 35.59800 71.67800 36.93500 1.000 35.85956 236 ILE C N 1
ATOM 6170 C CA . ILE C 1 235 ? 36.46500 70.84300 36.18200 1.000 45.00540 236 ILE C CA 1
ATOM 6171 C C . ILE C 1 235 ? 36.28900 69.44900 36.72000 1.000 31.29323 236 ILE C C 1
ATOM 6172 O O . ILE C 1 235 ? 36.39300 69.22900 37.90900 1.000 37.77295 236 ILE C O 1
ATOM 6177 N N . VAL C 1 236 ? 36.05300 68.50800 35.81300 1.000 31.44851 237 VAL C N 1
ATOM 6178 C CA . VAL C 1 236 ? 35.87500 67.10200 36.13100 1.000 36.40436 237 VAL C CA 1
ATOM 6179 C C . VAL C 1 236 ? 36.78300 66.25300 35.19000 1.000 34.96998 237 VAL C C 1
ATOM 6180 O O . VAL C 1 236 ? 36.90400 66.53100 34.03000 1.000 33.74089 237 VAL C O 1
ATOM 6184 N N . LEU C 1 237 ? 37.45700 65.25800 35.75000 1.000 32.36177 238 LEU C N 1
ATOM 6185 C CA . LEU C 1 237 ? 38.33500 64.42700 35.01600 1.000 39.22049 238 LEU C CA 1
ATOM 6186 C C . LEU C 1 237 ? 37.81800 62.99700 34.99600 1.000 44.78169 238 LEU C C 1
ATOM 6187 O O . LEU C 1 237 ? 37.17600 62.55100 35.94000 1.000 33.62508 238 LEU C O 1
ATOM 6192 N N . ARG C 1 238 ? 38.24800 62.25500 33.97200 1.000 34.88839 239 ARG C N 1
ATOM 6193 C CA . ARG C 1 238 ? 38.00400 60.84900 33.88800 1.000 42.03925 239 ARG C CA 1
ATOM 6194 C C . ARG C 1 238 ? 39.17600 60.23700 33.16900 1.000 42.78671 239 ARG C C 1
ATOM 6195 O O . ARG C 1 238 ? 39.58000 60.71700 32.11700 1.000 41.69447 239 ARG C O 1
ATOM 6203 N N . GLY C 1 239 ? 39.67900 59.14300 33.73200 1.000 51.48512 240 GLY C N 1
ATOM 6204 C CA . GLY C 1 239 ? 40.77700 58.37800 33.19400 1.000 50.42183 240 GLY C CA 1
ATOM 6205 C C . GLY C 1 239 ? 41.81100 58.27100 34.26900 1.000 50.81662 240 GLY C C 1
ATOM 6206 O O . GLY C 1 239 ? 42.25900 59.30400 34.75600 1.000 49.66648 240 GLY C O 1
ATOM 6207 N N . GLN C 1 240 ? 42.19700 57.04600 34.64100 1.000 59.26237 241 GLN C N 1
ATOM 6208 C CA . GLN C 1 240 ? 43.12500 56.86900 35.76000 1.000 71.82966 241 GLN C CA 1
ATOM 6209 C C . GLN C 1 240 ? 44.49200 57.53800 35.51100 1.000 70.71901 241 GLN C C 1
ATOM 6210 O O . GLN C 1 240 ? 45.07900 58.09500 36.43400 1.000 77.45139 241 GLN C O 1
ATOM 6216 N N . GLU C 1 241 ? 44.97100 57.49600 34.26400 1.000 67.96868 242 GLU C N 1
ATOM 6217 C CA . GLU C 1 241 ? 46.20800 58.17600 33.86600 1.000 72.36920 242 GLU C CA 1
ATOM 6218 C C . GLU C 1 241 ? 46.20800 59.71000 34.10900 1.000 54.31967 242 GLU C C 1
ATOM 6219 O O . GLU C 1 241 ? 47.12400 60.26100 34.67000 1.000 64.65775 242 GLU C O 1
ATOM 6225 N N . ILE C 1 242 ? 45.17400 60.39000 33.65600 1.000 46.58190 243 ILE C N 1
ATOM 6226 C CA . ILE C 1 242 ? 45.12800 61.83500 33.77700 1.000 59.95456 243 ILE C CA 1
ATOM 6227 C C . ILE C 1 242 ? 44.84000 62.29000 35.22000 1.000 58.87285 243 ILE C C 1
ATOM 6228 O O . ILE C 1 242 ? 45.40800 63.25500 35.69300 1.000 53.48273 243 ILE C O 1
ATOM 6233 N N . VAL C 1 243 ? 43.96900 61.55700 35.90600 1.000 54.40389 244 VAL C N 1
ATOM 6234 C CA . VAL C 1 243 ? 43.64600 61.80900 37.31300 1.000 53.80119 244 VAL C CA 1
ATOM 6235 C C . VAL C 1 243 ? 44.89900 61.76700 38.18300 1.000 67.21595 244 VAL C C 1
ATOM 6236 O O . VAL C 1 243 ? 45.09600 62.62800 39.02800 1.000 60.62832 244 VAL C O 1
ATOM 6240 N N . SER C 1 244 ? 45.74300 60.74500 37.98400 1.000 64.79198 245 SER C N 1
ATOM 6241 C CA . SER C 1 244 ? 46.94900 60.58300 38.80200 1.000 70.55583 245 SER C CA 1
ATOM 6242 C C . SER C 1 244 ? 48.13100 61.45500 38.33000 1.000 67.48441 245 SER C C 1
ATOM 6243 O O . SER C 1 244 ? 49.17800 61.43900 38.92400 1.000 57.58848 245 SER C O 1
ATOM 6246 N N . SER C 1 245 ? 47.92500 62.21200 37.25100 1.000 61.34157 246 SER C N 1
ATOM 6247 C CA . SER C 1 245 ? 48.84700 63.21400 36.74600 1.000 67.22122 246 SER C CA 1
ATOM 6248 C C . SER C 1 245 ? 48.56300 64.65800 37.20400 1.000 57.72271 246 SER C C 1
ATOM 6249 O O . SER C 1 245 ? 49.31200 65.56100 36.85500 1.000 68.90300 246 SER C O 1
ATOM 6252 N N . VAL C 1 246 ? 47.50700 64.83100 38.00100 1.000 51.16666 247 VAL C N 1
ATOM 6253 C CA . VAL C 1 246 ? 47.15300 66.19400 38.49400 1.000 68.15554 247 VAL C CA 1
ATOM 6254 C C . VAL C 1 246 ? 48.21100 66.64000 39.50600 1.000 67.00277 247 VAL C C 1
ATOM 6255 O O . VAL C 1 246 ? 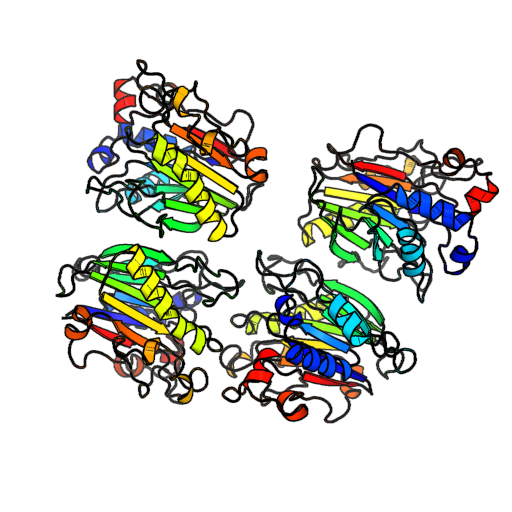48.55700 65.84900 40.38800 1.000 72.74030 247 VAL C O 1
ATOM 6259 N N . VAL C 1 247 ? 48.76600 67.83200 39.31500 1.000 59.05708 248 VAL C N 1
ATOM 6260 C CA . VAL C 1 247 ? 49.70300 68.33400 40.30900 1.000 67.48704 248 VAL C CA 1
ATOM 6261 C C . VAL C 1 247 ? 48.94600 68.64300 41.60000 1.000 65.23940 248 VAL C C 1
ATOM 6262 O O . VAL C 1 247 ? 48.02500 69.44600 41.58600 1.000 57.68586 248 VAL C O 1
ATOM 6266 N N . PRO C 1 248 ? 49.31400 68.03100 42.74100 1.000 75.60380 249 PRO C N 1
ATOM 6267 C CA . PRO C 1 248 ? 48.64800 68.30500 44.01900 1.000 83.46264 249 PRO C CA 1
ATOM 6268 C C . PRO C 1 248 ? 48.50000 69.79700 44.37000 1.000 79.10949 249 PRO C C 1
ATOM 6269 O O . PRO C 1 248 ? 49.49200 70.56500 44.31200 1.000 65.79999 249 PRO C O 1
ATOM 6273 N N . LYS C 1 249 ? 47.25800 70.17600 44.72400 1.000 69.59782 250 LYS C N 1
ATOM 6274 C CA . LYS C 1 249 ? 46.85600 71.54000 45.12700 1.000 78.69891 250 LYS C CA 1
ATOM 6275 C C . LYS C 1 249 ? 46.75000 72.54800 43.96700 1.000 69.80311 250 LYS C C 1
ATOM 6276 O O . LYS C 1 249 ? 46.49200 73.72400 44.20200 1.000 80.33858 250 LYS C O 1
ATOM 6282 N N . SER C 1 250 ? 46.97600 72.09800 42.72800 1.000 62.84438 251 SER C N 1
ATOM 6283 C CA . SER C 1 250 ? 47.00200 73.00200 41.58000 1.000 54.76709 251 SER C CA 1
ATOM 6284 C C . SER C 1 250 ? 45.59800 73.40600 41.17100 1.000 51.23246 251 SER C C 1
ATOM 6285 O O . SER C 1 250 ? 45.41200 74.42300 40.53000 1.000 55.52245 251 SER C O 1
ATOM 6288 N N . ASN C 1 251 ? 44.61800 72.57200 41.52800 1.000 43.39731 252 ASN C N 1
ATOM 6289 C CA . ASN C 1 251 ? 43.24100 72.79600 41.16200 1.000 49.82439 252 ASN C CA 1
ATOM 6290 C C . ASN C 1 251 ? 42.63500 73.88700 41.98900 1.000 58.09118 252 ASN C C 1
ATOM 6291 O O . ASN C 1 251 ? 42.48000 73.73000 43.17200 1.000 65.08412 252 ASN C O 1
ATOM 6296 N N . SER C 1 252 ? 42.31300 75.00900 41.35000 1.000 48.86112 253 SER C N 1
ATOM 6297 C CA . SER C 1 252 ? 41.85000 76.15800 42.05500 1.000 56.31728 253 SER C CA 1
ATOM 6298 C C . SER C 1 252 ? 41.16800 77.18300 41.16700 1.000 54.54865 253 SER C C 1
ATOM 6299 O O . SER C 1 252 ? 41.15700 77.07500 39.95300 1.000 49.34276 253 SER C O 1
ATOM 6302 N N . VAL C 1 253 ? 40.57600 78.17500 41.83600 1.000 48.34264 254 VAL C N 1
ATOM 6303 C CA . VAL C 1 253 ? 40.04200 79.38800 41.26000 1.000 46.18185 254 VAL C CA 1
ATOM 6304 C C . VAL C 1 253 ? 41.15000 80.41600 41.26300 1.000 53.90646 254 VAL C C 1
ATOM 6305 O O . VAL C 1 253 ? 41.77100 80.64200 42.27200 1.000 55.54350 254 VAL C O 1
ATOM 6309 N N . PHE C 1 254 ? 41.38400 81.04900 40.12300 1.000 45.20542 255 PHE C N 1
ATOM 6310 C CA . PHE C 1 254 ? 42.34500 82.12300 40.05700 1.000 62.00480 255 PHE C CA 1
ATOM 6311 C C . PHE C 1 254 ? 41.61600 83.41200 40.26600 1.000 55.25926 255 PHE C C 1
ATOM 6312 O O . PHE C 1 254 ? 40.91200 83.86700 39.37800 1.000 56.95683 255 PHE C O 1
ATOM 6320 N N . ASP C 1 255 ? 41.80900 84.00300 41.44600 1.000 57.98064 256 ASP C N 1
ATOM 6321 C CA . ASP C 1 255 ? 41.25100 85.30200 41.77800 1.000 55.40928 256 ASP C CA 1
ATOM 6322 C C . ASP C 1 255 ? 42.04200 86.45400 41.12700 1.000 63.18652 256 ASP C C 1
ATOM 6323 O O . ASP C 1 255 ? 42.94900 87.03800 41.72800 1.000 61.13891 256 ASP C O 1
ATOM 6328 N N . PHE C 1 256 ? 41.66700 86.80200 39.88900 1.000 56.07251 257 PHE C N 1
ATOM 6329 C CA . PHE C 1 256 ? 42.36600 87.84800 39.14400 1.000 59.54398 257 PHE C CA 1
ATOM 6330 C C . PHE C 1 256 ? 42.19300 89.23600 39.74900 1.000 65.88948 257 PHE C C 1
ATOM 6331 O O . PHE C 1 256 ? 43.00700 90.11400 39.50300 1.000 69.90838 257 PHE C O 1
ATOM 6339 N N . GLN C 1 257 ? 41.12900 89.42000 40.53400 1.000 59.44660 258 GLN C N 1
ATOM 6340 C CA . GLN C 1 257 ? 40.87100 90.67700 41.23600 1.000 62.99176 258 GLN C CA 1
ATOM 6341 C C . GLN C 1 257 ? 41.95200 90.98200 42.27400 1.000 61.59949 258 GLN C C 1
ATOM 6342 O O . GLN C 1 257 ? 42.46100 92.08600 42.32500 1.000 69.55044 258 GLN C O 1
ATOM 6348 N N . LYS C 1 258 ? 42.27400 89.99500 43.11500 1.000 65.18413 259 LYS C N 1
ATOM 6349 C CA . LYS C 1 258 ? 43.31300 90.12600 44.13500 1.000 60.03088 259 LYS C CA 1
ATOM 6350 C C . LYS C 1 258 ? 44.67800 90.17800 43.46000 1.000 70.70848 259 LYS C C 1
ATOM 6351 O O . LYS C 1 258 ? 45.50800 91.01300 43.79700 1.000 76.35126 259 LYS C O 1
ATOM 6357 N N . ALA C 1 259 ? 44.89000 89.30700 42.46000 1.000 71.90336 260 ALA C N 1
ATOM 6358 C CA . ALA C 1 259 ? 46.18800 89.18200 41.78800 1.000 69.11618 260 ALA C CA 1
ATOM 6359 C C . ALA C 1 259 ? 46.64400 90.44000 41.06100 1.000 67.62390 260 ALA C C 1
ATOM 6360 O O . ALA C 1 259 ? 47.82300 90.72400 41.06000 1.000 77.34348 260 ALA C O 1
ATOM 6362 N N . TYR C 1 260 ? 45.70800 91.16800 40.44000 1.000 67.09489 261 TYR C N 1
ATOM 6363 C CA . TYR C 1 260 ? 46.02200 92.40800 39.72900 1.000 80.96497 261 TYR C CA 1
ATOM 6364 C C . TYR C 1 260 ? 45.48300 93.64100 40.43800 1.000 75.53537 261 TYR C C 1
ATOM 6365 O O . TYR C 1 260 ? 45.48500 94.74100 39.87900 1.000 76.51181 261 TYR C O 1
ATOM 6374 N N . LYS C 1 261 ? 45.08500 93.46100 41.70700 1.000 76.78289 262 LYS C N 1
ATOM 6375 C CA . LYS C 1 261 ? 44.77500 94.57500 42.62800 1.000 70.42160 262 LYS C CA 1
ATOM 6376 C C . LYS C 1 261 ? 43.70900 95.50300 42.05300 1.000 71.69017 262 LYS C C 1
ATOM 6377 O O . LYS C 1 261 ? 43.87700 96.71300 42.09000 1.000 72.33236 262 LYS C O 1
ATOM 6383 N N . LEU C 1 262 ? 42.62000 94.90900 41.52400 1.000 66.08161 263 LEU C N 1
ATOM 6384 C CA . LEU C 1 262 ? 41.48600 95.62400 40.95400 1.000 66.15267 263 LEU C CA 1
ATOM 6385 C C . LEU C 1 262 ? 40.36200 95.79700 41.99400 1.000 65.29993 263 LEU C C 1
ATOM 6386 O O . LEU C 1 262 ? 40.18200 94.95000 42.84600 1.000 71.25854 263 LEU C O 1
ATOM 6391 N N . THR C 1 263 ? 39.58000 96.87700 41.87600 1.000 67.10805 264 THR C N 1
ATOM 6392 C CA . THR C 1 263 ? 38.31800 97.05100 42.60800 1.000 74.97478 264 THR C CA 1
ATOM 6393 C C . THR C 1 263 ? 37.26600 96.06200 42.08000 1.000 70.01103 264 THR C C 1
ATOM 6394 O O . THR C 1 263 ? 37.49900 95.40200 41.06000 1.000 72.21392 264 THR C O 1
ATOM 6398 N N . GLU C 1 264 ? 36.11000 95.97400 42.76000 1.000 62.75489 265 GLU C N 1
ATOM 6399 C CA . GLU C 1 264 ? 35.02500 95.08600 42.32800 1.000 67.19753 265 GLU C CA 1
ATOM 6400 C C . GLU C 1 264 ? 34.45400 95.49300 40.93400 1.000 67.40545 265 GLU C C 1
ATOM 6401 O O . GLU C 1 264 ? 34.17400 94.61700 40.09300 1.000 64.81303 265 GLU C O 1
ATOM 6407 N N . GLU C 1 265 ? 34.31500 96.80400 40.70800 1.000 64.33140 266 GLU C N 1
ATOM 6408 C CA . GLU C 1 265 ? 33.78300 97.31400 39.45200 1.000 81.33870 266 GLU C CA 1
ATOM 6409 C C . GLU C 1 265 ? 34.73800 97.01200 38.27900 1.000 84.94703 266 GLU C C 1
ATOM 6410 O O . GLU C 1 265 ? 34.31100 96.56300 37.19700 1.000 80.39911 266 GLU C O 1
ATOM 6416 N N . GLU C 1 266 ? 36.03800 97.15000 38.53000 1.000 73.89307 267 GLU C N 1
ATOM 6417 C CA . GLU C 1 266 ? 37.05400 96.88100 37.48400 1.000 77.22768 267 GLU C CA 1
ATOM 6418 C C . GLU C 1 266 ? 37.16000 95.37600 37.23700 1.000 71.36119 267 GLU C C 1
ATOM 6419 O O . GLU C 1 266 ? 37.61700 94.99100 36.17000 1.000 86.37615 267 GLU C O 1
ATOM 6425 N N . ALA C 1 267 ? 36.83300 94.55900 38.22700 1.000 63.99451 268 ALA C N 1
ATOM 6426 C CA . ALA C 1 267 ? 36.83300 93.11600 38.03800 1.000 56.70417 268 ALA C CA 1
ATOM 6427 C C . ALA C 1 267 ? 35.56500 92.64000 37.32900 1.000 60.18616 268 ALA C C 1
ATOM 6428 O O . ALA C 1 267 ? 35.62400 91.73200 36.51100 1.000 60.04667 268 ALA C O 1
ATOM 6430 N N . LEU C 1 268 ? 34.42500 93.27200 37.63200 1.000 59.83349 269 LEU C N 1
ATOM 6431 C CA . LEU C 1 268 ? 33.16200 92.94100 36.97600 1.000 59.95456 269 LEU C CA 1
ATOM 6432 C C . LEU C 1 268 ? 33.12700 93.32000 35.49400 1.000 67.47125 269 LEU C C 1
ATOM 6433 O O . LEU C 1 268 ? 32.46200 92.66500 34.73600 1.000 75.00636 269 LEU C O 1
ATOM 6438 N N . ASP C 1 269 ? 33.86000 94.35600 35.08600 1.000 76.21440 270 ASP C N 1
ATOM 6439 C CA . ASP C 1 269 ? 33.95500 94.66800 33.64500 1.000 76.78552 270 ASP C CA 1
ATOM 6440 C C . ASP C 1 269 ? 34.84100 93.68100 32.86400 1.000 67.74233 270 ASP C C 1
ATOM 6441 O O . ASP C 1 269 ? 34.68300 93.54900 31.68800 1.000 74.65369 270 ASP C O 1
ATOM 6446 N N . VAL C 1 270 ? 35.68900 92.91800 33.54900 1.000 66.02371 271 VAL C N 1
ATOM 6447 C CA . VAL C 1 270 ? 36.37100 91.79000 32.93100 1.000 66.55535 271 VAL C CA 1
ATOM 6448 C C . VAL C 1 270 ? 35.40200 90.61300 32.77200 1.000 63.73922 271 VAL C C 1
ATOM 6449 O O . VAL C 1 270 ? 35.23200 90.06600 31.69400 1.000 61.44421 271 VAL C O 1
ATOM 6453 N N . SER C 1 271 ? 34.79400 90.21000 33.88800 1.000 59.62557 272 SER C N 1
ATOM 6454 C CA . SER C 1 271 ? 33.83500 89.12800 33.91800 1.000 49.69280 272 SER C CA 1
ATOM 6455 C C . SER C 1 271 ? 33.10700 89.05400 35.25500 1.000 62.05218 272 SER C C 1
ATOM 6456 O O . SER C 1 271 ? 33.51100 89.66900 36.24700 1.000 63.86029 272 SER C O 1
ATOM 6459 N N . ASP C 1 272 ? 32.02500 88.28600 35.26400 1.000 47.18987 273 ASP C N 1
ATOM 6460 C CA . ASP C 1 272 ? 31.30400 87.93400 36.47600 1.000 60.60727 273 ASP C CA 1
ATOM 6461 C C . ASP C 1 272 ? 31.81800 86.63900 37.07500 1.000 49.89546 273 ASP C C 1
ATOM 6462 O O . ASP C 1 272 ? 31.47900 86.31300 38.17500 1.000 55.82511 273 ASP C O 1
ATOM 6467 N N . HIS C 1 273 ? 32.69000 85.94000 36.35700 1.000 42.27875 274 HIS C N 1
ATOM 6468 C CA . HIS C 1 273 ? 33.20200 84.66000 36.78100 1.000 45.54230 274 HIS C CA 1
ATOM 6469 C C . HIS C 1 273 ? 34.71200 84.73000 36.86100 1.000 48.68215 274 HIS C C 1
ATOM 6470 O O . HIS C 1 273 ? 35.33700 85.29400 35.99200 1.000 49.27696 274 HIS C O 1
ATOM 6477 N N . PHE C 1 274 ? 35.28900 84.12300 37.89700 1.000 45.14489 275 PHE C N 1
ATOM 6478 C CA . PHE C 1 274 ? 36.71500 83.87700 37.95600 1.000 49.24801 275 PHE C CA 1
ATOM 6479 C C . PHE C 1 274 ? 37.04700 82.62200 37.15100 1.000 49.00061 275 PHE C C 1
ATOM 6480 O O . PHE C 1 274 ? 36.25700 81.68200 37.08600 1.000 50.66660 275 PHE C O 1
ATOM 6488 N N . PRO C 1 275 ? 38.24200 82.55600 36.54000 1.000 53.24849 276 PRO C N 1
ATOM 6489 C CA . PRO C 1 275 ? 38.69900 81.32500 35.89000 1.000 45.94498 276 PRO C CA 1
ATOM 6490 C C . PRO C 1 275 ? 39.07300 80.24500 36.88900 1.000 44.28426 276 PRO C C 1
ATOM 6491 O O . PRO C 1 275 ? 39.48800 80.55100 37.98800 1.000 44.20530 276 PRO C O 1
ATOM 6495 N N . VAL C 1 276 ? 38.90400 78.98500 36.46400 1.000 36.06222 277 VAL C N 1
ATOM 6496 C CA . VAL C 1 276 ? 39.30700 77.81100 37.20900 1.000 41.63131 277 VAL C CA 1
ATOM 6497 C C . VAL C 1 276 ? 40.41100 77.15300 36.43500 1.000 36.28330 277 VAL C C 1
ATOM 6498 O O . VAL C 1 276 ? 40.53400 77.35900 35.25000 1.000 44.83959 277 VAL C O 1
ATOM 6502 N N . GLU C 1 277 ? 41.28600 76.46400 37.15400 1.000 45.97393 278 GLU C N 1
ATOM 6503 C CA . GLU C 1 277 ? 42.48500 75.90600 36.50600 1.000 38.66253 278 GLU C CA 1
ATOM 6504 C C . GLU C 1 277 ? 43.07000 74.74600 37.28500 1.000 43.38941 278 GLU C C 1
ATOM 6505 O O . GLU C 1 277 ? 42.64800 74.53800 38.42100 1.000 40.75225 278 GLU C O 1
ATOM 6511 N N . PHE C 1 278 ? 43.91400 73.95400 36.63600 1.000 48.96903 279 PHE C N 1
ATOM 6512 C CA . PHE C 1 278 ? 44.69700 72.96400 37.33200 1.000 49.46119 279 PHE C CA 1
ATOM 6513 C C . PHE C 1 278 ? 45.94100 72.75700 36.53700 1.000 43.98948 279 PHE C C 1
ATOM 6514 O O . PHE C 1 278 ? 46.05400 73.32400 35.45900 1.000 44.40269 279 PHE C O 1
ATOM 6522 N N . LYS C 1 279 ? 46.86100 71.95400 37.07300 1.000 50.65607 280 LYS C N 1
ATOM 6523 C CA . LYS C 1 279 ? 48.09200 71.61100 36.39700 1.000 52.63263 280 LYS C CA 1
ATOM 6524 C C . LYS C 1 279 ? 48.24700 70.11200 36.24700 1.000 58.92022 280 LYS C C 1
ATOM 6525 O O . LYS C 1 279 ? 47.90900 69.34100 37.18100 1.000 53.54063 280 LYS C O 1
ATOM 6531 N N . LEU C 1 280 ? 48.78600 69.72200 35.08400 1.000 51.61672 281 LEU C N 1
ATOM 6532 C CA . LEU C 1 280 ? 49.14800 68.34600 34.75100 1.000 66.69221 281 LEU C CA 1
ATOM 6533 C C . LEU C 1 280 ? 50.63700 68.16900 34.78500 1.000 65.98949 281 LEU C C 1
ATOM 6534 O O . LEU C 1 280 ? 51.30900 68.94400 34.16700 1.000 74.55894 281 LEU C O 1
ATOM 6539 N N . GLN C 1 281 ? 51.11400 67.13400 35.48600 1.000 71.65596 282 GLN C N 1
ATOM 6540 C CA . GLN C 1 281 ? 52.54000 66.74400 35.55700 1.000 76.99871 282 GLN C CA 1
ATOM 6541 C C . GLN C 1 281 ? 52.91500 65.80000 34.35000 1.000 97.89858 282 GLN C C 1
ATOM 6542 O O . GLN C 1 281 ? 54.05600 65.42400 34.06900 1.000 104.20460 282 GLN C O 1
ATOM 6549 N N . PRO D 1 19 ? 49.98100 40.92300 45.43800 1.000 78.91999 20 PRO D N 1
ATOM 6550 C CA . PRO D 1 19 ? 51.35200 41.40100 45.16900 1.000 83.91269 20 PRO D CA 1
ATOM 6551 C C . PRO D 1 19 ? 52.15300 40.36600 44.39300 1.000 74.23258 20 PRO D C 1
ATOM 6552 O O . PRO D 1 19 ? 52.13000 39.17900 44.71000 1.000 77.96724 20 PRO D O 1
ATOM 6556 N N . MET D 1 20 ? 52.77800 40.84800 43.31600 1.000 68.47400 21 MET D N 1
ATOM 6557 C CA . MET D 1 20 ? 53.48800 39.94300 42.38400 1.000 50.89821 21 MET D CA 1
ATOM 6558 C C . MET D 1 20 ? 54.93800 39.70000 42.79800 1.000 58.07538 21 MET D C 1
ATOM 6559 O O . MET D 1 20 ? 55.62100 40.65100 43.13900 1.000 55.56192 21 MET D O 1
ATOM 6564 N N . ARG D 1 21 ? 55.36200 38.45200 42.73700 1.000 46.05552 22 ARG D N 1
ATOM 6565 C CA . ARG D 1 21 ? 56.75100 38.04900 43.07500 1.000 51.70357 22 ARG D CA 1
ATOM 6566 C C . ARG D 1 21 ? 57.59500 37.78700 41.82500 1.000 54.19860 22 ARG D C 1
ATOM 6567 O O . ARG D 1 21 ? 57.18600 36.97400 40.99800 1.000 55.04871 22 ARG D O 1
ATOM 6575 N N . ILE D 1 22 ? 58.74900 38.42500 41.73100 1.000 46.83719 23 ILE D N 1
ATOM 6576 C CA . ILE D 1 22 ? 59.71500 38.28800 40.63500 1.000 42.88409 23 ILE D CA 1
ATOM 6577 C C . ILE D 1 22 ? 60.97900 37.65400 41.23000 1.000 38.78623 23 ILE D C 1
ATOM 6578 O O . ILE D 1 22 ? 61.52500 38.14900 42.20800 1.000 40.23904 23 ILE D O 1
ATOM 6583 N N . CYS D 1 23 ? 61.42800 36.55100 40.62500 1.000 41.10230 24 CYS D N 1
ATOM 6584 C CA . CYS D 1 23 ? 62.50900 35.71800 41.12100 1.000 46.05815 24 CYS D CA 1
ATOM 6585 C C . CYS D 1 23 ? 63.57900 35.53800 40.05200 1.000 40.59171 24 CYS D C 1
ATOM 6586 O O . CYS D 1 23 ? 63.30100 35.57300 38.88200 1.000 42.11558 24 CYS D O 1
ATOM 6589 N N . SER D 1 24 ? 64.80700 35.29600 40.49400 1.000 40.46275 25 SER D N 1
ATOM 6590 C CA . SER D 1 24 ? 65.88400 34.93100 39.63300 1.000 45.82655 25 SER D CA 1
ATOM 6591 C C . SER D 1 24 ? 66.50400 33.71400 40.26800 1.000 43.08938 25 SER D C 1
ATOM 6592 O O . SER D 1 24 ? 66.73800 33.69300 41.47400 1.000 43.81315 25 SER D O 1
ATOM 6595 N N . PHE D 1 25 ? 66.79900 32.70300 39.44600 1.000 43.67103 26 PHE D N 1
ATOM 6596 C CA . PHE D 1 25 ? 67.20500 31.38500 39.92200 1.000 57.26213 26 PHE D CA 1
ATOM 6597 C C . PHE D 1 25 ? 68.22400 30.75600 38.99700 1.000 51.94044 26 PHE D C 1
ATOM 6598 O O . PHE D 1 25 ? 67.89200 30.34300 37.90200 1.000 52.27995 26 PHE D O 1
ATOM 6606 N N . ASN D 1 26 ? 69.46900 30.66100 39.45300 1.000 45.42650 27 ASN D N 1
ATOM 6607 C CA . ASN D 1 26 ? 70.49400 29.93200 38.73500 1.000 49.14010 27 ASN D CA 1
ATOM 6608 C C . ASN D 1 26 ? 70.39200 28.46000 39.10000 1.000 62.71805 27 ASN D C 1
ATOM 6609 O O . ASN D 1 26 ? 70.75200 28.07700 40.19700 1.000 59.22026 27 ASN D O 1
ATOM 6614 N N . VAL D 1 27 ? 69.90900 27.65400 38.14900 1.000 57.34898 28 VAL D N 1
ATOM 6615 C CA . VAL D 1 27 ? 69.77400 26.21300 38.28800 1.000 53.61695 28 VAL D CA 1
ATOM 6616 C C . VAL D 1 27 ? 70.95800 25.55200 37.63100 1.000 59.21763 28 VAL D C 1
ATOM 6617 O O . VAL D 1 27 ? 71.06100 25.50800 36.40900 1.000 67.28175 28 VAL D O 1
ATOM 6621 N N . ARG D 1 28 ? 71.83000 24.98300 38.45200 1.000 48.07945 29 ARG D N 1
ATOM 6622 C CA . ARG D 1 28 ? 73.06800 24.41200 37.98800 1.000 58.90443 29 ARG D CA 1
ATOM 6623 C C . ARG D 1 28 ? 72.81600 23.37500 36.87700 1.000 57.57532 29 ARG D C 1
ATOM 6624 O O . ARG D 1 28 ? 72.14500 22.36600 37.12700 1.000 53.01688 29 ARG D O 1
ATOM 6632 N N . SER D 1 29 ? 73.35300 23.66700 35.67100 1.000 61.70740 30 SER D N 1
ATOM 6633 C CA . SER D 1 29 ? 73.41400 22.73700 34.54900 1.000 65.74472 30 SER D CA 1
ATOM 6634 C C . SER D 1 29 ? 72.04600 22.11800 34.25900 1.000 66.18162 30 SER D C 1
ATOM 6635 O O . SER D 1 29 ? 71.84700 20.91900 34.40300 1.000 71.49805 30 SER D O 1
ATOM 6638 N N . PHE D 1 30 ? 71.07400 22.98400 33.98100 1.000 55.11977 31 PHE D N 1
ATOM 6639 C CA . PHE D 1 30 ? 69.69400 22.53100 33.70000 1.000 56.07514 31 PHE D CA 1
ATOM 6640 C C . PHE D 1 30 ? 69.65600 21.94800 32.29200 1.000 64.47352 31 PHE D C 1
ATOM 6641 O O . PHE D 1 30 ? 69.26600 22.65700 31.35600 1.000 70.91640 31 PHE D O 1
ATOM 6649 N N . GLY D 1 31 ? 70.08800 20.70300 32.15500 1.000 71.62438 32 GLY D N 1
ATOM 6650 C CA . GLY D 1 31 ? 70.07000 19.98400 30.88300 1.000 67.93183 32 GLY D CA 1
ATOM 6651 C C . GLY D 1 31 ? 69.04700 18.84800 30.92400 1.000 72.31657 32 GLY D C 1
ATOM 6652 O O . GLY D 1 31 ? 68.32400 18.69900 31.90500 1.000 87.61840 32 GLY D O 1
ATOM 6653 N N . GLU D 1 32 ? 68.94800 18.07400 29.84300 1.000 93.31645 33 GLU D N 1
ATOM 6654 C CA . GLU D 1 32 ? 67.90800 17.04200 29.74000 1.000 88.63958 33 GLU D CA 1
ATOM 6655 C C . GLU D 1 32 ? 68.03400 15.94300 30.84100 1.000 95.88255 33 GLU D C 1
ATOM 6656 O O . GLU D 1 32 ? 67.05300 15.42400 31.31500 1.000 101.34899 33 GLU D O 1
ATOM 6662 N N . SER D 1 33 ? 69.25900 15.70600 31.31500 1.000 106.17852 34 SER D N 1
ATOM 6663 C CA . SER D 1 33 ? 69.51500 14.68200 32.36400 1.000 107.99190 34 SER D CA 1
ATOM 6664 C C . SER D 1 33 ? 68.99300 15.12100 33.73600 1.000 112.52139 34 SER D C 1
ATOM 6665 O O . SER D 1 33 ? 68.77900 14.27000 34.58200 1.000 117.83518 34 SER D O 1
ATOM 6668 N N . LYS D 1 34 ? 68.90700 16.41800 33.98800 1.000 102.82022 35 LYS D N 1
ATOM 6669 C CA . LYS D 1 34 ? 68.35300 16.88100 35.25500 1.000 104.18091 35 LYS D CA 1
ATOM 6670 C C . LYS D 1 34 ? 66.85800 16.55100 35.40300 1.000 112.33189 35 LYS D C 1
ATOM 6671 O O . LYS D 1 34 ? 66.39500 16.29300 36.50100 1.000 115.65597 35 LYS D O 1
ATOM 6677 N N . GLN D 1 35 ? 66.14500 16.44100 34.28300 1.000 112.17398 36 GLN D N 1
ATOM 6678 C CA . GLN D 1 35 ? 64.69200 16.11300 34.31000 1.000 117.05088 36 GLN D CA 1
ATOM 6679 C C . GLN D 1 35 ? 64.46500 14.73400 34.93400 1.000 118.66423 36 GLN D C 1
ATOM 6680 O O . GLN D 1 35 ? 63.34500 14.48400 35.41700 1.000 110.61063 36 GLN D O 1
ATOM 6686 N N . GLU D 1 36 ? 65.50200 13.90300 34.98800 1.000 132.23164 37 GLU D N 1
ATOM 6687 C CA . GLU D 1 36 ? 65.36000 12.52300 35.47200 1.000 148.01248 37 GLU D CA 1
ATOM 6688 C C . GLU D 1 36 ? 65.87300 12.31200 36.91600 1.000 159.07434 37 GLU D C 1
ATOM 6689 O O . GLU D 1 36 ? 66.10400 11.17200 37.34900 1.000 165.16454 37 GLU D O 1
ATOM 6695 N N . ASP D 1 37 ? 66.01200 13.39900 37.68700 1.000 143.90146 38 ASP D N 1
ATOM 6696 C CA . ASP D 1 37 ? 66.13600 13.27800 39.16700 1.000 134.77142 38 ASP D CA 1
ATOM 6697 C C . ASP D 1 37 ? 64.80000 13.03400 39.94500 1.000 126.94154 38 ASP D C 1
ATOM 6698 O O . ASP D 1 37 ? 64.73900 12.21400 40.87700 1.000 123.70167 38 ASP D O 1
ATOM 6703 N N . LYS D 1 38 ? 63.73500 13.73900 39.53200 1.000 116.00601 39 LYS D N 1
ATOM 6704 C CA . LYS D 1 38 ? 62.40100 13.67100 40.12400 1.000 107.29971 39 LYS D CA 1
ATOM 6705 C C . LYS D 1 38 ? 62.29600 14.42300 41.44000 1.000 98.48549 39 LYS D C 1
ATOM 6706 O O . LYS D 1 38 ? 61.45700 15.31800 41.55400 1.000 102.66231 39 LYS D O 1
ATOM 6712 N N . ASN D 1 39 ? 63.19700 14.12100 42.38800 1.000 81.50451 40 ASN D N 1
ATOM 6713 C CA . ASN D 1 39 ? 63.29200 14.86000 43.65200 1.000 89.56074 40 ASN D CA 1
ATOM 6714 C C . ASN D 1 39 ? 63.69600 16.31700 43.42800 1.000 81.49135 40 ASN D C 1
ATOM 6715 O O . ASN D 1 39 ? 63.02700 17.25100 43.91300 1.000 84.56803 40 ASN D O 1
ATOM 6720 N N . ALA D 1 40 ? 64.78200 16.51200 42.67500 1.000 77.77775 41 ALA D N 1
ATOM 6721 C CA . ALA D 1 40 ? 65.25900 17.84500 42.34200 1.000 71.47173 41 ALA D CA 1
ATOM 6722 C C . ALA D 1 40 ? 64.24100 18.58800 41.49400 1.000 78.42519 41 ALA D C 1
ATOM 6723 O O . ALA D 1 40 ? 64.03800 19.78700 41.69200 1.000 72.11917 41 ALA D O 1
ATOM 6725 N N . MET D 1 41 ? 63.57400 17.86500 40.58300 1.000 77.04608 42 MET D N 1
ATOM 6726 C CA . MET D 1 41 ? 62.62100 18.47000 39.66600 1.000 78.67259 42 MET D CA 1
ATOM 6727 C C . MET D 1 41 ? 61.39800 18.97700 40.43100 1.000 81.15973 42 MET D C 1
ATOM 6728 O O . MET D 1 41 ? 60.89600 20.06300 40.13100 1.000 69.51097 42 MET D O 1
ATOM 6733 N N . ASP D 1 42 ? 60.92700 18.20000 41.42100 1.000 74.19311 43 ASP D N 1
ATOM 6734 C CA . ASP D 1 42 ? 59.79000 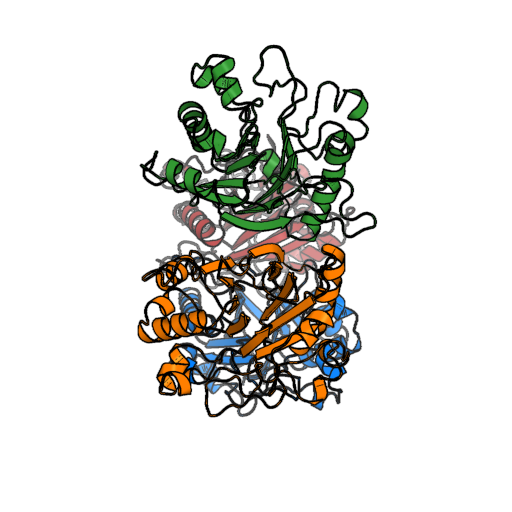18.63400 42.22000 1.000 66.52903 43 ASP D CA 1
ATOM 6735 C C . ASP D 1 42 ? 60.10700 19.89800 43.06600 1.000 71.39277 43 ASP D C 1
ATOM 6736 O O . ASP D 1 42 ? 59.29300 20.81100 43.16100 1.000 72.72451 43 ASP D O 1
ATOM 6741 N N . VAL D 1 43 ? 61.32700 19.98800 43.60500 1.000 73.72989 44 VAL D N 1
ATOM 6742 C CA . VAL D 1 43 ? 61.74400 21.17800 44.33500 1.000 57.68850 44 VAL D CA 1
ATOM 6743 C C . VAL D 1 43 ? 61.77400 22.39400 43.39700 1.000 63.64447 44 VAL D C 1
ATOM 6744 O O . VAL D 1 43 ? 61.34400 23.50300 43.76300 1.000 56.48572 44 VAL D O 1
ATOM 6748 N N . ILE D 1 44 ? 62.30500 22.19800 42.18600 1.000 58.64387 45 ILE D N 1
ATOM 6749 C CA . ILE D 1 44 ? 62.36800 23.28400 41.20200 1.000 56.52783 45 ILE D CA 1
ATOM 6750 C C . ILE D 1 44 ? 60.99000 23.79600 40.80600 1.000 58.24646 45 ILE D C 1
ATOM 6751 O O . ILE D 1 44 ? 60.77400 24.99700 40.72100 1.000 57.33319 45 ILE D O 1
ATOM 6756 N N . VAL D 1 45 ? 60.05400 22.87300 40.56400 1.000 64.86304 46 VAL D N 1
ATOM 6757 C CA . VAL D 1 45 ? 58.68700 23.24200 40.25800 1.000 57.93326 46 VAL D CA 1
ATOM 6758 C C . VAL D 1 45 ? 58.07400 24.04400 41.40400 1.000 56.91472 46 VAL D C 1
ATOM 6759 O O . VAL D 1 45 ? 57.45900 25.07500 41.14900 1.000 61.13101 46 VAL D O 1
ATOM 6763 N N . LYS D 1 46 ? 58.24700 23.58300 42.65000 1.000 54.32493 47 LYS D N 1
ATOM 6764 C CA . LYS D 1 46 ? 57.73100 24.31100 43.81300 1.000 53.90910 47 LYS D CA 1
ATOM 6765 C C . LYS D 1 46 ? 58.30000 25.72900 43.87000 1.000 60.79413 47 LYS D C 1
ATOM 6766 O O . LYS D 1 46 ? 57.56800 26.68600 44.09900 1.000 66.40533 47 LYS D O 1
ATOM 6772 N N . VAL D 1 47 ? 59.60500 25.87700 43.63600 1.000 52.72211 48 VAL D N 1
ATOM 6773 C CA . VAL D 1 47 ? 60.20400 27.21100 43.64700 1.000 51.57724 48 VAL D CA 1
ATOM 6774 C C . VAL D 1 47 ? 59.55000 28.14300 42.59900 1.000 55.29347 48 VAL D C 1
ATOM 6775 O O . VAL D 1 47 ? 59.19500 29.29800 42.88800 1.000 57.16212 48 VAL D O 1
ATOM 6779 N N . ILE D 1 48 ? 59.40800 27.62700 41.37600 1.000 48.54529 49 ILE D N 1
ATOM 6780 C CA . ILE D 1 48 ? 58.81900 28.38200 40.29700 1.000 54.11175 49 ILE D CA 1
ATOM 6781 C C . ILE D 1 48 ? 57.40000 28.81200 40.66500 1.000 56.45940 49 ILE D C 1
ATOM 6782 O O . ILE D 1 48 ? 57.02000 29.95000 40.39800 1.000 53.31166 49 ILE D O 1
ATOM 6787 N N . LYS D 1 49 ? 56.63400 27.92200 41.29800 1.000 54.56970 50 LYS D N 1
ATOM 6788 C CA . LYS D 1 49 ? 55.19500 28.20400 41.55300 1.000 60.14669 50 LYS D CA 1
ATOM 6789 C C . LYS D 1 49 ? 55.00200 29.40000 42.47900 1.000 57.72534 50 LYS D C 1
ATOM 6790 O O . LYS D 1 49 ? 53.96500 30.06100 42.34800 1.000 69.67151 50 LYS D O 1
ATOM 6796 N N . ARG D 1 50 ? 55.94300 29.66300 43.37900 1.000 49.77176 51 ARG D N 1
ATOM 6797 C CA . ARG D 1 50 ? 55.87000 30.84900 44.21600 1.000 53.13269 51 ARG D CA 1
ATOM 6798 C C . ARG D 1 50 ? 55.96600 32.15400 43.41500 1.000 55.58561 51 ARG D C 1
ATOM 6799 O O . ARG D 1 50 ? 55.62700 33.20400 43.92900 1.000 65.85790 51 ARG D O 1
ATOM 6807 N N . CYS D 1 51 ? 56.43900 32.09000 42.16900 1.000 47.38463 52 CYS D N 1
ATOM 6808 C CA . CYS D 1 51 ? 56.77300 33.28500 41.41700 1.000 61.17049 52 CYS D CA 1
ATOM 6809 C C . CYS D 1 51 ? 55.83100 33.56200 40.25100 1.000 60.90467 52 CYS D C 1
ATOM 6810 O O . CYS D 1 51 ? 55.34400 32.65400 39.59100 1.000 66.16846 52 CYS D O 1
ATOM 6813 N N . ASP D 1 52 ? 55.58900 34.85100 40.02100 1.000 57.26739 53 ASP D N 1
ATOM 6814 C CA . ASP D 1 52 ? 54.78200 35.35700 38.93000 1.000 52.57736 53 ASP D CA 1
ATOM 6815 C C . ASP D 1 52 ? 55.60900 35.59700 37.65400 1.000 45.22121 53 ASP D C 1
ATOM 6816 O O . ASP D 1 52 ? 55.11700 35.44100 36.57600 1.000 46.39767 53 ASP D O 1
ATOM 6821 N N . ILE D 1 53 ? 56.86700 35.99100 37.81900 1.000 45.86866 54 ILE D N 1
ATOM 6822 C CA . ILE D 1 53 ? 57.88800 35.95800 36.77500 1.000 46.18712 54 ILE D CA 1
ATOM 6823 C C . ILE D 1 53 ? 59.16600 35.38000 37.37400 1.000 50.59554 54 ILE D C 1
ATOM 6824 O O . ILE D 1 53 ? 59.57000 35.75900 38.46600 1.000 44.16056 54 ILE D O 1
ATOM 6829 N N . ILE D 1 54 ? 59.79100 34.43700 36.67500 1.000 39.85478 55 ILE D N 1
ATOM 6830 C CA . ILE D 1 54 ? 61.04900 33.90200 37.13800 1.000 38.95730 55 ILE D CA 1
ATOM 6831 C C . ILE D 1 54 ? 62.02900 33.70300 36.00800 1.000 40.09165 55 ILE D C 1
ATOM 6832 O O . ILE D 1 54 ? 61.71900 33.07700 35.01600 1.000 40.52591 55 ILE D O 1
ATOM 6837 N N . LEU D 1 55 ? 63.22500 34.27500 36.19400 1.000 36.52806 56 LEU D N 1
ATOM 6838 C CA . LEU D 1 55 ? 64.35000 34.09600 35.33100 1.000 45.69232 56 LEU D CA 1
ATOM 6839 C C . LEU D 1 55 ? 65.09200 32.86800 35.74800 1.000 40.90227 56 LEU D C 1
ATOM 6840 O O . LEU D 1 55 ? 65.50300 32.75300 36.88100 1.000 39.56001 56 LEU D O 1
ATOM 6845 N N . VAL D 1 56 ? 65.27200 31.94800 34.80700 1.000 39.22839 57 VAL D N 1
ATOM 6846 C CA . VAL D 1 56 ? 66.04500 30.74000 35.01400 1.000 51.50881 57 VAL D CA 1
ATOM 6847 C C . VAL D 1 56 ? 67.26200 30.81900 34.12400 1.000 45.12120 57 VAL D C 1
ATOM 6848 O O . VAL D 1 56 ? 67.15600 31.13300 32.97000 1.000 48.83217 57 VAL D O 1
ATOM 6852 N N . MET D 1 57 ? 68.43000 30.56200 34.70200 1.000 48.33211 58 MET D N 1
ATOM 6853 C CA . MET D 1 57 ? 69.72400 30.61400 34.02700 1.000 54.70393 58 MET D CA 1
ATOM 6854 C C . MET D 1 57 ? 70.40200 29.26400 34.08700 1.000 54.18544 58 MET D C 1
ATOM 6855 O O . MET D 1 57 ? 70.09400 28.42400 34.96700 1.000 64.11295 58 MET D O 1
ATOM 6860 N N . GLU D 1 58 ? 71.37800 29.10000 33.18800 1.000 60.62043 59 GLU D N 1
ATOM 6861 C CA . GLU D 1 58 ? 72.17700 27.88000 33.01000 1.000 66.95803 59 GLU D CA 1
ATOM 6862 C C . GLU D 1 58 ? 71.32400 26.75400 32.36600 1.000 68.48453 59 GLU D C 1
ATOM 6863 O O . GLU D 1 58 ? 71.55900 25.57200 32.60000 1.000 66.23689 59 GLU D O 1
ATOM 6869 N N . ILE D 1 59 ? 70.42000 27.17300 31.48300 1.000 54.53549 60 ILE D N 1
ATOM 6870 C CA . ILE D 1 59 ? 69.64700 26.19100 30.68000 1.000 62.56013 60 ILE D CA 1
ATOM 6871 C C . ILE D 1 59 ? 70.58200 25.76600 29.54600 1.000 63.22863 60 ILE D C 1
ATOM 6872 O O . ILE D 1 59 ? 70.95800 26.63600 28.75700 1.000 60.42040 60 ILE D O 1
ATOM 6877 N N . LYS D 1 60 ? 70.95300 24.49200 29.47700 1.000 65.09465 61 LYS D N 1
ATOM 6878 C CA . LYS D 1 60 ? 71.92400 23.94900 28.54500 1.000 69.96102 61 LYS D CA 1
ATOM 6879 C C . LYS D 1 60 ? 71.46400 22.74400 27.70700 1.000 84.04955 61 LYS D C 1
ATOM 6880 O O . LYS D 1 60 ? 71.70800 21.61100 28.09700 1.000 86.14191 61 LYS D O 1
ATOM 6886 N N . ASP D 1 61 ? 70.67000 23.02300 26.67100 1.000 87.53681 62 ASP D N 1
ATOM 6887 C CA . ASP D 1 61 ? 70.11200 21.95100 25.80700 1.000 102.42544 62 ASP D CA 1
ATOM 6888 C C . ASP D 1 61 ? 70.03200 22.45300 24.36600 1.000 103.74402 62 ASP D C 1
ATOM 6889 O O . ASP D 1 61 ? 69.30700 23.42700 24.12100 1.000 96.38261 62 ASP D O 1
ATOM 6894 N N . SER D 1 62 ? 70.72400 21.76100 23.46300 1.000 110.56326 63 SER D N 1
ATOM 6895 C CA . SER D 1 62 ? 70.77800 22.18600 22.04500 1.000 111.12911 63 SER D CA 1
ATOM 6896 C C . SER D 1 62 ? 69.56400 21.66500 21.27900 1.000 115.30856 63 SER D C 1
ATOM 6897 O O . SER D 1 62 ? 69.40200 22.07800 20.12100 1.000 127.97061 63 SER D O 1
ATOM 6900 N N . ASN D 1 63 ? 68.74100 20.80400 21.88300 1.000 101.33847 64 ASN D N 1
ATOM 6901 C CA . ASN D 1 63 ? 67.52400 20.40300 21.14400 1.000 108.09191 64 ASN D CA 1
ATOM 6902 C C . ASN D 1 63 ? 66.45200 21.10600 21.95300 1.000 113.16883 64 ASN D C 1
ATOM 6903 O O . ASN D 1 63 ? 66.26300 22.31600 21.76100 1.000 114.49004 64 ASN D O 1
ATOM 6908 N N . ASN D 1 64 ? 65.80800 20.42700 22.93900 1.000 118.86162 65 ASN D N 1
ATOM 6909 C CA . ASN D 1 64 ? 64.81100 21.14000 23.80900 1.000 95.38249 65 ASN D CA 1
ATOM 6910 C C . ASN D 1 64 ? 64.37300 20.48300 25.14100 1.000 108.69988 65 ASN D C 1
ATOM 6911 O O . ASN D 1 64 ? 64.11300 19.26400 25.11700 1.000 103.62032 65 ASN D O 1
ATOM 6916 N N . ARG D 1 65 ? 64.06500 21.31000 26.16600 1.000 123.21214 66 ARG D N 1
ATOM 6917 C CA . ARG D 1 65 ? 63.72200 20.82100 27.53900 1.000 124.23332 66 ARG D CA 1
ATOM 6918 C C . ARG D 1 65 ? 62.81700 21.79700 28.32800 1.000 115.89547 66 ARG D C 1
ATOM 6919 O O . ARG D 1 65 ? 62.33200 21.40000 29.39600 1.000 109.09729 66 ARG D O 1
ATOM 6927 N N . ILE D 1 66 ? 62.57800 23.01200 27.83600 1.000 97.96438 67 ILE D N 1
ATOM 6928 C CA . ILE D 1 66 ? 61.77700 24.02800 28.57700 1.000 95.58514 67 ILE D CA 1
ATOM 6929 C C . ILE D 1 66 ? 60.29700 23.71000 28.34900 1.000 100.88578 67 ILE D C 1
ATOM 6930 O O . ILE D 1 66 ? 59.43500 24.30700 28.99900 1.000 99.74617 67 ILE D O 1
ATOM 6935 N N . CYS D 1 67 ? 60.00800 22.78800 27.44600 1.000 93.61386 68 CYS D N 1
ATOM 6936 C CA . CYS D 1 67 ? 58.60300 22.32700 27.24800 1.000 91.78732 68 CYS D CA 1
ATOM 6937 C C . CYS D 1 67 ? 58.27800 21.24900 28.30700 1.000 86.58407 68 CYS D C 1
ATOM 6938 O O . CYS D 1 67 ? 57.22900 21.40700 28.93400 1.000 96.40630 68 CYS D O 1
ATOM 6941 N N . PRO D 1 68 ? 59.04300 20.14100 28.53200 1.000 83.23366 69 PRO D N 1
ATOM 6942 C CA . PRO D 1 68 ? 58.82100 19.27200 29.68900 1.000 92.71112 69 PRO D CA 1
ATOM 6943 C C . PRO D 1 68 ? 58.59000 19.99900 30.99400 1.000 86.89989 69 PRO D C 1
ATOM 6944 O O . PRO D 1 68 ? 57.75100 19.58200 31.75200 1.000 94.99560 69 PRO D O 1
ATOM 6948 N N . ILE D 1 69 ? 59.27000 21.12000 31.20400 1.000 78.76734 70 ILE D N 1
ATOM 6949 C CA . ILE D 1 69 ? 59.12300 21.81800 32.50800 1.000 75.11953 70 ILE D CA 1
ATOM 6950 C C . ILE D 1 69 ? 57.71600 22.39900 32.52500 1.000 75.48537 70 ILE D C 1
ATOM 6951 O O . ILE D 1 69 ? 57.04800 22.26200 33.53700 1.000 77.32506 70 ILE D O 1
ATOM 6956 N N . LEU D 1 70 ? 57.27400 22.96000 31.40700 1.000 75.48537 71 LEU D N 1
ATOM 6957 C CA . LEU D 1 70 ? 55.97300 23.66600 31.38300 1.000 83.38895 71 LEU D CA 1
ATOM 6958 C C . LEU D 1 70 ? 54.86200 22.62700 31.53900 1.000 83.44948 71 LEU D C 1
ATOM 6959 O O . LEU D 1 70 ? 53.88700 22.93400 32.21100 1.000 89.27649 71 LEU D O 1
ATOM 6964 N N . MET D 1 71 ? 55.03900 21.43400 30.98200 1.000 84.56803 72 MET D N 1
ATOM 6965 C CA . MET D 1 71 ? 54.03500 20.36600 31.20700 1.000 97.95911 72 MET D CA 1
ATOM 6966 C C . MET D 1 71 ? 53.97900 20.11500 32.70700 1.000 108.10770 72 MET D C 1
ATOM 6967 O O . MET D 1 71 ? 52.88700 20.21100 33.28700 1.000 113.31622 72 MET D O 1
ATOM 6972 N N . GLU D 1 72 ? 55.13000 19.80700 33.29500 1.000 91.35569 73 GLU D N 1
ATOM 6973 C CA . GLU D 1 72 ? 55.20800 19.49900 34.71900 1.000 91.53729 73 GLU D CA 1
ATOM 6974 C C . GLU D 1 72 ? 54.56000 20.60100 35.55300 1.000 95.70358 73 GLU D C 1
ATOM 6975 O O . GLU D 1 72 ? 53.81600 20.34400 36.47400 1.000 95.50882 73 GLU D O 1
ATOM 6981 N N . LYS D 1 73 ? 54.74900 21.84700 35.14400 1.000 91.48202 74 LYS D N 1
ATOM 6982 C CA . LYS D 1 73 ? 54.24900 22.98400 35.95300 1.000 86.46300 74 LYS D CA 1
ATOM 6983 C C . LYS D 1 73 ? 52.75500 23.19100 35.77400 1.000 94.76926 74 LYS D C 1
ATOM 6984 O O . LYS D 1 73 ? 52.15700 23.86000 36.62700 1.000 85.43919 74 LYS D O 1
ATOM 6990 N N . LEU D 1 74 ? 52.22400 22.68500 34.67100 1.000 98.47760 75 LEU D N 1
ATOM 6991 C CA . LEU D 1 74 ? 50.81100 22.95400 34.33400 1.000 109.04465 75 LEU D CA 1
ATOM 6992 C C . LEU D 1 74 ? 49.96200 21.79300 34.83200 1.000 121.56721 75 LEU D C 1
ATOM 6993 O O . LEU D 1 74 ? 48.78600 22.01700 35.12800 1.000 134.35032 75 LEU D O 1
ATOM 6998 N N . ASN D 1 75 ? 50.53900 20.58200 34.86000 1.000 110.44482 76 ASN D N 1
ATOM 6999 C CA . ASN D 1 75 ? 49.80400 19.35500 35.28000 1.000 113.96366 76 ASN D CA 1
ATOM 7000 C C . ASN D 1 75 ? 49.12800 19.60600 36.62600 1.000 109.25257 76 ASN D C 1
ATOM 7001 O O . ASN D 1 75 ? 47.88100 19.55800 36.67800 1.000 123.73062 76 ASN D O 1
ATOM 7006 N N . ARG D 1 76 ? 49.94400 19.84200 37.65100 1.000 139.67201 77 ARG D N 1
ATOM 7007 C CA . ARG D 1 76 ? 49.39800 20.26800 38.95900 1.000 142.46182 77 ARG D CA 1
ATOM 7008 C C . ARG D 1 76 ? 48.76000 21.62700 38.68700 1.000 145.79380 77 ARG D C 1
ATOM 7009 O O . ARG D 1 76 ? 49.41100 22.46300 38.04000 1.000 153.81055 77 ARG D O 1
ATOM 7017 N N . ASN D 1 77 ? 47.56600 21.86800 39.20200 1.000 151.87084 78 ASN D N 1
ATOM 7018 C CA . ASN D 1 77 ? 46.84300 23.11500 38.83700 1.000 153.32628 78 ASN D CA 1
ATOM 7019 C C . ASN D 1 77 ? 46.39600 23.90400 40.06800 1.000 159.21119 78 ASN D C 1
ATOM 7020 O O . ASN D 1 77 ? 46.04300 23.25500 41.07300 1.000 164.57763 78 ASN D O 1
ATOM 7025 N N . SER D 1 78 ? 46.39800 25.24100 39.99500 1.000 141.78016 79 SER D N 1
ATOM 7026 C CA . SER D 1 78 ? 45.81100 26.06200 41.08400 1.000 146.91235 79 SER D CA 1
ATOM 7027 C C . SER D 1 78 ? 44.95800 27.20600 40.54300 1.000 144.31204 79 SER D C 1
ATOM 7028 O O . SER D 1 78 ? 45.50900 28.30100 40.35400 1.000 164.35655 79 SER D O 1
ATOM 7031 N N . ARG D 1 79 ? 43.67800 26.91100 40.27700 1.000 129.43920 80 ARG D N 1
ATOM 7032 C CA . ARG D 1 79 ? 42.68600 27.92600 39.82300 1.000 134.92934 80 ARG D CA 1
ATOM 7033 C C . ARG D 1 79 ? 43.02800 28.46300 38.43400 1.000 143.10926 80 ARG D C 1
ATOM 7034 O O . ARG D 1 79 ? 42.97100 27.67400 37.47800 1.000 133.44758 80 ARG D O 1
ATOM 7042 N N . ARG D 1 80 ? 43.26300 29.77400 38.32400 1.000 186.37761 81 ARG D N 1
ATOM 7043 C CA . ARG D 1 80 ? 43.69700 30.36300 37.01900 1.000 186.58816 81 ARG D CA 1
ATOM 7044 C C . ARG D 1 80 ? 45.21700 30.45000 36.85900 1.000 169.67034 81 ARG D C 1
ATOM 7045 O O . ARG D 1 80 ? 45.67900 30.34300 35.70500 1.000 164.34339 81 ARG D O 1
ATOM 7053 N N . GLY D 1 81 ? 45.95800 30.68300 37.94400 1.000 127.72847 82 GLY D N 1
ATOM 7054 C CA . GLY D 1 81 ? 47.39900 30.86200 37.85300 1.000 120.35390 82 GLY D CA 1
ATOM 7055 C C . GLY D 1 81 ? 48.14700 29.72700 37.16500 1.000 112.78194 82 GLY D C 1
ATOM 7056 O O . GLY D 1 81 ? 49.36600 29.84500 36.99100 1.000 94.39816 82 GLY D O 1
ATOM 7057 N N . ILE D 1 82 ? 47.43900 28.63100 36.91100 1.000 119.83016 83 ILE D N 1
ATOM 7058 C CA . ILE D 1 82 ? 48.08800 27.43900 36.31300 1.000 108.10243 83 ILE D CA 1
ATOM 7059 C C . ILE D 1 82 ? 48.74500 27.90200 35.02700 1.000 115.05590 83 ILE D C 1
ATOM 7060 O O . ILE D 1 82 ? 49.88100 27.48200 34.80500 1.000 122.44363 83 ILE D O 1
ATOM 7065 N N . THR D 1 83 ? 48.12500 28.84600 34.32400 1.000 108.13139 84 THR D N 1
ATOM 7066 C CA . THR D 1 83 ? 48.65100 29.23900 33.00500 1.000 113.88734 84 THR D CA 1
ATOM 7067 C C . THR D 1 83 ? 50.08900 29.65800 33.32800 1.000 94.15866 84 THR D C 1
ATOM 7068 O O . THR D 1 83 ? 50.25600 30.56200 34.14500 1.000 92.67690 84 THR D O 1
ATOM 7072 N N . TYR D 1 84 ? 51.08600 28.97700 32.76600 1.000 77.78038 85 TYR D N 1
ATOM 7073 C CA . TYR D 1 84 ? 52.48900 29.42500 32.93700 1.000 71.12432 85 TYR D CA 1
ATOM 7074 C C . TYR D 1 84 ? 53.01500 29.36100 31.50600 1.000 69.72152 85 TYR D C 1
ATOM 7075 O O . TYR D 1 84 ? 52.78500 28.35800 30.83300 1.000 74.84055 85 TYR D O 1
ATOM 7084 N N . ASN D 1 85 ? 53.67200 30.42200 31.05500 1.000 66.37901 86 ASN D N 1
ATOM 7085 C CA . ASN D 1 85 ? 54.28300 30.43000 29.70700 1.000 65.07359 86 ASN D CA 1
ATOM 7086 C C . ASN D 1 85 ? 55.73100 30.88800 29.85200 1.000 67.22648 86 ASN D C 1
ATOM 7087 O O . ASN D 1 85 ? 56.09100 31.27500 30.95800 1.000 59.09393 86 ASN D O 1
ATOM 7092 N N . TYR D 1 86 ? 56.51300 30.83300 28.77100 1.000 59.36238 87 TYR D N 1
ATOM 7093 C CA . TYR D 1 86 ? 57.88100 31.22700 28.81600 1.000 58.52017 87 TYR D CA 1
ATOM 7094 C C . TYR D 1 86 ? 58.32200 31.87600 27.54800 1.000 57.47794 87 TYR D C 1
ATOM 7095 O O . TYR D 1 86 ? 57.74900 31.62000 26.47600 1.000 57.18844 87 TYR D O 1
ATOM 7104 N N . VAL D 1 87 ? 59.34900 32.72100 27.67800 1.000 52.16678 88 VAL D N 1
ATOM 7105 C CA . VAL D 1 87 ? 60.13800 33.17300 26.56900 1.000 51.18508 88 VAL D CA 1
ATOM 7106 C C . VAL D 1 87 ? 61.55500 32.78700 26.89800 1.000 52.70632 88 VAL D C 1
ATOM 7107 O O . VAL D 1 87 ? 61.97100 32.91900 27.99700 1.000 47.93733 88 VAL D O 1
ATOM 7111 N N . ILE D 1 88 ? 62.28500 32.30200 25.89700 1.000 53.77224 89 ILE D N 1
ATOM 7112 C CA . ILE D 1 88 ? 63.65800 31.89700 26.04500 1.000 48.42423 89 ILE D CA 1
ATOM 7113 C C . ILE D 1 88 ? 64.53800 32.59600 25.00700 1.000 47.80047 89 ILE D C 1
ATOM 7114 O O . ILE D 1 88 ? 64.11100 32.85900 23.91100 1.000 48.94534 89 ILE D O 1
ATOM 7119 N N . SER D 1 89 ? 65.75600 32.93600 25.41400 1.000 46.38714 90 SER D N 1
ATOM 7120 C CA . SER D 1 89 ? 66.74700 33.54100 24.56300 1.000 46.18712 90 SER D CA 1
ATOM 7121 C C . SER D 1 89 ? 67.22000 32.52800 23.55300 1.000 48.03734 90 SER D C 1
ATOM 7122 O O . SER D 1 89 ? 66.90900 31.36400 23.65200 1.000 63.38655 90 SER D O 1
ATOM 7125 N N . SER D 1 90 ? 67.98800 32.99000 22.55900 1.000 56.29096 91 SER D N 1
ATOM 7126 C CA . SER D 1 90 ? 68.84300 32.12100 21.73900 1.000 63.46550 91 SER D CA 1
ATOM 7127 C C . SER D 1 90 ? 69.99800 31.60900 22.58300 1.000 63.74975 91 SER D C 1
ATOM 7128 O O . SER D 1 90 ? 70.18500 31.97800 23.78400 1.000 52.09309 91 SER D O 1
ATOM 7131 N N . ARG D 1 91 ? 70.80400 30.77800 21.93500 1.000 52.85107 92 ARG D N 1
ATOM 7132 C CA . ARG D 1 91 ? 71.92300 30.11200 22.54700 1.000 61.97059 92 ARG D CA 1
ATOM 7133 C C . ARG D 1 91 ? 73.16200 31.00800 22.52300 1.000 53.66433 92 ARG D C 1
ATOM 7134 O O . ARG D 1 91 ? 73.71600 31.28200 21.49500 1.000 68.42136 92 ARG D O 1
ATOM 7142 N N . LEU D 1 92 ? 73.59100 31.42500 23.70700 1.000 55.65404 93 LEU D N 1
ATOM 7143 C CA . LEU D 1 92 ? 74.60000 32.45200 23.92600 1.000 51.98255 93 LEU D CA 1
ATOM 7144 C C . LEU D 1 92 ? 75.85100 31.89800 24.55700 1.000 54.06964 93 LEU D C 1
ATOM 7145 O O . LEU D 1 92 ? 75.80400 31.18400 25.54000 1.000 60.59148 93 LEU D O 1
ATOM 7150 N N . GLY D 1 93 ? 76.99700 32.24300 23.99200 1.000 76.15124 94 GLY D N 1
ATOM 7151 C CA . GLY D 1 93 ? 78.29300 31.94600 24.57600 1.000 79.05685 94 GLY D CA 1
ATOM 7152 C C . GLY D 1 93 ? 79.32200 32.53700 23.66600 1.000 92.84534 94 GLY D C 1
ATOM 7153 O O . GLY D 1 93 ? 79.07200 32.60900 22.46300 1.000 92.75323 94 GLY D O 1
ATOM 7154 N N . ARG D 1 94 ? 80.42300 33.03900 24.23500 1.000 110.78434 95 ARG D N 1
ATOM 7155 C CA . ARG D 1 94 ? 81.47500 33.74200 23.45000 1.000 116.98245 95 ARG D CA 1
ATOM 7156 C C . ARG D 1 94 ? 81.90000 32.87400 22.26700 1.000 128.42592 95 ARG D C 1
ATOM 7157 O O . ARG D 1 94 ? 82.02800 33.41700 21.15400 1.000 123.83064 95 ARG D O 1
ATOM 7165 N N . ASN D 1 95 ? 82.14500 31.59000 22.50500 1.000 132.16848 96 ASN D N 1
ATOM 7166 C CA . ASN D 1 95 ? 82.43900 30.67100 21.41100 1.000 144.79368 96 ASN D CA 1
ATOM 7167 C C . ASN D 1 95 ? 81.43500 29.62700 20.84400 1.000 149.59952 96 ASN D C 1
ATOM 7168 O O . ASN D 1 95 ? 80.65100 29.98200 19.97000 1.000 150.58911 96 ASN D O 1
ATOM 7173 N N . THR D 1 96 ? 81.45000 28.37400 21.33900 1.000 150.47594 97 THR D N 1
ATOM 7174 C CA . THR D 1 96 ? 80.38100 27.38200 21.18600 1.000 137.76915 97 THR D CA 1
ATOM 7175 C C . THR D 1 96 ? 79.84500 26.77900 22.50600 1.000 125.29660 97 THR D C 1
ATOM 7176 O O . THR D 1 96 ? 78.94100 25.94500 22.45400 1.000 124.66495 97 THR D O 1
ATOM 7180 N N . TYR D 1 97 ? 80.40000 27.18700 23.65900 1.000 108.07612 98 TYR D N 1
ATOM 7181 C CA . TYR D 1 97 ? 79.84700 26.81300 24.96000 1.000 93.51121 98 TYR D CA 1
ATOM 7182 C C . TYR D 1 97 ? 78.65300 27.71500 25.25200 1.000 87.66841 98 TYR D C 1
ATOM 7183 O O . TYR D 1 97 ? 78.86500 28.87900 25.58300 1.000 89.53705 98 TYR D O 1
ATOM 7192 N N . LYS D 1 98 ? 77.42700 27.19500 25.06000 1.000 71.82177 99 LYS D N 1
ATOM 7193 C CA . LYS D 1 98 ? 76.21300 27.98900 24.99600 1.000 74.09836 99 LYS D CA 1
ATOM 7194 C C . LYS D 1 98 ? 75.24600 27.71600 26.12000 1.000 67.62127 99 LYS D C 1
ATOM 7195 O O . LYS D 1 98 ? 75.13200 26.61600 26.56400 1.000 76.12228 99 LYS D O 1
ATOM 7201 N N . GLU D 1 99 ? 74.54300 28.76100 26.55800 1.000 64.43931 100 GLU D N 1
ATOM 7202 C CA . GLU D 1 99 ? 73.49400 28.70700 27.56500 1.000 59.43081 100 GLU D CA 1
ATOM 7203 C C . GLU D 1 99 ? 72.31800 29.54100 27.06900 1.000 51.86675 100 GLU D C 1
ATOM 7204 O O . GLU D 1 99 ? 72.45400 30.36400 26.15800 1.000 50.97980 100 GLU D O 1
ATOM 7210 N N . GLN D 1 100 ? 71.17000 29.39100 27.73100 1.000 50.88505 101 GLN D N 1
ATOM 7211 C CA . GLN D 1 100 ? 70.00600 30.21500 27.47300 1.000 48.78216 101 GLN D CA 1
ATOM 7212 C C . GLN D 1 100 ? 69.49700 30.82300 28.76000 1.000 50.62712 101 GLN D C 1
ATOM 7213 O O . GLN D 1 100 ? 69.65700 30.19400 29.82500 1.000 49.25854 101 GLN D O 1
ATOM 7219 N N . TYR D 1 101 ? 68.93000 32.03600 28.64700 1.000 45.35281 102 TYR D N 1
ATOM 7220 C CA . TYR D 1 101 ? 68.12300 32.65900 29.67500 1.000 44.32637 102 TYR D CA 1
ATOM 7221 C C . TYR D 1 101 ? 66.67600 32.33300 29.30300 1.000 44.78695 102 TYR D C 1
ATOM 7222 O O . TYR D 1 101 ? 66.31700 32.49900 28.16400 1.000 50.60344 102 TYR D O 1
ATOM 7231 N N . ALA D 1 102 ? 65.85900 31.90800 30.27300 1.000 37.59135 103 ALA D N 1
ATOM 7232 C CA . ALA D 1 102 ? 64.43000 31.77200 30.12500 1.000 43.45258 103 ALA D CA 1
ATOM 7233 C C . ALA D 1 102 ? 63.68000 32.55700 31.18400 1.000 43.48942 103 ALA D C 1
ATOM 7234 O O . ALA D 1 102 ? 64.09000 32.61600 32.30900 1.000 45.10804 103 ALA D O 1
ATOM 7236 N N . PHE D 1 103 ? 62.57300 33.17300 30.79100 1.000 39.83109 104 PHE D N 1
ATOM 7237 C CA . PHE D 1 103 ? 61.63900 33.78900 31.68100 1.000 41.98924 104 PHE D CA 1
ATOM 7238 C C . PHE D 1 103 ? 60.38400 32.94200 31.64800 1.000 38.87571 104 PHE D C 1
ATOM 7239 O O . PHE D 1 103 ? 59.82000 32.71100 30.60100 1.000 49.30854 104 PHE D O 1
ATOM 7247 N N . LEU D 1 104 ? 59.95600 32.45000 32.80400 1.000 46.00288 105 LEU D N 1
ATOM 7248 C CA . LEU D 1 104 ? 58.69600 31.76900 32.98900 1.000 51.52723 105 LEU D CA 1
ATOM 7249 C C . LEU D 1 104 ? 57.80200 32.76400 33.66100 1.000 45.18436 105 LEU D C 1
ATOM 7250 O O . LEU D 1 104 ? 58.24000 33.46300 34.55200 1.000 50.35867 105 LEU D O 1
ATOM 7255 N N . TYR D 1 105 ? 56.55000 32.85200 33.23000 1.000 47.52675 106 TYR D N 1
ATOM 7256 C CA . TYR D 1 105 ? 55.61200 33.82200 33.78000 1.000 53.26954 106 TYR D CA 1
ATOM 7257 C C . TYR D 1 105 ? 54.17400 33.30600 33.77000 1.000 61.85215 106 TYR D C 1
ATOM 7258 O O . TYR D 1 105 ? 53.80800 32.46200 32.95000 1.000 60.81255 106 TYR D O 1
ATOM 7267 N N . LYS D 1 106 ? 53.35800 33.84600 34.67500 1.000 53.54589 107 LYS D N 1
ATOM 7268 C CA . LYS D 1 106 ? 51.94700 33.52600 34.69500 1.000 59.91508 107 LYS D CA 1
ATOM 7269 C C . LYS D 1 106 ? 51.20000 34.29500 33.61500 1.000 59.96508 107 LYS D C 1
ATOM 7270 O O . LYS D 1 106 ? 51.01600 35.50100 33.72300 1.000 61.77583 107 LYS D O 1
ATOM 7276 N N . GLU D 1 107 ? 50.73600 33.58700 32.58400 1.000 67.07383 108 GLU D N 1
ATOM 7277 C CA . GLU D 1 107 ? 50.07200 34.21400 31.40300 1.000 78.86472 108 GLU D CA 1
ATOM 7278 C C . GLU D 1 107 ? 48.95200 35.19700 31.74400 1.000 77.48561 108 GLU D C 1
ATOM 7279 O O . GLU D 1 107 ? 48.86200 36.22300 31.06500 1.000 76.42495 108 GLU D O 1
ATOM 7285 N N . LYS D 1 108 ? 48.10700 34.88400 32.71400 1.000 78.73049 109 LYS D N 1
ATOM 7286 C CA . LYS D 1 108 ? 46.95500 35.73200 33.00000 1.000 86.01294 109 LYS D CA 1
ATOM 7287 C C . LYS D 1 108 ? 47.30800 37.00400 33.77100 1.000 79.02263 109 LYS D C 1
ATOM 7288 O O . LYS D 1 108 ? 46.46200 37.89300 33.90400 1.000 87.49470 109 LYS D O 1
ATOM 7294 N N . LEU D 1 109 ? 48.54900 37.10400 34.25900 1.000 73.19299 110 LEU D N 1
ATOM 7295 C CA . LEU D 1 109 ? 48.97200 38.21900 35.10800 1.000 78.16727 110 LEU D CA 1
ATOM 7296 C C . LEU D 1 109 ? 49.86900 39.19400 34.35700 1.000 72.52449 110 LEU D C 1
ATOM 7297 O O . LEU D 1 109 ? 49.82000 40.38700 34.63700 1.000 67.81076 110 LEU D O 1
ATOM 7302 N N . VAL D 1 110 ? 50.72600 38.65800 33.47200 1.000 64.04978 111 VAL D N 1
ATOM 7303 C CA . VAL D 1 110 ? 51.62300 39.45100 32.66000 1.000 60.98363 111 VAL D CA 1
ATOM 7304 C C . VAL D 1 110 ? 51.78100 38.89100 31.26900 1.000 57.67270 111 VAL D C 1
ATOM 7305 O O . VAL D 1 110 ? 51.52800 37.70400 31.03400 1.000 62.99176 111 VAL D O 1
ATOM 7309 N N . SER D 1 111 ? 52.25500 39.75800 30.36900 1.000 53.79856 112 SER D N 1
ATOM 7310 C CA . SER D 1 111 ? 52.60000 39.41900 29.00600 1.000 67.30544 112 SER D CA 1
ATOM 7311 C C . SER D 1 111 ? 53.90100 40.11200 28.56900 1.000 52.03519 112 SER D C 1
ATOM 7312 O O . SER D 1 111 ? 54.34300 41.07600 29.16800 1.000 54.62760 112 SER D O 1
ATOM 7315 N N . VAL D 1 112 ? 54.50200 39.55300 27.51700 1.000 52.79580 113 VAL D N 1
ATOM 7316 C CA . VAL D 1 112 ? 55.70600 40.02800 26.88500 1.000 63.02335 113 VAL D CA 1
ATOM 7317 C C . VAL D 1 112 ? 55.34000 40.96400 25.74700 1.000 51.75094 113 VAL D C 1
ATOM 7318 O O . VAL D 1 112 ? 54.68500 40.55900 24.83200 1.000 58.22540 113 VAL D O 1
ATOM 7322 N N . LYS D 1 113 ? 55.74400 42.23200 25.83400 1.000 54.56444 114 LYS D N 1
ATOM 7323 C CA . LYS D 1 113 ? 55.53300 43.17300 24.74600 1.000 54.83289 114 LYS D CA 1
ATOM 7324 C C . LYS D 1 113 ? 56.62800 42.99900 23.68900 1.000 54.71445 114 LYS D C 1
ATOM 7325 O O . LYS D 1 113 ? 56.34300 42.92400 22.52400 1.000 57.42004 114 LYS D O 1
ATOM 7331 N N . ARG D 1 114 ? 57.89100 42.92200 24.12400 1.000 56.55152 115 ARG D N 1
ATOM 7332 C CA . ARG D 1 114 ? 59.02700 42.79800 23.23800 1.000 47.15302 115 ARG D CA 1
ATOM 7333 C C . ARG D 1 114 ? 60.17900 42.12200 23.95700 1.000 48.60846 115 ARG D C 1
ATOM 7334 O O . ARG D 1 114 ? 60.25400 42.13000 25.18000 1.000 50.22971 115 ARG D O 1
ATOM 7342 N N . SER D 1 115 ? 61.13800 41.62600 23.16700 1.000 45.41597 116 SER D N 1
ATOM 7343 C CA . SER D 1 115 ? 62.36400 41.09100 23.64500 1.000 41.02597 116 SER D CA 1
ATOM 7344 C C . SER D 1 115 ? 63.43300 41.31800 22.62400 1.000 43.86315 116 SER D C 1
ATOM 7345 O O . SER D 1 115 ? 63.14600 41.37200 21.43700 1.000 44.26320 116 SER D O 1
ATOM 7348 N N . TYR D 1 116 ? 64.68400 41.49300 23.06400 1.000 39.71792 117 TYR D N 1
ATOM 7349 C CA . TYR D 1 116 ? 65.79100 41.49100 22.12400 1.000 47.60834 117 TYR D CA 1
ATOM 7350 C C . TYR D 1 116 ? 67.07700 41.17800 22.82300 1.000 46.32661 117 TYR D C 1
ATOM 7351 O O . TYR D 1 116 ? 67.16300 41.27400 24.01700 1.000 44.47902 117 TYR D O 1
ATOM 7360 N N . HIS D 1 117 ? 68.08700 40.79100 22.03700 1.000 45.10278 118 HIS D N 1
ATOM 7361 C CA . HIS D 1 117 ? 69.42800 40.52000 22.52200 1.000 44.31847 118 HIS D CA 1
ATOM 7362 C C . HIS D 1 117 ? 70.25600 41.77600 22.36000 1.000 40.33905 118 HIS D C 1
ATOM 7363 O O . HIS D 1 117 ? 70.37000 42.34400 21.27900 1.000 40.39958 118 HIS D O 1
ATOM 7370 N N . TYR D 1 118 ? 70.88300 42.19000 23.44500 1.000 44.58166 119 TYR D N 1
ATOM 7371 C CA . TYR D 1 118 ? 71.73800 43.35300 23.43000 1.000 42.35508 119 TYR D CA 1
ATOM 7372 C C . TYR D 1 118 ? 72.87800 43.12100 22.45500 1.000 42.77092 119 TYR D C 1
ATOM 7373 O O . TYR D 1 118 ? 73.43400 42.07800 22.41500 1.000 42.52615 119 TYR D O 1
ATOM 7382 N N . HIS D 1 119 ? 73.17600 44.13400 21.64700 1.000 40.61803 120 HIS D N 1
ATOM 7383 C CA . HIS D 1 119 ? 74.33000 44.17600 20.77100 1.000 46.45031 120 HIS D CA 1
ATOM 7384 C C . HIS D 1 119 ? 75.03000 45.53900 20.71900 1.000 43.23150 120 HIS D C 1
ATOM 7385 O O . HIS D 1 119 ? 74.40500 46.53400 20.51300 1.000 50.41657 120 HIS D O 1
ATOM 7392 N N . ASP D 1 120 ? 76.35000 45.56700 20.89500 1.000 50.90610 121 ASP D N 1
ATOM 7393 C CA . ASP D 1 120 ? 77.07400 46.84200 20.97600 1.000 49.09273 121 ASP D CA 1
ATOM 7394 C C . ASP D 1 120 ? 77.47300 47.17400 19.59200 1.000 54.94343 121 ASP D C 1
ATOM 7395 O O . ASP D 1 120 ? 78.35800 46.53600 19.02200 1.000 58.74652 121 ASP D O 1
ATOM 7400 N N . TYR D 1 121 ? 76.82300 48.19000 19.02400 1.000 47.63203 122 TYR D N 1
ATOM 7401 C CA . TYR D 1 121 ? 77.09700 48.58900 17.64300 1.000 58.81231 122 TYR D CA 1
ATOM 7402 C C . TYR D 1 121 ? 78.44800 49.30200 17.46000 1.000 73.18772 122 TYR D C 1
ATOM 7403 O O . TYR D 1 121 ? 78.94300 49.38000 16.35000 1.000 79.47269 122 TYR D O 1
ATOM 7412 N N . GLN D 1 122 ? 79.02800 49.83000 18.54900 1.000 64.93410 123 GLN D N 1
ATOM 7413 C CA . GLN D 1 122 ? 80.30500 50.50600 18.50300 1.000 77.31453 123 GLN D CA 1
ATOM 7414 C C . GLN D 1 122 ? 81.45100 49.51900 18.58100 1.000 84.88913 123 GLN D C 1
ATOM 7415 O O . GLN D 1 122 ? 82.11200 49.37000 17.59600 1.000 108.95517 123 GLN D O 1
ATOM 7421 N N . ASP D 1 123 ? 81.60800 48.78600 19.68100 1.000 78.51205 124 ASP D N 1
ATOM 7422 C CA . ASP D 1 123 ? 82.77500 47.86700 19.79100 1.000 100.58048 124 ASP D CA 1
ATOM 7423 C C . ASP D 1 123 ? 82.33400 46.43400 20.09400 1.000 112.88459 124 ASP D C 1
ATOM 7424 O O . ASP D 1 123 ? 82.33800 46.06600 21.28000 1.000 117.79833 124 ASP D O 1
ATOM 7429 N N . GLY D 1 124 ? 81.97300 45.65800 19.07100 1.000 122.71735 125 GLY D N 1
ATOM 7430 C CA . GLY D 1 124 ? 81.63500 44.23200 19.26700 1.000 126.57307 125 GLY D CA 1
ATOM 7431 C C . GLY D 1 124 ? 82.88300 43.37900 19.19500 1.000 135.55309 125 GLY D C 1
ATOM 7432 O O . GLY D 1 124 ? 82.78000 42.20600 18.79200 1.000 125.61243 125 GLY D O 1
ATOM 7433 N N . ASP D 1 125 ? 84.02100 43.95100 19.58200 1.000 150.12326 126 ASP D N 1
ATOM 7434 C CA . ASP D 1 125 ? 85.31100 43.23000 19.45200 1.000 155.40811 126 ASP D CA 1
ATOM 7435 C C . ASP D 1 125 ? 85.55900 42.39800 20.70800 1.000 156.67931 126 ASP D C 1
ATOM 7436 O O . ASP D 1 125 ? 85.59000 41.15600 20.59200 1.000 158.40847 126 ASP D O 1
ATOM 7441 N N . ALA D 1 126 ? 85.72500 43.05300 21.85800 1.000 138.13762 127 ALA D N 1
ATOM 7442 C CA . ALA D 1 126 ? 85.87900 42.31600 23.13200 1.000 128.73386 127 ALA D CA 1
ATOM 7443 C C . ALA D 1 126 ? 84.56300 41.60400 23.42200 1.000 130.53144 127 ALA D C 1
ATOM 7444 O O . ALA D 1 126 ? 84.62200 40.55500 24.09600 1.000 128.20485 127 ALA D O 1
ATOM 7446 N N . ASP D 1 127 ? 83.45100 42.16400 22.93500 1.000 135.03461 128 ASP D N 1
ATOM 7447 C CA . ASP D 1 127 ? 82.09900 41.60900 23.19400 1.000 137.87443 128 ASP D CA 1
ATOM 7448 C C . ASP D 1 127 ? 81.71200 41.89400 24.64900 1.000 127.21788 128 ASP D C 1
ATOM 7449 O O . ASP D 1 127 ? 80.51400 42.18100 24.85100 1.000 130.33931 128 ASP D O 1
ATOM 7454 N N . VAL D 1 128 ? 82.67000 41.85800 25.58500 1.000 75.98543 129 VAL D N 1
ATOM 7455 C CA . VAL D 1 128 ? 82.41400 42.13200 26.99900 1.000 71.60069 129 VAL D CA 1
ATOM 7456 C C . VAL D 1 128 ? 81.49700 41.11900 27.69800 1.000 60.91257 129 VAL D C 1
ATOM 7457 O O . VAL D 1 128 ? 81.90700 40.51700 28.64900 1.000 76.21177 129 VAL D O 1
ATOM 7461 N N . PHE D 1 129 ? 80.28800 40.90800 27.18200 1.000 53.86698 130 PHE D N 1
ATOM 7462 C CA . PHE D 1 129 ? 79.45500 39.81600 27.64300 1.000 55.01186 130 PHE D CA 1
ATOM 7463 C C . PHE D 1 129 ? 79.70600 38.51800 26.89300 1.000 63.27601 130 PHE D C 1
ATOM 7464 O O . PHE D 1 129 ? 79.77800 38.51000 25.67500 1.000 59.57820 130 PHE D O 1
ATOM 7472 N N . SER D 1 130 ? 79.83400 37.40900 27.63000 1.000 57.25950 131 SER D N 1
ATOM 7473 C CA . SER D 1 130 ? 79.89100 36.07800 27.05700 1.000 66.04739 131 SER D CA 1
ATOM 7474 C C . SER D 1 130 ? 78.45400 35.73200 26.63800 1.000 65.29730 131 SER D C 1
ATOM 7475 O O . SER D 1 130 ? 78.20800 35.23200 25.55700 1.000 66.30795 131 SER D O 1
ATOM 7478 N N . ARG D 1 131 ? 77.52900 36.03900 27.55400 1.000 49.65859 132 ARG D N 1
ATOM 7479 C CA . ARG D 1 131 ? 76.08400 35.81000 27.31300 1.000 59.63083 132 ARG D CA 1
ATOM 7480 C C . ARG D 1 131 ? 75.38600 37.17300 27.31400 1.000 54.05385 132 ARG D C 1
ATOM 7481 O O . ARG D 1 131 ? 75.04200 37.64900 28.40000 1.000 46.44241 132 ARG D O 1
ATOM 7489 N N . GLU D 1 132 ? 75.19100 37.77200 26.14100 1.000 48.99008 133 GLU D N 1
ATOM 7490 C CA . GLU D 1 132 ? 74.57800 39.09400 26.01400 1.000 48.14261 133 GLU D CA 1
ATOM 7491 C C . GLU D 1 132 ? 73.20600 39.06700 26.67700 1.000 51.99834 133 GLU D C 1
ATOM 7492 O O . GLU D 1 132 ? 72.45000 38.13300 26.51800 1.000 46.58716 133 GLU D O 1
ATOM 7498 N N . PRO D 1 133 ? 72.83300 40.08700 27.45900 1.000 46.55295 134 PRO D N 1
ATOM 7499 C CA . PRO D 1 133 ? 71.49700 40.11200 28.03600 1.000 38.89414 134 PRO D CA 1
ATOM 7500 C C . PRO D 1 133 ? 70.38700 39.95100 27.01700 1.000 40.84174 134 PRO D C 1
ATOM 7501 O O . PRO D 1 133 ? 70.44000 40.53200 25.95900 1.000 36.78073 134 PRO D O 1
ATOM 7505 N N . PHE D 1 134 ? 69.38700 39.15500 27.39600 1.000 41.92345 135 PHE D N 1
ATOM 7506 C CA . PHE D 1 134 ? 68.17600 38.94300 26.66000 1.000 38.02561 135 PHE D CA 1
ATOM 7507 C C . PHE D 1 134 ? 67.17400 39.75500 27.41300 1.000 37.44923 135 PHE D C 1
ATOM 7508 O O . PHE D 1 134 ? 66.68400 39.30100 28.43200 1.000 39.09942 135 PHE D O 1
ATOM 7516 N N . VAL D 1 135 ? 66.85700 40.93400 26.86300 1.000 42.77092 136 VAL D N 1
ATOM 7517 C CA . VAL D 1 135 ? 66.11900 41.97900 27.53400 1.000 34.35149 136 VAL D CA 1
ATOM 7518 C C . VAL D 1 135 ? 64.65300 41.76600 27.14300 1.000 43.05516 136 VAL D C 1
ATOM 7519 O O . VAL D 1 135 ? 64.34900 41.52000 26.01000 1.000 35.47531 136 VAL D O 1
ATOM 7523 N N . VAL D 1 136 ? 63.76000 41.83100 28.12600 1.000 36.48069 137 VAL D N 1
ATOM 7524 C CA . VAL D 1 136 ? 62.38200 41.52800 27.94300 1.000 39.18891 137 VAL D CA 1
ATOM 7525 C C . VAL D 1 136 ? 61.55600 42.61100 28.58900 1.000 35.64375 137 VAL D C 1
ATOM 7526 O O . VAL D 1 136 ? 61.83000 43.01600 29.70200 1.000 43.68419 137 VAL D O 1
ATOM 7530 N N . TRP D 1 137 ? 60.56400 43.09600 27.84900 1.000 36.92022 138 TRP D N 1
ATOM 7531 C CA . TRP D 1 137 ? 59.70400 44.19600 28.23000 1.000 45.52914 138 TRP D CA 1
ATOM 7532 C C . TRP D 1 137 ? 58.37300 43.56100 28.58700 1.000 43.61576 138 TRP D C 1
ATOM 7533 O O . TRP D 1 137 ? 57.72600 42.93800 27.74100 1.000 46.40820 138 TRP D O 1
ATOM 7544 N N . PHE D 1 138 ? 57.99400 43.66700 29.86300 1.000 50.85083 139 PHE D N 1
ATOM 7545 C CA . PHE D 1 138 ? 56.78900 43.04000 30.38400 1.000 46.85562 139 PHE D CA 1
ATOM 7546 C C . PHE D 1 138 ? 55.72200 44.07200 30.60800 1.000 52.27995 139 PHE D C 1
ATOM 7547 O O . PHE D 1 138 ? 56.00900 45.18900 31.03700 1.000 41.00492 139 PHE D O 1
ATOM 7555 N N . GLN D 1 139 ? 54.49600 43.64700 30.28600 1.000 57.40951 140 GLN D N 1
ATOM 7556 C CA . GLN D 1 139 ? 53.29600 44.46700 30.54300 1.000 50.97716 140 GLN D CA 1
ATOM 7557 C C . GLN D 1 139 ? 52.64900 43.82500 31.75900 1.000 51.69567 140 GLN D C 1
ATOM 7558 O O . GLN D 1 139 ? 52.53400 42.60200 31.77100 1.000 49.86651 140 GLN D O 1
ATOM 7564 N N . SER D 1 140 ? 52.24600 44.62300 32.72500 1.000 53.56958 141 SER D N 1
ATOM 7565 C CA . SER D 1 140 ? 51.72500 44.15600 34.00200 1.000 62.57592 141 SER D CA 1
ATOM 7566 C C . SER D 1 140 ? 50.48100 44.95400 34.37500 1.000 56.59889 141 SER D C 1
ATOM 7567 O O . SER D 1 140 ? 50.54400 45.86800 35.18800 1.000 65.33678 141 SER D O 1
ATOM 7570 N N . PRO D 1 141 ? 49.31000 44.63700 33.79100 1.000 59.75453 142 PRO D N 1
ATOM 7571 C CA . PRO D 1 141 ? 48.10700 45.44100 34.01800 1.000 78.38045 142 PRO D CA 1
ATOM 7572 C C . PRO D 1 141 ? 47.64400 45.58100 35.49300 1.000 85.04704 142 PRO D C 1
ATOM 7573 O O . PRO D 1 141 ? 46.99300 46.56900 35.80500 1.000 75.54853 142 PRO D O 1
ATOM 7577 N N . HIS D 1 142 ? 47.99700 44.62800 36.37000 1.000 85.96820 143 HIS D N 1
ATOM 7578 C CA . HIS D 1 142 ? 47.51100 44.61400 37.76100 1.000 89.14227 143 HIS D CA 1
ATOM 7579 C C . HIS D 1 142 ? 48.36900 45.32300 38.80100 1.000 82.63096 143 HIS D C 1
ATOM 7580 O O . HIS D 1 142 ? 47.88100 45.64100 39.87300 1.000 90.96617 143 HIS D O 1
ATOM 7587 N N . THR D 1 143 ? 49.63700 45.59300 38.47700 1.000 68.82931 144 THR D N 1
ATOM 7588 C CA . THR D 1 143 ? 50.50300 46.34300 39.37700 1.000 71.62438 144 THR D CA 1
ATOM 7589 C C . THR D 1 143 ? 50.39200 47.84600 39.16400 1.000 80.86759 144 THR D C 1
ATOM 7590 O O . THR D 1 143 ? 49.82100 48.30600 38.15200 1.000 87.22098 144 THR D O 1
ATOM 7594 N N . ALA D 1 144 ? 50.91500 48.60400 40.13900 1.000 76.40127 145 ALA D N 1
ATOM 7595 C CA . ALA D 1 144 ? 50.99700 50.06400 40.08800 1.000 77.71195 145 ALA D CA 1
ATOM 7596 C C . ALA D 1 144 ? 51.87000 50.50000 38.91700 1.000 84.43381 145 ALA D C 1
ATOM 7597 O O . ALA D 1 144 ? 51.52200 51.44500 38.21300 1.000 78.31728 145 ALA D O 1
ATOM 7599 N N . VAL D 1 145 ? 52.93700 49.70500 38.69100 1.000 72.34552 146 VAL D N 1
ATOM 7600 C CA . VAL D 1 145 ? 53.85600 49.90700 37.53300 1.000 78.83314 146 VAL D CA 1
ATOM 7601 C C . VAL D 1 145 ? 53.29000 49.04800 36.40900 1.000 77.94619 146 VAL D C 1
ATOM 7602 O O . VAL D 1 145 ? 53.29300 47.83800 36.54800 1.000 73.69568 146 VAL D O 1
ATOM 7606 N N . LYS D 1 146 ? 52.89000 49.64800 35.30100 1.000 73.11929 147 LYS D N 1
ATOM 7607 C CA . LYS D 1 146 ? 52.17700 48.92900 34.25800 1.000 70.59531 147 LYS D CA 1
ATOM 7608 C C . LYS D 1 146 ? 53.09600 48.14600 33.35400 1.000 69.83995 147 LYS D C 1
ATOM 7609 O O . LYS D 1 146 ? 52.66300 47.20800 32.69700 1.000 75.46168 147 LYS D O 1
ATOM 7615 N N . ASP D 1 147 ? 54.36200 48.55300 33.30800 1.000 69.96892 148 ASP D N 1
ATOM 7616 C CA . ASP D 1 147 ? 55.34300 47.84100 32.54500 1.000 64.06031 148 ASP D CA 1
ATOM 7617 C C . ASP D 1 147 ? 56.77300 48.09500 33.04000 1.000 61.64423 148 ASP D C 1
ATOM 7618 O O . ASP D 1 147 ? 57.08400 49.12600 33.64800 1.000 48.47686 148 ASP D O 1
ATOM 7623 N N . PHE D 1 148 ? 57.62900 47.11400 32.77400 1.000 51.45617 149 PHE D N 1
ATOM 7624 C CA . PHE D 1 148 ? 59.00000 47.16400 33.15900 1.000 45.59231 149 PHE D CA 1
ATOM 7625 C C . PHE D 1 148 ? 59.84500 46.24800 32.26000 1.000 46.38977 149 PHE D C 1
ATOM 7626 O O . PHE D 1 148 ? 59.34900 45.33600 31.61500 1.000 39.01784 149 PHE D O 1
ATOM 7634 N N . VAL D 1 149 ? 61.14200 46.52800 32.25800 1.000 33.83037 150 VAL D N 1
ATOM 7635 C CA . VAL D 1 149 ? 62.11200 45.82400 31.49000 1.000 41.79975 150 VAL D CA 1
ATOM 7636 C C . VAL D 1 149 ? 62.96200 45.04200 32.46600 1.000 29.30878 150 VAL D C 1
ATOM 7637 O O . VAL D 1 149 ? 63.30100 45.55200 33.49900 1.000 38.53883 150 VAL D O 1
ATOM 7641 N N . ILE D 1 150 ? 63.25900 43.78900 32.13300 1.000 35.37529 151 ILE D N 1
ATOM 7642 C CA . ILE D 1 150 ? 64.15300 42.96200 32.87100 1.000 32.06700 151 ILE D CA 1
ATOM 7643 C C . ILE D 1 150 ? 65.35200 42.71400 32.00000 1.000 35.40424 151 ILE D C 1
ATOM 7644 O O . ILE D 1 150 ? 65.21600 42.24100 30.86700 1.000 29.77462 151 ILE D O 1
ATOM 7649 N N . ILE D 1 151 ? 66.53000 43.06200 32.53800 1.000 40.06533 152 ILE D N 1
ATOM 7650 C CA . ILE D 1 151 ? 67.81300 42.86600 31.89300 1.000 33.05396 152 ILE D CA 1
ATOM 7651 C C . ILE D 1 151 ? 68.50100 41.78500 32.71200 1.000 35.51478 152 ILE D C 1
ATOM 7652 O O . ILE D 1 151 ? 68.93900 42.04800 33.83000 1.000 29.75357 152 ILE D O 1
ATOM 7657 N N . PRO D 1 152 ? 68.59900 40.53500 32.21300 1.000 26.96113 153 PRO D N 1
ATOM 7658 C CA . PRO D 1 152 ? 69.26600 39.46600 32.94000 1.000 36.58860 153 PRO D CA 1
ATOM 7659 C C . PRO D 1 152 ? 70.75400 39.37800 32.58900 1.000 38.22037 153 PRO D C 1
ATOM 7660 O O . PRO D 1 152 ? 71.17800 39.72200 31.49200 1.000 42.04978 153 PRO D O 1
ATOM 7664 N N . LEU D 1 153 ? 71.54100 38.86900 33.52600 1.000 43.91842 154 LEU D N 1
ATOM 7665 C CA . LEU D 1 153 ? 72.95800 38.68400 33.30600 1.000 37.01233 154 LEU D CA 1
ATOM 7666 C C . LEU D 1 153 ? 73.48500 37.50700 34.06400 1.000 39.22049 154 LEU D C 1
ATOM 7667 O O . LEU D 1 153 ? 73.17600 37.33600 35.23400 1.000 43.09990 154 LEU D O 1
ATOM 7672 N N . HIS D 1 154 ? 74.28700 36.69400 33.38100 1.000 40.45222 155 HIS D N 1
ATOM 7673 C CA . HIS D 1 154 ? 75.01200 35.62800 34.00900 1.000 41.70500 155 HIS D CA 1
ATOM 7674 C C . HIS D 1 154 ? 76.43200 35.80300 33.55400 1.000 37.40712 155 HIS D C 1
ATOM 7675 O O . HIS D 1 154 ? 76.77300 35.53500 32.43400 1.000 46.83456 155 HIS D O 1
ATOM 7682 N N . THR D 1 155 ? 77.26200 36.28300 34.46800 1.000 49.33486 156 THR D N 1
ATOM 7683 C CA . THR D 1 155 ? 78.62900 36.66900 34.17700 1.000 48.08471 156 THR D CA 1
ATOM 7684 C C . THR D 1 155 ? 79.48100 35.45700 34.27000 1.000 44.78432 156 THR D C 1
ATOM 7685 O O . THR D 1 155 ? 79.13200 34.48100 34.93300 1.000 52.10098 156 THR D O 1
ATOM 7689 N N . THR D 1 156 ? 80.60700 35.53900 33.58100 1.000 56.67258 157 THR D N 1
ATOM 7690 C CA . THR D 1 156 ? 81.74000 34.65400 33.75300 1.000 65.40784 157 THR D CA 1
ATOM 7691 C C . THR D 1 156 ? 82.46600 35.15900 34.99000 1.000 52.82739 157 THR D C 1
ATOM 7692 O O . THR D 1 156 ? 82.76900 36.34300 35.05300 1.000 56.76470 157 THR D O 1
ATOM 7696 N N . PRO D 1 157 ? 82.76900 34.30300 35.99200 1.000 63.99715 158 PRO D N 1
ATOM 7697 C CA . PRO D 1 157 ? 83.38000 34.76700 37.23800 1.000 62.77595 158 PRO D CA 1
ATOM 7698 C C . PRO D 1 157 ? 84.56400 35.73800 37.04400 1.000 65.61839 158 PRO D C 1
ATOM 7699 O O . PRO D 1 157 ? 84.50300 36.81500 37.63100 1.000 59.60188 158 PRO D O 1
ATOM 7703 N N . GLU D 1 158 ? 85.52800 35.41200 36.17600 1.000 58.35437 159 GLU D N 1
ATOM 7704 C CA . GLU D 1 158 ? 86.75200 36.20500 36.04800 1.000 72.73240 159 GLU D CA 1
ATOM 7705 C C . GLU D 1 158 ? 86.59800 37.56800 35.36900 1.000 64.86304 159 GLU D C 1
ATOM 7706 O O . GLU D 1 158 ? 87.51800 38.34400 35.34100 1.000 64.43931 159 GLU D O 1
ATOM 7712 N N . THR D 1 159 ? 85.42900 37.84900 34.80200 1.000 55.24083 160 THR D N 1
ATOM 7713 C CA . THR D 1 159 ? 85.21300 39.11900 34.14100 1.000 62.32063 160 THR D CA 1
ATOM 7714 C C . THR D 1 159 ? 83.99100 39.85100 34.71700 1.000 54.21703 160 THR D C 1
ATOM 7715 O O . THR D 1 159 ? 83.49600 40.80900 34.12300 1.000 54.26703 160 THR D O 1
ATOM 7719 N N . SER D 1 160 ? 83.53200 39.43400 35.90000 1.000 48.51371 161 SER D N 1
ATOM 7720 C CA . SER D 1 160 ? 82.36800 40.04500 36.50300 1.000 46.29239 161 SER D CA 1
ATOM 7721 C C . SER D 1 160 ? 82.42800 41.56100 36.65300 1.000 44.70799 161 SER D C 1
ATOM 7722 O O . SER D 1 160 ? 81.43000 42.21600 36.43000 1.000 44.95802 161 SER D O 1
ATOM 7725 N N . VAL D 1 161 ? 83.58400 42.11300 37.05900 1.000 42.91041 162 VAL D N 1
ATOM 7726 C CA . VAL D 1 161 ? 83.65200 43.55100 37.29500 1.000 43.85263 162 VAL D CA 1
ATOM 7727 C C . VAL D 1 161 ? 83.32700 44.31700 36.01900 1.000 46.49505 162 VAL D C 1
ATOM 7728 O O . VAL D 1 161 ? 82.41800 45.15500 36.03400 1.000 45.70548 162 VAL D O 1
ATOM 7732 N N . LYS D 1 162 ? 84.02300 44.00900 34.91800 1.000 51.36142 163 LYS D N 1
ATOM 7733 C CA . LYS D 1 162 ? 83.68900 44.61600 33.62400 1.000 46.92668 163 LYS D CA 1
ATOM 7734 C C . LYS D 1 162 ? 82.22900 44.39600 33.20500 1.000 43.80788 163 LYS D C 1
ATOM 7735 O O . LYS D 1 162 ? 81.57600 45.32600 32.76400 1.000 48.77690 163 LYS D O 1
ATOM 7741 N N . GLU D 1 163 ? 81.71100 43.16900 33.35100 1.000 47.69782 164 GLU D N 1
ATOM 7742 C CA . GLU D 1 163 ? 80.41000 42.82600 32.80000 1.000 40.26535 164 GLU D CA 1
ATOM 7743 C C . GLU D 1 163 ? 79.34000 43.57600 33.59500 1.000 38.69148 164 GLU D C 1
ATOM 7744 O O . GLU D 1 163 ? 78.39900 44.11100 33.04100 1.000 40.08112 164 GLU D O 1
ATOM 7750 N N . ILE D 1 164 ? 79.47200 43.60800 34.91600 1.000 36.69651 165 ILE D N 1
ATOM 7751 C CA . ILE D 1 164 ? 78.49100 44.30800 35.73800 1.000 35.49110 165 ILE D CA 1
ATOM 7752 C C . ILE D 1 164 ? 78.48500 45.79800 35.41300 1.000 36.10959 165 ILE D C 1
ATOM 7753 O O . ILE D 1 164 ? 77.41600 46.41100 35.31100 1.000 37.24394 165 ILE D O 1
ATOM 7758 N N . ASP D 1 165 ? 79.68000 46.37200 35.22700 1.000 44.22372 166 ASP 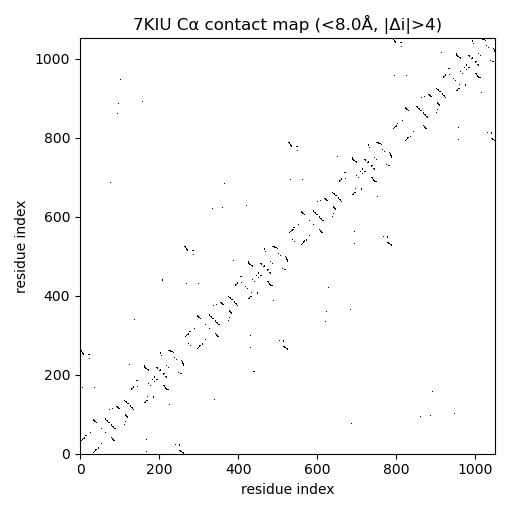D N 1
ATOM 7759 C CA . ASP D 1 165 ? 79.82500 47.76000 34.87200 1.000 39.22576 166 ASP D CA 1
ATOM 7760 C C . ASP D 1 165 ? 79.09900 48.10600 33.56900 1.000 41.06282 166 ASP D C 1
ATOM 7761 O O . ASP D 1 165 ? 78.40000 49.13900 33.48600 1.000 49.47435 166 ASP D O 1
ATOM 7766 N N . GLU D 1 166 ? 79.21600 47.20100 32.58200 1.000 39.41788 167 GLU D N 1
ATOM 7767 C CA . GLU D 1 166 ? 78.63600 47.38500 31.27000 1.000 39.88110 167 GLU D CA 1
ATOM 7768 C C . GLU D 1 166 ? 77.10800 47.33700 31.23900 1.000 42.92883 167 GLU D C 1
ATOM 7769 O O . GLU D 1 166 ? 76.49100 47.75300 30.26100 1.000 42.77092 167 GLU D O 1
ATOM 7775 N N . LEU D 1 167 ? 76.48700 46.85300 32.31200 1.000 38.76517 168 LEU D N 1
ATOM 7776 C CA . LEU D 1 167 ? 75.05400 46.88900 32.40700 1.000 39.44947 168 LEU D CA 1
ATOM 7777 C C . LEU D 1 167 ? 74.46500 48.29000 32.29300 1.000 45.36860 168 LEU D C 1
ATOM 7778 O O . LEU D 1 167 ? 73.32500 48.42100 31.84900 1.000 42.36297 168 LEU D O 1
ATOM 7783 N N . VAL D 1 168 ? 75.21600 49.33200 32.66600 1.000 40.89701 169 VAL D N 1
ATOM 7784 C CA . VAL D 1 168 ? 74.69500 50.67500 32.41300 1.000 39.73371 169 VAL D CA 1
ATOM 7785 C C . VAL D 1 168 ? 74.59900 51.03300 30.93500 1.000 36.82284 169 VAL D C 1
ATOM 7786 O O . VAL D 1 168 ? 73.76400 51.84600 30.54700 1.000 40.83121 169 VAL D O 1
ATOM 7790 N N . GLU D 1 169 ? 75.44900 50.44500 30.09700 1.000 38.76254 170 GLU D N 1
ATOM 7791 C CA . GLU D 1 169 ? 75.32700 50.64000 28.64400 1.000 39.54948 170 GLU D CA 1
ATOM 7792 C C . GLU D 1 169 ? 74.08700 49.91800 28.06200 1.000 43.88684 170 GLU D C 1
ATOM 7793 O O . GLU D 1 169 ? 73.46400 50.38800 27.11600 1.000 39.05205 170 GLU D O 1
ATOM 7799 N N . VAL D 1 170 ? 73.72200 48.77000 28.63500 1.000 36.49385 171 VAL D N 1
ATOM 7800 C CA . VAL D 1 170 ? 72.48100 48.07600 28.17800 1.000 40.24956 171 VAL D CA 1
ATOM 7801 C C . VAL D 1 170 ? 71.28600 48.95400 28.54200 1.000 34.64100 171 VAL D C 1
ATOM 7802 O O . VAL D 1 170 ? 70.43700 49.13700 27.69400 1.000 43.07359 171 VAL D O 1
ATOM 7806 N N . TYR D 1 171 ? 71.28600 49.53800 29.73500 1.000 40.10218 172 TYR D N 1
ATOM 7807 C CA . TYR D 1 171 ? 70.19800 50.43700 30.19600 1.000 33.45664 172 TYR D CA 1
ATOM 7808 C C . TYR D 1 171 ? 70.02500 51.58600 29.20300 1.000 39.75213 172 TYR D C 1
ATOM 7809 O O . TYR D 1 171 ? 68.88900 51.88500 28.84300 1.000 42.42088 172 TYR D O 1
ATOM 7818 N N . THR D 1 172 ? 71.12800 52.20100 28.78500 1.000 39.54158 173 THR D N 1
ATOM 7819 C CA . THR D 1 172 ? 71.08700 53.28100 27.83000 1.000 38.01508 173 THR D CA 1
ATOM 7820 C C . THR D 1 172 ? 70.52900 52.86600 26.48500 1.000 48.61899 173 THR D C 1
ATOM 7821 O O . THR D 1 172 ? 69.73600 53.58200 25.88400 1.000 50.10338 173 THR D O 1
ATOM 7825 N N . ASP D 1 173 ? 70.97500 51.71300 25.98700 1.000 50.01652 174 ASP D N 1
ATOM 7826 C CA . ASP D 1 173 ? 70.53800 51.22200 24.69500 1.000 40.27062 174 ASP D CA 1
ATOM 7827 C C . ASP D 1 173 ? 69.03700 50.98700 24.76200 1.000 49.11378 174 ASP D C 1
ATOM 7828 O O . ASP D 1 173 ? 68.30100 51.41900 23.89100 1.000 46.74508 174 ASP D O 1
ATOM 7833 N N . VAL D 1 174 ? 68.56000 50.35800 25.84400 1.000 38.10457 175 VAL D N 1
ATOM 7834 C CA . VAL D 1 174 ? 67.15500 50.02400 25.96500 1.000 42.42351 175 VAL D CA 1
ATOM 7835 C C . VAL D 1 174 ? 66.29000 51.25200 26.07700 1.000 39.46526 175 VAL D C 1
ATOM 7836 O O . VAL D 1 174 ? 65.22100 51.28100 25.53200 1.000 42.87093 175 VAL D O 1
ATOM 7840 N N . LYS D 1 175 ? 66.74200 52.28000 26.78600 1.000 41.05229 176 LYS D N 1
ATOM 7841 C CA . LYS D 1 175 ? 66.04300 53.56500 26.77500 1.000 40.32326 176 LYS D CA 1
ATOM 7842 C C . LYS D 1 175 ? 65.93000 54.20300 25.39000 1.000 48.99272 176 LYS D C 1
ATOM 7843 O O . LYS D 1 175 ? 64.86100 54.63500 25.03100 1.000 66.51324 176 LYS D O 1
ATOM 7849 N N . HIS D 1 176 ? 67.02100 54.22600 24.61100 1.000 47.06617 177 HIS D N 1
ATOM 7850 C CA . HIS D 1 176 ? 66.99900 54.71800 23.22800 1.000 64.85514 177 HIS D CA 1
ATOM 7851 C C . HIS D 1 176 ? 65.97200 53.89000 22.37600 1.000 57.71745 177 HIS D C 1
ATOM 7852 O O . HIS D 1 176 ? 65.27500 54.41800 21.53500 1.000 56.66469 177 HIS D O 1
ATOM 7859 N N . ARG D 1 177 ? 65.95400 52.57100 22.54000 1.000 44.76853 178 ARG D N 1
ATOM 7860 C CA . ARG D 1 177 ? 65.11200 51.72100 21.65400 1.000 49.44803 178 ARG D CA 1
ATOM 7861 C C . ARG D 1 177 ? 63.63600 51.70200 22.04200 1.000 43.37362 178 ARG D C 1
ATOM 7862 O O . ARG D 1 177 ? 62.80200 51.77700 21.13500 1.000 57.89642 178 ARG D O 1
ATOM 7870 N N . TRP D 1 178 ? 63.32100 51.66400 23.32400 1.000 48.40580 179 TRP D N 1
ATOM 7871 C CA . TRP D 1 178 ? 61.95200 51.48100 23.81100 1.000 53.66433 179 TRP D CA 1
ATOM 7872 C C . TRP D 1 178 ? 61.31900 52.62400 24.58900 1.000 55.79616 179 TRP D C 1
ATOM 7873 O O . TRP D 1 178 ? 60.12300 52.63400 24.72100 1.000 62.72331 179 TRP D O 1
ATOM 7884 N N . LYS D 1 179 ? 62.08000 53.56400 25.13300 1.000 57.76219 180 LYS D N 1
ATOM 7885 C CA . LYS D 1 179 ? 61.44000 54.61000 25.94800 1.000 69.87154 180 LYS D CA 1
ATOM 7886 C C . LYS D 1 179 ? 60.70700 54.10700 27.24000 1.000 71.40856 180 LYS D C 1
ATOM 7887 O O . LYS D 1 179 ? 59.96700 54.82500 27.89400 1.000 77.38823 180 LYS D O 1
ATOM 7893 N N . ALA D 1 180 ? 60.96700 52.85300 27.60900 1.000 65.50259 181 ALA D N 1
ATOM 7894 C CA . ALA D 1 180 ? 60.73900 52.32000 28.94500 1.000 60.24933 181 ALA D CA 1
ATOM 7895 C C . ALA D 1 180 ? 61.47800 53.10800 30.05300 1.000 69.00564 181 ALA D C 1
ATOM 7896 O O . ALA D 1 180 ? 62.57900 53.59900 29.84400 1.000 66.80801 181 ALA D O 1
ATOM 7898 N N . GLU D 1 181 ? 60.86300 53.15900 31.23400 1.000 64.28929 182 GLU D N 1
ATOM 7899 C CA . GLU D 1 181 ? 61.33800 53.96100 32.37600 1.000 61.01784 182 GLU D CA 1
ATOM 7900 C C . GLU D 1 181 ? 61.75200 53.12000 33.61600 1.000 52.63526 182 GLU D C 1
ATOM 7901 O O . GLU D 1 181 ? 62.54900 53.55000 34.42400 1.000 65.07359 182 GLU D O 1
ATOM 7907 N N . ASN D 1 182 ? 61.22700 51.89700 33.72700 1.000 44.76063 183 ASN D N 1
ATOM 7908 C CA . ASN D 1 182 ? 61.39700 51.06800 34.87700 1.000 40.58645 183 ASN D CA 1
ATOM 7909 C C . ASN D 1 182 ? 62.13300 49.82900 34.51900 1.000 44.18424 183 ASN D C 1
ATOM 7910 O O . ASN D 1 182 ? 61.72600 49.10800 33.61400 1.000 42.25507 183 ASN D O 1
ATOM 7915 N N . PHE D 1 183 ? 63.21700 49.56800 35.26300 1.000 40.39168 184 PHE D N 1
ATOM 7916 C CA . PHE D 1 183 ? 64.16100 48.50800 34.97800 1.000 38.74149 184 PHE D CA 1
ATOM 7917 C C . PHE D 1 183 ? 64.47100 47.64400 36.17000 1.000 39.71002 184 PHE D C 1
ATOM 7918 O O . PHE D 1 183 ? 64.55100 48.14400 37.29000 1.000 36.30172 184 PHE D O 1
ATOM 7926 N N . ILE D 1 184 ? 64.67500 46.34400 35.90400 1.000 30.05360 185 ILE D N 1
ATOM 7927 C CA . ILE D 1 184 ? 65.10200 45.38100 36.88200 1.000 34.05145 185 ILE D CA 1
ATOM 7928 C C . ILE D 1 184 ? 66.29000 44.69300 36.24900 1.000 40.61276 185 ILE D C 1
ATOM 7929 O O . ILE D 1 184 ? 66.14700 44.17800 35.17800 1.000 39.84425 185 ILE D O 1
ATOM 7934 N N . PHE D 1 185 ? 67.43600 44.73300 36.91500 1.000 37.42817 186 PHE D N 1
ATOM 7935 C CA . PHE D 1 185 ? 68.65000 44.01700 36.46500 1.000 38.95467 186 PHE D CA 1
ATOM 7936 C C . PHE D 1 185 ? 68.79000 42.84600 37.43100 1.000 34.55941 186 PHE D C 1
ATOM 7937 O O . PHE D 1 185 ? 68.85700 43.08800 38.63300 1.000 36.92811 186 PHE D O 1
ATOM 7945 N N . MET D 1 186 ? 68.80000 41.61800 36.93100 1.000 38.84150 187 MET D N 1
ATOM 7946 C CA . MET D 1 186 ? 68.79700 40.46700 37.86800 1.000 46.76877 187 MET D CA 1
ATOM 7947 C C . MET D 1 186 ? 69.53800 39.26800 37.29000 1.000 44.43427 187 MET D C 1
ATOM 7948 O O . MET D 1 186 ? 69.47900 39.06200 36.07100 1.000 49.62174 187 MET D O 1
ATOM 7953 N N . GLY D 1 187 ? 70.25300 38.54300 38.14200 1.000 47.07407 188 GLY D N 1
ATOM 7954 C CA . GLY D 1 187 ? 70.90800 37.31100 37.73500 1.000 46.18185 188 GLY D CA 1
ATOM 7955 C C . GLY D 1 187 ? 72.08600 36.98700 38.58500 1.000 46.76613 188 GLY D C 1
ATOM 7956 O O . GLY D 1 187 ? 72.20500 37.45700 39.67700 1.000 41.74448 188 GLY D O 1
ATOM 7957 N N . ASP D 1 188 ? 72.98500 36.18100 38.02700 1.000 50.98769 189 ASP D N 1
ATOM 7958 C CA . ASP D 1 188 ? 74.17800 35.75200 38.68600 1.000 47.95049 189 ASP D CA 1
ATOM 7959 C C . ASP D 1 188 ? 75.30800 36.63100 38.21100 1.000 44.18688 189 ASP D C 1
ATOM 7960 O O . ASP D 1 188 ? 75.93400 36.36600 37.20100 1.000 40.91280 189 ASP D O 1
ATOM 7965 N N . PHE D 1 189 ? 75.58000 37.67100 39.00300 1.000 47.02669 190 PHE D N 1
ATOM 7966 C CA . PHE D 1 189 ? 76.66500 38.61700 38.77900 1.000 47.24251 190 PHE D CA 1
ATOM 7967 C C . PHE D 1 189 ? 78.00200 38.13900 39.32100 1.000 44.39216 190 PHE D C 1
ATOM 7968 O O . PHE D 1 189 ? 79.00100 38.82400 39.17000 1.000 47.46359 190 PHE D O 1
ATOM 7976 N N . ASN D 1 190 ? 78.00800 37.03100 40.06200 1.000 36.31488 191 ASN D N 1
ATOM 7977 C CA . ASN D 1 190 ? 79.19600 36.58900 40.76400 1.000 42.85777 191 ASN D CA 1
ATOM 7978 C C . ASN D 1 190 ? 79.79200 37.73700 41.58300 1.000 55.60930 191 ASN D C 1
ATOM 7979 O O . ASN D 1 190 ? 81.00700 37.94300 41.60600 1.000 45.55020 191 ASN D O 1
ATOM 7984 N N . ALA D 1 191 ? 78.89900 38.43200 42.30100 1.000 44.14213 192 ALA D N 1
ATOM 7985 C CA . ALA D 1 191 ? 79.18800 39.71300 42.90600 1.000 47.26356 192 ALA D CA 1
ATOM 7986 C C . ALA D 1 191 ? 79.64600 39.54500 44.32500 1.000 44.41848 192 ALA D C 1
ATOM 7987 O O . ALA D 1 191 ? 79.07000 40.12500 45.25200 1.000 54.83289 192 ALA D O 1
ATOM 7989 N N . GLY D 1 192 ? 80.67400 38.72800 44.52400 1.000 43.56312 193 GLY D N 1
ATOM 7990 C CA . GLY D 1 192 ? 81.22700 38.59800 45.84000 1.000 47.12670 193 GLY D CA 1
ATOM 7991 C C . GLY D 1 192 ? 82.51900 37.88100 45.87400 1.000 60.40987 193 GLY D C 1
ATOM 7992 O O . GLY D 1 192 ? 83.12500 37.64300 44.83200 1.000 56.98578 193 GLY D O 1
ATOM 7993 N N . CYS D 1 193 ? 82.93800 37.53300 47.09800 1.000 66.41059 194 CYS D N 1
ATOM 7994 C CA . CYS D 1 193 ? 84.07200 36.66000 47.38200 1.000 77.20399 194 CYS D CA 1
ATOM 7995 C C . CYS D 1 193 ? 85.27600 37.19000 46.59600 1.000 71.33750 194 CYS D C 1
ATOM 7996 O O . CYS D 1 193 ? 85.52900 38.40400 46.64800 1.000 60.92573 194 CYS D O 1
ATOM 7999 N N . SER D 1 194 ? 86.00900 36.33100 45.87800 1.000 61.36525 195 SER D N 1
ATOM 8000 C CA . SER D 1 194 ? 87.23400 36.78400 45.20000 1.000 67.37124 195 SER D CA 1
ATOM 8001 C C . SER D 1 194 ? 87.01100 37.45700 43.83400 1.000 63.71027 195 SER D C 1
ATOM 8002 O O . SER D 1 194 ? 87.89100 38.11900 43.31900 1.000 65.97370 195 SER D O 1
ATOM 8005 N N . TYR D 1 195 ? 85.81400 37.30100 43.26600 1.000 56.98841 196 TYR D N 1
ATOM 8006 C CA . TYR D 1 195 ? 85.50200 37.82000 41.95200 1.000 54.11701 196 TYR D CA 1
ATOM 8007 C C . TYR D 1 195 ? 85.21800 39.30300 41.91100 1.000 59.72295 196 TYR D C 1
ATOM 8008 O O . TYR D 1 195 ? 85.63300 39.99400 40.98800 1.000 55.43296 196 TYR D O 1
ATOM 8017 N N . VAL D 1 196 ? 84.43000 39.78000 42.87400 1.000 55.44086 197 VAL D N 1
ATOM 8018 C CA . VAL D 1 196 ? 84.21200 41.19500 43.02400 1.000 49.81650 197 VAL D CA 1
ATOM 8019 C C . VAL D 1 196 ? 84.54300 41.50900 44.46500 1.000 43.99738 197 VAL D C 1
ATOM 8020 O O . VAL D 1 196 ? 83.67400 41.48600 45.31700 1.000 53.38798 197 VAL D O 1
ATOM 8024 N N . PRO D 1 197 ? 85.81500 41.80000 44.78900 1.000 58.75178 198 PRO D N 1
ATOM 8025 C CA . PRO D 1 197 ? 86.16900 42.19700 46.15700 1.000 54.88553 198 PRO D CA 1
ATOM 8026 C C . PRO D 1 197 ? 85.61700 43.59400 46.51100 1.000 58.63861 198 PRO D C 1
ATOM 8027 O O . PRO D 1 197 ? 85.18800 44.33900 45.61100 1.000 65.64471 198 PRO D O 1
ATOM 8031 N N . LYS D 1 198 ? 85.61700 43.97500 47.78500 1.000 60.01772 199 LYS D N 1
ATOM 8032 C CA . LYS D 1 198 ? 85.02900 45.28000 48.19700 1.000 59.13341 199 LYS D CA 1
ATOM 8033 C C . LYS D 1 198 ? 85.69100 46.44600 47.45000 1.000 56.06198 199 LYS D C 1
ATOM 8034 O O . LYS D 1 198 ? 84.97500 47.37900 47.06900 1.000 61.89953 199 LYS D O 1
ATOM 8040 N N . LYS D 1 199 ? 87.00100 46.39000 47.25000 1.000 57.25160 200 LYS D N 1
ATOM 8041 C CA . LYS D 1 199 ? 87.73000 47.45700 46.56700 1.000 60.24407 200 LYS D CA 1
ATOM 8042 C C . LYS D 1 199 ? 87.31100 47.67600 45.10600 1.000 57.95169 200 LYS D C 1
ATOM 8043 O O . LYS D 1 199 ? 87.60300 48.70900 44.53300 1.000 74.24574 200 LYS D O 1
ATOM 8049 N N . ALA D 1 200 ? 86.62700 46.69700 44.50000 1.000 52.41944 201 ALA D N 1
ATOM 8050 C CA . ALA D 1 200 ? 86.28400 46.75800 43.09800 1.000 51.41932 201 ALA D CA 1
ATOM 8051 C C . ALA D 1 200 ? 84.99800 47.51300 42.84400 1.000 49.24011 201 ALA D C 1
ATOM 8052 O O . ALA D 1 200 ? 84.72900 47.90200 41.70600 1.000 56.58047 201 ALA D O 1
ATOM 8054 N N . TRP D 1 201 ? 84.18600 47.69200 43.88900 1.000 45.55020 202 TRP D N 1
ATOM 8055 C CA . TRP D 1 201 ? 82.90500 48.37500 43.74500 1.000 49.85861 202 TRP D CA 1
ATOM 8056 C C . TRP D 1 201 ? 83.00500 49.80700 43.21100 1.000 45.32912 202 TRP D C 1
ATOM 8057 O O . TRP D 1 201 ? 82.09700 50.23900 42.43600 1.000 47.60571 202 TRP D O 1
ATOM 8068 N N . LYS D 1 202 ? 84.11000 50.49400 43.52400 1.000 50.25603 203 LYS D N 1
ATOM 8069 C CA . LYS D 1 202 ? 84.35900 51.80800 42.96500 1.000 53.63275 203 LYS D CA 1
ATOM 8070 C C . LYS D 1 202 ? 84.41800 51.88300 41.44100 1.000 55.84091 203 LYS D C 1
ATOM 8071 O O . LYS D 1 202 ? 84.23000 52.93900 40.90500 1.000 64.22612 203 LYS D O 1
ATOM 8077 N N . ASN D 1 203 ? 84.69200 50.78300 40.74300 1.000 52.68263 204 ASN D N 1
ATOM 8078 C CA . ASN D 1 203 ? 84.76900 50.83100 39.28100 1.000 50.92979 204 ASN D CA 1
ATOM 8079 C C . ASN D 1 203 ? 83.56700 50.25100 38.62700 1.000 55.26452 204 ASN D C 1
ATOM 8080 O O . ASN D 1 203 ? 83.60700 49.95200 37.44900 1.000 47.98996 204 ASN D O 1
ATOM 8085 N N . ILE D 1 204 ? 82.48400 50.10500 39.39000 1.000 43.20518 205 ILE D N 1
ATOM 8086 C CA . ILE D 1 204 ? 81.26200 49.59800 38.83300 1.000 37.83348 205 ILE D CA 1
ATOM 8087 C C . ILE D 1 204 ? 80.19100 50.65000 38.90500 1.000 37.90718 205 ILE D C 1
ATOM 8088 O O . ILE D 1 204 ? 79.70300 50.97600 39.98300 1.000 43.78157 205 ILE D O 1
ATOM 8093 N N . ARG D 1 205 ? 79.83700 51.19200 37.73700 1.000 40.39958 206 ARG D N 1
ATOM 8094 C CA . ARG D 1 205 ? 78.89500 52.30900 37.61400 1.000 40.50486 206 ARG D CA 1
ATOM 8095 C C . ARG D 1 205 ? 77.50100 51.88500 38.08400 1.000 42.78145 206 ARG D C 1
ATOM 8096 O O . ARG D 1 205 ? 76.71600 52.70600 38.51600 1.000 39.54685 206 ARG D O 1
ATOM 8104 N N . LEU D 1 206 ? 77.21700 50.58600 38.03800 1.000 35.02788 207 LEU D N 1
ATOM 8105 C CA . LEU D 1 206 ? 75.92000 50.09900 38.47400 1.000 37.23868 207 LEU D CA 1
ATOM 8106 C C . LEU D 1 206 ? 75.75500 50.26000 40.00200 1.000 40.32852 207 LEU D C 1
ATOM 8107 O O . LEU D 1 206 ? 74.64600 50.25700 40.50000 1.000 38.77044 207 LEU D O 1
ATOM 8112 N N . ARG D 1 207 ? 76.86700 50.41500 40.71900 1.000 40.62856 208 ARG D N 1
ATOM 8113 C CA . ARG D 1 207 ? 76.83300 50.65000 42.18600 1.000 37.67557 208 ARG D CA 1
ATOM 8114 C C . ARG D 1 207 ? 77.12200 52.12800 42.49400 1.000 47.80047 208 ARG D C 1
ATOM 8115 O O . ARG D 1 207 ? 76.39100 52.69200 43.30700 1.000 50.75345 208 ARG D O 1
ATOM 8123 N N . THR D 1 208 ? 78.13300 52.73700 41.86800 1.000 41.73395 209 THR D N 1
ATOM 8124 C CA . THR D 1 208 ? 78.44600 54.12000 42.22600 1.000 43.51838 209 THR D CA 1
ATOM 8125 C C . THR D 1 208 ? 77.40400 55.17200 41.83400 1.000 38.34933 209 THR D C 1
ATOM 8126 O O . THR D 1 208 ? 77.43200 56.26100 42.35300 1.000 46.39504 209 THR D O 1
ATOM 8130 N N . ASP D 1 209 ? 76.54400 54.86900 40.85700 1.000 39.77845 210 ASP D N 1
ATOM 8131 C CA . ASP D 1 209 ? 75.42200 55.74000 40.52300 1.000 48.29263 210 ASP D CA 1
ATOM 8132 C C . ASP D 1 209 ? 74.25500 55.33600 41.42100 1.000 48.15051 210 ASP D C 1
ATOM 8133 O O . ASP D 1 209 ? 73.66000 54.27900 41.20200 1.000 40.08112 210 ASP D O 1
ATOM 8138 N N . PRO D 1 210 ? 73.87800 56.15600 42.43000 1.000 48.20315 211 PRO D N 1
ATOM 8139 C CA . PRO D 1 210 ? 72.92400 55.73000 43.45900 1.000 42.13137 211 PRO D CA 1
ATOM 8140 C C . PRO D 1 210 ? 71.46600 55.63300 42.97100 1.000 49.95073 211 PRO D C 1
ATOM 8141 O O . PRO D 1 210 ? 70.61300 55.10900 43.66900 1.000 64.77092 211 PRO D O 1
ATOM 8145 N N . ARG D 1 211 ? 71.18100 56.10300 41.75800 1.000 43.81578 212 ARG D N 1
ATOM 8146 C CA . ARG D 1 211 ? 69.87100 55.91600 41.20100 1.000 50.75082 212 ARG D CA 1
ATOM 8147 C C . ARG D 1 211 ? 69.59800 54.42700 40.89100 1.000 51.08244 212 ARG D C 1
ATOM 8148 O O . ARG D 1 211 ? 68.45300 54.04000 40.66900 1.000 39.94689 212 ARG D O 1
ATOM 8156 N N . PHE D 1 212 ? 70.66000 53.61200 40.84700 1.000 45.13699 213 PHE D N 1
ATOM 8157 C CA . PHE D 1 212 ? 70.52600 52.16400 40.82700 1.000 31.86961 213 PHE D CA 1
ATOM 8158 C C . PHE D 1 212 ? 70.39200 51.67400 42.25800 1.000 36.77546 213 PHE D C 1
ATOM 8159 O O . PHE D 1 212 ? 71.28400 51.88300 43.04300 1.000 45.83444 213 PHE D O 1
ATOM 8167 N N . VAL D 1 213 ? 69.23900 51.07900 42.59000 1.000 36.37278 214 VAL D N 1
ATOM 8168 C CA . VAL D 1 213 ? 68.91300 50.61000 43.94300 1.000 38.30459 214 VAL D CA 1
ATOM 8169 C C . VAL D 1 213 ? 69.07300 49.07500 44.02800 1.000 38.91519 214 VAL D C 1
ATOM 8170 O O . VAL D 1 213 ? 68.46300 48.32600 43.26100 1.000 44.99224 214 VAL D O 1
ATOM 8174 N N . TRP D 1 214 ? 69.97500 48.64600 44.91900 1.000 39.80740 215 TRP D N 1
ATOM 8175 C CA . TRP D 1 214 ? 70.35100 47.26700 45.15100 1.000 32.20123 215 TRP D CA 1
ATOM 8176 C C . TRP D 1 214 ? 69.42100 46.62300 46.16100 1.000 41.44181 215 TRP D C 1
ATOM 8177 O O . TRP D 1 214 ? 69.38100 47.02600 47.27600 1.000 42.17348 215 TRP D O 1
ATOM 8188 N N . LEU D 1 215 ? 68.66300 45.60700 45.75800 1.000 41.24442 216 LEU D N 1
ATOM 8189 C CA . LEU D 1 215 ? 67.73100 44.94000 46.68100 1.000 45.12910 216 LEU D CA 1
ATOM 8190 C C . LEU D 1 215 ? 68.34300 43.79600 47.43300 1.000 45.13962 216 LEU D C 1
ATOM 8191 O O . LEU D 1 215 ? 67.86300 43.44500 48.44500 1.000 49.10589 216 LEU D O 1
ATOM 8196 N N . ILE D 1 216 ? 69.40100 43.20400 46.91800 1.000 38.53094 217 ILE D N 1
ATOM 8197 C CA . ILE D 1 216 ? 70.15100 42.19000 47.65000 1.000 46.43451 217 ILE D CA 1
ATOM 8198 C C . ILE D 1 216 ? 71.52700 42.80000 47.95800 1.000 55.05134 217 ILE D C 1
ATOM 8199 O O . ILE D 1 216 ? 72.30300 43.14400 47.04600 1.000 48.11366 217 ILE D O 1
ATOM 8204 N N . GLY D 1 217 ? 71.81900 42.89400 49.25000 1.000 52.22205 218 GLY D N 1
ATOM 8205 C CA . GLY D 1 217 ? 73.00700 43.54900 49.76100 1.000 51.30089 218 GLY D CA 1
ATOM 8206 C C . GLY D 1 217 ? 74.20700 42.65700 49.84000 1.000 48.15841 218 GLY D C 1
ATOM 8207 O O . GLY D 1 217 ? 74.10500 41.44500 49.67400 1.000 58.83337 218 GLY D O 1
ATOM 8208 N N . ASP D 1 218 ? 75.35400 43.27100 50.13200 1.000 55.68036 219 ASP D N 1
ATOM 8209 C CA . ASP D 1 218 ? 76.63600 42.57800 50.10300 1.000 48.32422 219 ASP D CA 1
ATOM 8210 C C . ASP D 1 218 ? 76.76200 41.52000 51.20400 1.000 47.88206 219 ASP D C 1
ATOM 8211 O O . ASP D 1 218 ? 77.60800 40.67600 51.11500 1.000 52.54577 219 ASP D O 1
ATOM 8216 N N . GLN D 1 219 ? 75.90600 41.56300 52.22600 1.000 49.11378 220 GLN D N 1
ATOM 8217 C CA . GLN D 1 219 ? 75.95400 40.61800 53.35700 1.000 48.21368 220 GLN D CA 1
ATOM 8218 C C . GLN D 1 219 ? 75.13500 39.32800 53.19000 1.000 59.15709 220 GLN D C 1
ATOM 8219 O O . GLN D 1 219 ? 75.22500 38.44600 54.01400 1.000 59.13604 220 GLN D O 1
ATOM 8225 N N . GLU D 1 220 ? 74.32300 39.24700 52.13300 1.000 57.67797 221 GLU D N 1
ATOM 8226 C CA . GLU D 1 220 ? 73.45100 38.09000 51.90100 1.000 58.12013 221 GLU D CA 1
ATOM 8227 C C . GLU D 1 220 ? 74.24400 36.82100 51.45700 1.000 52.26153 221 GLU D C 1
ATOM 8228 O O . GLU D 1 220 ? 75.30600 36.91000 50.88100 1.000 51.85095 221 GLU D O 1
ATOM 8234 N N . ASP D 1 221 ? 73.74300 35.63600 51.79000 1.000 40.30220 222 ASP D N 1
ATOM 8235 C CA . ASP D 1 221 ? 74.30600 34.40000 51.30400 1.000 48.75321 222 ASP D CA 1
ATOM 8236 C C . ASP D 1 221 ? 73.38100 33.85200 50.19500 1.000 49.85071 222 ASP D C 1
ATOM 8237 O O . ASP D 1 221 ? 72.27200 33.50900 50.46600 1.000 48.34264 222 ASP D O 1
ATOM 8242 N N . THR D 1 222 ? 73.86500 33.78700 48.95300 1.000 45.67390 223 THR D N 1
ATOM 8243 C CA . THR D 1 222 ? 73.11600 33.13200 47.88200 1.000 43.65787 223 THR D CA 1
ATOM 8244 C C . THR D 1 222 ? 73.66800 31.76400 47.49700 1.000 35.66217 223 THR D C 1
ATOM 8245 O O . THR D 1 222 ? 73.18000 31.17300 46.56000 1.000 48.09524 223 THR D O 1
ATOM 8249 N N . THR D 1 223 ? 74.63600 31.25100 48.25700 1.000 34.76206 224 THR D N 1
ATOM 8250 C CA . THR D 1 223 ? 75.22300 29.94600 48.04100 1.000 35.49373 224 THR D CA 1
ATOM 8251 C C . THR D 1 223 ? 74.61500 28.88200 48.93400 1.000 42.94989 224 THR D C 1
ATOM 8252 O O . THR D 1 223 ? 74.57400 29.01200 50.15700 1.000 49.32697 224 THR D O 1
ATOM 8256 N N . VAL D 1 224 ? 74.16900 27.78000 48.31100 1.000 44.15529 225 VAL D N 1
ATOM 8257 C CA . VAL D 1 224 ? 73.56600 26.65600 49.00200 1.000 40.19692 225 VAL D CA 1
ATOM 8258 C C . VAL D 1 224 ? 74.57400 26.05800 49.97000 1.000 40.93649 225 VAL D C 1
ATOM 8259 O O . VAL D 1 224 ? 74.22600 25.78200 51.10300 1.000 51.61935 225 VAL D O 1
ATOM 8263 N N . LYS D 1 225 ? 75.81200 25.82500 49.52100 1.000 41.29969 226 LYS D N 1
ATOM 8264 C CA . LYS D 1 225 ? 76.85900 25.35700 50.40700 1.000 44.98434 226 LYS D CA 1
ATOM 8265 C C . LYS D 1 225 ? 76.93900 26.14200 51.70600 1.000 54.87237 226 LYS D C 1
ATOM 8266 O O . LYS D 1 225 ? 76.96800 27.39400 51.70700 1.000 53.05373 226 LYS D O 1
ATOM 8272 N N . LYS D 1 226 ? 77.01200 25.39200 52.80400 1.000 54.23545 227 LYS D N 1
ATOM 8273 C CA . LYS D 1 226 ? 77.15400 25.93600 54.13400 1.000 69.69520 227 LYS D CA 1
ATOM 8274 C C . LYS D 1 226 ? 78.51400 26.63100 54.31600 1.000 72.07180 227 LYS D C 1
ATOM 8275 O O . LYS D 1 226 ? 78.63700 27.55600 55.09200 1.000 81.32291 227 LYS D O 1
ATOM 8281 N N . SER D 1 227 ? 79.54100 26.16700 53.60400 1.000 66.45270 228 SER D N 1
ATOM 8282 C CA . SER D 1 227 ? 80.90400 26.61700 53.83400 1.000 70.52161 228 SER D CA 1
ATOM 8283 C C . SER D 1 227 ? 81.16600 27.97000 53.18800 1.000 70.49529 228 SER D C 1
ATOM 8284 O O . SER D 1 227 ? 82.17000 28.58300 53.44000 1.000 74.17731 228 SER D O 1
ATOM 8287 N N . THR D 1 228 ? 80.27100 28.42200 52.32100 1.000 66.82907 229 THR D N 1
ATOM 8288 C CA . THR D 1 228 ? 80.45400 29.71600 51.71700 1.000 69.15829 229 THR D CA 1
ATOM 8289 C C . THR D 1 228 ? 79.26800 30.63500 52.01900 1.000 63.74712 229 THR D C 1
ATOM 8290 O O . THR D 1 228 ? 78.10800 30.18500 52.12100 1.000 54.22229 229 THR D O 1
ATOM 8294 N N . ASN D 1 229 ? 79.59900 31.92600 52.12800 1.000 55.76984 230 ASN D N 1
ATOM 8295 C CA . ASN D 1 229 ? 78.67800 33.02900 52.32400 1.000 63.37076 230 ASN D CA 1
ATOM 8296 C C . ASN D 1 229 ? 79.04300 34.13900 51.34000 1.000 65.77104 230 ASN D C 1
ATOM 8297 O O . ASN D 1 229 ? 79.88100 34.97400 51.64800 1.000 80.38069 230 ASN D O 1
ATOM 8302 N N . CYS D 1 230 ? 78.50500 34.06300 50.10700 1.000 53.76434 231 CYS D N 1
ATOM 8303 C CA . CYS D 1 230 ? 78.72100 35.15100 49.10100 1.000 57.54374 231 CYS D CA 1
ATOM 8304 C C . CYS D 1 230 ? 77.41500 35.52500 48.38300 1.000 39.46526 231 CYS D C 1
ATOM 8305 O O . CYS D 1 230 ? 76.67600 34.59500 48.00200 1.000 50.64818 231 CYS D O 1
ATOM 8308 N N . ALA D 1 231 ? 77.14000 36.82200 48.20800 1.000 48.59267 232 ALA D N 1
ATOM 8309 C CA . ALA D 1 231 ? 75.99000 37.35900 47.49900 1.000 50.84557 232 ALA D CA 1
ATOM 8310 C C . ALA D 1 231 ? 76.27400 37.38400 46.00900 1.000 40.60750 232 ALA D C 1
ATOM 8311 O O . ALA D 1 231 ? 76.42400 38.44800 45.40500 1.000 40.41800 232 ALA D O 1
ATOM 8313 N N . TYR D 1 232 ? 76.36200 36.19500 45.40700 1.000 42.41824 233 TYR D N 1
ATOM 8314 C CA . TYR D 1 232 ? 76.57400 36.07400 43.97200 1.000 41.15757 233 TYR D CA 1
ATOM 8315 C C . TYR D 1 232 ? 75.43000 36.60900 43.14100 1.000 40.41537 233 TYR D C 1
ATOM 8316 O O . TYR D 1 232 ? 75.66400 37.29200 42.16700 1.000 44.16845 233 TYR D O 1
ATOM 8325 N N . ASP D 1 233 ? 74.19700 36.33600 43.57200 1.000 40.59960 234 ASP D N 1
ATOM 8326 C CA . ASP D 1 233 ? 72.99500 36.66400 42.81300 1.000 40.01532 234 ASP D CA 1
ATOM 8327 C C . ASP D 1 233 ? 72.38600 37.92400 43.35700 1.000 50.33498 234 ASP D C 1
ATOM 8328 O O . ASP D 1 233 ? 72.39200 38.18300 44.58400 1.000 43.42100 234 ASP D O 1
ATOM 8333 N N . ARG D 1 234 ? 71.87900 38.75200 42.44300 1.000 39.91794 235 ARG D N 1
ATOM 8334 C CA . ARG D 1 234 ? 71.50000 40.10700 42.76400 1.000 44.00791 235 ARG D CA 1
ATOM 8335 C C . ARG D 1 234 ? 70.28300 40.59600 42.02700 1.000 32.17491 235 ARG D C 1
ATOM 8336 O O . ARG D 1 234 ? 69.89700 40.08300 41.01100 1.000 42.10768 235 ARG D O 1
ATOM 8344 N N . ILE D 1 235 ? 69.69400 41.65200 42.56000 1.000 38.34933 236 ILE D N 1
ATOM 8345 C CA . ILE D 1 235 ? 68.63700 42.34300 41.93100 1.000 31.42745 236 ILE D CA 1
ATOM 8346 C C . ILE D 1 235 ? 68.88700 43.82300 42.14000 1.000 34.49361 236 ILE D C 1
ATOM 8347 O O . ILE D 1 235 ? 69.08000 44.27200 43.26900 1.000 32.79867 236 ILE D O 1
ATOM 8352 N N . VAL D 1 236 ? 68.83700 44.57300 41.03800 1.000 33.32505 237 VAL D N 1
ATOM 8353 C CA . VAL D 1 236 ? 69.02500 46.00900 41.03400 1.000 45.25279 237 VAL D CA 1
ATOM 8354 C C . VAL D 1 236 ? 67.85800 46.66500 40.24300 1.000 36.84915 237 VAL D C 1
ATOM 8355 O O . VAL D 1 236 ? 67.43600 46.17000 39.20600 1.000 38.08088 237 VAL D O 1
ATOM 8359 N N . LEU D 1 237 ? 67.31700 47.76900 40.76800 1.000 38.06246 238 LEU D N 1
ATOM 8360 C CA . LEU D 1 237 ? 66.25300 48.46700 40.11900 1.000 32.87499 238 LEU D CA 1
ATOM 8361 C C . LEU D 1 237 ? 66.70400 49.83700 39.69000 1.000 42.33666 238 LEU D C 1
ATOM 8362 O O . LEU D 1 237 ? 67.55800 50.43800 40.33500 1.000 37.94139 238 LEU D O 1
ATOM 8367 N N . ARG D 1 238 ? 66.00900 50.38600 38.69100 1.000 34.74364 239 ARG D N 1
ATOM 8368 C CA . ARG D 1 238 ? 66.13700 51.75700 38.28800 1.000 47.36621 239 ARG D CA 1
ATOM 8369 C C . ARG D 1 238 ? 64.78600 52.23200 37.81900 1.000 42.37613 239 ARG D C 1
ATOM 8370 O O . ARG D 1 238 ? 64.11100 51.56200 37.06400 1.000 39.48368 239 ARG D O 1
ATOM 8378 N N . GLY D 1 239 ? 64.43200 53.44400 38.25400 1.000 50.28234 240 GLY D N 1
ATOM 8379 C CA . GLY D 1 239 ? 63.16800 54.09200 37.95900 1.000 47.54517 240 GLY D CA 1
ATOM 8380 C C . GLY D 1 239 ? 62.48400 54.35200 39.28600 1.000 49.43751 240 GLY D C 1
ATOM 8381 O O . GLY D 1 239 ? 62.22700 53.41600 40.03800 1.000 47.69519 240 GLY D O 1
ATOM 8382 N N . GLN D 1 240 ? 62.19600 55.62700 39.56500 1.000 54.86974 241 GLN D N 1
ATOM 8383 C CA . GLN D 1 240 ? 61.52900 56.03400 40.78600 1.000 65.85790 241 GLN D CA 1
ATOM 8384 C C . GLN D 1 240 ? 60.18500 55.31500 41.03700 1.000 55.61719 241 GLN D C 1
ATOM 8385 O O . GLN D 1 240 ? 59.89100 54.95500 42.17400 1.000 59.94929 241 GLN D O 1
ATOM 8391 N N . GLU D 1 241 ? 59.43700 55.04100 39.97500 1.000 52.68263 242 GLU D N 1
ATOM 8392 C CA . GLU D 1 241 ? 58.11800 54.38400 40.12700 1.000 63.28390 242 GLU D CA 1
ATOM 8393 C C . GLU D 1 241 ? 58.28500 52.95400 40.63200 1.000 57.46742 242 GLU D C 1
ATOM 8394 O O . GLU D 1 241 ? 57.60300 52.60400 41.59900 1.000 58.61229 242 GLU D O 1
ATOM 8400 N N . ILE D 1 242 ? 59.14000 52.16200 39.99200 1.000 49.52699 243 ILE D N 1
ATOM 8401 C CA . ILE D 1 242 ? 59.26700 50.77100 40.37200 1.000 47.75836 243 ILE D CA 1
ATOM 8402 C C . ILE D 1 242 ? 59.95400 50.60800 41.72300 1.000 55.05660 243 ILE D C 1
ATOM 8403 O O . ILE D 1 242 ? 59.56400 49.74600 42.50400 1.000 59.24131 243 ILE D O 1
ATOM 8408 N N . VAL D 1 243 ? 60.95700 51.45000 41.99900 1.000 46.85562 244 VAL D N 1
ATOM 8409 C CA . VAL D 1 243 ? 61.65300 51.47100 43.28400 1.000 51.15087 244 VAL D CA 1
ATOM 8410 C C . VAL D 1 243 ? 60.68400 51.65800 44.45200 1.000 57.06737 244 VAL D C 1
ATOM 8411 O O . VAL D 1 243 ? 60.76500 50.94600 45.46000 1.000 63.68658 244 VAL D O 1
ATOM 8415 N N A SER D 1 244 ? 59.77500 52.62700 44.31600 0.520 57.40425 245 SER D N 1
ATOM 8416 N N B SER D 1 244 ? 59.77600 52.62600 44.30000 0.480 55.73300 245 SER D N 1
ATOM 8417 C CA A SER D 1 244 ? 58.84100 52.94300 45.39300 0.520 62.69699 245 SER D CA 1
ATOM 8418 C CA B SER D 1 244 ? 58.80400 52.98300 45.32900 0.480 62.58645 245 SER D CA 1
ATOM 8419 C C A SER D 1 244 ? 57.61800 52.00700 45.43900 0.520 61.24945 245 SER D C 1
ATOM 8420 C C B SER D 1 244 ? 57.68600 51.94200 45.49500 0.480 61.31788 245 SER D C 1
ATOM 8421 O O A SER D 1 244 ? 56.79100 52.13400 46.30700 0.520 66.85538 245 SER D O 1
ATOM 8422 O O B SER D 1 244 ? 57.01000 51.91800 46.51500 0.480 66.08424 245 SER D O 1
ATOM 8427 N N . SER D 1 245 ? 57.53900 51.06900 44.49400 1.000 57.85431 246 SER D N 1
ATOM 8428 C CA . SER D 1 245 ? 56.52800 50.02100 44.44600 1.000 56.67258 246 SER D CA 1
ATOM 8429 C C . SER D 1 245 ? 56.96700 48.65700 45.02900 1.000 56.63837 246 SER D C 1
ATOM 8430 O O . SER D 1 245 ? 56.16400 47.70200 45.06100 1.000 58.88864 246 SER D O 1
ATOM 8433 N N . VAL D 1 246 ? 58.24400 48.54700 45.43400 1.000 49.91651 247 VAL D N 1
ATOM 8434 C CA . VAL D 1 246 ? 58.75000 47.34700 46.06700 1.000 46.67928 247 VAL D CA 1
ATOM 8435 C C . VAL D 1 246 ? 58.05000 47.11200 47.41000 1.000 56.09094 247 VAL D C 1
ATOM 8436 O O . VAL D 1 246 ? 57.98800 48.00200 48.25300 1.000 51.41143 247 VAL D O 1
ATOM 8440 N N . VAL D 1 247 ? 57.51800 45.90500 47.61100 1.000 49.35855 248 VAL D N 1
ATOM 8441 C CA . VAL D 1 247 ? 56.89100 45.59000 48.88200 1.000 61.79425 248 VAL D CA 1
ATOM 8442 C C . VAL D 1 247 ? 57.96000 45.51100 49.96400 1.000 55.99092 248 VAL D C 1
ATOM 8443 O O . VAL D 1 247 ? 58.88100 44.71500 49.86000 1.000 46.35293 248 VAL D O 1
ATOM 8447 N N . PRO D 1 248 ? 57.84700 46.31200 51.04600 1.000 58.20698 249 PRO D N 1
ATOM 8448 C CA . PRO D 1 248 ? 58.78200 46.23600 52.17000 1.000 57.12264 249 PRO D CA 1
ATOM 8449 C C . PRO D 1 248 ? 59.03700 44.82200 52.71900 1.000 56.06198 249 PRO D C 1
ATOM 8450 O O . PRO D 1 248 ? 58.10000 44.08300 53.00900 1.000 69.01880 249 PRO D O 1
ATOM 8454 N N . LYS D 1 249 ? 60.32200 44.48800 52.87800 1.000 56.84629 250 LYS D N 1
ATOM 8455 C CA . LYS D 1 249 ? 60.82800 43.19600 53.36600 1.000 53.83540 250 LYS D CA 1
ATOM 8456 C C . LYS D 1 249 ? 60.73400 42.02700 52.37800 1.000 49.09799 250 LYS D C 1
ATOM 8457 O O . LYS D 1 249 ? 61.12600 40.89800 52.71900 1.000 52.83265 250 LYS D O 1
ATOM 8463 N N . SER D 1 250 ? 60.24000 42.28500 51.16300 1.000 42.93936 251 SER D N 1
ATOM 8464 C CA . SER D 1 250 ? 60.00300 41.21200 50.20100 1.000 48.73479 251 SER D CA 1
ATOM 8465 C C . SER D 1 250 ? 61.29000 40.79500 49.55400 1.000 38.69674 251 SER D C 1
ATOM 8466 O O . SER D 1 250 ? 61.38000 39.67600 49.06200 1.000 57.96748 251 SER D O 1
ATOM 8469 N N . ASN D 1 251 ? 62.27800 41.69900 49.54200 1.000 44.88170 252 ASN D N 1
ATOM 8470 C CA . ASN D 1 251 ? 63.51900 41.47800 48.81800 1.000 45.61863 252 ASN D CA 1
ATOM 8471 C C . ASN D 1 251 ? 64.40800 40.55100 49.62500 1.000 43.19992 252 ASN D C 1
ATOM 8472 O O . ASN D 1 251 ? 64.87100 40.91400 50.63900 1.000 41.25758 252 ASN D O 1
ATOM 8477 N N . SER D 1 252 ? 64.60100 39.32100 49.15200 1.000 34.88839 253 SER D N 1
ATOM 8478 C CA . SER D 1 252 ? 65.29600 38.33400 49.90700 1.000 42.97884 253 SER D CA 1
ATOM 8479 C C . SER D 1 252 ? 65.79300 37.15700 49.06800 1.000 43.66576 253 SER D C 1
ATOM 8480 O O . SER D 1 252 ? 65.44800 37.02100 47.93200 1.000 45.29490 253 SER D O 1
ATOM 8483 N N . VAL D 1 253 ? 66.61000 36.32400 49.70600 1.000 48.10840 254 VAL D N 1
ATOM 8484 C CA . VAL D 1 253 ? 67.04100 35.02300 49.28200 1.000 48.37159 254 VAL D CA 1
ATOM 8485 C C . VAL D 1 253 ? 66.01600 34.03700 49.78800 1.000 45.17910 254 VAL D C 1
ATOM 8486 O O . VAL D 1 253 ? 65.69000 34.03100 50.95600 1.000 51.25088 254 VAL D O 1
ATOM 8490 N N . PHE D 1 254 ? 65.51400 33.18300 48.90500 1.000 48.68478 255 PHE D N 1
ATOM 8491 C CA . PHE D 1 254 ? 64.60400 32.14000 49.32000 1.000 58.56492 255 PHE D CA 1
ATOM 8492 C C . PHE D 1 254 ? 65.40600 30.90700 49.58800 1.000 49.98231 255 PHE D C 1
ATOM 8493 O O . PHE D 1 254 ? 65.87500 30.26400 48.63400 1.000 45.88971 255 PHE D O 1
ATOM 8501 N N . ASP D 1 255 ? 65.58000 30.58200 50.87100 1.000 48.17946 256 ASP D N 1
ATOM 8502 C CA . ASP D 1 255 ? 66.30500 29.38600 51.27400 1.000 59.98614 256 ASP D CA 1
ATOM 8503 C C . ASP D 1 255 ? 65.41400 28.12500 51.13400 1.000 61.60212 256 ASP D C 1
ATOM 8504 O O . ASP D 1 255 ? 64.76300 27.69800 52.09500 1.000 60.32302 256 ASP D O 1
ATOM 8509 N N . PHE D 1 256 ? 65.41700 27.52500 49.93500 1.000 56.05935 257 PHE D N 1
ATOM 8510 C CA . PHE D 1 256 ? 64.57400 26.36400 49.65600 1.000 64.13664 257 PHE D CA 1
ATOM 8511 C C . PHE D 1 256 ? 64.98400 25.12800 50.45400 1.000 62.52329 257 PHE D C 1
ATOM 8512 O O . PHE D 1 256 ? 64.17700 24.22900 50.64200 1.000 57.78061 257 PHE D O 1
ATOM 8520 N N . GLN D 1 257 ? 66.24400 25.08800 50.90800 1.000 58.57544 258 GLN D N 1
ATOM 8521 C CA . GLN D 1 257 ? 66.74200 24.00500 51.74400 1.000 52.74317 258 GLN D CA 1
ATOM 8522 C C . GLN D 1 257 ? 66.03000 23.94100 53.10100 1.000 55.83038 258 GLN D C 1
ATOM 8523 O O . GLN D 1 257 ? 65.59700 22.88800 53.52300 1.000 64.95252 258 GLN D O 1
ATOM 8529 N N . LYS D 1 258 ? 65.92800 25.08500 53.77700 1.000 60.85730 259 LYS D N 1
ATOM 8530 C CA . LYS D 1 258 ? 65.23500 25.17200 55.06100 1.000 65.17624 259 LYS D CA 1
ATOM 8531 C C . LYS D 1 258 ? 63.73000 25.02300 54.84300 1.000 64.55248 259 LYS D C 1
ATOM 8532 O O . LYS D 1 258 ? 63.07400 24.32500 55.56500 1.000 64.38404 259 LYS D O 1
ATOM 8538 N N . ALA D 1 259 ? 63.20400 25.66600 53.79400 1.000 61.61002 260 ALA D N 1
ATOM 8539 C CA . ALA D 1 259 ? 61.76100 25.69600 53.51800 1.000 60.29407 260 ALA D CA 1
ATOM 8540 C C . ALA D 1 259 ? 61.16600 24.33000 53.22700 1.000 75.15375 260 ALA D C 1
ATOM 8541 O O . ALA D 1 259 ? 60.04100 24.07800 53.62100 1.000 62.30747 260 ALA D O 1
ATOM 8543 N N . TYR D 1 260 ? 61.90800 23.46100 52.52800 1.000 67.68969 261 TYR D N 1
ATOM 8544 C CA . TYR D 1 260 ? 61.43300 22.10500 52.22600 1.000 68.42136 261 TYR D CA 1
ATOM 8545 C C . TYR D 1 260 ? 62.19600 21.03900 53.01200 1.000 73.23246 261 TYR D C 1
ATOM 8546 O O . TYR D 1 260 ? 62.06300 19.87100 52.73500 1.000 81.72822 261 TYR D O 1
ATOM 8555 N N . LYS D 1 261 ? 62.95700 21.46900 54.02600 1.000 74.74580 262 LYS D N 1
ATOM 8556 C CA . LYS D 1 261 ? 63.60600 20.57400 54.99600 1.000 72.93769 262 LYS D CA 1
ATOM 8557 C C . LYS D 1 261 ? 64.48000 19.52000 54.32000 1.000 73.11929 262 LYS D C 1
ATOM 8558 O O . LYS D 1 261 ? 64.37800 18.34000 54.62500 1.000 79.23582 262 LYS D O 1
ATOM 8564 N N . LEU D 1 262 ? 65.32700 19.97700 53.39300 1.000 67.60547 263 LEU D N 1
ATOM 8565 C CA . LEU D 1 262 ? 66.24500 19.14400 52.63500 1.000 70.32685 263 LEU D CA 1
ATOM 8566 C C . LEU D 1 262 ? 67.62200 19.13200 53.28400 1.000 68.95564 263 LEU D C 1
ATOM 8567 O O . LEU D 1 262 ? 68.03600 20.14100 53.86800 1.000 66.70273 263 LEU D O 1
ATOM 8572 N N . THR D 1 263 ? 68.34600 18.00800 53.14300 1.000 72.59818 264 THR D N 1
ATOM 8573 C CA . THR D 1 263 ? 69.77400 17.95200 53.49300 1.000 73.49302 264 THR D CA 1
ATOM 8574 C C . THR D 1 263 ? 70.59000 18.80300 52.50200 1.000 76.94080 264 THR D C 1
ATOM 8575 O O . THR D 1 263 ? 70.06000 19.26200 51.48100 1.000 71.11905 264 THR D O 1
ATOM 8579 N N . GLU D 1 264 ? 71.88200 18.99900 52.78800 1.000 74.29575 265 GLU D N 1
ATOM 8580 C CA . GLU D 1 264 ? 72.75300 19.79000 51.89900 1.000 82.41514 265 GLU D CA 1
ATOM 8581 C C . GLU D 1 264 ? 72.93400 19.10000 50.52200 1.000 70.72690 265 GLU D C 1
ATOM 8582 O O . GLU D 1 264 ? 72.94000 19.76800 49.48400 1.000 63.14178 265 GLU D O 1
ATOM 8588 N N . GLU D 1 265 ? 73.05600 17.76700 50.54000 1.000 69.04775 266 GLU D N 1
ATOM 8589 C CA . GLU D 1 265 ? 73.23100 16.98100 49.33700 1.000 73.21667 266 GLU D CA 1
ATOM 8590 C C . GLU D 1 265 ? 71.97800 17.04900 48.44400 1.000 73.35880 266 GLU D C 1
ATOM 8591 O O . GLU D 1 265 ? 72.08200 17.24900 47.22700 1.000 74.30891 266 GLU D O 1
ATOM 8597 N N . GLU D 1 266 ? 70.79000 16.91500 49.04700 1.000 76.07228 267 GLU D N 1
ATOM 8598 C CA . GLU D 1 266 ? 69.54400 17.07600 48.30600 1.000 72.48237 267 GLU D CA 1
ATOM 8599 C C . GLU D 1 266 ? 69.48800 18.45500 47.69000 1.000 61.23892 267 GLU D C 1
ATOM 8600 O O . GLU D 1 266 ? 69.12900 18.59200 46.52800 1.000 63.41813 267 GLU D O 1
ATOM 8606 N N . ALA D 1 267 ? 69.85700 19.48100 48.46400 1.000 58.43332 268 ALA D N 1
ATOM 8607 C CA . ALA D 1 267 ? 69.75700 20.84600 47.98400 1.000 56.77523 268 ALA D CA 1
ATOM 8608 C C . ALA D 1 267 ? 70.75800 21.13300 46.87000 1.000 53.18532 268 ALA D C 1
ATOM 8609 O O . ALA D 1 267 ? 70.44700 21.86800 45.96300 1.000 48.86375 268 ALA D O 1
ATOM 8611 N N . LEU D 1 268 ? 71.94400 20.52400 46.91800 1.000 56.11989 269 LEU D N 1
ATOM 8612 C CA . LEU D 1 268 ? 72.98900 20.71500 45.87100 1.000 53.29586 269 LEU D CA 1
ATOM 8613 C C . LEU D 1 268 ? 72.53200 20.08300 44.55400 1.000 61.20734 269 LEU D C 1
ATOM 8614 O O . LEU D 1 268 ? 72.91100 20.61500 43.50700 1.000 53.59590 269 LEU D O 1
ATOM 8619 N N . ASP D 1 269 ? 71.79900 18.96500 44.60600 1.000 59.35448 270 ASP D N 1
ATOM 8620 C CA . ASP D 1 269 ? 71.19800 18.37100 43.39700 1.000 60.68886 270 ASP D CA 1
ATOM 8621 C C . ASP D 1 269 ? 70.23300 19.31000 42.64900 1.000 55.29084 270 ASP D C 1
ATOM 8622 O O . ASP D 1 269 ? 70.07400 19.23300 41.43100 1.000 58.56228 270 ASP D O 1
ATOM 8627 N N . VAL D 1 270 ? 69.56000 20.18000 43.40000 1.000 52.36417 271 VAL D N 1
ATOM 8628 C CA . VAL D 1 270 ? 68.68700 21.18000 42.82300 1.000 56.41466 271 VAL D CA 1
ATOM 8629 C C . VAL D 1 270 ? 69.50900 22.29800 42.19200 1.000 55.20136 271 VAL D C 1
ATOM 8630 O O . VAL D 1 270 ? 69.29900 22.65100 41.02600 1.000 53.73802 271 VAL D O 1
ATOM 8634 N N . SER D 1 271 ? 70.41900 22.87800 42.98900 1.000 50.63239 272 SER D N 1
ATOM 8635 C CA . SER D 1 271 ? 71.30800 23.92000 42.53400 1.000 45.34228 272 SER D CA 1
ATOM 8636 C C . SER D 1 271 ? 72.39600 24.22200 43.55500 1.000 51.27194 272 SER D C 1
ATOM 8637 O O . SER D 1 271 ? 72.31800 23.81000 44.73200 1.000 49.31381 272 SER D O 1
ATOM 8640 N N . ASP D 1 272 ? 73.41600 24.94900 43.09400 1.000 43.73945 273 ASP D N 1
ATOM 8641 C CA . ASP D 1 272 ? 74.45100 25.48600 43.97500 1.000 53.43009 273 ASP D CA 1
ATOM 8642 C C . ASP D 1 272 ? 74.08900 26.90600 44.45700 1.000 47.46622 273 ASP D C 1
ATOM 8643 O O . ASP D 1 272 ? 74.73100 27.43100 45.33700 1.000 45.62652 273 ASP D O 1
ATOM 8648 N N . HIS D 1 273 ? 73.02700 27.47600 43.89600 1.000 42.90778 274 HIS D N 1
ATOM 8649 C CA . HIS D 1 273 ? 72.61500 28.82200 44.19700 1.000 41.89976 274 HIS D CA 1
ATOM 8650 C C . HIS D 1 273 ? 71.19000 28.81700 44.68900 1.000 42.77092 274 HIS D C 1
ATOM 8651 O O . HIS D 1 273 ? 70.35900 28.11100 44.14800 1.000 38.08615 274 HIS D O 1
ATOM 8658 N N . PHE D 1 274 ? 70.90100 29.63800 45.69800 1.000 34.86207 275 PHE D N 1
ATOM 8659 C CA . PHE D 1 274 ? 69.55000 29.91500 46.11200 1.000 35.30160 275 PHE D CA 1
ATOM 8660 C C . PHE D 1 274 ? 68.96600 31.00400 45.22400 1.000 46.28976 275 PHE D C 1
ATOM 8661 O O . PHE D 1 274 ? 69.68100 31.91200 44.77800 1.000 48.34790 275 PHE D O 1
ATOM 8669 N N . PRO D 1 275 ? 67.63700 30.96200 44.96500 1.000 43.69998 276 PRO D N 1
ATOM 8670 C CA . PRO D 1 275 ? 66.96800 32.05000 44.26100 1.000 45.26859 276 PRO D CA 1
ATOM 8671 C C . PRO D 1 275 ? 66.83700 33.31400 45.10100 1.000 38.47567 276 PRO D C 1
ATOM 8672 O O . PRO D 1 275 ? 66.77300 33.22400 46.30800 1.000 42.14453 276 PRO D O 1
ATOM 8676 N N . VAL D 1 276 ? 66.79900 34.46200 44.43000 1.000 39.11258 277 VAL D N 1
ATOM 8677 C CA . VAL D 1 276 ? 66.55600 35.76700 45.01400 1.000 37.91507 277 VAL D CA 1
ATOM 8678 C C . VAL D 1 276 ? 65.25200 36.26100 44.43800 1.000 42.44193 277 VAL D C 1
ATOM 8679 O O . VAL D 1 276 ? 64.84700 35.84700 43.37700 1.000 42.13926 277 VAL D O 1
ATOM 8683 N N . GLU D 1 277 ? 64.57500 37.14900 45.16300 1.000 45.68179 278 GLU D N 1
ATOM 8684 C CA . GLU D 1 277 ? 63.22900 37.56600 44.80300 1.000 40.64961 278 GLU D CA 1
ATOM 8685 C C . GLU D 1 277 ? 62.83300 38.86100 45.41900 1.000 38.69148 278 GLU D C 1
ATOM 8686 O O . GLU D 1 277 ? 63.46400 39.32500 46.35300 1.000 37.28868 278 GLU D O 1
ATOM 8692 N N . PHE D 1 278 ? 61.77400 39.46800 44.88800 1.000 37.12024 279 PHE D N 1
ATOM 8693 C CA . PHE D 1 278 ? 61.15300 40.58700 45.57000 1.000 39.28366 279 PHE D CA 1
ATOM 8694 C C . PHE D 1 278 ? 59.73200 40.62000 45.09500 1.000 45.66600 279 PHE D C 1
ATOM 8695 O O . PHE D 1 278 ? 59.36700 39.87000 44.22500 1.000 39.94953 279 PHE D O 1
ATOM 8703 N N . LYS D 1 279 ? 58.94200 41.51700 45.67900 1.000 36.80968 280 LYS D N 1
ATOM 8704 C CA . LYS D 1 279 ? 57.57200 41.71300 45.32300 1.000 45.37649 280 LYS D CA 1
ATOM 8705 C C . LYS D 1 279 ? 57.29800 43.13900 44.96400 1.000 46.15027 280 LYS D C 1
ATOM 8706 O O . LYS D 1 279 ? 57.83600 44.06100 45.59700 1.000 41.87607 280 LYS D O 1
ATOM 8712 N N . LEU D 1 280 ? 56.38400 43.29700 43.99200 1.000 46.23712 281 LEU D N 1
ATOM 8713 C CA . LEU D 1 280 ? 55.89900 44.57500 43.48500 1.000 62.00743 281 LEU D CA 1
ATOM 8714 C C . LEU D 1 280 ? 54.48000 44.74400 43.87200 1.000 70.61110 281 LEU D C 1
ATOM 8715 O O . LEU D 1 280 ? 53.69600 43.82300 43.65000 1.000 79.67271 281 LEU D O 1
ATOM 8720 N N . GLN D 1 281 ? 54.12700 45.92500 44.40300 1.000 82.94416 282 GLN D N 1
ATOM 8721 C CA . GLN D 1 281 ? 52.81600 46.17800 45.07800 1.000 82.53621 282 GLN D CA 1
ATOM 8722 C C . GLN D 1 281 ? 51.55200 45.53600 44.42000 1.000 116.13498 282 GLN D C 1
ATOM 8723 O O . GLN D 1 281 ? 50.64000 44.99000 45.09900 1.000 106.64963 282 GLN D O 1
#

GO terms:
  GO:0005634 nucleus (C, IDA)
  GO:0005783 endoplasmic reticulum (C, IDA)
  GO:0006309 apoptotic DNA fragmentation (P, IDA)
  GO:0005576 extracellular region (C, EXP)
  GO:0005634 nucleus (C, EXP)
  GO:0005509 calcium ion binding (F, TAS)
  GO:0003677 DNA binding (F, TAS)
  GO:0004536 DNA nuclease activity (F, TAS)
  GO:0006259 DNA metabolic process (P, TAS)
  GO:0005515 protein binding (F, IPI)

InterPro domains:
  IPR005135 Endonuclease/exonuclease/phosphatase [PF03372] (24-274)
  IPR016202 Deoxyribonuclease I [PIRSF000988] (5-284)
  IPR016202 Deoxyribonuclease I [PR00130] (31-60)
  IPR016202 Deoxyribonuclease I [PR00130] (102-131)
  IPR016202 Deoxyribonuclease I [PR00130] (146-175)
  IPR016202 Deoxyribonuclease I [PR00130] (176-205)
  IPR016202 Deoxyribonuclease I [PR00130] (206-235)
  IPR016202 Deoxyribonuclease I [PR00130] (259-279)
  IPR016202 Deoxyribonuclease I [SM00476] (4-282)
  IPR018057 Deoxyribonuclease I, active site [PS00919] (151-171)
  IPR033125 Deoxyribonuclease I, conservied site [PS00918] (188-195)
  IPR036691 Endonuclease/exonuclease/phosphatase superfamily [G3DSA:3.60.10.10] (21-281)
  IPR036691 Endonuclease/exonuclease/phosphatase superfamily [SSF56219] (21-281)

Nearest PDB structures (foldseek):
  7kiu-assembly4_D  TM=9.984E-01  e=1.159E-58  Homo sapiens
  2a42-assembly1_B  TM=9.586E-01  e=3.168E-37  Bos taurus
  4awn-assembly1_A  TM=9.532E-01  e=3.594E-37  Homo sapiens
  3dni-assembly1_A-2  TM=9.585E-01  e=1.270E-36  Bos taurus
  9fjy-assembly1_F  TM=9.574E-01  e=1.539E-34  Bos taurus